Protein AF-A0A814SNF8-F1 (afdb_monomer_lite)

Sequence (843 aa):
MQRVLHFKSITEIIDMFICIRTRSYDDVIIILDNHQFPCNTLKKDWCIKMMKNRLTNKDVDENYLNRLSAGMDYFQVIYVYIWQRLLTIKERFIMFNNRMYMINGKVEFENEKIVLEYLDENNNLIKILDLESYILENNDISNIGEVISGDLDNYLKKCLDEYLTSLINQKKLKIPNNYKEFYKTQKFKWIHNAIEALNYQANIHYVVQENQIKPVDYYSTGIVQSSTNWSDGLHQFLQIKHNLKMTSETFTTNFLSNIGFINNYKNIYGLTGTLGSDKAKKVLKEVYNVDLVNVPSLRQKQYLDLETIVVQDETKWLEKICSTVLIETKKDRGILIISENIAHANRLGDLLKIRHRSTAIKLYTMNNMNQERHVEKILPGEIIIATNLAGRGTDIRTDDIEEFGGLHVILTFMPNNQRVEDQAFGRTARQGKRGTGLMILNSMNLIDYNQVNTKEVKLQRDIIESKILDEFQNNELKLIQIKDKLFKEFCRFLNDEIRCDIRSKQGYVQKTIELFKNVMPTVYETNILAAIEEQWAIFLRKLDDNIIKLDYAEEECRKLIVTLRKDYNEGNIIKNAYYHTVIANDIIVNEWSTHSSSKAKRALSHFEKAVQLDEASSGLIYSVYVNKVGPYSNPQETYHYYSLPVCRPQKIVSKELTLGEVLSGDRMAQSLYEITFNENIPNKLLCELLLETKDVQSLEKSIEEFYYFEFVVDDIPCRGFVGQVEETSIIPHTHNIYIIYVNISTKERTPTLLKDDGTSVSKLEYSYSAKWHETDTPYKLRAKYLSTTGFFPETLESRILKHDFNHVNDDDNPEGDNGWKIIHTDVFRFPNQRALFCSVLGE

Foldseek 3Di:
DDLDPPQDAPVNVVVVVVVVPPDDDDDDDDDDDDDDDDDDPVVPVVVVVVVCVVVPPPDPPLVNCCVPDADLSLCLVVLVLLLVVLVVQSVQWHQAPNFIWRFAADWDQDPNAIWGWHQFPVRDTDIDRHPPVVSVVDPDDVRGTDTDDDDPLVVQLVVSVVSVVVCVVVVSRDQFQVCVVVCVVLVSLSSNLLVVLSSDDDQQQFHQDPLATWGADLQPARAGRRPDADASCNRQSNSVVVVGDGDGGDFDLDDDDPLNVQLVDPDDDDDDPFQFDPLSVVLVCVSNVDDDDDDDAPADFQEDEDDAAEDADPVVLLVVVLVVLVVLLVLQAEEEEEDSTRVSLVVSLVVNVVVDPNVLEQGFHHPDPVSLVVQQEHGGSHYYRYYLHGNVVHQYDQPRRQVSFTYEFEYAEDRLTVRSVCVRSVNTRPPNTGYYYYYRYHCVNVVVQVDDDPVSSNVVSHVVVSVVSVCCVPPVSLLSVLVSVLSVVVVCLLLVPVVVVVVVVVVQDPVCSVVCVPPDDDLLSVLLVVLLSVLSSVLNVCVVVCVDPSVCSVVVSVVSSVVCVVCVVVVNSPLALVSLQSVLVCLVPPDPDDDVVVSNVSSVVSNVVSVVSSVVRDQDFWFKWWKWKDQLVDVVDTDGPVVAQDDDDPDWAWDDDDPVCVVVVTTITTDQDGDTPPDWFPWAWSDKDWDDPVNLVRLVVQQVSFMKTWMATPNDIDIDTSDHDDDPDDDDDDDDFDDPDPPPDPVVDDDDDDDPPVDDGDIDTDIDIDDDDDDPDDPVCRVVRVVVGDPHDPVVVVVPPPPPPPPDDDDDDDDDDDDDDDDPDPPPDDDPDPPPDDDDDDD

pLDDT: mean 71.03, std 21.06, range [20.12, 96.75]

InterPro domains:
  IPR000185 Protein translocase subunit SecA [PTHR30612] (75-573)
  IPR001650 Helicase, C-terminal domain-like [PF00271] (321-432)
  IPR001650 Helicase, C-terminal domain-like [PS51194] (313-480)
  IPR004240 Nonaspanin (TM9SF) [PF02990] (638-786)
  IPR004240 Nonaspanin (TM9SF) [PF02990] (799-842)
  IPR011130 SecA, preprotein cross-linking domain [PF01043] (180-238)
  IPR014018 SecA motor DEAD [PS51196] (1-470)
  IPR027417 P-loop containing nucleoside triphosphate hydrolase [G3DSA:3.40.50.300] (252-297)
  IPR027417 P-loop containing nucleoside triphosphate hydrolase [G3DSA:3.40.50.300] (301-486)
  IPR027417 P-loop containing nucleoside triphosphate hydrolase [SSF52540] (305-445)
  IPR036670 SecA, preprotein cross-linking domain superfamily [SSF81767] (178-249)

Secondary structure (DSSP, 8-state):
------PPPHHHHHHHHHTTSSS-S---------------TTHHHHHHHHHHHHHTTTT--HHHHHHH--GGGGGHHHHHHHHHHHHHHHTTEEEETTEEEEE-SEEEEETTEEEEEEE-TTS-EEEES-HHHHHHH-S--TTTEEE--S-HHHHHHHHHHHHHHHHHHTTSS---GGGHHHHHHHHHHHHHHHHHHHH--BTTTEEEETTEEEEEETTTT-EE-TT---TTTHHHHHHHHTTPPP-----------HHHHHTTSSS-----S---SHHHHHHHHHHHT----PPPPSS--EEEEPPPEEESSHHHHHHHHHHHHHHHHTTT--EEEEESSHHHHHHHHHHHHHHS-GGGEEEE-S--HHHHTT-SB--TT-EEEEETTTTTT---B-GGGTTTTSEEEEE-S--SSHHHHHHHHTTSSGGG-EEEEEEEEEGGGGTTSS-S-HHHHHHHHHHHHHHHHHHIIIIIHHHHHHHHHHHHHHHHIIIIIIHHHHHHHTT--HHHHHHHTTSPPPHHHHHHHHHHHHHHHHHHHHHHTTSS-GGGHHHHHHHHHHHHHHHHHTT----SHHHHHHHHHHHHHH---S-HHHHHHHHHHHHHHHHHHHHTT---EEEEEEEEEEETT-TT--EEGGGSSS---SS--BPP--HHHHHTT---EEEEEEEETT--EEEEEEEEEEE-HHHHHHHHHHHHTTEEEEEEETTEEEEEESS----SS---------SS------TTS--------SS-PEEEEEEEEE-----SS-GGGHHHHHTTS-SS-HHHHTTTTTTGGGS-----------------S---PPPSS----------

Structure (mmCIF, N/CA/C/O backbone):
data_AF-A0A814SNF8-F1
#
_entry.id   AF-A0A814SNF8-F1
#
loop_
_atom_site.group_PDB
_atom_site.id
_atom_site.type_symbol
_atom_site.label_atom_id
_atom_site.label_alt_id
_atom_site.label_comp_id
_atom_site.label_asym_id
_atom_site.label_entity_id
_atom_site.label_seq_id
_atom_site.pdbx_PDB_ins_code
_atom_site.Cartn_x
_atom_site.Cartn_y
_atom_site.Cartn_z
_atom_site.occupancy
_atom_site.B_iso_or_equiv
_atom_site.auth_seq_id
_atom_site.auth_comp_id
_atom_site.auth_asym_id
_atom_site.auth_atom_id
_atom_site.pdbx_PDB_model_num
ATOM 1 N N . MET A 1 1 ? 21.165 -7.667 -2.975 1.00 24.06 1 MET A N 1
ATOM 2 C CA . MET A 1 1 ? 21.063 -7.769 -1.498 1.00 24.06 1 MET A CA 1
ATOM 3 C C . MET A 1 1 ? 22.015 -6.769 -0.820 1.00 24.06 1 MET A C 1
ATOM 5 O O . MET A 1 1 ? 22.942 -7.157 -0.123 1.00 24.06 1 MET A O 1
ATOM 9 N N . GLN A 1 2 ? 21.785 -5.464 -0.995 1.00 22.17 2 GLN A N 1
ATOM 10 C CA . GLN A 1 2 ? 22.427 -4.395 -0.214 1.00 22.17 2 GLN A CA 1
ATOM 11 C C . GLN A 1 2 ? 21.361 -3.332 0.075 1.00 22.17 2 GLN A C 1
ATOM 13 O O . GLN A 1 2 ? 21.027 -2.522 -0.786 1.00 22.17 2 GLN A O 1
ATOM 18 N N . ARG A 1 3 ? 20.773 -3.372 1.277 1.00 26.62 3 ARG A N 1
ATOM 19 C CA . ARG A 1 3 ? 19.820 -2.355 1.745 1.00 26.62 3 ARG A CA 1
ATOM 20 C C . ARG A 1 3 ? 20.606 -1.105 2.136 1.00 26.62 3 ARG A C 1
ATOM 22 O O . ARG A 1 3 ? 21.034 -0.970 3.278 1.00 26.62 3 ARG A O 1
ATOM 29 N N . VAL A 1 4 ? 20.838 -0.212 1.175 1.00 27.61 4 VAL A N 1
ATOM 30 C CA . VAL A 1 4 ? 21.553 1.046 1.424 1.00 27.61 4 VAL A CA 1
ATOM 31 C C . VAL A 1 4 ? 20.629 2.034 2.137 1.00 27.61 4 VAL A C 1
ATOM 33 O O . VAL A 1 4 ? 20.057 2.948 1.543 1.00 27.61 4 VAL A O 1
ATOM 36 N N . LEU A 1 5 ? 20.547 1.895 3.459 1.00 29.80 5 LEU A N 1
ATOM 37 C CA . LEU A 1 5 ? 20.408 3.071 4.304 1.00 29.80 5 LEU A CA 1
ATOM 38 C C . LEU A 1 5 ? 21.635 3.946 4.015 1.00 29.80 5 LEU A C 1
ATOM 40 O O . LEU A 1 5 ? 22.751 3.574 4.369 1.00 29.80 5 LEU A O 1
ATOM 44 N N . HIS A 1 6 ? 21.446 5.090 3.346 1.00 31.22 6 HIS A N 1
ATOM 45 C CA . HIS A 1 6 ? 22.472 6.136 3.302 1.00 31.22 6 HIS A CA 1
ATOM 46 C C . HIS A 1 6 ? 22.703 6.615 4.741 1.00 31.22 6 HIS A C 1
ATOM 48 O O . HIS A 1 6 ? 21.955 7.442 5.285 1.00 31.22 6 HIS A O 1
ATOM 54 N N . PHE A 1 7 ? 23.702 6.002 5.368 1.00 37.03 7 PHE A N 1
ATOM 55 C CA . PHE A 1 7 ? 24.367 6.480 6.560 1.00 37.03 7 PHE A CA 1
ATOM 56 C C . PHE A 1 7 ? 25.444 7.436 6.113 1.00 37.03 7 PHE A C 1
ATOM 58 O O . PHE A 1 7 ? 26.320 7.062 5.336 1.00 37.03 7 PHE A O 1
ATOM 65 N N . LYS A 1 8 ? 25.350 8.666 6.608 1.00 34.16 8 LYS A N 1
ATOM 66 C CA . LYS A 1 8 ? 26.343 9.679 6.309 1.00 34.16 8 LYS A CA 1
ATOM 67 C C . LYS A 1 8 ? 27.687 9.207 6.837 1.00 34.16 8 LYS A C 1
ATOM 69 O O . LYS A 1 8 ? 27.794 8.865 8.016 1.00 34.16 8 LYS A O 1
ATOM 74 N N . SER A 1 9 ? 28.709 9.232 5.993 1.00 33.56 9 SER A N 1
ATOM 75 C CA . SER A 1 9 ? 30.071 9.292 6.507 1.00 33.56 9 SER A CA 1
ATOM 76 C C . SER A 1 9 ? 30.242 10.580 7.321 1.00 33.56 9 SER A C 1
ATOM 78 O O . SER A 1 9 ? 29.501 11.551 7.143 1.00 33.56 9 SER A O 1
ATOM 80 N N . ILE A 1 10 ? 31.256 10.624 8.187 1.00 38.56 10 ILE A N 1
ATOM 81 C CA . ILE A 1 10 ? 31.640 11.862 8.884 1.00 38.56 10 ILE A CA 1
ATOM 82 C C . ILE A 1 10 ? 31.888 12.987 7.852 1.00 38.56 10 ILE A C 1
ATOM 84 O O . ILE A 1 10 ? 31.406 14.104 8.026 1.00 38.56 10 ILE A O 1
ATOM 88 N N . THR A 1 11 ? 32.475 12.656 6.695 1.00 34.78 11 THR A N 1
ATOM 89 C CA . THR A 1 11 ? 32.638 13.573 5.553 1.00 34.78 11 THR A CA 1
ATOM 90 C C . THR A 1 11 ? 31.323 14.082 4.938 1.00 34.78 11 THR A C 1
ATOM 92 O O . THR A 1 11 ? 31.232 15.268 4.644 1.00 34.78 11 THR A O 1
ATOM 95 N N . GLU A 1 12 ? 30.265 13.271 4.812 1.00 34.28 12 GLU A N 1
ATOM 96 C CA . GLU A 1 12 ? 28.951 13.744 4.326 1.00 34.28 12 GLU A CA 1
ATOM 97 C C . GLU A 1 12 ? 28.203 14.620 5.349 1.00 34.28 12 GLU A C 1
ATOM 99 O O . GLU A 1 12 ? 27.351 15.436 4.983 1.00 34.28 12 GLU A O 1
ATOM 104 N N . ILE A 1 13 ? 28.496 14.469 6.647 1.00 39.19 13 ILE A N 1
ATOM 105 C CA . ILE A 1 13 ? 28.026 15.411 7.675 1.00 39.19 13 ILE A CA 1
ATOM 106 C C . ILE A 1 13 ? 28.740 16.756 7.484 1.00 39.19 13 ILE A C 1
ATOM 108 O O . ILE A 1 13 ? 28.073 17.792 7.451 1.00 39.19 13 ILE A O 1
ATOM 112 N N . ILE A 1 14 ? 30.060 16.728 7.287 1.00 37.34 14 ILE A N 1
ATOM 113 C CA . ILE A 1 14 ? 30.905 17.906 7.061 1.00 37.34 14 ILE A CA 1
ATOM 114 C C . ILE A 1 14 ? 30.483 18.671 5.794 1.00 37.34 14 ILE A C 1
ATOM 116 O O . ILE A 1 14 ? 30.199 19.865 5.888 1.00 37.34 14 ILE A O 1
ATOM 120 N N . ASP A 1 15 ? 30.326 18.010 4.642 1.00 31.50 15 ASP A N 1
ATOM 121 C CA . ASP A 1 15 ? 29.917 18.665 3.385 1.00 31.50 15 ASP A CA 1
ATOM 122 C C . ASP A 1 15 ? 28.548 19.359 3.498 1.00 31.50 15 ASP A C 1
ATOM 124 O O . ASP A 1 15 ? 28.349 20.467 2.986 1.00 31.50 15 ASP A O 1
ATOM 128 N N . MET A 1 16 ? 27.602 18.758 4.231 1.00 32.25 16 MET A N 1
ATOM 129 C CA . MET A 1 16 ? 26.287 19.361 4.465 1.00 32.25 16 MET A CA 1
ATOM 130 C C . MET A 1 16 ? 26.374 20.647 5.309 1.00 32.25 16 MET A C 1
ATOM 132 O O . MET A 1 16 ? 25.586 21.567 5.086 1.00 32.25 16 MET A O 1
ATOM 136 N N . PHE A 1 17 ? 27.320 20.734 6.251 1.00 34.25 17 PHE A N 1
ATOM 137 C CA . PHE A 1 17 ? 27.559 21.940 7.052 1.00 34.25 17 PHE A CA 1
ATOM 138 C C . PHE A 1 17 ? 28.418 22.983 6.318 1.00 34.25 17 PHE A C 1
ATOM 140 O O . PHE A 1 17 ? 28.133 24.177 6.417 1.00 34.25 17 PHE A O 1
ATOM 147 N N . ILE A 1 18 ? 29.397 22.571 5.504 1.00 31.86 18 ILE A N 1
ATOM 148 C CA . ILE A 1 18 ? 30.170 23.479 4.638 1.00 31.86 18 ILE A CA 1
ATOM 149 C C . ILE A 1 18 ? 29.247 24.180 3.629 1.00 31.86 18 ILE A C 1
ATOM 151 O O . ILE A 1 18 ? 29.367 25.388 3.412 1.00 31.86 18 ILE A O 1
ATOM 155 N N . CYS A 1 19 ? 28.260 23.470 3.073 1.00 26.77 19 CYS A N 1
ATOM 156 C CA . CYS A 1 19 ? 27.304 24.036 2.119 1.00 26.77 19 CYS A CA 1
ATOM 157 C C . CYS A 1 19 ? 26.369 25.115 2.719 1.00 26.77 19 CYS A C 1
ATOM 159 O O . CYS A 1 19 ? 25.748 25.870 1.970 1.00 26.77 19 CYS A O 1
ATOM 161 N N . ILE A 1 20 ? 26.275 25.228 4.051 1.00 30.48 20 ILE A N 1
ATOM 162 C CA . ILE A 1 20 ? 25.533 26.304 4.739 1.00 30.48 20 ILE A CA 1
ATOM 163 C C . ILE A 1 20 ? 26.338 27.621 4.747 1.00 30.48 20 ILE A C 1
ATOM 165 O O . ILE A 1 20 ? 25.766 28.696 4.908 1.00 30.48 20 ILE A O 1
ATOM 169 N N . ARG A 1 21 ? 27.660 27.563 4.540 1.00 30.08 21 ARG A N 1
ATOM 170 C CA . ARG A 1 21 ? 28.589 28.660 4.853 1.00 30.08 21 ARG A CA 1
ATOM 171 C C . ARG A 1 21 ? 28.924 29.602 3.688 1.00 30.08 21 ARG A C 1
ATOM 173 O O . ARG A 1 21 ? 29.586 30.612 3.900 1.00 30.08 21 ARG A O 1
ATOM 180 N N . THR A 1 22 ? 28.499 29.295 2.460 1.00 25.33 22 THR A N 1
ATOM 181 C CA . THR A 1 22 ? 28.989 29.956 1.228 1.00 25.33 22 THR A CA 1
ATOM 182 C C . THR A 1 22 ? 28.033 30.971 0.590 1.00 25.33 22 THR A C 1
ATOM 184 O O . THR A 1 22 ? 28.246 31.372 -0.554 1.00 25.33 22 THR A O 1
ATOM 187 N N . ARG A 1 23 ? 27.003 31.444 1.307 1.00 24.72 23 ARG A N 1
ATOM 188 C CA . ARG A 1 23 ? 26.222 32.629 0.901 1.00 24.72 23 ARG A CA 1
ATOM 189 C C . ARG A 1 23 ? 26.065 33.599 2.067 1.00 24.72 23 ARG A C 1
ATOM 191 O O . ARG A 1 23 ? 25.419 33.285 3.061 1.00 24.72 23 ARG A O 1
ATOM 198 N N . SER A 1 24 ? 26.694 34.761 1.924 1.00 26.81 24 SER A N 1
ATOM 199 C CA . SER A 1 24 ? 26.671 35.859 2.886 1.00 26.81 24 SER A CA 1
ATOM 200 C C . SER A 1 24 ? 25.276 36.464 3.028 1.00 26.81 24 SER A C 1
ATOM 202 O O . SER A 1 24 ? 24.577 36.679 2.038 1.00 26.81 24 SER A O 1
ATOM 204 N N . TYR A 1 25 ? 24.913 36.791 4.266 1.00 26.09 25 TYR A N 1
ATOM 205 C CA . TYR A 1 25 ? 23.922 37.826 4.538 1.00 26.09 25 TYR A CA 1
ATOM 206 C C . TYR A 1 25 ? 24.488 39.164 4.064 1.00 26.09 25 TYR A C 1
ATOM 208 O O . TYR A 1 25 ? 25.541 39.555 4.554 1.00 26.09 25 TYR A O 1
ATOM 216 N N . ASP A 1 26 ? 23.821 39.774 3.083 1.00 26.39 26 ASP A N 1
ATOM 217 C CA . ASP A 1 26 ? 23.622 41.220 2.883 1.00 26.39 26 ASP A CA 1
ATOM 218 C C . ASP A 1 26 ? 23.239 41.452 1.413 1.00 26.39 26 ASP A C 1
ATOM 220 O O . ASP A 1 26 ? 24.120 41.605 0.573 1.00 26.39 26 ASP A O 1
ATOM 224 N N . ASP A 1 27 ? 21.934 41.396 1.093 1.00 22.14 27 ASP A N 1
ATOM 225 C CA . ASP A 1 27 ? 21.275 42.383 0.212 1.00 22.14 27 ASP A CA 1
ATOM 226 C C . ASP A 1 27 ? 19.772 42.120 -0.061 1.00 22.14 27 ASP A C 1
ATOM 228 O O . ASP A 1 27 ? 19.324 40.990 -0.248 1.00 22.14 27 ASP A O 1
ATOM 232 N N . VAL A 1 28 ? 19.040 43.236 -0.181 1.00 22.59 28 VAL A N 1
ATOM 233 C CA . VAL A 1 28 ? 17.737 43.459 -0.855 1.00 22.59 28 VAL A CA 1
ATOM 234 C C . VAL A 1 28 ? 16.422 42.922 -0.243 1.00 22.59 28 VAL A C 1
ATOM 236 O O . VAL A 1 28 ? 16.086 41.740 -0.211 1.00 22.59 28 VAL A O 1
ATOM 239 N N . ILE A 1 29 ? 15.586 43.910 0.092 1.00 22.75 29 ILE A N 1
ATOM 240 C CA . ILE A 1 29 ? 14.134 43.874 0.303 1.00 22.75 29 ILE A CA 1
ATOM 241 C C . ILE A 1 29 ? 13.418 44.192 -1.039 1.00 22.75 29 ILE A C 1
ATOM 243 O O . ILE A 1 29 ? 13.840 45.115 -1.728 1.00 22.75 29 ILE A O 1
ATOM 247 N N . ILE A 1 30 ? 12.291 43.514 -1.336 1.00 22.92 30 ILE A N 1
ATOM 248 C CA . ILE A 1 30 ? 11.324 43.742 -2.455 1.00 22.92 30 ILE A CA 1
ATOM 249 C C . ILE A 1 30 ? 11.767 43.312 -3.881 1.00 22.92 30 ILE A C 1
ATOM 251 O O . ILE A 1 30 ? 12.614 43.948 -4.494 1.00 22.92 30 ILE A O 1
ATOM 255 N N . ILE A 1 31 ? 11.096 42.286 -4.443 1.00 20.12 31 ILE A N 1
ATOM 256 C CA . ILE A 1 31 ? 10.296 42.269 -5.706 1.00 20.12 31 ILE A CA 1
ATOM 257 C C . ILE A 1 31 ? 9.736 40.837 -5.939 1.00 20.12 31 ILE A C 1
ATOM 259 O O . ILE A 1 31 ? 10.337 39.851 -5.519 1.00 20.12 31 ILE A O 1
ATOM 263 N N . LEU A 1 32 ? 8.549 40.734 -6.553 1.00 26.44 32 LEU A N 1
ATOM 264 C CA . LEU A 1 32 ? 7.858 39.482 -6.922 1.00 26.44 32 LEU A CA 1
ATOM 265 C C . LEU A 1 32 ? 8.395 38.855 -8.230 1.00 26.44 32 LEU A C 1
ATOM 267 O O . LEU A 1 32 ? 9.045 39.525 -9.022 1.00 26.44 32 LEU A O 1
ATOM 271 N N . ASP A 1 33 ? 8.026 37.591 -8.465 1.00 25.61 33 ASP A N 1
ATOM 272 C CA . ASP A 1 33 ? 8.150 36.830 -9.722 1.00 25.61 33 ASP A CA 1
ATOM 273 C C . ASP A 1 33 ? 9.557 36.610 -10.317 1.00 25.61 33 ASP A C 1
ATOM 275 O O . ASP A 1 33 ? 10.065 37.420 -11.091 1.00 25.61 33 ASP A O 1
ATOM 279 N N . ASN A 1 34 ? 10.114 35.403 -10.114 1.00 20.91 34 ASN A N 1
ATOM 280 C CA . ASN A 1 34 ? 10.294 34.428 -11.210 1.00 20.91 34 ASN A CA 1
ATOM 281 C C . ASN A 1 34 ? 10.828 33.052 -10.750 1.00 20.91 34 ASN A C 1
ATOM 283 O O . ASN A 1 34 ? 11.330 32.876 -9.643 1.00 20.91 34 ASN A O 1
ATOM 287 N N . HIS A 1 35 ? 10.695 32.055 -11.632 1.00 30.58 35 HIS A N 1
ATOM 288 C CA . HIS A 1 35 ? 11.090 30.656 -11.427 1.00 30.58 35 HIS A CA 1
ATOM 289 C C . HIS A 1 35 ? 12.570 30.439 -11.042 1.00 30.58 35 HIS A C 1
ATOM 291 O O . HIS A 1 35 ? 13.445 30.749 -11.846 1.00 30.58 35 HIS A O 1
ATOM 297 N N . GLN A 1 36 ? 12.829 29.727 -9.931 1.00 21.56 36 GLN A N 1
ATOM 298 C CA . GLN A 1 36 ? 13.829 28.638 -9.822 1.00 21.56 36 GLN A CA 1
ATOM 299 C C . GLN A 1 36 ? 13.764 27.924 -8.449 1.00 21.56 36 GLN A C 1
ATOM 301 O O . GLN A 1 36 ? 13.610 28.550 -7.406 1.00 21.56 36 GLN A O 1
ATOM 306 N N . PHE A 1 37 ? 13.914 26.596 -8.450 1.00 22.38 37 PHE A N 1
ATOM 307 C CA . PHE A 1 37 ? 14.065 25.713 -7.276 1.00 22.38 37 PHE A CA 1
ATOM 308 C C . PHE A 1 37 ? 15.409 24.955 -7.403 1.00 22.38 37 PHE A C 1
ATOM 310 O O . PHE A 1 37 ? 15.890 24.841 -8.532 1.00 22.38 37 PHE A O 1
ATOM 317 N N . PRO A 1 38 ? 15.955 24.296 -6.352 1.00 33.22 38 PRO A N 1
ATOM 318 C CA . PRO A 1 38 ? 15.672 24.407 -4.912 1.00 33.22 38 PRO A CA 1
ATOM 319 C C . PRO A 1 38 ? 16.943 24.563 -4.031 1.00 33.22 38 PRO A C 1
ATOM 321 O O . PRO A 1 38 ? 18.037 24.160 -4.412 1.00 33.22 38 PRO A O 1
ATOM 324 N N . CYS A 1 39 ? 16.790 24.989 -2.771 1.00 21.81 39 CYS A N 1
ATOM 325 C CA . CYS A 1 39 ? 17.706 24.580 -1.693 1.00 21.81 39 CYS A CA 1
ATOM 326 C C . CYS A 1 39 ? 16.924 24.378 -0.381 1.00 21.81 39 CYS A C 1
ATOM 328 O O . CYS A 1 39 ? 15.948 25.078 -0.120 1.00 21.81 39 CYS A O 1
ATOM 330 N N . ASN A 1 40 ? 17.271 23.349 0.396 1.00 32.88 40 ASN A N 1
ATOM 331 C CA . ASN A 1 40 ? 16.303 22.623 1.239 1.00 32.88 40 ASN A CA 1
ATOM 332 C C . ASN A 1 40 ? 16.471 22.853 2.760 1.00 32.88 40 ASN A C 1
ATOM 334 O O . ASN A 1 40 ? 15.899 22.112 3.559 1.00 32.88 40 ASN A O 1
ATOM 338 N N . THR A 1 41 ? 17.245 23.861 3.176 1.00 28.16 41 THR A N 1
ATOM 339 C CA . THR A 1 41 ? 17.733 24.004 4.566 1.00 28.16 41 THR A CA 1
ATOM 340 C C . THR A 1 41 ? 16.861 24.871 5.486 1.00 28.16 41 THR A C 1
ATOM 342 O O . THR A 1 41 ? 17.015 24.811 6.700 1.00 28.16 41 THR A O 1
ATOM 345 N N . LEU A 1 42 ? 15.872 25.600 4.954 1.00 25.64 42 LEU A N 1
ATOM 346 C CA . LEU A 1 42 ? 14.908 26.389 5.749 1.00 25.64 42 LEU A CA 1
ATOM 347 C C . LEU A 1 42 ? 13.765 25.556 6.370 1.00 25.64 42 LEU A C 1
ATOM 349 O O . LEU A 1 42 ? 12.928 26.078 7.104 1.00 25.64 42 LEU A O 1
ATOM 353 N N . LYS A 1 43 ? 13.716 24.243 6.106 1.00 31.27 43 LYS A N 1
ATOM 354 C CA . LYS A 1 43 ? 12.644 23.367 6.606 1.00 31.27 43 LYS A CA 1
ATOM 355 C C . LYS A 1 43 ? 12.784 22.967 8.076 1.00 31.27 43 LYS A C 1
ATOM 357 O O . LYS A 1 43 ? 11.762 22.626 8.663 1.00 31.27 43 LYS A O 1
ATOM 362 N N . LYS A 1 44 ? 13.977 23.003 8.687 1.00 30.56 44 LYS A N 1
ATOM 363 C CA . LYS A 1 44 ? 14.172 22.496 10.063 1.00 30.56 44 LYS A CA 1
ATOM 364 C C . LYS A 1 44 ? 13.379 23.328 11.082 1.00 30.56 44 LYS A C 1
ATOM 366 O O . LYS A 1 44 ? 12.538 22.779 11.794 1.00 30.56 44 LYS A O 1
ATOM 371 N N . ASP A 1 45 ? 13.529 24.651 11.037 1.00 28.14 45 ASP A N 1
ATOM 372 C CA . ASP A 1 45 ? 12.758 25.556 11.895 1.00 28.14 45 ASP A CA 1
ATOM 373 C C . ASP A 1 45 ? 11.289 25.649 11.498 1.00 28.14 45 ASP A C 1
ATOM 375 O O . ASP A 1 45 ? 10.444 25.725 12.382 1.00 28.14 45 ASP A O 1
ATOM 379 N N . TRP A 1 46 ? 10.931 25.592 10.210 1.00 28.06 46 TRP A N 1
ATOM 380 C CA . TRP A 1 46 ? 9.514 25.660 9.828 1.00 28.06 46 TRP A CA 1
ATOM 381 C C . TRP A 1 46 ? 8.741 24.386 10.200 1.00 28.06 46 TRP A C 1
ATOM 383 O O . TRP A 1 46 ? 7.594 24.483 10.622 1.00 28.06 46 TRP A O 1
ATOM 393 N N . CYS A 1 47 ? 9.366 23.202 10.161 1.00 28.36 47 CYS A N 1
ATOM 394 C CA . CYS A 1 47 ? 8.749 21.972 10.670 1.00 28.36 47 CYS A CA 1
ATOM 395 C C . CYS A 1 47 ? 8.560 22.037 12.188 1.00 28.36 47 CYS A C 1
ATOM 397 O O . CYS A 1 47 ? 7.459 21.786 12.670 1.00 28.36 47 CYS A O 1
ATOM 399 N N . ILE A 1 48 ? 9.586 22.454 12.942 1.00 30.80 48 ILE A N 1
ATOM 400 C CA . ILE A 1 48 ? 9.476 22.615 14.400 1.00 30.80 48 ILE A CA 1
ATOM 401 C C . ILE A 1 48 ? 8.451 23.701 14.751 1.00 30.80 48 ILE A C 1
ATOM 403 O O . ILE A 1 48 ? 7.654 23.502 15.659 1.00 30.80 48 ILE A O 1
ATOM 407 N N . LYS A 1 49 ? 8.416 24.825 14.029 1.00 28.47 49 LYS A N 1
ATOM 408 C CA . LYS A 1 49 ? 7.524 25.964 14.292 1.00 28.47 49 LYS A CA 1
ATOM 409 C C . LYS A 1 49 ? 6.091 25.730 13.809 1.00 28.47 49 LYS A C 1
ATOM 411 O O . LYS A 1 49 ? 5.181 26.274 14.415 1.00 28.47 49 LYS A O 1
ATOM 416 N N . MET A 1 50 ? 5.855 24.893 12.794 1.00 27.75 50 MET A N 1
ATOM 417 C CA . MET A 1 50 ? 4.502 24.527 12.350 1.00 27.75 50 MET A CA 1
ATOM 418 C C . MET A 1 50 ? 3.936 23.313 13.105 1.00 27.75 50 MET A C 1
ATOM 420 O O . MET A 1 50 ? 2.741 23.300 13.398 1.00 27.75 50 MET A O 1
ATOM 424 N N . MET A 1 51 ? 4.772 22.340 13.501 1.00 30.77 51 MET A N 1
ATOM 425 C CA . MET A 1 51 ? 4.371 21.318 14.480 1.00 30.77 51 MET A CA 1
ATOM 426 C C . MET A 1 51 ? 4.109 21.960 15.844 1.00 30.77 51 MET A C 1
ATOM 428 O O . MET A 1 51 ? 3.059 21.697 16.420 1.00 30.77 51 MET A O 1
ATOM 432 N N . LYS A 1 52 ? 4.971 22.884 16.309 1.00 28.94 52 LYS A N 1
ATOM 433 C CA . LYS A 1 52 ? 4.665 23.724 17.477 1.00 28.94 52 LYS A CA 1
ATOM 434 C C . LYS A 1 52 ? 3.381 24.511 17.249 1.00 28.94 52 LYS A C 1
ATOM 436 O O . LYS A 1 52 ? 2.451 24.269 17.984 1.00 28.94 52 LYS A O 1
ATOM 441 N N . ASN A 1 53 ? 3.208 25.310 16.196 1.00 29.06 53 ASN A N 1
ATOM 442 C CA . ASN A 1 53 ? 1.966 26.085 16.024 1.00 29.06 53 ASN A CA 1
ATOM 443 C C . ASN A 1 53 ? 0.666 25.248 15.914 1.00 29.06 53 ASN A C 1
ATOM 445 O O . ASN A 1 53 ? -0.408 25.807 16.116 1.00 29.06 53 ASN A O 1
ATOM 449 N N . ARG A 1 54 ? 0.720 23.933 15.634 1.00 32.09 54 ARG A N 1
ATOM 450 C CA . ARG A 1 54 ? -0.435 23.017 15.783 1.00 32.09 54 ARG A CA 1
ATOM 451 C C . ARG A 1 54 ? -0.577 22.377 17.176 1.00 32.09 54 ARG A C 1
ATOM 453 O O . ARG A 1 54 ? -1.652 21.879 17.481 1.00 32.09 54 ARG A O 1
ATOM 460 N N . LEU A 1 55 ? 0.472 22.399 17.997 1.00 31.73 55 LEU A N 1
ATOM 461 C CA . LEU A 1 55 ? 0.546 21.872 19.370 1.00 31.73 55 LEU A CA 1
ATOM 462 C C . LEU A 1 55 ? 0.656 22.972 20.455 1.00 31.73 55 LEU A C 1
ATOM 464 O O . LEU A 1 55 ? 0.620 22.665 21.639 1.00 31.73 55 LEU A O 1
ATOM 468 N N . THR A 1 56 ? 0.817 24.248 20.084 1.00 27.41 56 THR A N 1
ATOM 469 C CA . THR A 1 56 ? 1.154 25.368 20.987 1.00 27.41 56 THR A CA 1
ATOM 470 C C . THR A 1 56 ? 0.201 26.556 20.862 1.00 27.41 56 THR A C 1
ATOM 472 O O . THR A 1 56 ? 0.609 27.701 21.056 1.00 27.41 56 THR A O 1
ATOM 475 N N . ASN A 1 57 ? -1.081 26.302 20.602 1.00 25.30 57 ASN A N 1
ATOM 476 C CA . ASN A 1 57 ? -2.128 27.195 21.098 1.00 25.30 57 ASN A CA 1
ATOM 477 C C . ASN A 1 57 ? -2.529 26.716 22.500 1.00 25.30 57 ASN A C 1
ATOM 479 O O . ASN A 1 57 ? -3.510 25.998 22.632 1.00 25.30 57 ASN A O 1
ATOM 483 N N . LYS A 1 58 ? -1.738 27.144 23.501 1.00 29.36 58 LYS A N 1
ATOM 484 C CA . LYS A 1 58 ? -1.883 26.916 24.959 1.00 29.36 58 LYS A CA 1
ATOM 485 C C . LYS A 1 58 ? -1.967 25.450 25.408 1.00 29.36 58 LYS A C 1
ATOM 487 O O . LYS A 1 58 ? -2.986 24.825 25.180 1.00 29.36 58 LYS A O 1
ATOM 492 N N . ASP A 1 59 ? -0.930 24.973 26.109 1.00 29.59 59 ASP A N 1
ATOM 493 C CA . ASP A 1 59 ? -0.918 23.797 27.009 1.00 29.59 59 ASP A CA 1
ATOM 494 C C . ASP A 1 59 ? -2.014 22.740 26.764 1.00 29.59 59 ASP A C 1
ATOM 496 O O . ASP A 1 59 ? -2.786 22.399 27.660 1.00 29.59 59 ASP A O 1
ATOM 500 N N . VAL A 1 60 ? -2.077 22.205 25.539 1.00 32.31 60 VAL A N 1
ATOM 501 C CA . VAL A 1 60 ? -2.998 21.117 25.212 1.00 32.31 60 VAL A CA 1
ATOM 502 C C . VAL A 1 60 ? -2.447 19.872 25.891 1.00 32.31 60 VAL A C 1
ATOM 504 O O . VAL A 1 60 ? -1.476 19.285 25.414 1.00 32.3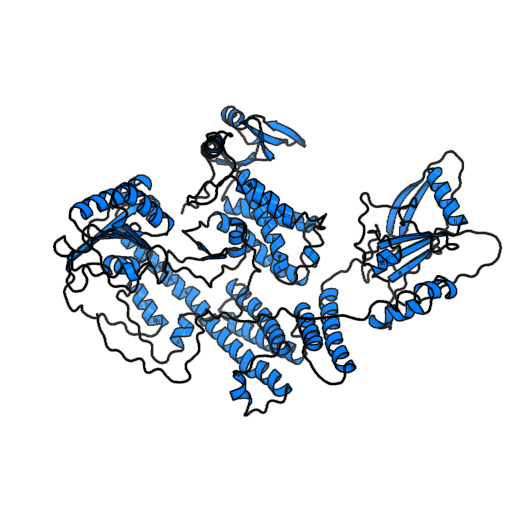1 60 VAL A O 1
ATOM 507 N N . ASP A 1 61 ? -3.045 19.516 27.029 1.00 36.00 61 ASP A N 1
ATOM 508 C CA . ASP A 1 61 ? -2.726 18.318 27.805 1.00 36.00 61 ASP A CA 1
ATOM 509 C C . ASP A 1 61 ? -2.559 17.119 26.853 1.00 36.00 61 ASP A C 1
ATOM 511 O O . ASP A 1 61 ? -3.442 16.823 26.045 1.00 36.00 61 ASP A O 1
ATOM 515 N N . GLU A 1 62 ? -1.422 16.419 26.918 1.00 36.06 62 GLU A N 1
ATOM 516 C CA . GLU A 1 62 ? -1.144 15.268 26.045 1.00 36.06 62 GLU A CA 1
ATOM 517 C C . GLU A 1 62 ? -2.189 14.144 26.252 1.00 36.06 62 GLU A C 1
ATOM 519 O O . GLU A 1 62 ? -2.436 13.323 25.364 1.00 36.06 62 GLU A O 1
ATOM 524 N N . ASN A 1 63 ? -2.901 14.148 27.388 1.00 33.91 63 ASN A N 1
ATOM 525 C CA . ASN A 1 63 ? -4.055 13.280 27.632 1.00 33.91 63 ASN A CA 1
ATOM 526 C C . ASN A 1 63 ? -5.341 13.714 26.902 1.00 33.91 63 ASN A C 1
ATOM 528 O O . ASN A 1 63 ? -6.270 12.914 26.820 1.00 33.91 63 ASN A O 1
ATOM 532 N N . TYR A 1 64 ? -5.433 14.939 26.382 1.00 31.78 64 TYR A N 1
ATOM 533 C CA . TYR A 1 64 ? -6.625 15.487 25.723 1.00 31.78 64 TYR A CA 1
ATOM 534 C C . TYR A 1 64 ? -6.759 15.001 24.271 1.00 31.78 64 TYR A C 1
ATOM 536 O O . TYR A 1 64 ? -7.831 14.561 23.854 1.00 31.78 64 TYR A O 1
ATOM 544 N N . LEU A 1 65 ? -5.647 14.934 23.526 1.00 32.34 65 LEU A N 1
ATOM 545 C CA . LEU A 1 65 ? -5.602 14.308 22.191 1.00 32.34 65 LEU A CA 1
ATOM 546 C C . LEU A 1 65 ? -5.985 12.814 22.232 1.00 32.34 65 LEU A C 1
ATOM 548 O O . LEU A 1 65 ? -6.612 12.300 21.303 1.00 32.34 65 LEU A O 1
ATOM 552 N N . ASN A 1 66 ? -5.683 12.139 23.347 1.00 35.50 66 ASN A N 1
ATOM 553 C CA . ASN A 1 66 ? -6.101 10.762 23.623 1.00 35.50 66 ASN A CA 1
ATOM 554 C C . ASN A 1 66 ? -7.617 10.610 23.906 1.00 35.50 66 ASN A C 1
ATOM 556 O O . ASN A 1 66 ? -8.098 9.481 23.923 1.00 35.50 66 ASN A O 1
ATOM 560 N N . ARG A 1 67 ? -8.368 11.700 24.150 1.00 34.09 67 ARG A N 1
ATOM 561 C CA . ARG A 1 67 ? -9.825 11.675 24.425 1.00 34.09 67 ARG A CA 1
ATOM 562 C C . ARG A 1 67 ? -10.691 12.050 23.220 1.00 34.09 67 ARG A C 1
ATOM 564 O O . ARG A 1 67 ? -11.841 11.635 23.165 1.00 34.09 67 ARG A O 1
ATOM 571 N N . LEU A 1 68 ? -10.164 12.826 22.268 1.00 31.41 68 LEU A N 1
ATOM 572 C CA . LEU A 1 68 ? -10.928 13.336 21.114 1.00 31.41 68 LEU A CA 1
ATOM 573 C C . LEU A 1 68 ? -10.801 12.492 19.833 1.00 31.41 68 LEU A C 1
ATOM 575 O O . LEU A 1 68 ? -11.498 12.754 18.854 1.00 31.41 68 LEU A O 1
ATOM 579 N N . SER A 1 69 ? -9.915 11.495 19.806 1.00 37.59 69 SER A N 1
ATOM 580 C CA . SER A 1 69 ? -9.659 10.663 18.625 1.00 37.59 69 SER A CA 1
ATOM 581 C C . SER A 1 69 ? -10.578 9.433 18.581 1.00 37.59 69 SER A C 1
ATOM 583 O O . SER A 1 69 ? -10.308 8.402 19.194 1.00 37.59 69 SER A O 1
ATOM 585 N N . ALA A 1 70 ? -11.674 9.530 17.823 1.00 42.88 70 ALA A N 1
ATOM 586 C CA . ALA A 1 70 ? -12.577 8.406 17.584 1.00 42.88 70 ALA A CA 1
ATOM 587 C C . ALA A 1 70 ? -12.002 7.418 16.547 1.00 42.88 70 ALA A C 1
ATOM 589 O O . ALA A 1 70 ? -11.562 7.807 15.466 1.00 42.88 70 ALA A O 1
ATOM 590 N N . GLY A 1 71 ? -12.062 6.117 16.842 1.00 60.06 71 GLY A N 1
ATOM 591 C CA . GLY A 1 71 ? -11.686 5.062 15.893 1.00 60.06 71 GLY A CA 1
ATOM 592 C C . GLY A 1 71 ? -10.178 4.945 15.627 1.00 60.06 71 GLY A C 1
ATOM 593 O O . GLY A 1 71 ? -9.351 5.154 16.514 1.00 60.06 71 GLY A O 1
ATOM 594 N N . MET A 1 72 ? -9.817 4.598 14.386 1.00 65.50 72 MET A N 1
ATOM 595 C CA . MET A 1 72 ? -8.427 4.350 13.961 1.00 65.50 72 MET A CA 1
ATOM 596 C C . MET A 1 72 ? -7.512 5.583 14.056 1.00 65.50 72 MET A C 1
ATOM 598 O O . MET A 1 72 ? -6.289 5.435 14.035 1.00 65.50 72 MET A O 1
ATOM 602 N N . ASP A 1 73 ? -8.072 6.790 14.189 1.00 67.31 73 ASP A N 1
ATOM 603 C CA . ASP A 1 73 ? -7.295 8.022 14.356 1.00 67.31 73 ASP A CA 1
ATOM 604 C C . ASP A 1 73 ? -6.500 8.057 15.665 1.00 67.31 73 ASP A C 1
ATOM 606 O O . ASP A 1 73 ? -5.458 8.711 15.726 1.00 67.31 73 ASP A O 1
ATOM 610 N N . TYR A 1 74 ? -6.909 7.273 16.669 1.00 69.88 74 TYR A N 1
ATOM 611 C CA . TYR A 1 74 ? -6.145 7.078 17.902 1.00 69.88 74 TYR A CA 1
ATOM 612 C C . TYR A 1 74 ? -4.690 6.636 17.629 1.00 69.88 74 TYR A C 1
ATOM 614 O O . TYR A 1 74 ? -3.749 7.061 18.302 1.00 69.88 74 TYR A O 1
ATOM 622 N N . PHE A 1 75 ? -4.468 5.824 16.588 1.00 78.06 75 PHE A N 1
ATOM 623 C CA . PHE A 1 75 ? -3.142 5.293 16.262 1.00 78.06 75 PHE A CA 1
ATOM 624 C C . PHE A 1 75 ? -2.206 6.298 15.578 1.00 78.06 75 PHE A C 1
ATOM 626 O O . PHE A 1 75 ? -0.999 6.056 15.542 1.00 78.06 75 PHE A O 1
ATOM 633 N N . GLN A 1 76 ? -2.705 7.454 15.115 1.00 82.06 76 GLN A N 1
ATOM 634 C CA . GLN A 1 76 ? -1.856 8.501 14.528 1.00 82.06 76 GLN A CA 1
ATOM 635 C C . GLN A 1 76 ? -0.762 8.961 15.505 1.00 82.06 76 GLN A C 1
ATOM 637 O O . GLN A 1 76 ? 0.390 9.151 15.113 1.00 82.06 76 GLN A O 1
ATOM 642 N N . VAL A 1 77 ? -1.098 9.053 16.797 1.00 80.44 77 VAL A N 1
ATOM 643 C CA . VAL A 1 77 ? -0.161 9.383 17.883 1.00 80.44 77 VAL A CA 1
ATOM 644 C C . VAL A 1 77 ? 0.972 8.350 17.975 1.00 80.44 77 VAL A C 1
ATOM 646 O O . VAL A 1 77 ? 2.138 8.710 18.140 1.00 80.44 77 VAL A O 1
ATOM 649 N N . ILE A 1 78 ? 0.657 7.063 17.795 1.00 85.38 78 ILE A N 1
ATOM 650 C CA . ILE A 1 78 ? 1.644 5.975 17.828 1.00 85.38 78 ILE A CA 1
ATOM 651 C C . ILE A 1 78 ? 2.601 6.078 16.634 1.00 85.38 78 ILE A C 1
ATOM 653 O O . ILE A 1 78 ? 3.811 5.942 16.819 1.00 85.38 78 ILE A O 1
ATOM 657 N N . TYR A 1 79 ? 2.102 6.390 15.431 1.00 87.12 79 TYR A N 1
ATOM 658 C CA . TYR A 1 79 ? 2.960 6.613 14.259 1.00 87.12 79 TYR A CA 1
ATOM 659 C C . TYR A 1 79 ? 3.935 7.775 14.473 1.00 87.12 79 TYR A C 1
ATOM 661 O O . TYR A 1 79 ? 5.114 7.653 14.140 1.00 87.12 79 TYR A O 1
ATOM 669 N N . VAL A 1 80 ? 3.480 8.876 15.083 1.00 85.50 80 VAL A N 1
ATOM 670 C CA . VAL A 1 80 ? 4.350 10.014 15.420 1.00 85.50 80 VAL A CA 1
ATOM 671 C C . VAL A 1 80 ? 5.449 9.598 16.401 1.00 85.50 80 VAL A C 1
ATOM 673 O O . VAL A 1 80 ? 6.618 9.870 16.127 1.00 85.50 80 VAL A O 1
ATOM 676 N N . TYR A 1 81 ? 5.121 8.888 17.488 1.00 85.50 81 TYR A N 1
ATOM 677 C CA . TYR A 1 81 ? 6.124 8.419 18.455 1.00 85.50 81 TYR A CA 1
ATOM 678 C C . TYR A 1 81 ? 7.142 7.448 17.840 1.00 85.50 81 TYR A C 1
ATOM 680 O O . TYR A 1 81 ? 8.343 7.605 18.070 1.00 85.50 81 TYR A O 1
ATOM 688 N N . ILE A 1 82 ? 6.694 6.477 17.030 1.00 88.00 82 ILE A N 1
ATOM 689 C CA . ILE A 1 82 ? 7.591 5.551 16.317 1.00 88.00 82 ILE A CA 1
ATOM 690 C C . ILE A 1 82 ? 8.533 6.337 15.400 1.00 88.00 82 ILE A C 1
ATOM 692 O O . ILE A 1 82 ? 9.746 6.139 15.449 1.00 88.00 82 ILE A O 1
ATOM 696 N N . TRP A 1 83 ? 7.994 7.251 14.587 1.00 89.69 83 TRP A N 1
ATOM 697 C CA . TRP A 1 83 ? 8.776 7.997 13.603 1.00 89.69 83 TRP A CA 1
ATOM 698 C C . TRP A 1 83 ? 9.789 8.950 14.246 1.00 89.69 83 TRP A C 1
ATOM 700 O O . TRP A 1 83 ? 10.952 8.975 13.843 1.00 89.69 83 TRP A O 1
ATOM 710 N N . GLN A 1 84 ? 9.385 9.692 15.283 1.00 84.19 84 GLN A N 1
ATOM 711 C CA . GLN A 1 84 ? 10.290 10.560 16.039 1.00 84.19 84 GLN A CA 1
ATOM 712 C C . GLN A 1 84 ? 11.430 9.755 16.667 1.00 84.19 84 GLN A C 1
ATOM 714 O O . GLN A 1 84 ? 12.597 10.090 16.467 1.00 84.19 84 GLN A O 1
ATOM 719 N N . ARG A 1 85 ? 11.113 8.654 17.365 1.00 86.25 85 ARG A N 1
ATOM 720 C CA . ARG A 1 85 ? 12.126 7.802 18.000 1.00 86.25 85 ARG A CA 1
ATOM 721 C C . ARG A 1 85 ? 13.080 7.191 16.976 1.00 86.25 85 ARG A C 1
ATOM 723 O O . ARG A 1 85 ? 14.283 7.170 17.223 1.00 86.25 85 ARG A O 1
ATOM 730 N N . LEU A 1 86 ? 12.566 6.740 15.833 1.00 84.81 86 LEU A N 1
ATOM 731 C CA . LEU A 1 86 ? 13.359 6.181 14.739 1.00 84.81 86 LEU A CA 1
ATOM 732 C C . LEU A 1 86 ? 14.343 7.210 14.156 1.00 84.81 86 LEU A C 1
ATOM 734 O O . LEU A 1 86 ? 15.508 6.878 13.946 1.00 84.81 86 LEU A O 1
ATOM 738 N N . LEU A 1 87 ? 13.919 8.464 13.956 1.00 81.00 87 LEU A N 1
ATOM 739 C CA . LEU A 1 87 ? 14.821 9.540 13.528 1.00 81.00 87 LEU A CA 1
ATOM 740 C C . LEU A 1 87 ? 15.892 9.844 14.589 1.00 81.00 87 LEU A C 1
ATOM 742 O O . LEU A 1 87 ? 17.069 9.910 14.245 1.00 81.00 87 LEU A O 1
ATOM 746 N N . THR A 1 88 ? 15.519 9.938 15.873 1.00 79.75 88 THR A N 1
ATOM 747 C CA . THR A 1 88 ? 16.480 10.158 16.972 1.00 79.75 88 THR A CA 1
ATOM 748 C C . THR A 1 88 ? 17.506 9.030 17.096 1.00 79.75 88 THR A C 1
ATOM 750 O O . THR A 1 88 ? 18.660 9.296 17.419 1.00 79.75 88 THR A O 1
ATOM 753 N N . ILE A 1 89 ? 17.112 7.774 16.859 1.00 78.25 89 ILE A N 1
ATOM 754 C CA . ILE A 1 89 ? 18.049 6.643 16.837 1.00 78.25 89 ILE A CA 1
ATOM 755 C C . ILE A 1 89 ? 18.956 6.734 15.600 1.00 78.25 89 ILE A C 1
ATOM 757 O O . ILE A 1 89 ? 20.166 6.568 15.725 1.00 78.25 89 ILE A O 1
ATOM 761 N N . LYS A 1 90 ? 18.407 7.069 14.421 1.00 74.62 90 LYS A N 1
ATOM 762 C CA . LYS A 1 90 ? 19.191 7.191 13.181 1.00 74.62 90 LYS A CA 1
ATOM 763 C C . LYS A 1 90 ? 20.309 8.237 13.284 1.00 74.62 90 LYS A C 1
ATOM 765 O O . LYS A 1 90 ? 21.388 8.011 12.746 1.00 74.62 90 LYS A O 1
ATOM 770 N N . GLU A 1 91 ? 20.068 9.354 13.969 1.00 69.19 91 GLU A N 1
ATOM 771 C CA . GLU A 1 91 ? 21.068 10.414 14.188 1.00 69.19 91 GLU A CA 1
ATOM 772 C C . GLU A 1 91 ? 22.217 10.006 15.137 1.00 69.19 91 GLU A C 1
ATOM 774 O O . GLU A 1 91 ? 23.203 10.732 15.229 1.00 69.19 91 GLU A O 1
ATOM 779 N N . ARG A 1 92 ? 22.127 8.850 15.814 1.00 73.81 92 ARG A N 1
ATOM 780 C CA . ARG A 1 92 ? 23.139 8.342 16.763 1.00 73.81 92 ARG A CA 1
ATOM 781 C C . ARG A 1 92 ? 24.023 7.225 16.209 1.00 73.81 92 ARG A C 1
ATOM 783 O O . ARG A 1 92 ? 24.839 6.694 16.956 1.00 73.81 92 ARG A O 1
ATOM 790 N N . PHE A 1 93 ? 23.862 6.828 14.948 1.00 74.06 93 PHE A N 1
ATOM 791 C CA . PHE A 1 93 ? 24.716 5.797 14.358 1.00 74.06 93 PHE A CA 1
ATOM 792 C C . PHE A 1 93 ? 25.995 6.393 13.769 1.00 74.06 93 PHE A C 1
ATOM 794 O O . PHE A 1 93 ? 25.933 7.271 12.910 1.00 74.06 93 PHE A O 1
ATOM 801 N N . ILE A 1 94 ? 27.145 5.856 14.181 1.00 70.50 94 ILE A N 1
ATOM 802 C CA . ILE A 1 94 ? 28.454 6.122 13.570 1.00 70.50 94 ILE A CA 1
ATOM 803 C C . ILE A 1 94 ? 29.052 4.817 13.046 1.00 70.50 94 ILE A C 1
ATOM 805 O O . ILE A 1 94 ? 28.902 3.751 13.644 1.00 70.50 94 ILE A O 1
ATOM 809 N N . MET A 1 95 ? 29.750 4.916 11.916 1.00 63.94 95 MET A N 1
ATOM 810 C CA . MET A 1 95 ? 30.559 3.841 11.353 1.00 63.94 95 MET A CA 1
ATOM 811 C C . MET A 1 95 ? 32.035 4.097 11.680 1.00 63.94 95 MET A C 1
ATOM 813 O O . MET A 1 95 ? 32.573 5.138 11.312 1.00 63.94 95 MET A O 1
ATOM 817 N N . PHE A 1 96 ? 32.685 3.153 12.358 1.00 65.38 96 PHE A N 1
ATOM 818 C CA . PHE A 1 96 ? 34.086 3.244 12.778 1.00 65.38 96 PHE A CA 1
ATOM 819 C C . PHE A 1 96 ? 34.748 1.866 12.694 1.00 65.38 96 PHE A C 1
ATOM 821 O O . PHE A 1 96 ? 34.146 0.867 13.086 1.00 65.38 96 PHE A O 1
ATOM 828 N N . ASN A 1 97 ? 35.968 1.786 12.150 1.00 63.66 97 ASN A N 1
ATOM 829 C CA . ASN A 1 97 ? 36.714 0.530 11.966 1.00 63.66 97 ASN A CA 1
ATOM 830 C C . ASN A 1 97 ? 35.875 -0.622 11.364 1.00 63.66 97 ASN A C 1
ATOM 832 O O . ASN A 1 97 ? 35.923 -1.766 11.817 1.00 63.66 97 ASN A O 1
ATOM 836 N N . ASN A 1 98 ? 35.084 -0.306 10.329 1.00 66.44 98 ASN A N 1
ATOM 837 C CA . ASN A 1 98 ? 34.172 -1.232 9.640 1.00 66.44 98 ASN A CA 1
ATOM 838 C C . ASN A 1 98 ? 33.080 -1.872 10.531 1.00 66.44 98 ASN A C 1
ATOM 840 O O . ASN A 1 98 ? 32.477 -2.878 10.155 1.00 66.44 98 ASN A O 1
ATOM 844 N N . ARG A 1 99 ? 32.805 -1.285 11.701 1.00 67.19 99 ARG A N 1
ATOM 845 C CA . ARG A 1 99 ? 31.715 -1.641 12.620 1.00 67.19 99 ARG A CA 1
ATOM 846 C C . ARG A 1 99 ? 30.787 -0.443 12.810 1.00 67.19 99 ARG A C 1
ATOM 848 O O . ARG A 1 99 ? 31.182 0.702 12.601 1.00 67.19 99 ARG A O 1
ATOM 855 N N . MET A 1 100 ? 29.544 -0.711 13.196 1.00 70.06 100 MET A N 1
ATOM 856 C CA . MET A 1 100 ? 28.544 0.323 13.450 1.00 70.06 100 MET A CA 1
ATOM 857 C C . MET A 1 100 ? 28.251 0.404 14.946 1.00 70.06 100 MET A C 1
ATOM 859 O O . MET A 1 100 ? 28.016 -0.618 15.595 1.00 70.06 100 MET A O 1
ATOM 863 N N . TYR A 1 101 ? 28.277 1.624 15.468 1.00 70.19 101 TYR A N 1
ATOM 864 C CA . TYR A 1 101 ? 28.104 1.940 16.879 1.00 70.19 101 TYR A CA 1
ATOM 865 C C . TYR A 1 101 ? 26.859 2.807 17.067 1.00 70.19 101 TYR A C 1
ATOM 867 O O . TYR A 1 101 ? 26.598 3.705 16.262 1.00 70.19 101 TYR A O 1
ATOM 875 N N . MET A 1 102 ? 26.101 2.547 18.132 1.00 75.62 102 MET A N 1
ATOM 876 C CA . MET A 1 102 ? 25.009 3.403 18.598 1.00 75.62 102 MET A CA 1
ATOM 877 C C . MET A 1 102 ? 25.542 4.274 19.735 1.00 75.62 102 MET A C 1
ATOM 879 O O . MET A 1 102 ? 25.884 3.755 20.795 1.00 75.62 102 MET A O 1
ATOM 883 N N . ILE A 1 103 ? 25.658 5.583 19.506 1.00 74.88 103 ILE A N 1
ATOM 884 C CA . ILE A 1 103 ? 26.207 6.510 20.500 1.00 74.88 103 ILE A CA 1
ATOM 885 C C . ILE A 1 103 ? 25.242 6.661 21.681 1.00 74.88 103 ILE A C 1
ATOM 887 O O . ILE A 1 103 ? 24.086 7.082 21.528 1.00 74.88 103 ILE A O 1
ATOM 891 N N . ASN A 1 104 ? 25.767 6.425 22.878 1.00 68.19 104 ASN A N 1
ATOM 892 C CA . ASN A 1 104 ? 25.106 6.775 24.122 1.00 68.19 104 ASN A CA 1
ATOM 893 C C . ASN A 1 104 ? 25.238 8.287 24.328 1.00 68.19 104 ASN A C 1
ATOM 895 O O . ASN A 1 104 ? 26.342 8.811 24.325 1.00 68.19 104 ASN A O 1
ATOM 899 N N . GLY A 1 105 ? 24.119 9.001 24.496 1.00 67.94 105 GLY A N 1
ATOM 900 C CA . GLY A 1 105 ? 24.120 10.447 24.755 1.00 67.94 105 GLY A CA 1
ATOM 901 C C . GLY A 1 105 ? 23.342 11.301 23.751 1.00 67.94 105 GLY A C 1
ATOM 902 O O . GLY A 1 105 ? 22.457 10.822 23.036 1.00 67.94 105 GLY A O 1
ATOM 903 N N . LYS A 1 106 ? 23.631 12.601 23.756 1.00 66.31 106 LYS A N 1
ATOM 904 C CA . LYS A 1 106 ? 23.041 13.647 22.917 1.00 66.31 106 LYS A CA 1
ATOM 905 C C . LYS A 1 106 ? 24.153 14.280 22.082 1.00 66.31 106 LYS A C 1
ATOM 907 O O . LYS A 1 106 ? 25.137 14.763 22.634 1.00 66.31 106 LYS A O 1
ATOM 912 N N . VAL A 1 107 ? 23.982 14.264 20.762 1.00 66.44 107 VAL A N 1
ATOM 913 C CA . VAL A 1 107 ? 24.906 14.895 19.814 1.00 66.44 107 VAL A CA 1
ATOM 914 C C . VAL A 1 107 ? 24.385 16.292 19.484 1.00 66.44 107 VAL A C 1
ATOM 916 O O . VAL A 1 107 ? 23.244 16.435 19.043 1.00 66.44 107 VAL A O 1
ATOM 919 N N . GLU A 1 108 ? 25.214 17.310 19.685 1.00 64.81 108 GLU A N 1
ATOM 920 C CA . GLU A 1 108 ? 24.942 18.701 19.314 1.00 64.81 108 GLU A CA 1
ATOM 921 C C . GLU A 1 108 ? 26.069 19.263 18.441 1.00 64.81 108 GLU A C 1
ATOM 923 O O . GLU A 1 108 ? 27.125 18.654 18.281 1.00 64.81 108 GLU A O 1
ATOM 928 N N . PHE A 1 109 ? 25.823 20.417 17.824 1.00 60.09 109 PHE A N 1
ATOM 929 C CA . PHE A 1 109 ? 26.803 21.109 16.992 1.00 60.09 109 PHE A CA 1
ATOM 930 C C . PHE A 1 109 ? 27.025 22.506 17.570 1.00 60.09 109 PHE A C 1
ATOM 932 O O . PHE A 1 109 ? 26.191 23.394 17.390 1.00 60.09 109 PHE A O 1
ATOM 939 N N . GLU A 1 110 ? 28.129 22.680 18.293 1.00 68.56 110 GLU A N 1
ATOM 940 C CA . GLU A 1 110 ? 28.512 23.937 18.941 1.00 68.56 110 GLU A CA 1
ATOM 941 C C . GLU A 1 110 ? 29.878 24.371 18.396 1.00 68.56 110 GLU A C 1
ATOM 943 O O . GLU A 1 110 ? 30.792 23.558 18.285 1.00 68.56 110 GLU A O 1
ATOM 948 N N . ASN A 1 111 ? 30.039 25.656 18.059 1.00 63.53 111 ASN A N 1
ATOM 949 C CA . ASN A 1 111 ? 31.325 26.242 17.647 1.00 63.53 111 ASN A CA 1
ATOM 950 C C . ASN A 1 111 ? 32.074 25.448 16.553 1.00 63.53 111 ASN A C 1
ATOM 952 O O . ASN A 1 111 ? 33.277 25.221 16.657 1.00 63.53 111 ASN A O 1
ATOM 956 N N . GLU A 1 112 ? 31.349 25.033 15.508 1.00 57.56 112 GLU A N 1
ATOM 957 C CA . GLU A 1 112 ? 31.865 24.271 14.353 1.00 57.56 112 GLU A CA 1
ATOM 958 C C . GLU A 1 112 ? 32.334 22.840 14.661 1.00 57.56 112 GLU A C 1
ATOM 960 O O . GLU A 1 112 ? 32.861 22.169 13.775 1.00 57.56 112 GLU A O 1
ATOM 965 N N . LYS A 1 113 ? 32.104 22.347 15.883 1.00 62.97 113 LYS A N 1
ATOM 966 C CA . LYS A 1 113 ? 32.497 21.009 16.325 1.00 62.97 113 LYS A CA 1
ATOM 967 C C . LYS A 1 113 ? 31.286 20.169 16.711 1.00 62.97 113 LYS A C 1
ATOM 969 O O . LYS A 1 113 ? 30.263 20.674 17.178 1.00 62.97 113 LYS A O 1
ATOM 974 N N . ILE A 1 114 ? 31.412 18.860 16.504 1.00 69.62 114 ILE A N 1
ATOM 975 C CA . ILE A 1 114 ? 30.418 17.887 16.953 1.00 69.62 114 ILE A CA 1
ATOM 976 C C . ILE A 1 114 ? 30.678 17.615 18.433 1.00 69.62 114 ILE A C 1
ATOM 978 O O . ILE A 1 114 ? 31.730 17.096 18.802 1.00 69.62 114 ILE A O 1
ATOM 982 N N . VAL A 1 115 ? 29.709 17.970 19.267 1.00 73.25 115 VAL A N 1
ATOM 983 C CA . VAL A 1 115 ? 29.750 17.818 20.718 1.00 73.25 115 VAL A CA 1
ATOM 984 C C . VAL A 1 115 ? 28.907 16.611 21.113 1.00 73.25 115 VAL A C 1
ATOM 986 O O . VAL A 1 115 ? 27.775 16.472 20.651 1.00 73.25 115 VAL A O 1
ATOM 989 N N . LEU A 1 116 ? 29.434 15.751 21.983 1.00 74.19 116 LEU A N 1
ATOM 990 C CA . LEU A 1 116 ? 28.700 14.622 22.556 1.00 74.19 116 LEU A CA 1
ATOM 991 C C . LEU A 1 116 ? 28.596 14.771 24.075 1.00 74.19 116 LEU A C 1
ATOM 993 O O . LEU A 1 116 ? 29.606 14.759 24.774 1.00 74.19 116 LEU A O 1
ATOM 997 N N . GLU A 1 117 ? 27.369 14.848 24.583 1.00 75.06 117 GLU A N 1
ATOM 998 C CA . GLU A 1 117 ? 27.061 14.775 26.013 1.00 75.06 117 GLU A CA 1
ATOM 999 C C . GLU A 1 117 ? 26.485 13.397 26.347 1.00 75.06 117 GLU A C 1
ATOM 1001 O O . GLU A 1 117 ? 25.411 13.039 25.856 1.00 75.06 117 GLU A O 1
ATOM 1006 N N . TYR A 1 118 ? 27.175 12.618 27.180 1.00 74.50 118 TYR A N 1
ATOM 1007 C CA . TYR A 1 118 ? 26.749 11.274 27.574 1.00 74.50 118 TYR A CA 1
ATOM 1008 C C . TYR A 1 118 ? 26.866 11.040 29.079 1.00 74.50 118 TYR A C 1
ATOM 1010 O O . TYR A 1 118 ? 27.517 11.800 29.793 1.00 74.50 118 TYR A O 1
ATOM 1018 N N . LEU A 1 119 ? 26.180 10.005 29.563 1.00 71.69 119 LEU A N 1
ATOM 1019 C CA . LEU A 1 119 ? 26.302 9.528 30.937 1.00 71.69 119 LEU A CA 1
ATOM 1020 C C . LEU A 1 119 ? 27.212 8.300 30.937 1.00 71.69 119 LEU A C 1
ATOM 1022 O O . LEU A 1 119 ? 26.953 7.351 30.199 1.00 71.69 119 LEU A O 1
ATOM 1026 N N . ASP A 1 120 ? 28.261 8.352 31.749 1.00 67.00 120 ASP A N 1
ATOM 1027 C CA . ASP A 1 120 ? 29.159 7.228 32.028 1.00 67.00 120 ASP A CA 1
ATOM 1028 C C . ASP A 1 120 ? 28.450 6.123 32.841 1.00 67.00 120 ASP A C 1
ATOM 1030 O O . ASP A 1 120 ? 27.387 6.362 33.422 1.00 67.00 120 ASP A O 1
ATOM 1034 N N . GLU A 1 121 ? 29.061 4.939 32.968 1.00 66.44 121 GLU A N 1
ATOM 1035 C CA . GLU A 1 121 ? 28.553 3.819 33.787 1.00 66.44 121 GLU A CA 1
ATOM 1036 C C . GLU A 1 121 ? 28.254 4.231 35.245 1.00 66.44 121 GLU A C 1
ATOM 1038 O O . GLU A 1 121 ? 27.381 3.666 35.903 1.00 66.44 121 GLU A O 1
ATOM 1043 N N . ASN A 1 122 ? 28.936 5.272 35.732 1.00 71.06 122 ASN A N 1
ATOM 1044 C CA . ASN A 1 122 ? 28.768 5.860 37.062 1.00 71.06 122 ASN A CA 1
ATOM 1045 C C . ASN A 1 122 ? 27.714 6.993 37.131 1.00 71.06 122 ASN A C 1
ATOM 1047 O O . ASN A 1 122 ? 27.680 7.728 38.117 1.00 71.06 122 ASN A O 1
ATOM 1051 N N . ASN A 1 123 ? 26.876 7.179 36.100 1.00 67.94 123 ASN A N 1
ATOM 1052 C CA . ASN A 1 123 ? 25.916 8.290 35.945 1.00 67.94 123 ASN A CA 1
ATOM 1053 C C . ASN A 1 123 ? 26.539 9.707 35.926 1.00 67.94 123 ASN A C 1
ATOM 1055 O O . ASN A 1 123 ? 25.837 10.705 36.108 1.00 67.94 123 ASN A O 1
ATOM 1059 N N . ASN A 1 124 ? 27.843 9.826 35.665 1.00 72.00 124 ASN A N 1
ATOM 1060 C CA . ASN A 1 124 ? 28.509 11.121 35.514 1.00 72.00 124 ASN A CA 1
ATOM 1061 C C . ASN A 1 124 ? 28.287 11.686 34.105 1.00 72.00 124 ASN A C 1
ATOM 1063 O O . ASN A 1 124 ? 28.483 10.976 33.120 1.00 72.00 124 ASN A O 1
ATOM 1067 N N . LEU A 1 125 ? 27.922 12.968 34.002 1.00 73.00 125 LEU A N 1
ATOM 1068 C CA . LEU A 1 125 ? 27.779 13.658 32.718 1.00 73.00 125 LEU A CA 1
ATOM 1069 C C . LEU A 1 125 ? 29.162 13.995 32.138 1.00 73.00 125 LEU A C 1
ATOM 1071 O O . LEU A 1 125 ? 29.869 14.853 32.668 1.00 73.00 125 LEU A O 1
ATOM 1075 N N . ILE A 1 126 ? 29.527 13.352 31.032 1.00 73.88 126 ILE A N 1
ATOM 1076 C CA . ILE A 1 126 ? 30.757 13.607 30.279 1.00 73.88 126 ILE A CA 1
ATOM 1077 C C . ILE A 1 126 ? 30.405 14.363 28.994 1.00 73.88 126 ILE A C 1
ATOM 1079 O O . ILE A 1 126 ? 29.559 13.924 28.214 1.00 73.88 126 ILE A O 1
ATOM 1083 N N . LYS A 1 127 ? 31.073 15.501 28.761 1.00 77.00 127 LYS A N 1
ATOM 1084 C CA . LYS A 1 127 ? 30.929 16.329 27.553 1.00 77.00 127 LYS A CA 1
ATOM 1085 C C . LYS A 1 127 ? 32.212 16.280 26.722 1.00 77.00 127 LYS A C 1
ATOM 1087 O O . LYS A 1 127 ? 33.220 16.877 27.092 1.00 77.00 127 LYS A O 1
ATOM 1092 N N . ILE A 1 128 ? 32.166 15.583 25.590 1.00 75.38 128 ILE A N 1
ATOM 1093 C CA . ILE A 1 128 ? 33.222 15.582 24.573 1.00 75.38 128 ILE A CA 1
ATOM 1094 C C . ILE A 1 128 ? 32.978 16.782 23.656 1.00 75.38 128 ILE A C 1
ATOM 1096 O O . ILE A 1 128 ? 31.956 16.851 22.980 1.00 75.38 128 ILE A O 1
ATOM 1100 N N . LEU A 1 129 ? 33.913 17.736 23.651 1.00 72.19 129 LEU A N 1
ATOM 1101 C CA . LEU A 1 129 ? 33.813 18.994 22.893 1.00 72.19 129 LEU A CA 1
ATOM 1102 C C . LEU A 1 129 ? 34.160 18.853 21.401 1.00 72.19 129 LEU A C 1
ATOM 1104 O O . LEU A 1 129 ? 33.884 19.758 20.618 1.00 72.19 129 LEU A O 1
ATOM 1108 N N . ASP A 1 130 ? 34.805 17.751 21.023 1.00 72.06 130 ASP A N 1
ATOM 1109 C CA . ASP A 1 130 ? 35.200 17.446 19.651 1.00 72.06 130 ASP A CA 1
ATOM 1110 C C . ASP A 1 130 ? 35.175 15.929 19.432 1.00 72.06 130 ASP A C 1
ATOM 1112 O O . ASP A 1 130 ? 36.136 15.216 19.727 1.00 72.06 130 ASP A O 1
ATOM 1116 N N . LEU A 1 131 ? 34.033 15.427 18.965 1.00 70.19 131 LEU A N 1
ATOM 1117 C CA . LEU A 1 131 ? 33.821 14.004 18.726 1.00 70.19 131 LEU A CA 1
ATOM 1118 C C . LEU A 1 131 ? 34.701 13.467 17.585 1.00 70.19 131 LEU A C 1
ATOM 1120 O O . LEU A 1 131 ? 35.084 12.303 17.620 1.00 70.19 131 LEU A O 1
ATOM 1124 N N . GLU A 1 132 ? 35.043 14.293 16.593 1.00 65.00 132 GLU A N 1
ATOM 1125 C CA . GLU A 1 132 ? 35.856 13.871 15.447 1.00 65.00 132 GLU A CA 1
ATOM 1126 C C . GLU A 1 132 ? 37.311 13.653 15.874 1.00 65.00 132 GLU A C 1
ATOM 1128 O O . GLU A 1 132 ? 37.865 12.576 15.653 1.00 65.00 132 GLU A O 1
ATOM 1133 N N . SER A 1 133 ? 37.889 14.625 16.588 1.00 65.56 133 SER A N 1
ATOM 1134 C CA . SER A 1 133 ? 39.234 14.496 17.163 1.00 65.56 133 SER A CA 1
ATOM 1135 C C . SER A 1 133 ? 39.302 13.342 18.174 1.00 65.56 133 SER A C 1
ATOM 1137 O O . SER A 1 133 ? 40.237 12.547 18.134 1.00 65.56 133 SER A O 1
ATOM 1139 N N . TYR A 1 134 ? 38.276 13.170 19.018 1.00 71.31 134 TYR A N 1
ATOM 1140 C CA . TYR A 1 134 ? 38.209 12.063 19.982 1.00 71.31 134 TYR A CA 1
ATOM 1141 C C . TYR A 1 134 ? 38.180 10.676 19.314 1.00 71.31 134 TYR A C 1
ATOM 1143 O O . TYR A 1 134 ? 38.828 9.751 19.804 1.00 71.31 134 TYR A O 1
ATOM 1151 N N . ILE A 1 135 ? 37.461 10.523 18.196 1.00 69.25 135 ILE A N 1
ATOM 1152 C CA . ILE A 1 135 ? 37.402 9.274 17.413 1.00 69.25 135 ILE A CA 1
ATOM 1153 C C . ILE A 1 135 ? 38.725 9.007 16.669 1.00 69.25 135 ILE A C 1
ATOM 1155 O O . ILE A 1 135 ? 39.097 7.852 16.480 1.00 69.25 135 ILE A O 1
ATOM 1159 N N . LEU A 1 136 ? 39.450 10.052 16.259 1.00 66.62 136 LEU A N 1
ATOM 1160 C CA . LEU A 1 136 ? 40.767 9.926 15.621 1.00 66.62 136 LEU A CA 1
ATOM 1161 C C . LEU A 1 136 ? 41.887 9.581 16.618 1.00 66.62 136 LEU A C 1
ATOM 1163 O O . LEU A 1 136 ? 42.829 8.878 16.255 1.00 66.62 136 LEU A O 1
ATOM 1167 N N . GLU A 1 137 ? 41.794 10.059 17.861 1.00 68.62 137 GLU A N 1
ATOM 1168 C CA . GLU A 1 137 ? 42.786 9.805 18.916 1.00 68.62 137 GLU A CA 1
ATOM 1169 C C . GLU A 1 137 ? 42.588 8.453 19.631 1.00 68.62 137 GLU A C 1
ATOM 1171 O O . GLU A 1 137 ? 43.563 7.858 20.095 1.00 68.62 137 GLU A O 1
ATOM 1176 N N . ASN A 1 138 ? 41.354 7.936 19.707 1.00 66.81 138 ASN A N 1
ATOM 1177 C CA . ASN A 1 138 ? 41.033 6.703 20.434 1.00 66.81 138 ASN A CA 1
ATOM 1178 C C . ASN A 1 138 ? 40.724 5.528 19.492 1.00 66.81 138 ASN A C 1
ATOM 1180 O O . ASN A 1 138 ? 39.720 5.511 18.787 1.00 66.81 138 ASN A O 1
ATOM 1184 N N . ASN A 1 139 ? 41.548 4.476 19.555 1.00 61.03 139 ASN A N 1
ATOM 1185 C CA . ASN A 1 139 ? 41.347 3.244 18.774 1.00 61.03 139 ASN A CA 1
ATOM 1186 C C . ASN A 1 139 ? 40.134 2.400 19.220 1.00 61.03 139 ASN A C 1
ATOM 1188 O O . ASN A 1 139 ? 39.712 1.510 18.479 1.00 61.03 139 ASN A O 1
ATOM 1192 N N . ASP A 1 140 ? 39.592 2.652 20.414 1.00 62.97 140 ASP A N 1
ATOM 1193 C CA . ASP A 1 140 ? 38.393 2.002 20.943 1.00 62.97 140 ASP A CA 1
ATOM 1194 C C . ASP A 1 140 ? 37.386 3.065 21.400 1.00 62.97 140 ASP A C 1
ATOM 1196 O O . ASP A 1 140 ? 37.715 3.958 22.179 1.00 62.97 140 ASP A O 1
ATOM 1200 N N . ILE A 1 141 ? 36.157 2.958 20.894 1.00 68.00 141 ILE A N 1
ATOM 1201 C CA . ILE A 1 141 ? 35.044 3.877 21.166 1.00 68.00 141 ILE A CA 1
ATOM 1202 C C . ILE A 1 141 ? 33.900 3.195 21.933 1.00 68.00 141 ILE A C 1
ATOM 1204 O O . ILE A 1 141 ? 32.810 3.752 22.048 1.00 68.00 141 ILE A O 1
ATOM 1208 N N . SER A 1 142 ? 34.139 2.005 22.495 1.00 65.06 142 SER A N 1
ATOM 1209 C CA . SER A 1 142 ? 33.148 1.261 23.291 1.00 65.06 142 SER A CA 1
ATOM 1210 C C . SER A 1 142 ? 32.651 2.044 24.520 1.00 65.06 142 SER A C 1
ATOM 1212 O O . SER A 1 142 ? 31.525 1.843 24.960 1.00 65.06 142 SER A O 1
ATOM 1214 N N . ASN A 1 143 ? 33.445 3.000 25.019 1.00 69.12 143 ASN A N 1
ATOM 1215 C CA . ASN A 1 143 ? 33.087 3.877 26.142 1.00 69.12 143 ASN A CA 1
ATOM 1216 C C . ASN A 1 143 ? 31.982 4.898 25.801 1.00 69.12 143 ASN A C 1
ATOM 1218 O O . ASN A 1 143 ? 31.330 5.414 26.702 1.00 69.12 143 ASN A O 1
ATOM 1222 N N . ILE A 1 144 ? 31.784 5.220 24.515 1.00 67.31 144 ILE A N 1
ATOM 1223 C CA . ILE A 1 144 ? 30.819 6.240 24.059 1.00 67.31 144 ILE A CA 1
ATOM 1224 C C . ILE A 1 144 ? 29.614 5.649 23.315 1.00 67.31 144 ILE A C 1
ATOM 1226 O O . ILE A 1 144 ? 28.681 6.377 22.973 1.00 67.31 144 ILE A O 1
ATOM 1230 N N . GLY A 1 145 ? 29.593 4.340 23.049 1.00 66.19 145 GLY A N 1
ATOM 1231 C CA . GLY A 1 145 ? 28.491 3.717 22.325 1.00 66.19 145 GLY A CA 1
ATOM 1232 C C . GLY A 1 145 ? 28.563 2.199 22.219 1.00 66.19 145 GLY A C 1
ATOM 1233 O O . GLY A 1 145 ? 29.632 1.593 22.218 1.00 66.19 145 GLY A O 1
ATOM 1234 N N . GLU A 1 146 ? 27.392 1.584 22.080 1.00 73.69 146 GLU A N 1
ATOM 1235 C CA . GLU A 1 146 ? 27.242 0.135 21.963 1.00 73.69 146 GLU A CA 1
ATOM 1236 C C . GLU A 1 146 ? 27.586 -0.354 20.547 1.00 73.69 146 GLU A C 1
ATOM 1238 O O . GLU A 1 146 ? 27.115 0.203 19.550 1.00 73.69 146 GLU A O 1
ATOM 1243 N N . VAL A 1 147 ? 28.352 -1.447 20.445 1.00 69.88 147 VAL A N 1
ATOM 1244 C CA . VAL A 1 147 ? 28.585 -2.148 19.171 1.00 69.88 147 VAL A CA 1
ATOM 1245 C C . VAL A 1 147 ? 27.307 -2.870 18.743 1.00 69.88 147 VAL A C 1
ATOM 1247 O O . VAL A 1 147 ? 26.830 -3.773 19.434 1.00 69.88 147 VAL A O 1
ATOM 1250 N N . ILE A 1 148 ? 26.796 -2.555 17.553 1.00 70.75 148 ILE A N 1
ATOM 1251 C CA . ILE A 1 148 ? 25.625 -3.237 16.994 1.00 70.75 148 ILE A CA 1
ATOM 1252 C C . ILE A 1 148 ? 26.064 -4.601 16.455 1.00 70.75 148 ILE A C 1
ATOM 1254 O O . ILE A 1 148 ? 26.626 -4.719 15.365 1.00 70.75 148 ILE A O 1
ATOM 1258 N N . SER A 1 149 ? 25.820 -5.649 17.240 1.00 56.25 149 SER A N 1
ATOM 1259 C CA . SER A 1 149 ? 26.121 -7.034 16.875 1.00 56.25 149 SER A CA 1
ATOM 1260 C C . SER A 1 149 ? 24.919 -7.700 16.192 1.00 56.25 149 SER A C 1
ATOM 1262 O O . SER A 1 149 ? 24.019 -8.229 16.839 1.00 56.25 149 SER A O 1
ATOM 1264 N N . GLY A 1 150 ? 24.912 -7.688 14.856 1.00 64.50 150 GLY A N 1
ATOM 1265 C CA . GLY A 1 150 ? 23.924 -8.390 14.029 1.00 64.50 150 GLY A CA 1
ATOM 1266 C C . GLY A 1 150 ? 23.259 -7.504 12.975 1.00 64.50 150 GLY A C 1
ATOM 1267 O O . GLY A 1 150 ? 23.806 -6.485 12.562 1.00 64.50 150 GLY A O 1
ATOM 1268 N N . ASP A 1 151 ? 22.076 -7.921 12.523 1.00 75.38 151 ASP A N 1
ATOM 1269 C CA . ASP A 1 151 ? 21.261 -7.171 11.564 1.00 75.38 151 ASP A CA 1
ATOM 1270 C C . ASP A 1 151 ? 20.658 -5.913 12.213 1.00 75.38 151 ASP A C 1
ATOM 1272 O O . ASP A 1 151 ? 19.892 -5.993 13.182 1.00 75.38 151 ASP A O 1
ATOM 1276 N N . LEU A 1 152 ? 20.988 -4.753 11.642 1.00 75.75 152 LEU A N 1
ATOM 1277 C CA . LEU A 1 152 ? 20.512 -3.444 12.077 1.00 75.75 152 LEU A CA 1
ATOM 1278 C C . LEU A 1 152 ? 18.983 -3.358 12.110 1.00 75.75 152 LEU A C 1
ATOM 1280 O O . LEU A 1 152 ? 18.436 -2.765 13.042 1.00 75.75 152 LEU A O 1
ATOM 1284 N N . ASP A 1 153 ? 18.288 -3.946 11.131 1.00 78.25 153 ASP A N 1
ATOM 1285 C CA . ASP A 1 153 ? 16.827 -3.866 11.067 1.00 78.25 153 ASP A CA 1
ATOM 1286 C C . ASP A 1 153 ? 16.202 -4.529 12.307 1.00 78.25 153 ASP A C 1
ATOM 1288 O O . ASP A 1 153 ? 15.163 -4.085 12.796 1.00 78.25 153 ASP A O 1
ATOM 1292 N N . ASN A 1 154 ? 16.848 -5.552 12.876 1.00 83.62 154 ASN A N 1
ATOM 1293 C CA . ASN A 1 154 ? 16.386 -6.218 14.095 1.00 83.62 154 ASN A CA 1
ATOM 1294 C C . ASN A 1 154 ? 16.764 -5.454 15.373 1.00 83.62 154 ASN A C 1
ATOM 1296 O O . ASN A 1 154 ? 15.955 -5.413 16.302 1.00 83.62 154 ASN A O 1
ATOM 1300 N N . TYR A 1 155 ? 17.921 -4.782 15.402 1.00 83.06 155 TYR A N 1
ATOM 1301 C CA . TYR A 1 155 ? 18.268 -3.847 16.481 1.00 83.06 155 TYR A CA 1
ATOM 1302 C C . TYR A 1 155 ? 17.251 -2.694 16.559 1.00 83.06 155 TYR A C 1
ATOM 1304 O O . TYR A 1 155 ? 16.660 -2.451 17.611 1.00 83.06 155 TYR A O 1
ATOM 1312 N N . LEU A 1 156 ? 16.949 -2.056 15.420 1.00 84.19 156 LEU A N 1
ATOM 1313 C CA . LEU A 1 156 ? 15.946 -0.991 15.321 1.00 84.19 156 LEU A CA 1
ATOM 1314 C C . LEU A 1 156 ? 14.553 -1.450 15.770 1.00 84.19 156 LEU A C 1
ATOM 1316 O O . LEU A 1 156 ? 13.901 -0.740 16.539 1.00 84.19 156 LEU A O 1
ATOM 1320 N N . LYS A 1 157 ? 14.111 -2.643 15.341 1.00 88.31 157 LYS A N 1
ATOM 1321 C CA . LYS A 1 157 ? 12.829 -3.221 15.780 1.00 88.31 157 LYS A CA 1
ATOM 1322 C C . LYS A 1 157 ? 12.768 -3.352 17.302 1.00 88.31 157 LYS A C 1
ATOM 1324 O O . LYS A 1 157 ? 11.794 -2.902 17.900 1.00 88.31 157 LYS A O 1
ATOM 1329 N N . LYS A 1 158 ? 13.813 -3.909 17.929 1.00 87.75 158 LYS A N 1
ATOM 1330 C CA . LYS A 1 158 ? 13.890 -4.092 19.387 1.00 87.75 158 LYS A CA 1
ATOM 1331 C C . LYS A 1 158 ? 13.828 -2.754 20.136 1.00 87.75 158 LYS A C 1
ATOM 1333 O O . LYS A 1 158 ? 12.981 -2.588 21.009 1.00 87.75 158 LYS A O 1
ATOM 1338 N N . CYS A 1 159 ? 14.651 -1.777 19.750 1.00 85.38 159 CYS A N 1
ATOM 1339 C CA . CYS A 1 159 ? 14.698 -0.469 20.414 1.00 85.38 159 CYS A CA 1
ATOM 1340 C C . CYS A 1 159 ? 13.383 0.324 20.304 1.00 85.38 159 CYS A C 1
ATOM 1342 O O . CYS A 1 159 ? 13.035 1.077 21.218 1.00 85.38 159 CYS A O 1
ATOM 1344 N N . LEU A 1 160 ? 12.648 0.183 19.195 1.00 88.81 160 LEU A N 1
ATOM 1345 C CA . LEU A 1 160 ? 11.320 0.783 19.037 1.00 88.81 160 LEU A CA 1
ATOM 1346 C C . LEU A 1 160 ? 10.255 0.055 19.872 1.00 88.81 160 LEU A C 1
ATOM 1348 O O . LEU A 1 160 ? 9.380 0.709 20.442 1.00 88.81 160 LEU A O 1
ATOM 1352 N N . ASP A 1 161 ? 10.349 -1.270 19.995 1.00 91.12 161 ASP A N 1
ATOM 1353 C CA . ASP A 1 161 ? 9.415 -2.080 20.782 1.00 91.12 161 ASP A CA 1
ATOM 1354 C C . ASP A 1 161 ? 9.509 -1.793 22.288 1.00 91.12 161 ASP A C 1
ATOM 1356 O O . ASP A 1 161 ? 8.498 -1.569 22.963 1.00 91.12 161 ASP A O 1
ATOM 1360 N N . GLU A 1 162 ? 10.739 -1.721 22.799 1.00 88.94 162 GLU A N 1
ATOM 1361 C CA . GLU A 1 162 ? 11.044 -1.351 24.184 1.00 88.94 162 GLU A CA 1
ATOM 1362 C C . GLU A 1 162 ? 10.593 0.084 24.487 1.00 88.94 162 GLU A C 1
ATOM 1364 O O . GLU A 1 162 ? 9.977 0.337 25.526 1.00 88.94 162 GLU A O 1
ATOM 1369 N N . TYR A 1 163 ? 10.808 1.019 23.553 1.00 88.31 163 TYR A N 1
ATOM 1370 C CA . TYR A 1 163 ? 10.359 2.404 23.695 1.00 88.31 163 TYR A CA 1
ATOM 1371 C C . TYR A 1 163 ? 8.833 2.509 23.823 1.00 88.31 163 TYR A C 1
ATOM 1373 O O . TYR A 1 163 ? 8.344 3.113 24.781 1.00 88.31 163 TYR A O 1
ATOM 1381 N N . LEU A 1 164 ? 8.069 1.878 22.925 1.00 87.19 164 LEU A N 1
ATOM 1382 C CA . LEU A 1 164 ? 6.603 1.876 23.009 1.00 87.19 164 LEU A CA 1
ATOM 1383 C C . LEU A 1 164 ? 6.099 1.221 24.301 1.00 87.19 164 LEU A C 1
ATOM 1385 O O . LEU A 1 164 ? 5.195 1.745 24.952 1.00 87.19 164 LEU A O 1
ATOM 1389 N N . THR A 1 165 ? 6.721 0.114 24.708 1.00 88.25 165 THR A N 1
ATOM 1390 C CA . THR A 1 165 ? 6.396 -0.575 25.965 1.00 88.25 165 THR A CA 1
ATOM 1391 C C . THR A 1 165 ? 6.659 0.329 27.178 1.00 88.25 165 THR A C 1
ATOM 1393 O O . THR A 1 165 ? 5.842 0.384 28.098 1.00 88.25 165 THR A O 1
ATOM 1396 N N . SER A 1 166 ? 7.735 1.126 27.155 1.00 86.44 166 SER A N 1
ATOM 1397 C CA . SER A 1 166 ? 8.033 2.105 28.208 1.00 86.44 166 SER A CA 1
ATOM 1398 C C . SER A 1 166 ? 6.988 3.229 28.296 1.00 86.44 166 SER A C 1
ATOM 1400 O O . SER A 1 166 ? 6.589 3.593 29.402 1.00 86.44 166 SER A O 1
ATOM 1402 N N . LEU A 1 167 ? 6.477 3.733 27.162 1.00 81.94 167 LEU A N 1
ATOM 1403 C CA . LEU A 1 167 ? 5.437 4.774 27.127 1.00 81.94 167 LEU A CA 1
ATOM 1404 C C . LEU A 1 167 ? 4.105 4.289 27.713 1.00 81.94 167 LEU A C 1
ATOM 1406 O O . LEU A 1 167 ? 3.437 5.039 28.430 1.00 81.94 167 LEU A O 1
ATOM 1410 N N . ILE A 1 168 ? 3.735 3.034 27.439 1.00 82.06 168 ILE A N 1
ATOM 1411 C CA . ILE A 1 168 ? 2.526 2.401 27.985 1.00 82.06 168 ILE A CA 1
ATOM 1412 C C . ILE A 1 168 ? 2.677 2.195 29.498 1.00 82.06 168 ILE A C 1
ATOM 1414 O O . ILE A 1 168 ? 1.793 2.580 30.262 1.00 82.06 168 ILE A O 1
ATOM 1418 N N . ASN A 1 169 ? 3.818 1.662 29.948 1.00 80.50 169 ASN A N 1
ATOM 1419 C CA . ASN A 1 169 ? 4.088 1.433 31.372 1.00 80.50 169 ASN A CA 1
ATOM 1420 C C . ASN A 1 169 ? 4.140 2.745 32.178 1.00 80.50 169 ASN A C 1
ATOM 1422 O O . ASN A 1 169 ? 3.647 2.797 33.301 1.00 80.50 169 ASN A O 1
ATOM 1426 N N . GLN A 1 170 ? 4.663 3.826 31.589 1.00 77.12 170 GLN A N 1
ATOM 1427 C CA . GLN A 1 170 ? 4.656 5.176 32.175 1.00 77.12 170 GLN A CA 1
ATOM 1428 C C . GLN A 1 170 ? 3.283 5.878 32.102 1.00 77.12 170 GLN A C 1
ATOM 1430 O O . GLN A 1 170 ? 3.189 7.047 32.468 1.00 77.12 170 GLN A O 1
ATOM 1435 N N . LYS A 1 171 ? 2.226 5.208 31.611 1.00 71.50 171 LYS A N 1
ATOM 1436 C CA . LYS A 1 171 ? 0.875 5.759 31.375 1.00 71.50 171 LYS A CA 1
ATOM 1437 C C . LYS A 1 171 ? 0.822 6.991 30.447 1.00 71.50 171 LYS A C 1
ATOM 1439 O O . LYS A 1 171 ? -0.210 7.651 30.389 1.00 71.50 171 LYS A O 1
ATOM 1444 N N . LYS A 1 172 ? 1.881 7.271 29.675 1.00 70.50 172 LYS A N 1
ATOM 1445 C CA . LYS A 1 172 ? 1.920 8.361 28.675 1.00 70.50 172 LYS A CA 1
ATOM 1446 C C . LYS A 1 172 ? 1.104 8.036 27.421 1.00 70.50 172 LYS A C 1
ATOM 1448 O O . LYS A 1 172 ? 0.629 8.936 26.740 1.00 70.50 172 LYS A O 1
ATOM 1453 N N . LEU A 1 173 ? 0.928 6.747 27.124 1.00 73.81 173 LEU A N 1
ATOM 1454 C CA . LEU A 1 173 ? 0.114 6.253 26.015 1.00 73.81 173 LEU A CA 1
ATOM 1455 C C . LEU A 1 173 ? -0.979 5.310 26.547 1.00 73.81 173 LEU A C 1
ATOM 1457 O O . LEU A 1 173 ? -0.682 4.196 26.985 1.00 73.81 173 LEU A O 1
ATOM 1461 N N . LYS A 1 174 ? -2.248 5.743 26.516 1.00 69.56 174 LYS A N 1
ATOM 1462 C CA . LYS A 1 174 ? -3.398 4.991 27.057 1.00 69.56 174 LYS A CA 1
ATOM 1463 C C . LYS A 1 174 ? -4.214 4.316 25.949 1.00 69.56 174 LYS A C 1
ATOM 1465 O O . LYS A 1 174 ? -5.271 4.804 25.562 1.00 69.56 174 LYS A O 1
ATOM 1470 N N . ILE A 1 175 ? -3.760 3.149 25.498 1.00 71.56 175 ILE A N 1
ATOM 1471 C CA . ILE A 1 175 ? -4.467 2.362 24.473 1.00 71.56 175 ILE A CA 1
ATOM 1472 C C . ILE A 1 175 ? -5.836 1.883 25.013 1.00 71.56 175 ILE A C 1
ATOM 1474 O O . ILE A 1 175 ? -5.859 1.182 26.036 1.00 71.56 175 ILE A O 1
ATOM 1478 N N . PRO A 1 176 ? -6.963 2.208 24.343 1.00 65.25 176 PRO A N 1
ATOM 1479 C CA . PRO A 1 176 ? -8.299 1.755 24.738 1.00 65.25 176 PRO A CA 1
ATOM 1480 C C . PRO A 1 176 ? -8.427 0.224 24.760 1.00 65.25 176 PRO A C 1
ATOM 1482 O O . PRO A 1 176 ? -7.798 -0.474 23.964 1.00 65.25 176 PRO A O 1
ATOM 1485 N N . ASN A 1 177 ? -9.243 -0.321 25.670 1.00 63.09 177 ASN A N 1
ATOM 1486 C CA . ASN A 1 177 ? -9.301 -1.769 25.917 1.00 63.09 177 ASN A CA 1
ATOM 1487 C C . ASN A 1 177 ? -9.732 -2.586 24.687 1.00 63.09 177 ASN A C 1
ATOM 1489 O O . ASN A 1 177 ? -9.112 -3.610 24.402 1.00 63.09 177 ASN A O 1
ATOM 1493 N N . ASN A 1 178 ? -10.722 -2.108 23.931 1.00 60.25 178 ASN A N 1
ATOM 1494 C CA . ASN A 1 178 ? -11.170 -2.695 22.662 1.00 60.25 178 ASN A CA 1
ATOM 1495 C C . ASN A 1 178 ? -10.055 -2.768 21.599 1.00 60.25 178 ASN A C 1
ATOM 1497 O O . ASN A 1 178 ? -10.029 -3.694 20.793 1.00 60.25 178 ASN A O 1
ATOM 1501 N N . TYR A 1 179 ? -9.097 -1.838 21.632 1.00 71.19 179 TYR A N 1
ATOM 1502 C CA . TYR A 1 179 ? -7.980 -1.762 20.689 1.00 71.19 179 TYR A CA 1
ATOM 1503 C C . TYR A 1 179 ? -6.689 -2.444 21.166 1.00 71.19 179 TYR A C 1
ATOM 1505 O O . TYR A 1 179 ? -5.745 -2.559 20.384 1.00 71.19 179 TYR A O 1
ATOM 1513 N N . LYS A 1 180 ? -6.618 -2.942 22.411 1.00 74.62 180 LYS A N 1
ATOM 1514 C CA . LYS A 1 180 ? -5.395 -3.564 22.958 1.00 74.62 180 LYS A CA 1
ATOM 1515 C C . LYS A 1 180 ? -4.922 -4.779 22.167 1.00 74.62 180 LYS A C 1
ATOM 1517 O O . LYS A 1 180 ? -3.722 -4.919 21.947 1.00 74.62 180 LYS A O 1
ATOM 1522 N N . GLU A 1 181 ? -5.833 -5.656 21.755 1.00 74.19 181 GLU A N 1
ATOM 1523 C CA . GLU A 1 181 ? -5.452 -6.874 21.031 1.00 74.19 181 GLU A CA 1
ATOM 1524 C C . GLU A 1 181 ? -5.001 -6.554 19.602 1.00 74.19 181 GLU A C 1
ATOM 1526 O O . GLU A 1 181 ? -3.944 -7.011 19.175 1.00 74.19 181 GLU A O 1
ATOM 1531 N N . PHE A 1 182 ? -5.723 -5.659 18.919 1.00 76.81 182 PHE A N 1
ATOM 1532 C CA . PHE A 1 182 ? -5.311 -5.131 17.620 1.00 76.81 182 PHE A CA 1
ATOM 1533 C C . PHE A 1 182 ? -3.921 -4.478 17.686 1.00 76.81 182 PHE A C 1
ATOM 1535 O O . PHE A 1 182 ? -3.050 -4.802 16.881 1.00 76.81 182 PHE A O 1
ATOM 1542 N N . TYR A 1 183 ? -3.679 -3.628 18.691 1.00 83.94 183 TYR A N 1
ATOM 1543 C CA . TYR A 1 183 ? -2.376 -3.006 18.917 1.00 83.94 183 TYR A CA 1
ATOM 1544 C C . TYR A 1 183 ? -1.252 -4.041 19.057 1.00 83.94 183 TYR A C 1
ATOM 1546 O O . TYR A 1 183 ? -0.223 -3.898 18.401 1.00 83.94 183 TYR A O 1
ATOM 1554 N N . LYS A 1 184 ? -1.426 -5.093 19.872 1.00 84.56 184 LYS A N 1
ATOM 1555 C CA . LYS A 1 184 ? -0.390 -6.130 20.053 1.00 84.56 184 LYS A CA 1
ATOM 1556 C C . LYS A 1 184 ? -0.005 -6.793 18.731 1.00 84.56 184 LYS A C 1
ATOM 1558 O O . LYS A 1 184 ? 1.183 -6.985 18.485 1.00 84.56 184 LYS A O 1
ATOM 1563 N N . THR A 1 185 ? -0.990 -7.133 17.897 1.00 82.81 185 THR A N 1
ATOM 1564 C CA . THR A 1 185 ? -0.763 -7.761 16.587 1.00 82.81 185 THR A CA 1
ATOM 1565 C C . THR A 1 185 ? -0.105 -6.790 15.606 1.00 82.81 185 THR A C 1
ATOM 1567 O O . THR A 1 185 ? 0.840 -7.150 14.907 1.00 82.81 185 THR A O 1
ATOM 1570 N N . GLN A 1 186 ? -0.579 -5.544 15.566 1.00 85.81 186 GLN A N 1
ATOM 1571 C CA . GLN A 1 186 ? -0.203 -4.571 14.545 1.00 85.81 186 GLN A CA 1
ATOM 1572 C C . GLN A 1 186 ? 1.102 -3.812 14.863 1.00 85.81 186 GLN A C 1
ATOM 1574 O O . GLN A 1 186 ? 1.818 -3.421 13.940 1.00 85.81 186 GLN A O 1
ATOM 1579 N N . LYS A 1 187 ? 1.475 -3.666 16.146 1.00 90.19 187 LYS A N 1
ATOM 1580 C CA . LYS A 1 187 ? 2.692 -2.973 16.621 1.00 90.19 187 LYS A CA 1
ATOM 1581 C C . LYS A 1 187 ? 3.941 -3.347 15.818 1.00 90.19 187 LYS A C 1
ATOM 1583 O O . LYS A 1 187 ? 4.637 -2.468 15.314 1.00 90.19 187 LYS A O 1
ATOM 1588 N N . PHE A 1 188 ? 4.207 -4.643 15.665 1.00 90.44 188 PHE A N 1
ATOM 1589 C CA . PHE A 1 188 ? 5.407 -5.139 14.983 1.00 90.44 188 PHE A CA 1
ATOM 1590 C C . PHE A 1 188 ? 5.441 -4.766 13.493 1.00 90.44 188 PHE A C 1
ATOM 1592 O O . PHE A 1 188 ? 6.508 -4.467 12.957 1.00 90.44 188 PHE A O 1
ATOM 1599 N N . LYS A 1 189 ? 4.273 -4.719 12.842 1.00 91.00 189 LYS A N 1
ATOM 1600 C CA . LYS A 1 189 ? 4.116 -4.328 11.434 1.00 91.00 189 LYS A CA 1
ATOM 1601 C C . LYS A 1 189 ? 4.340 -2.832 11.242 1.00 91.00 189 LYS A C 1
ATOM 1603 O O . LYS A 1 189 ? 5.072 -2.440 10.340 1.00 91.00 189 LYS A O 1
ATOM 1608 N N . TRP A 1 190 ? 3.801 -2.001 12.135 1.00 93.25 190 TRP A N 1
ATOM 1609 C CA . TRP A 1 190 ? 4.073 -0.562 12.130 1.00 93.25 190 TRP A CA 1
ATOM 1610 C C . TRP A 1 190 ? 5.557 -0.255 12.370 1.00 93.25 190 TRP A C 1
ATOM 1612 O O . TRP A 1 190 ? 6.127 0.566 11.659 1.00 93.25 190 TRP A O 1
ATOM 1622 N N . ILE A 1 191 ? 6.209 -0.939 13.317 1.00 92.69 191 ILE A N 1
ATOM 1623 C CA . ILE A 1 191 ? 7.656 -0.803 13.558 1.00 92.69 191 ILE A CA 1
ATOM 1624 C C . ILE A 1 191 ? 8.456 -1.188 12.302 1.00 92.69 191 ILE A C 1
ATOM 1626 O O . ILE A 1 191 ? 9.322 -0.428 11.870 1.00 92.69 191 ILE A O 1
ATOM 1630 N N . HIS A 1 192 ? 8.144 -2.334 11.687 1.00 92.81 192 HIS A N 1
ATOM 1631 C CA . HIS A 1 192 ? 8.763 -2.776 10.434 1.00 92.81 192 HIS A CA 1
ATOM 1632 C C . HIS A 1 192 ? 8.605 -1.729 9.320 1.00 92.81 192 HIS A C 1
ATOM 1634 O O . HIS A 1 192 ? 9.579 -1.319 8.691 1.00 92.81 192 HIS A O 1
ATOM 1640 N N . ASN A 1 193 ? 7.383 -1.241 9.114 1.00 93.94 193 ASN A N 1
ATOM 1641 C CA . ASN A 1 193 ? 7.070 -0.334 8.017 1.00 93.94 193 ASN A CA 1
ATOM 1642 C C . ASN A 1 193 ? 7.540 1.105 8.248 1.00 93.94 193 ASN A C 1
ATOM 1644 O O . ASN A 1 193 ? 7.760 1.819 7.274 1.00 93.94 193 ASN A O 1
ATOM 1648 N N . ALA A 1 194 ? 7.773 1.525 9.493 1.00 92.56 194 ALA A N 1
ATOM 1649 C CA . ALA A 1 194 ? 8.492 2.763 9.782 1.00 92.56 194 ALA A CA 1
ATOM 1650 C C . ALA A 1 194 ? 9.949 2.691 9.294 1.00 92.56 194 ALA A C 1
ATOM 1652 O O . ALA A 1 194 ? 10.452 3.646 8.702 1.00 92.56 194 ALA A O 1
ATOM 1653 N N . ILE A 1 195 ? 10.613 1.546 9.491 1.00 89.69 195 ILE A N 1
ATOM 1654 C CA . ILE A 1 195 ? 11.982 1.313 9.008 1.00 89.69 195 ILE A CA 1
ATOM 1655 C C . ILE A 1 195 ? 11.992 1.254 7.472 1.00 89.69 195 ILE A C 1
ATOM 1657 O O . ILE A 1 195 ? 12.757 1.983 6.842 1.00 89.69 195 ILE A O 1
ATOM 1661 N N . GLU A 1 196 ? 11.084 0.497 6.846 1.00 90.31 196 GLU A N 1
ATOM 1662 C CA . GLU A 1 196 ? 10.965 0.469 5.376 1.00 90.31 196 GLU A CA 1
ATOM 1663 C C . GLU A 1 196 ? 10.639 1.852 4.784 1.00 90.31 196 GLU A C 1
ATOM 1665 O O . GLU A 1 196 ? 11.216 2.253 3.771 1.00 90.31 196 GLU A O 1
ATOM 1670 N N . ALA A 1 197 ? 9.799 2.654 5.446 1.00 91.75 197 ALA A N 1
ATOM 1671 C CA . ALA A 1 197 ? 9.504 4.019 5.021 1.00 91.75 197 ALA A CA 1
ATOM 1672 C C . ALA A 1 197 ? 10.745 4.932 4.992 1.00 91.75 197 ALA A C 1
ATOM 1674 O O . ALA A 1 197 ? 10.755 5.895 4.220 1.00 91.75 197 ALA A O 1
ATOM 1675 N N . LEU A 1 198 ? 11.818 4.654 5.749 1.00 86.12 198 LEU A N 1
ATOM 1676 C CA . LEU A 1 198 ? 13.104 5.351 5.579 1.00 86.12 198 LEU A CA 1
ATOM 1677 C C . LEU A 1 198 ? 13.762 5.006 4.238 1.00 86.12 198 LEU A C 1
ATOM 1679 O O . LEU A 1 198 ? 14.228 5.922 3.553 1.00 86.12 198 LEU A O 1
ATOM 1683 N N . ASN A 1 199 ? 13.746 3.727 3.857 1.00 85.88 199 ASN A N 1
ATOM 1684 C CA . ASN A 1 199 ? 14.361 3.193 2.638 1.00 85.88 199 ASN A CA 1
ATOM 1685 C C . ASN A 1 199 ? 13.610 3.622 1.368 1.00 85.88 199 ASN A C 1
ATOM 1687 O O . ASN A 1 199 ? 14.226 3.878 0.338 1.00 85.88 199 ASN A O 1
ATOM 1691 N N . TYR A 1 200 ? 12.287 3.770 1.447 1.00 88.88 200 TYR A N 1
ATOM 1692 C CA . TYR A 1 200 ? 11.433 4.164 0.324 1.00 88.88 200 TYR A CA 1
ATOM 1693 C C . TYR A 1 200 ? 11.746 5.581 -0.195 1.00 88.88 200 TYR A C 1
ATOM 1695 O O . TYR A 1 200 ? 11.582 6.587 0.510 1.00 88.88 200 TYR A O 1
ATOM 1703 N N . GLN A 1 201 ? 12.131 5.681 -1.469 1.00 88.06 201 GLN A N 1
ATOM 1704 C CA . GLN A 1 201 ? 12.529 6.937 -2.122 1.00 88.06 201 GLN A CA 1
ATOM 1705 C C . GLN A 1 201 ? 11.453 7.480 -3.077 1.00 88.06 201 GLN A C 1
ATOM 1707 O O . GLN A 1 201 ? 10.858 6.735 -3.861 1.00 88.06 201 GLN A O 1
ATOM 1712 N N . ALA A 1 202 ? 11.231 8.798 -3.037 1.00 88.12 202 ALA A N 1
ATOM 1713 C CA . ALA A 1 202 ? 10.364 9.492 -3.988 1.00 88.12 202 ALA A CA 1
ATOM 1714 C C . ALA A 1 202 ? 10.957 9.436 -5.410 1.00 88.12 202 ALA A C 1
ATOM 1716 O O . ALA A 1 202 ? 12.172 9.419 -5.579 1.00 88.12 202 ALA A O 1
ATOM 1717 N N . ASN A 1 203 ? 10.095 9.406 -6.428 1.00 84.06 203 ASN A N 1
ATOM 1718 C CA . ASN A 1 203 ? 10.419 9.188 -7.847 1.00 84.06 203 ASN A CA 1
ATOM 1719 C C . ASN A 1 203 ? 11.032 7.805 -8.180 1.00 84.06 203 ASN A C 1
ATOM 1721 O O . ASN A 1 203 ? 11.437 7.585 -9.323 1.00 84.06 203 ASN A O 1
ATOM 1725 N N . ILE A 1 204 ? 11.052 6.875 -7.210 1.00 83.38 204 ILE A N 1
ATOM 1726 C CA . ILE A 1 204 ? 11.502 5.474 -7.363 1.00 83.38 204 ILE A CA 1
ATOM 1727 C C . ILE A 1 204 ? 10.497 4.468 -6.772 1.00 83.38 204 ILE A C 1
ATOM 1729 O O . ILE A 1 204 ? 10.349 3.385 -7.314 1.00 83.38 204 ILE A O 1
ATOM 1733 N N . HIS A 1 205 ? 9.777 4.810 -5.698 1.00 86.25 205 HIS A N 1
ATOM 1734 C CA . HIS A 1 205 ? 8.751 3.937 -5.089 1.00 86.25 205 HIS A CA 1
ATOM 1735 C C . HIS A 1 205 ? 7.353 4.587 -5.090 1.00 86.25 205 HIS A C 1
ATOM 1737 O O . HIS A 1 205 ? 6.327 3.915 -5.155 1.00 86.25 205 HIS A O 1
ATOM 1743 N N . TYR A 1 206 ? 7.307 5.918 -5.026 1.00 89.50 206 TYR A N 1
ATOM 1744 C CA . TYR A 1 206 ? 6.098 6.744 -5.077 1.00 89.50 206 TYR A CA 1
ATOM 1745 C C . TYR A 1 206 ? 6.414 8.093 -5.716 1.00 89.50 206 TYR A C 1
ATOM 1747 O O . TYR A 1 206 ? 7.574 8.507 -5.772 1.00 89.50 206 TYR A O 1
ATOM 1755 N N . VAL A 1 207 ? 5.380 8.815 -6.128 1.00 88.06 207 VAL A N 1
ATOM 1756 C CA . VAL A 1 207 ? 5.446 10.251 -6.427 1.00 88.06 207 VAL A CA 1
ATOM 1757 C C . VAL A 1 207 ? 4.664 11.033 -5.374 1.00 88.06 207 VAL A C 1
ATOM 1759 O O . VAL A 1 207 ? 3.732 10.510 -4.763 1.00 88.06 207 VAL A O 1
ATOM 1762 N N . VAL A 1 208 ? 5.052 12.289 -5.153 1.00 89.44 208 VAL A N 1
ATOM 1763 C CA . VAL A 1 208 ? 4.296 13.229 -4.316 1.00 89.44 208 VAL A CA 1
ATOM 1764 C C . VAL A 1 208 ? 3.590 14.206 -5.248 1.00 89.44 208 VAL A C 1
ATOM 1766 O O . VAL A 1 208 ? 4.244 14.942 -5.984 1.00 89.44 208 VAL A O 1
ATOM 1769 N N . GLN A 1 209 ? 2.260 14.186 -5.254 1.00 83.56 209 GLN A N 1
ATOM 1770 C CA . GLN A 1 209 ? 1.419 15.027 -6.110 1.00 83.56 209 GLN A CA 1
ATOM 1771 C C . GLN A 1 209 ? 0.215 15.512 -5.313 1.00 83.56 209 GLN A C 1
ATOM 1773 O O . GLN A 1 209 ? -0.342 14.736 -4.547 1.00 83.56 209 GLN A O 1
ATOM 1778 N N . GLU A 1 210 ? -0.205 16.766 -5.504 1.00 84.00 210 GLU A N 1
ATOM 1779 C CA . GLU A 1 210 ? -1.424 17.315 -4.873 1.00 84.00 210 GLU A CA 1
ATOM 1780 C C . GLU A 1 210 ? -1.421 17.172 -3.331 1.00 84.00 210 GLU A C 1
ATOM 1782 O O . GLU A 1 210 ? -2.456 16.987 -2.698 1.00 84.00 210 GLU A O 1
ATOM 1787 N N . ASN A 1 211 ? -0.230 17.242 -2.718 1.00 84.06 211 ASN A N 1
ATOM 1788 C CA . ASN A 1 211 ? 0.022 16.965 -1.295 1.00 84.06 211 ASN A CA 1
ATOM 1789 C C . ASN A 1 211 ? -0.395 15.552 -0.825 1.00 84.06 211 ASN A C 1
ATOM 1791 O O . ASN A 1 211 ? -0.686 15.350 0.354 1.00 84.06 211 ASN A O 1
ATOM 1795 N N . GLN A 1 212 ? -0.378 14.568 -1.727 1.00 86.50 212 GLN A N 1
ATOM 1796 C CA . GLN A 1 212 ? -0.626 13.150 -1.459 1.00 86.50 212 GLN A CA 1
ATOM 1797 C C . GLN A 1 212 ? 0.545 12.274 -1.933 1.00 86.50 212 GLN A C 1
ATOM 1799 O O . GLN A 1 212 ? 1.252 12.604 -2.891 1.00 86.50 212 GLN A O 1
ATOM 1804 N N . ILE A 1 213 ? 0.739 11.137 -1.259 1.00 90.31 213 ILE A N 1
ATOM 1805 C CA . ILE A 1 213 ? 1.652 10.068 -1.683 1.00 90.31 213 ILE A CA 1
ATOM 1806 C C . ILE A 1 213 ? 0.902 9.171 -2.670 1.00 90.31 213 ILE A C 1
ATOM 1808 O O . ILE A 1 213 ? -0.150 8.646 -2.321 1.00 90.31 213 ILE A O 1
ATOM 1812 N N . LYS A 1 214 ? 1.440 8.952 -3.872 1.00 88.88 214 LYS A N 1
ATOM 1813 C CA . LYS A 1 214 ? 0.866 8.022 -4.859 1.00 88.88 214 LYS A CA 1
ATOM 1814 C C . LYS A 1 214 ? 1.889 6.921 -5.183 1.00 88.88 214 LYS A C 1
ATOM 1816 O O . LYS A 1 214 ? 2.956 7.258 -5.709 1.00 88.88 214 LYS A O 1
ATOM 1821 N N . PRO A 1 215 ? 1.623 5.639 -4.856 1.00 87.50 215 PRO A N 1
ATOM 1822 C CA . PRO A 1 215 ? 2.500 4.516 -5.194 1.00 87.50 215 PRO A CA 1
ATOM 1823 C C . PRO A 1 215 ? 2.787 4.423 -6.693 1.00 87.50 215 PRO A C 1
ATOM 1825 O O . PRO A 1 215 ? 1.955 4.819 -7.512 1.00 87.50 215 PRO A O 1
ATOM 1828 N N . VAL A 1 216 ? 3.945 3.870 -7.062 1.00 79.81 216 VAL A N 1
ATOM 1829 C CA . VAL A 1 216 ? 4.278 3.592 -8.466 1.00 79.81 216 VAL A CA 1
ATOM 1830 C C . VAL A 1 216 ? 4.933 2.220 -8.604 1.00 79.81 216 VAL A C 1
ATOM 1832 O O . VAL A 1 216 ? 5.969 1.949 -8.002 1.00 79.81 216 VAL A O 1
ATOM 1835 N N . ASP A 1 217 ? 4.356 1.370 -9.448 1.00 71.94 217 ASP A N 1
ATOM 1836 C CA . ASP A 1 217 ? 4.869 0.030 -9.760 1.00 71.94 217 ASP A CA 1
ATOM 1837 C C . ASP A 1 217 ? 5.910 0.090 -10.896 1.00 71.94 217 ASP A C 1
ATOM 1839 O O . ASP A 1 217 ? 5.653 -0.330 -12.021 1.00 71.94 217 ASP A O 1
ATOM 1843 N N . TYR A 1 218 ? 7.097 0.653 -10.647 1.00 66.44 218 TYR A N 1
ATOM 1844 C CA . TYR A 1 218 ? 8.147 0.746 -11.682 1.00 66.44 218 TYR A CA 1
ATOM 1845 C C . TYR A 1 218 ? 8.618 -0.619 -12.198 1.00 66.44 218 TYR A C 1
ATOM 1847 O O . TYR A 1 218 ? 8.882 -0.769 -13.392 1.00 66.44 218 TYR A O 1
ATOM 1855 N N . TYR A 1 219 ? 8.667 -1.616 -11.312 1.00 59.50 219 TYR A N 1
ATOM 1856 C CA . TYR A 1 219 ? 9.174 -2.956 -11.601 1.00 59.50 219 TYR A CA 1
ATOM 1857 C C . TYR A 1 219 ? 8.335 -3.735 -12.623 1.00 59.50 219 TYR A C 1
ATOM 1859 O O . TYR A 1 219 ? 8.896 -4.564 -13.344 1.00 59.50 219 TYR A O 1
ATOM 1867 N N . SER A 1 220 ? 7.023 -3.475 -12.715 1.00 56.34 220 SER A N 1
ATOM 1868 C CA . SER A 1 220 ? 6.122 -4.250 -13.586 1.00 56.34 220 SER A CA 1
ATOM 1869 C C . SER A 1 220 ? 5.421 -3.417 -14.660 1.00 56.34 220 SER A C 1
ATOM 1871 O O . SER A 1 220 ? 5.256 -3.903 -15.785 1.00 56.34 220 SER A O 1
ATOM 1873 N N . THR A 1 221 ? 4.991 -2.187 -14.352 1.00 61.56 221 THR A N 1
ATOM 1874 C CA . THR A 1 221 ? 4.152 -1.390 -15.269 1.00 61.56 221 THR A CA 1
ATOM 1875 C C . THR A 1 221 ? 4.556 0.071 -15.452 1.00 61.56 221 THR A C 1
ATOM 1877 O O . THR A 1 221 ? 4.204 0.642 -16.478 1.00 61.56 221 THR A O 1
ATOM 1880 N N . GLY A 1 222 ? 5.255 0.678 -14.494 1.00 61.50 222 GLY A N 1
ATOM 1881 C CA . GLY A 1 222 ? 5.506 2.118 -14.374 1.00 61.50 222 GLY A CA 1
ATOM 1882 C C . GLY A 1 222 ? 4.286 2.963 -13.979 1.00 61.50 222 GLY A C 1
ATOM 1883 O O . GLY A 1 222 ? 4.376 4.189 -14.021 1.00 61.50 222 GLY A O 1
ATOM 1884 N N . ILE A 1 223 ? 3.140 2.353 -13.642 1.00 70.44 223 ILE A N 1
ATOM 1885 C CA . ILE A 1 223 ? 1.868 3.071 -13.433 1.00 70.44 223 ILE A CA 1
ATOM 1886 C C . ILE A 1 223 ? 1.818 3.719 -12.051 1.00 70.44 223 ILE A C 1
ATOM 1888 O O . ILE A 1 223 ? 2.038 3.061 -11.033 1.00 70.44 223 ILE A O 1
ATOM 1892 N N . VAL A 1 224 ? 1.467 5.009 -12.029 1.00 76.12 224 VAL A N 1
ATOM 1893 C CA . VAL A 1 224 ? 1.116 5.747 -10.811 1.00 76.12 224 VAL A CA 1
ATOM 1894 C C . VAL A 1 224 ? -0.266 5.300 -10.345 1.00 76.12 224 VAL A C 1
ATOM 1896 O O . VAL A 1 224 ? -1.273 5.554 -11.005 1.00 76.12 224 VAL A O 1
ATOM 1899 N N . GLN A 1 225 ? -0.319 4.635 -9.198 1.00 79.38 225 GLN A N 1
ATOM 1900 C CA . GLN A 1 225 ? -1.540 4.078 -8.630 1.00 79.38 225 GLN A CA 1
ATOM 1901 C C . GLN A 1 225 ? -2.247 5.133 -7.766 1.00 79.38 225 GLN A C 1
ATOM 1903 O O . GLN A 1 225 ? -2.263 5.059 -6.541 1.00 79.38 225 GLN A O 1
ATOM 1908 N N . SER A 1 226 ? -2.825 6.149 -8.415 1.00 78.69 226 SER A N 1
ATOM 1909 C CA . SER A 1 226 ? -3.412 7.333 -7.757 1.00 78.69 226 SER A CA 1
ATOM 1910 C C . SER A 1 226 ? -4.519 7.046 -6.733 1.00 78.69 226 SER A C 1
ATOM 1912 O O . SER A 1 226 ? -4.819 7.917 -5.923 1.00 78.69 226 SER A O 1
ATOM 1914 N N . SER A 1 227 ? -5.136 5.863 -6.770 1.00 78.25 227 SER A N 1
ATOM 1915 C CA . SER A 1 227 ? -6.210 5.443 -5.854 1.00 78.25 227 SER A CA 1
ATOM 1916 C C . SER A 1 227 ? -5.782 4.324 -4.894 1.00 78.25 227 SER A C 1
ATOM 1918 O O . SER A 1 227 ? -6.637 3.681 -4.287 1.00 78.25 227 SER A O 1
ATOM 1920 N N . THR A 1 228 ? -4.479 4.062 -4.768 1.00 81.62 228 THR A N 1
ATOM 1921 C CA . THR A 1 228 ? -3.935 2.987 -3.931 1.00 81.62 228 THR A CA 1
ATOM 1922 C C . THR A 1 228 ? -3.147 3.566 -2.764 1.00 81.62 228 THR A C 1
ATOM 1924 O O . THR A 1 228 ? -2.234 4.364 -2.951 1.00 81.62 228 THR A O 1
ATOM 1927 N N . ASN A 1 229 ? -3.460 3.098 -1.556 1.00 85.44 229 ASN A N 1
ATOM 1928 C CA . ASN A 1 229 ? -2.691 3.376 -0.348 1.00 85.44 229 ASN A CA 1
ATOM 1929 C C . ASN A 1 229 ? -2.035 2.080 0.138 1.00 85.44 229 ASN A C 1
ATOM 1931 O O . ASN A 1 229 ? -2.627 1.008 0.027 1.00 85.44 229 ASN A O 1
ATOM 1935 N N . TRP A 1 230 ? -0.833 2.175 0.708 1.00 87.81 230 TRP A N 1
ATOM 1936 C CA . TRP A 1 230 ? -0.239 1.054 1.434 1.00 87.81 230 TRP A CA 1
ATOM 1937 C C . TRP A 1 230 ? -0.908 0.900 2.803 1.00 87.81 230 TRP A C 1
ATOM 1939 O O . TRP A 1 230 ? -1.198 1.897 3.465 1.00 87.81 230 TRP A O 1
ATOM 1949 N N . SER A 1 231 ? -1.130 -0.338 3.235 1.00 86.19 231 SER A N 1
ATOM 1950 C CA . SER A 1 231 ? -1.629 -0.646 4.574 1.00 86.19 231 SER A CA 1
ATOM 1951 C C . SER A 1 231 ? -0.498 -0.626 5.615 1.00 86.19 231 SER A C 1
ATOM 1953 O O . SER A 1 231 ? 0.650 -0.278 5.317 1.00 86.19 231 SER A O 1
ATOM 1955 N N . ASP A 1 232 ? -0.807 -1.042 6.844 1.00 87.75 232 ASP A N 1
ATOM 1956 C CA . ASP A 1 232 ? 0.171 -1.394 7.874 1.00 87.75 232 ASP A CA 1
ATOM 1957 C C . ASP A 1 232 ? 1.049 -0.201 8.286 1.00 87.75 232 ASP A C 1
ATOM 1959 O O . ASP A 1 232 ? 2.241 -0.339 8.564 1.00 87.75 232 ASP A O 1
ATOM 1963 N N . GLY A 1 233 ? 0.461 0.998 8.296 1.00 89.00 233 GLY A N 1
ATOM 1964 C CA . GLY A 1 233 ? 1.117 2.263 8.637 1.00 89.00 233 GLY A CA 1
ATOM 1965 C C . GLY A 1 233 ? 2.119 2.792 7.600 1.00 89.00 233 GLY A C 1
ATOM 1966 O O . GLY A 1 233 ? 2.537 3.942 7.712 1.00 89.00 233 GLY A O 1
ATOM 1967 N N . LEU A 1 234 ? 2.507 2.016 6.575 1.00 92.81 234 LEU A N 1
ATOM 1968 C CA . LEU A 1 234 ? 3.552 2.408 5.615 1.00 92.81 234 LEU A CA 1
ATOM 1969 C C . LEU A 1 234 ? 3.210 3.728 4.908 1.00 92.81 234 LEU A C 1
ATOM 1971 O O . LEU A 1 234 ? 4.052 4.621 4.802 1.00 92.81 234 LEU A O 1
ATOM 1975 N N . HIS A 1 235 ? 1.959 3.885 4.470 1.00 92.50 235 HIS A N 1
ATOM 1976 C CA . HIS A 1 235 ? 1.513 5.115 3.820 1.00 92.50 235 HIS A CA 1
ATOM 1977 C C . HIS A 1 235 ? 1.517 6.311 4.793 1.00 92.50 235 HIS A C 1
ATOM 1979 O O . HIS A 1 235 ? 1.938 7.402 4.414 1.00 92.50 235 HIS A O 1
ATOM 1985 N N . GLN A 1 236 ? 1.142 6.107 6.060 1.00 90.00 236 GLN A N 1
ATOM 1986 C CA . GLN A 1 236 ? 1.187 7.127 7.114 1.00 90.00 236 GLN A CA 1
ATOM 1987 C C . GLN A 1 236 ? 2.626 7.565 7.415 1.00 90.00 236 GLN A C 1
ATOM 1989 O O . GLN A 1 236 ? 2.896 8.763 7.472 1.00 90.00 236 GLN A O 1
ATOM 1994 N N . PHE A 1 237 ? 3.581 6.637 7.521 1.00 94.06 237 PHE A N 1
ATOM 1995 C CA . PHE A 1 237 ? 4.994 6.990 7.698 1.00 94.06 237 PHE A CA 1
ATOM 1996 C C . PHE A 1 237 ? 5.555 7.769 6.500 1.00 94.06 237 PHE A C 1
ATOM 1998 O O . PHE A 1 237 ? 6.308 8.723 6.692 1.00 94.06 237 PHE A O 1
ATOM 2005 N N . LEU A 1 238 ? 5.141 7.449 5.268 1.00 92.75 238 LEU A N 1
ATOM 2006 C CA . LEU A 1 238 ? 5.507 8.231 4.080 1.00 92.75 238 LEU A CA 1
ATOM 2007 C C . LEU A 1 238 ? 4.850 9.622 4.050 1.00 92.75 238 LEU A C 1
ATOM 2009 O O . LEU A 1 238 ? 5.496 10.582 3.626 1.00 92.75 238 LEU A O 1
ATOM 2013 N N . GLN A 1 239 ? 3.617 9.767 4.548 1.00 89.69 239 GLN A N 1
ATOM 2014 C CA . GLN A 1 239 ? 2.989 11.076 4.762 1.00 89.69 239 GLN A CA 1
ATOM 2015 C C . GLN A 1 239 ? 3.775 11.902 5.794 1.00 89.69 239 GLN A C 1
ATOM 2017 O O . GLN A 1 239 ? 4.096 13.057 5.513 1.00 89.69 239 GLN A O 1
ATOM 2022 N N . ILE A 1 240 ? 4.167 11.315 6.935 1.00 88.69 240 ILE A N 1
ATOM 2023 C CA . ILE A 1 240 ? 5.001 11.987 7.951 1.00 88.69 240 ILE A CA 1
ATOM 2024 C C . ILE A 1 240 ? 6.364 12.381 7.356 1.00 88.69 240 ILE A C 1
ATOM 2026 O O . ILE A 1 240 ? 6.792 13.522 7.518 1.00 88.69 240 ILE A O 1
ATOM 2030 N N . LYS A 1 241 ? 7.019 11.487 6.600 1.00 90.62 241 LYS A N 1
ATOM 2031 C CA . LYS A 1 241 ? 8.307 11.735 5.919 1.00 90.62 241 LYS A CA 1
ATOM 2032 C C . LYS A 1 241 ? 8.287 12.968 5.005 1.00 90.62 241 LYS A C 1
ATOM 2034 O O . LYS A 1 241 ? 9.317 13.621 4.852 1.00 90.62 241 LYS A O 1
ATOM 2039 N N . HIS A 1 242 ? 7.133 13.290 4.416 1.00 86.75 242 HIS A N 1
ATOM 2040 C CA . HIS A 1 242 ? 6.930 14.458 3.544 1.00 86.75 242 HIS A CA 1
ATOM 2041 C C . HIS A 1 242 ? 6.155 15.611 4.199 1.00 86.75 242 HIS A C 1
ATOM 2043 O O . HIS A 1 242 ? 5.829 16.581 3.518 1.00 86.75 242 HIS A O 1
ATOM 2049 N N . ASN A 1 243 ? 5.894 15.547 5.510 1.00 83.56 243 ASN A N 1
ATOM 2050 C CA . ASN A 1 243 ? 5.092 16.519 6.268 1.00 83.56 243 ASN A CA 1
ATOM 2051 C C . ASN A 1 243 ? 3.679 16.757 5.690 1.00 83.56 243 ASN A C 1
ATOM 2053 O O . ASN A 1 243 ? 3.152 17.871 5.735 1.00 83.56 243 ASN A O 1
ATOM 2057 N N . LEU A 1 244 ? 3.063 15.715 5.132 1.00 84.75 244 LEU A N 1
ATOM 2058 C CA . LEU A 1 244 ? 1.706 15.759 4.589 1.00 84.75 244 LEU A CA 1
ATOM 2059 C C . LEU A 1 244 ? 0.662 15.558 5.698 1.00 84.75 244 LEU A C 1
ATOM 2061 O O . LEU A 1 244 ? 0.973 15.107 6.803 1.00 84.75 244 LEU A O 1
ATOM 2065 N N . LYS A 1 245 ? -0.607 15.881 5.411 1.00 79.94 245 LYS A N 1
ATOM 2066 C CA . LYS A 1 245 ? -1.711 15.562 6.328 1.00 79.94 245 LYS A CA 1
ATOM 2067 C C . LYS A 1 245 ? -1.818 14.040 6.451 1.00 79.94 245 LYS A C 1
ATOM 2069 O O . LYS A 1 245 ? -1.993 13.362 5.443 1.00 79.94 245 LYS A O 1
ATOM 2074 N N . MET A 1 246 ? -1.753 13.533 7.679 1.00 80.56 246 MET A N 1
ATOM 2075 C CA . MET A 1 246 ? -1.915 12.108 7.940 1.00 80.56 246 MET A CA 1
ATOM 2076 C C . MET A 1 246 ? -3.366 11.668 7.708 1.00 80.56 246 MET A C 1
ATOM 2078 O O . MET A 1 246 ? -4.302 12.384 8.073 1.00 80.56 246 MET A O 1
ATOM 2082 N N . THR A 1 247 ? -3.547 10.496 7.107 1.00 83.19 247 THR A N 1
ATOM 2083 C CA . THR A 1 247 ? -4.847 9.827 6.955 1.00 83.19 247 THR A CA 1
ATOM 2084 C C . THR A 1 247 ? -4.925 8.600 7.857 1.00 83.19 247 THR A C 1
ATOM 2086 O O . THR A 1 247 ? -3.927 7.900 8.031 1.00 83.19 247 THR A O 1
ATOM 2089 N N . SER A 1 248 ? -6.111 8.291 8.377 1.00 78.25 248 SER A N 1
ATOM 2090 C CA . SER A 1 248 ? -6.397 7.069 9.143 1.00 78.25 248 SER A CA 1
ATOM 2091 C C . SER A 1 248 ? -5.956 5.805 8.384 1.00 78.25 248 SER A C 1
ATOM 2093 O O . SER A 1 248 ? -5.979 5.780 7.151 1.00 78.25 248 SER A O 1
ATOM 2095 N N . GLU A 1 249 ? -5.554 4.746 9.093 1.00 80.25 249 GLU A N 1
ATOM 2096 C CA . GLU A 1 249 ? -5.319 3.440 8.456 1.00 80.25 249 GLU A CA 1
ATOM 2097 C C . GLU A 1 249 ? -6.667 2.805 8.062 1.00 80.25 249 GLU A C 1
ATOM 2099 O O . GLU A 1 249 ? -7.600 2.768 8.864 1.00 80.25 249 GLU A O 1
ATOM 2104 N N . THR A 1 250 ? -6.778 2.327 6.819 1.00 76.56 250 THR A N 1
ATOM 2105 C CA . THR A 1 250 ? -8.008 1.758 6.242 1.00 76.56 250 THR A CA 1
ATOM 2106 C C . THR A 1 250 ? -7.875 0.255 6.020 1.00 76.56 250 THR A C 1
ATOM 2108 O O . THR A 1 250 ? -6.891 -0.187 5.425 1.00 76.56 250 THR A O 1
ATOM 2111 N N . PHE A 1 251 ? -8.888 -0.526 6.400 1.00 74.69 251 PHE A N 1
ATOM 2112 C CA . PHE A 1 251 ? -8.928 -1.962 6.110 1.00 74.69 251 PHE A CA 1
ATOM 2113 C C . PHE A 1 251 ? -9.607 -2.283 4.775 1.00 74.69 251 PHE A C 1
ATOM 2115 O O . PHE A 1 251 ? -10.433 -1.526 4.268 1.00 74.69 251 PHE A O 1
ATOM 2122 N N . THR A 1 252 ? -9.287 -3.455 4.224 1.00 78.75 252 THR A N 1
ATOM 2123 C CA . THR A 1 252 ? -9.952 -3.986 3.028 1.00 78.75 252 THR A CA 1
ATOM 2124 C C . THR A 1 252 ? -11.274 -4.646 3.422 1.00 78.75 252 THR A C 1
ATOM 2126 O O . THR A 1 252 ? -11.276 -5.756 3.947 1.00 78.75 252 THR A O 1
ATOM 2129 N N . THR A 1 253 ? -12.399 -3.977 3.158 1.00 78.62 253 THR A N 1
ATOM 2130 C CA . THR A 1 253 ? -13.749 -4.569 3.260 1.00 78.62 253 THR A CA 1
ATOM 2131 C C . THR A 1 253 ? -14.139 -5.285 1.964 1.00 78.62 253 THR A C 1
ATOM 2133 O O . THR A 1 253 ? -14.665 -6.397 1.985 1.00 78.62 253 THR A O 1
ATOM 2136 N N . ASN A 1 254 ? -13.830 -4.670 0.821 1.00 82.38 254 ASN A N 1
ATOM 2137 C CA . ASN A 1 254 ? -14.181 -5.157 -0.509 1.00 82.38 254 ASN A CA 1
ATOM 2138 C C . ASN A 1 254 ? -12.958 -5.737 -1.224 1.00 82.38 254 ASN A C 1
ATOM 2140 O O . ASN A 1 254 ? -11.935 -5.064 -1.333 1.00 82.38 254 ASN A O 1
ATOM 2144 N N . PHE A 1 255 ? -13.071 -6.961 -1.746 1.00 81.38 255 PHE A N 1
ATOM 2145 C CA . PHE A 1 255 ? -11.992 -7.632 -2.473 1.00 81.38 255 PHE A CA 1
ATOM 2146 C C . PHE A 1 255 ? -12.492 -8.182 -3.808 1.00 81.38 255 PHE A C 1
ATOM 2148 O O . PHE A 1 255 ? -13.424 -8.977 -3.850 1.00 81.38 255 PHE A O 1
ATOM 2155 N N . LEU A 1 256 ? -11.846 -7.787 -4.901 1.00 81.69 256 LEU A N 1
ATOM 2156 C CA . LEU A 1 256 ? -12.070 -8.373 -6.216 1.00 81.69 256 LEU A CA 1
ATOM 2157 C C . LEU A 1 256 ? -10.743 -8.392 -6.963 1.00 81.69 256 LEU A C 1
ATOM 2159 O O . LEU A 1 256 ? -10.204 -7.336 -7.293 1.00 81.69 256 LEU A O 1
ATOM 2163 N N . SER A 1 257 ? -10.203 -9.580 -7.216 1.00 84.00 257 SER A N 1
ATOM 2164 C CA . SER A 1 257 ? -8.961 -9.695 -7.979 1.00 84.00 257 SER A CA 1
ATOM 2165 C C . SER A 1 257 ? -9.203 -9.525 -9.482 1.00 84.00 257 SER A C 1
ATOM 2167 O O . SER A 1 257 ? -10.298 -9.784 -9.984 1.00 84.00 257 SER A O 1
ATOM 2169 N N . ASN A 1 258 ? -8.162 -9.162 -10.239 1.00 83.44 258 ASN A N 1
ATOM 2170 C CA . ASN A 1 258 ? -8.231 -9.140 -11.708 1.00 83.44 258 ASN A CA 1
ATOM 2171 C C . ASN A 1 258 ? -8.607 -10.518 -12.285 1.00 83.44 258 ASN A C 1
ATOM 2173 O O . ASN A 1 258 ? -9.339 -10.596 -13.270 1.00 83.44 258 ASN A O 1
ATOM 2177 N N . ILE A 1 259 ? -8.157 -11.600 -11.640 1.00 85.50 259 ILE A N 1
ATOM 2178 C CA . ILE A 1 259 ? -8.473 -12.982 -12.017 1.00 85.50 259 ILE A CA 1
ATOM 2179 C C . ILE A 1 259 ? -9.964 -13.245 -11.796 1.00 85.50 259 ILE A C 1
ATOM 2181 O O . ILE A 1 259 ? -10.668 -13.650 -12.718 1.00 85.50 259 ILE A O 1
ATOM 2185 N N . GLY A 1 260 ? -10.465 -12.948 -10.596 1.00 84.25 260 GLY A N 1
ATOM 2186 C CA . GLY A 1 260 ? -11.869 -13.091 -10.229 1.00 84.25 260 GLY A CA 1
ATOM 2187 C C . GLY A 1 260 ? -12.802 -12.212 -11.058 1.00 84.25 260 GLY A C 1
ATOM 2188 O O . GLY A 1 260 ? -13.909 -12.646 -11.364 1.00 84.25 260 GLY A O 1
ATOM 2189 N N . PHE A 1 261 ? -12.365 -11.012 -11.452 1.00 85.44 261 PHE A N 1
ATOM 2190 C CA . PHE A 1 261 ? -13.095 -10.100 -12.333 1.00 85.44 261 PHE A CA 1
ATOM 2191 C C . PHE A 1 261 ? -13.201 -10.647 -13.761 1.00 85.44 261 PHE A C 1
ATOM 2193 O O . PHE A 1 261 ? -14.313 -10.808 -14.265 1.00 85.44 261 PHE A O 1
ATOM 2200 N N . ILE A 1 262 ? -12.071 -10.986 -14.392 1.00 85.94 262 ILE A N 1
ATOM 2201 C CA . ILE A 1 262 ? -12.029 -11.483 -15.776 1.00 85.94 262 ILE A CA 1
ATOM 2202 C C . ILE A 1 262 ? -12.730 -12.846 -15.889 1.00 85.94 262 ILE A C 1
ATOM 2204 O O . ILE A 1 262 ? -13.521 -13.046 -16.807 1.00 85.94 262 ILE A O 1
ATOM 2208 N N . ASN A 1 263 ? -12.555 -13.747 -14.918 1.00 85.25 263 ASN A N 1
ATOM 2209 C CA . ASN A 1 263 ? -13.203 -15.065 -14.921 1.00 85.25 263 ASN A CA 1
ATOM 2210 C C . ASN A 1 263 ? -14.727 -15.019 -14.665 1.00 85.25 263 ASN A C 1
ATOM 2212 O O . ASN A 1 263 ? -15.388 -16.054 -14.737 1.00 85.25 263 ASN A O 1
ATOM 2216 N N . ASN A 1 264 ? -15.320 -13.844 -14.403 1.00 84.00 264 ASN A N 1
ATOM 2217 C CA . ASN A 1 264 ? -16.780 -13.675 -14.430 1.00 84.00 264 ASN A CA 1
ATOM 2218 C C . ASN A 1 264 ? -17.332 -13.479 -15.860 1.00 84.00 264 ASN A C 1
ATOM 2220 O O . ASN A 1 264 ? -18.548 -13.558 -16.058 1.00 84.00 264 ASN A O 1
ATOM 2224 N N . TYR A 1 265 ? -16.484 -13.207 -16.859 1.00 86.00 265 TYR A N 1
ATOM 2225 C CA . TYR A 1 265 ? -16.905 -13.067 -18.254 1.00 86.00 265 TYR A CA 1
ATOM 2226 C C . TYR A 1 265 ? -17.033 -14.442 -18.918 1.00 86.00 265 TYR A C 1
ATOM 2228 O O . TYR A 1 265 ? -16.146 -15.282 -18.822 1.00 86.00 265 TYR A O 1
ATOM 2236 N N . LYS A 1 266 ? -18.140 -14.669 -19.641 1.00 85.94 266 LYS A N 1
ATOM 2237 C CA . LYS A 1 266 ? -18.393 -15.951 -20.328 1.00 85.94 266 LYS A CA 1
ATOM 2238 C C . LYS A 1 266 ? -17.357 -16.251 -21.422 1.00 85.94 266 LYS A C 1
ATOM 2240 O O . LYS A 1 266 ? -16.999 -17.406 -21.624 1.00 85.94 266 LYS A O 1
ATOM 2245 N N . ASN A 1 267 ? -16.926 -15.213 -22.136 1.00 87.88 267 ASN A N 1
ATOM 2246 C CA . ASN A 1 267 ? -15.936 -15.295 -23.201 1.00 87.88 267 ASN A CA 1
ATOM 2247 C C . ASN A 1 267 ? -14.815 -14.309 -22.858 1.00 87.88 267 ASN A C 1
ATOM 2249 O O . ASN A 1 267 ? -15.105 -13.144 -22.579 1.00 87.88 267 ASN A O 1
ATOM 2253 N N . ILE A 1 268 ? -13.565 -14.764 -22.901 1.00 86.69 268 ILE A N 1
ATOM 2254 C CA . ILE A 1 268 ? -12.375 -13.955 -22.622 1.00 86.69 268 ILE A CA 1
ATOM 2255 C C . ILE A 1 268 ? -11.548 -13.895 -23.907 1.00 86.69 268 ILE A C 1
ATOM 2257 O O . ILE A 1 268 ? -11.223 -14.928 -24.487 1.00 86.69 268 ILE A O 1
ATOM 2261 N N . TYR A 1 269 ? -11.208 -12.683 -24.342 1.00 86.25 269 TYR A N 1
ATOM 2262 C CA . TYR A 1 269 ? -10.320 -12.423 -25.474 1.00 86.25 269 TYR A CA 1
ATOM 2263 C C . TYR A 1 269 ? -9.300 -11.365 -25.053 1.00 86.25 269 TYR A C 1
ATOM 2265 O O . TYR A 1 269 ? -9.637 -10.444 -24.309 1.00 86.25 269 TYR A O 1
ATOM 2273 N N . GLY A 1 270 ? -8.062 -11.482 -25.528 1.00 84.19 270 GLY A N 1
ATOM 2274 C CA . GLY A 1 270 ? -6.993 -10.542 -25.209 1.00 84.19 270 GLY A CA 1
ATOM 2275 C C . GLY A 1 270 ? -5.992 -10.432 -26.351 1.00 84.19 270 GLY A C 1
ATOM 2276 O O . GLY A 1 270 ? -5.747 -11.403 -27.061 1.00 84.19 270 GLY A O 1
ATOM 2277 N N . LEU A 1 271 ? -5.419 -9.241 -26.514 1.00 85.19 271 LEU A N 1
ATOM 2278 C CA . LEU A 1 271 ? -4.383 -8.944 -27.499 1.00 85.19 271 LEU A CA 1
ATOM 2279 C C . LEU A 1 271 ? -3.140 -8.425 -26.773 1.00 85.19 271 LEU A C 1
ATOM 2281 O O . LEU A 1 271 ? -3.236 -7.606 -25.859 1.00 85.19 271 LEU A O 1
ATOM 2285 N N . THR A 1 272 ? -1.967 -8.902 -27.177 1.00 84.56 272 THR A N 1
ATOM 2286 C CA . THR A 1 272 ? -0.674 -8.429 -26.677 1.00 84.56 272 THR A CA 1
ATOM 2287 C C . THR A 1 272 ? 0.402 -8.715 -27.715 1.00 84.56 272 THR A C 1
ATOM 2289 O O . THR A 1 272 ? 0.423 -9.799 -28.286 1.00 84.56 272 THR A O 1
ATOM 2292 N N . GLY A 1 273 ? 1.327 -7.775 -27.923 1.00 82.62 273 GLY A N 1
ATOM 2293 C CA . GLY A 1 273 ? 2.508 -8.013 -28.764 1.00 82.62 273 GLY A CA 1
ATOM 2294 C C . GLY A 1 273 ? 3.546 -8.939 -28.115 1.00 82.62 273 GLY A C 1
ATOM 2295 O O . GLY A 1 273 ? 4.514 -9.322 -28.758 1.00 82.62 273 GLY A O 1
ATOM 2296 N N . THR A 1 274 ? 3.378 -9.284 -26.833 1.00 84.38 274 THR A N 1
ATOM 2297 C CA . THR A 1 274 ? 4.322 -10.124 -26.078 1.00 84.38 274 THR A CA 1
ATOM 2298 C C . THR A 1 274 ? 3.588 -10.998 -25.062 1.00 84.38 274 THR A C 1
ATOM 2300 O O . THR A 1 274 ? 2.869 -10.475 -24.201 1.00 84.38 274 THR A O 1
ATOM 2303 N N . LEU A 1 275 ? 3.819 -12.310 -25.104 1.00 81.31 275 LEU A N 1
ATOM 2304 C CA . LEU A 1 275 ? 3.290 -13.268 -24.123 1.00 81.31 275 LEU A CA 1
ATOM 2305 C C . LEU A 1 275 ? 4.286 -13.606 -22.993 1.00 81.31 275 LEU A C 1
ATOM 2307 O O . LEU A 1 275 ? 3.877 -14.172 -21.984 1.00 81.31 275 LEU A O 1
ATOM 2311 N N . GLY A 1 276 ? 5.561 -13.221 -23.128 1.00 85.00 276 GLY A N 1
ATOM 2312 C CA . GLY A 1 276 ? 6.621 -13.521 -22.158 1.00 85.00 276 GLY A CA 1
ATOM 2313 C C . GLY A 1 276 ? 7.169 -14.947 -22.275 1.00 85.00 276 GLY A C 1
ATOM 2314 O O . GLY A 1 276 ? 7.074 -15.571 -23.337 1.00 85.00 276 GLY A O 1
ATOM 2315 N N . SER A 1 277 ? 7.743 -15.442 -21.177 1.00 87.44 277 SER A N 1
ATOM 2316 C CA . SER A 1 277 ? 8.330 -16.781 -21.070 1.00 87.44 277 SER A CA 1
ATOM 2317 C C . SER A 1 277 ? 7.302 -17.902 -21.300 1.00 87.44 277 SER A C 1
ATOM 2319 O O . SER A 1 277 ? 6.091 -17.717 -21.147 1.00 87.44 277 SER A O 1
ATOM 2321 N N . ASP A 1 278 ? 7.765 -19.110 -21.634 1.00 88.44 278 ASP A N 1
ATOM 2322 C CA . ASP A 1 278 ? 6.869 -20.269 -21.789 1.00 88.44 278 ASP A CA 1
ATOM 2323 C C . ASP A 1 278 ? 6.185 -20.667 -20.472 1.00 88.44 278 ASP A C 1
ATOM 2325 O O . ASP A 1 278 ? 5.048 -21.148 -20.478 1.00 88.44 278 ASP A O 1
ATOM 2329 N N . LYS A 1 279 ? 6.824 -20.371 -19.331 1.00 88.75 279 LYS A N 1
ATOM 2330 C CA . LYS A 1 279 ? 6.194 -20.473 -18.013 1.00 88.75 279 LYS A CA 1
ATOM 2331 C C . LYS A 1 279 ? 5.039 -19.478 -17.889 1.00 88.75 279 LYS A C 1
ATOM 2333 O O . LYS A 1 279 ? 3.928 -19.901 -17.580 1.00 88.75 279 LYS A O 1
ATOM 2338 N N . ALA A 1 280 ? 5.256 -18.196 -18.198 1.00 87.50 280 ALA A N 1
ATOM 2339 C CA . ALA A 1 280 ? 4.210 -17.171 -18.149 1.00 87.50 280 ALA A CA 1
ATOM 2340 C C . ALA A 1 280 ? 3.021 -17.499 -19.074 1.00 87.50 280 ALA A C 1
ATOM 2342 O O . ALA A 1 280 ? 1.870 -17.370 -18.656 1.00 87.50 280 ALA A O 1
ATOM 2343 N N . LYS A 1 281 ? 3.279 -18.012 -20.288 1.00 89.62 281 LYS A N 1
ATOM 2344 C CA . LYS A 1 281 ? 2.242 -18.531 -21.205 1.00 89.62 281 LYS A CA 1
ATOM 2345 C C . LYS A 1 281 ? 1.411 -19.641 -20.562 1.00 89.62 281 LYS A C 1
ATOM 2347 O O . LYS A 1 281 ? 0.183 -19.608 -20.642 1.00 89.62 281 LYS A O 1
ATOM 2352 N N . LYS A 1 282 ? 2.067 -20.609 -19.912 1.00 90.12 282 LYS A N 1
ATOM 2353 C CA . LYS A 1 282 ? 1.393 -21.705 -19.208 1.00 90.12 282 LYS A CA 1
ATOM 2354 C C . LYS A 1 282 ? 0.518 -21.181 -18.064 1.00 90.12 282 LYS A C 1
ATOM 2356 O O . LYS A 1 282 ? -0.660 -21.525 -18.025 1.00 90.12 282 LYS A O 1
ATOM 2361 N N . VAL A 1 283 ? 1.046 -20.296 -17.210 1.00 88.31 283 VAL A N 1
ATOM 2362 C CA . VAL A 1 283 ? 0.270 -19.671 -16.120 1.00 88.31 283 VAL A CA 1
ATOM 2363 C C . VAL A 1 283 ? -0.945 -18.922 -16.674 1.00 88.31 283 VAL A C 1
ATOM 2365 O O . VAL A 1 283 ? -2.050 -19.095 -16.170 1.00 88.31 283 VAL A O 1
ATOM 2368 N N . LEU A 1 284 ? -0.778 -18.135 -17.742 1.00 88.38 284 LEU A N 1
ATOM 2369 C CA . LEU A 1 284 ? -1.867 -17.381 -18.370 1.00 88.38 284 LEU A CA 1
ATOM 2370 C C . LEU A 1 284 ? -2.982 -18.305 -18.893 1.00 88.38 284 LEU A C 1
ATOM 2372 O O . LEU A 1 284 ? -4.161 -18.046 -18.646 1.00 88.38 284 LEU A O 1
ATOM 2376 N N . LYS A 1 285 ? -2.608 -19.399 -19.571 1.00 90.00 285 LYS A N 1
ATOM 2377 C CA . LYS A 1 285 ? -3.549 -20.417 -20.056 1.00 90.00 285 LYS A CA 1
ATOM 2378 C C . LYS A 1 285 ? -4.286 -21.111 -18.908 1.00 90.00 285 LYS A C 1
ATOM 2380 O O . LYS A 1 285 ? -5.497 -21.284 -18.998 1.00 90.00 285 LYS A O 1
ATOM 2385 N N . GLU A 1 286 ? -3.594 -21.471 -17.829 1.00 88.56 286 GLU A N 1
ATOM 2386 C CA . GLU A 1 286 ? -4.187 -22.153 -16.668 1.00 88.56 286 GLU A CA 1
ATOM 2387 C C . GLU A 1 286 ? -5.112 -21.239 -15.842 1.00 88.56 286 GLU A C 1
ATOM 2389 O O . GLU A 1 286 ? -6.179 -21.673 -15.417 1.00 88.56 286 GLU A O 1
ATOM 2394 N N . VAL A 1 287 ? -4.745 -19.967 -15.641 1.00 88.44 287 VAL A N 1
ATOM 2395 C CA . VAL A 1 287 ? -5.488 -19.020 -14.783 1.00 88.44 287 VAL A CA 1
ATOM 2396 C C . VAL A 1 287 ? -6.787 -18.514 -15.423 1.00 88.44 287 VAL A C 1
ATOM 2398 O O . VAL A 1 287 ? -7.777 -18.319 -14.712 1.00 88.44 287 VAL A O 1
ATOM 2401 N N . TYR A 1 288 ? -6.794 -18.303 -16.743 1.00 88.00 288 TYR A N 1
ATOM 2402 C CA . TYR A 1 288 ? -7.948 -17.757 -17.478 1.00 88.00 288 TYR A CA 1
ATOM 2403 C C . TYR A 1 288 ? -8.646 -18.777 -18.393 1.00 88.00 288 TYR A C 1
ATOM 2405 O O . TYR A 1 288 ? -9.657 -18.446 -19.007 1.00 88.00 288 TYR A O 1
ATOM 2413 N N . ASN A 1 289 ? -8.127 -20.009 -18.493 1.00 89.12 289 ASN A N 1
ATOM 2414 C CA . ASN A 1 289 ? -8.621 -21.059 -19.393 1.00 89.12 289 ASN A CA 1
ATOM 2415 C C . ASN A 1 289 ? -8.739 -20.590 -20.862 1.00 89.12 289 ASN A C 1
ATOM 2417 O O . ASN A 1 289 ? -9.776 -20.755 -21.507 1.00 89.12 289 ASN A O 1
ATOM 2421 N N . VAL A 1 290 ? -7.668 -19.973 -21.375 1.00 89.69 290 VAL A N 1
ATOM 2422 C CA . VAL A 1 290 ? -7.590 -19.414 -22.737 1.00 89.69 290 VAL A CA 1
ATOM 2423 C C . VAL A 1 290 ? -6.544 -20.124 -23.594 1.00 89.69 290 VAL A C 1
ATOM 2425 O O . VAL A 1 290 ? -5.484 -20.523 -23.110 1.00 89.69 290 VAL A O 1
ATOM 2428 N N . ASP A 1 291 ? -6.817 -20.237 -24.892 1.00 90.88 291 ASP A N 1
ATOM 2429 C CA . ASP A 1 291 ? -5.818 -20.639 -25.881 1.00 90.88 291 ASP A CA 1
ATOM 2430 C C . ASP A 1 291 ? -4.963 -19.454 -26.337 1.00 90.88 291 ASP A C 1
ATOM 2432 O O . ASP A 1 291 ? -5.403 -18.304 -26.348 1.00 90.88 291 ASP A O 1
ATOM 2436 N N . LEU A 1 292 ? -3.721 -19.752 -26.723 1.00 90.94 292 LEU A N 1
ATOM 2437 C CA . LEU A 1 292 ? -2.733 -18.773 -27.168 1.00 90.94 292 LEU A CA 1
ATOM 2438 C C . LEU A 1 292 ? -2.344 -19.084 -28.613 1.00 90.94 292 LEU A C 1
ATOM 2440 O O . LEU A 1 292 ? -1.972 -20.214 -28.929 1.00 90.94 292 LEU A O 1
ATOM 2444 N N . VAL A 1 293 ? -2.419 -18.077 -29.481 1.00 88.75 293 VAL A N 1
ATOM 2445 C CA . VAL A 1 293 ? -2.088 -18.180 -30.907 1.00 88.75 293 VAL A CA 1
ATOM 2446 C C . VAL A 1 293 ? -1.131 -17.048 -31.259 1.00 88.75 293 VAL A C 1
ATOM 2448 O O . VAL A 1 293 ? -1.437 -15.884 -31.012 1.00 88.75 293 VAL A O 1
ATOM 2451 N N . ASN A 1 294 ? 0.016 -17.388 -31.848 1.00 85.38 294 ASN A N 1
ATOM 2452 C CA . ASN A 1 294 ? 0.929 -16.398 -32.411 1.00 85.38 294 ASN A CA 1
ATOM 2453 C C . ASN A 1 294 ? 0.467 -16.039 -33.826 1.00 85.38 294 ASN A C 1
ATOM 2455 O O . ASN A 1 294 ? 0.267 -16.923 -34.661 1.00 85.38 294 ASN A O 1
ATOM 2459 N N . VAL A 1 295 ? 0.324 -14.746 -34.090 1.00 87.50 295 VAL A N 1
ATOM 2460 C CA . VAL A 1 295 ? -0.047 -14.205 -35.400 1.00 87.50 295 VAL A CA 1
ATOM 2461 C C . VAL A 1 295 ? 1.244 -13.849 -36.148 1.00 87.50 295 VAL A C 1
ATOM 2463 O O . VAL A 1 295 ? 2.165 -13.320 -35.529 1.00 87.50 295 VAL A O 1
ATOM 2466 N N . PRO A 1 296 ? 1.386 -14.188 -37.442 1.00 85.88 296 PRO A N 1
ATOM 2467 C CA . PRO A 1 296 ? 2.558 -13.795 -38.216 1.00 85.88 296 PRO A CA 1
ATOM 2468 C C . PRO A 1 296 ? 2.463 -12.324 -38.638 1.00 85.88 296 PRO A C 1
ATOM 2470 O O . PRO A 1 296 ? 1.421 -11.882 -39.124 1.00 85.88 296 PRO A O 1
ATOM 2473 N N . SER A 1 297 ? 3.574 -11.592 -38.532 1.00 83.75 297 SER A N 1
ATOM 2474 C CA . SER A 1 297 ? 3.616 -10.179 -38.904 1.00 83.75 297 SER A CA 1
ATOM 2475 C C . SER A 1 297 ? 3.481 -9.966 -40.415 1.00 83.75 297 SER A C 1
ATOM 2477 O O . SER A 1 297 ? 4.026 -10.718 -41.226 1.00 83.75 297 SER A O 1
ATOM 2479 N N . LEU A 1 298 ? 2.814 -8.875 -40.809 1.00 87.88 298 LEU A N 1
ATOM 2480 C CA . LEU A 1 298 ? 2.593 -8.510 -42.219 1.00 87.88 298 LEU A CA 1
ATOM 2481 C C . LEU A 1 298 ? 3.902 -8.317 -43.012 1.00 87.88 298 LEU A C 1
ATOM 2483 O O . LEU A 1 298 ? 3.932 -8.467 -44.234 1.00 87.88 298 LEU A O 1
ATOM 2487 N N . ARG A 1 299 ? 4.988 -7.945 -42.324 1.00 88.69 299 ARG A N 1
ATOM 2488 C CA . ARG A 1 299 ? 6.318 -7.690 -42.893 1.00 88.69 299 ARG A CA 1
ATOM 2489 C C . ARG A 1 299 ? 7.410 -8.204 -41.958 1.00 88.69 299 ARG A C 1
ATOM 2491 O O . ARG A 1 299 ? 7.277 -8.138 -40.734 1.00 88.69 299 ARG A O 1
ATOM 2498 N N . GLN A 1 300 ? 8.518 -8.662 -42.538 1.00 88.19 300 GLN A N 1
ATOM 2499 C CA . GLN A 1 300 ? 9.695 -9.117 -41.794 1.00 88.19 300 GLN A CA 1
ATOM 2500 C C . GLN A 1 300 ? 10.382 -7.945 -41.071 1.00 88.19 300 GLN A C 1
ATOM 2502 O O . GLN A 1 300 ? 10.724 -6.942 -41.696 1.00 88.19 300 GLN A O 1
ATOM 2507 N N . LYS A 1 301 ? 10.601 -8.076 -39.755 1.00 87.25 301 LYS A N 1
ATOM 2508 C CA . LYS A 1 301 ? 11.237 -7.056 -38.899 1.00 87.25 301 LYS A CA 1
ATOM 2509 C C . LYS A 1 301 ? 12.708 -6.844 -39.304 1.00 87.25 301 LYS A C 1
ATOM 2511 O O . LYS A 1 301 ? 13.488 -7.790 -39.231 1.00 87.25 301 LYS A O 1
ATOM 2516 N N . GLN A 1 302 ? 13.118 -5.620 -39.661 1.00 91.69 302 GLN A N 1
ATOM 2517 C CA . GLN A 1 302 ? 14.533 -5.280 -39.917 1.00 91.69 302 GLN A CA 1
ATOM 2518 C C . GLN A 1 302 ? 15.211 -4.769 -38.634 1.00 91.69 302 GLN A C 1
ATOM 2520 O O . GLN A 1 302 ? 15.653 -3.623 -38.545 1.00 91.69 302 GLN A O 1
ATOM 2525 N N . TYR A 1 303 ? 15.239 -5.627 -37.611 1.00 94.69 303 TYR A N 1
ATOM 2526 C CA . TYR A 1 303 ? 15.809 -5.329 -36.297 1.00 94.69 303 TYR A CA 1
ATOM 2527 C C . TYR A 1 303 ? 17.222 -5.895 -36.154 1.00 94.69 303 TYR A C 1
ATOM 2529 O O . TYR A 1 303 ? 17.443 -7.074 -36.425 1.00 94.69 303 TYR A O 1
ATOM 2537 N N . LEU A 1 304 ? 18.150 -5.069 -35.672 1.00 95.06 304 LEU A N 1
ATOM 2538 C CA . LEU A 1 304 ? 19.499 -5.480 -35.291 1.00 95.06 304 LEU A CA 1
ATOM 2539 C C . LEU A 1 304 ? 19.696 -5.303 -33.778 1.00 95.06 304 LEU A C 1
ATOM 2541 O O . LEU A 1 304 ? 19.667 -4.184 -33.263 1.00 95.06 304 LEU A O 1
ATOM 2545 N N . ASP A 1 305 ? 19.909 -6.416 -33.080 1.00 93.50 305 ASP A N 1
ATOM 2546 C CA . ASP A 1 305 ? 20.248 -6.435 -31.656 1.00 93.50 305 ASP A CA 1
ATOM 2547 C C . ASP A 1 305 ? 21.741 -6.125 -31.482 1.00 93.50 305 ASP A C 1
ATOM 2549 O O . ASP A 1 305 ? 22.585 -6.795 -32.083 1.00 93.50 305 ASP A O 1
ATOM 2553 N N . LEU A 1 306 ? 22.079 -5.087 -30.714 1.00 94.69 306 LEU A N 1
ATOM 2554 C CA . LEU A 1 306 ? 23.467 -4.694 -30.460 1.00 94.69 306 LEU A CA 1
ATOM 2555 C C . LEU A 1 306 ? 23.974 -5.296 -29.147 1.00 94.69 306 LEU A C 1
ATOM 2557 O O . LEU A 1 306 ? 23.232 -5.443 -28.175 1.00 94.69 306 LEU A O 1
ATOM 2561 N N . GLU A 1 307 ? 25.269 -5.612 -29.107 1.00 91.44 307 GLU A N 1
ATOM 2562 C CA . GLU A 1 307 ? 25.895 -6.206 -27.927 1.00 91.44 307 GLU A CA 1
ATOM 2563 C C . GLU A 1 307 ? 25.757 -5.299 -26.694 1.00 91.44 307 GLU A C 1
ATOM 2565 O O . GLU A 1 307 ? 26.007 -4.094 -26.737 1.00 91.44 307 GLU A O 1
ATOM 2570 N N . THR A 1 308 ? 25.325 -5.897 -25.583 1.00 91.75 308 THR A N 1
ATOM 2571 C CA . THR A 1 308 ? 25.046 -5.186 -24.332 1.00 91.75 308 THR A CA 1
ATOM 2572 C C . THR A 1 308 ? 26.320 -4.661 -23.686 1.00 91.75 308 THR A C 1
ATOM 2574 O O . THR A 1 308 ? 27.299 -5.387 -23.532 1.00 91.75 308 THR A O 1
ATOM 2577 N N . ILE A 1 309 ? 26.274 -3.412 -23.230 1.00 91.69 309 ILE A N 1
ATOM 2578 C CA . ILE A 1 309 ? 27.397 -2.732 -22.588 1.00 91.69 309 ILE A CA 1
ATOM 2579 C C . ILE A 1 309 ? 27.172 -2.733 -21.075 1.00 91.69 309 ILE A C 1
ATOM 2581 O O . ILE A 1 309 ? 26.171 -2.198 -20.605 1.00 91.69 309 ILE A O 1
ATOM 2585 N N . VAL A 1 310 ? 28.110 -3.287 -20.307 1.00 89.75 310 VAL A N 1
ATOM 2586 C CA . VAL A 1 310 ? 28.083 -3.273 -18.833 1.00 89.75 310 VAL A CA 1
ATOM 2587 C C . VAL A 1 310 ? 29.139 -2.295 -18.313 1.00 89.75 310 VAL A C 1
ATOM 2589 O O . VAL A 1 310 ? 30.283 -2.313 -18.766 1.00 89.75 310 VAL A O 1
ATOM 2592 N N . VAL A 1 311 ? 28.763 -1.425 -17.374 1.00 89.88 311 VAL A N 1
ATOM 2593 C CA . VAL A 1 311 ? 29.615 -0.361 -16.815 1.00 89.88 311 VAL A CA 1
ATOM 2594 C C . VAL A 1 311 ? 29.611 -0.440 -15.288 1.00 89.88 311 VAL A C 1
ATOM 2596 O O . VAL A 1 311 ? 28.561 -0.644 -14.695 1.00 89.88 311 VAL A O 1
ATOM 2599 N N . GLN A 1 312 ? 30.771 -0.289 -14.643 1.00 80.88 312 GLN A N 1
ATOM 2600 C CA . GLN A 1 312 ? 30.939 -0.585 -13.207 1.00 80.88 312 GLN A CA 1
ATOM 2601 C C . GLN A 1 312 ? 30.574 0.544 -12.225 1.00 80.88 312 GLN A C 1
ATOM 2603 O O . GLN A 1 312 ? 30.685 0.353 -11.020 1.00 80.88 312 GLN A O 1
ATOM 2608 N N . ASP A 1 313 ? 30.183 1.718 -12.715 1.00 86.50 313 ASP A N 1
ATOM 2609 C CA . ASP A 1 313 ? 29.907 2.908 -11.903 1.00 86.50 313 ASP A CA 1
ATOM 2610 C C . ASP A 1 313 ? 28.729 3.689 -12.502 1.00 86.50 313 ASP A C 1
ATOM 2612 O O . ASP A 1 313 ? 28.594 3.753 -13.727 1.00 86.50 313 ASP A O 1
ATOM 2616 N N . GLU A 1 314 ? 27.901 4.300 -11.650 1.00 87.00 314 GLU A N 1
ATOM 2617 C CA . GLU A 1 314 ? 26.715 5.056 -12.063 1.00 87.00 314 GLU A CA 1
ATOM 2618 C C . GLU A 1 314 ? 27.093 6.289 -12.900 1.00 87.00 314 GLU A C 1
ATOM 2620 O O . GLU A 1 314 ? 26.460 6.564 -13.921 1.00 87.00 314 GLU A O 1
ATOM 2625 N N . THR A 1 315 ? 28.161 7.005 -12.528 1.00 89.50 315 THR A N 1
ATOM 2626 C CA . THR A 1 315 ? 28.590 8.206 -13.264 1.00 89.50 315 THR A CA 1
ATOM 2627 C C . THR A 1 315 ? 29.065 7.824 -14.664 1.00 89.50 315 THR A C 1
ATOM 2629 O O . THR A 1 315 ? 28.556 8.347 -15.658 1.00 89.50 315 THR A O 1
ATOM 2632 N N . LYS A 1 316 ? 29.954 6.828 -14.766 1.00 91.00 316 LYS A N 1
ATOM 2633 C CA . LYS A 1 316 ? 30.402 6.272 -16.054 1.00 91.00 316 LYS A CA 1
ATOM 2634 C C . LYS A 1 316 ? 29.258 5.671 -16.874 1.00 91.00 316 LYS A C 1
ATOM 2636 O O . LYS A 1 316 ? 29.294 5.748 -18.099 1.00 91.00 316 LYS A O 1
ATOM 2641 N N . TRP A 1 317 ? 28.249 5.072 -16.241 1.00 93.12 317 TRP A N 1
ATOM 2642 C CA . TRP A 1 317 ? 27.067 4.519 -16.915 1.00 93.12 317 TRP A CA 1
ATOM 2643 C C . TRP A 1 317 ? 26.225 5.631 -17.561 1.00 93.12 317 TRP A C 1
ATOM 2645 O O . TRP A 1 317 ? 25.941 5.554 -18.759 1.00 93.12 317 TRP A O 1
ATOM 2655 N N . LEU A 1 318 ? 25.940 6.719 -16.836 1.00 92.19 318 LEU A N 1
ATOM 2656 C CA . LEU A 1 318 ? 25.272 7.909 -17.382 1.00 92.19 318 LEU A CA 1
ATOM 2657 C C . LEU A 1 318 ? 26.085 8.556 -18.515 1.00 92.19 318 LEU A C 1
ATOM 2659 O O . LEU A 1 318 ? 25.531 8.918 -19.554 1.00 92.19 318 LEU A O 1
ATOM 2663 N N . GLU A 1 319 ? 27.407 8.669 -18.364 1.00 91.88 319 GLU A N 1
ATOM 2664 C CA . GLU A 1 319 ? 28.288 9.174 -19.423 1.00 91.88 319 GLU A CA 1
ATOM 2665 C C . GLU A 1 319 ? 28.326 8.260 -20.652 1.00 91.88 319 GLU A C 1
ATOM 2667 O O . GLU A 1 319 ? 28.367 8.748 -21.789 1.00 91.88 319 GLU A O 1
ATOM 2672 N N . LYS A 1 320 ? 28.270 6.939 -20.457 1.00 95.31 320 LYS A N 1
ATOM 2673 C CA . LYS A 1 320 ? 28.233 5.965 -21.549 1.00 95.31 320 LYS A CA 1
ATOM 2674 C C . LYS A 1 320 ? 26.919 6.037 -22.323 1.00 95.31 320 LYS A C 1
ATOM 2676 O O . LYS A 1 320 ? 26.958 6.029 -23.551 1.00 95.31 320 LYS A O 1
ATOM 2681 N N . ILE A 1 321 ? 25.784 6.193 -21.636 1.00 95.31 321 ILE A N 1
ATOM 2682 C CA . ILE A 1 321 ? 24.488 6.460 -22.277 1.00 95.31 321 ILE A CA 1
ATOM 2683 C C . ILE A 1 321 ? 24.572 7.765 -23.076 1.00 95.31 321 ILE A C 1
ATOM 2685 O O . ILE A 1 321 ? 24.366 7.751 -24.289 1.00 95.31 321 ILE A O 1
ATOM 2689 N N . CYS A 1 322 ? 24.960 8.876 -22.439 1.00 94.56 322 CYS A N 1
ATOM 2690 C CA . CYS A 1 322 ? 25.053 10.182 -23.096 1.00 94.56 322 CYS A CA 1
ATOM 2691 C C . CYS A 1 322 ? 25.986 10.175 -24.320 1.00 94.56 322 CYS A C 1
ATOM 2693 O O . CYS A 1 322 ? 25.647 10.748 -25.352 1.00 94.56 322 CYS A O 1
ATOM 2695 N N . SER A 1 323 ? 27.154 9.533 -24.238 1.00 94.31 323 SER A N 1
ATOM 2696 C CA . SER A 1 323 ? 28.101 9.467 -25.361 1.00 94.31 323 SER A CA 1
ATOM 2697 C C . SER A 1 323 ? 27.578 8.627 -26.529 1.00 94.31 323 SER A C 1
ATOM 2699 O O . SER A 1 323 ? 27.693 9.072 -27.668 1.00 94.31 323 SER A O 1
ATOM 2701 N N . THR A 1 324 ? 26.946 7.475 -26.276 1.00 95.12 324 THR A N 1
ATOM 2702 C CA . THR A 1 324 ? 26.298 6.672 -27.328 1.00 95.12 324 THR A CA 1
ATOM 2703 C C . THR A 1 324 ? 25.167 7.451 -28.007 1.00 95.12 324 THR A C 1
ATOM 2705 O O . THR A 1 324 ? 25.104 7.508 -29.234 1.00 95.12 324 THR A O 1
ATOM 2708 N N . VAL A 1 325 ? 24.327 8.127 -27.220 1.00 95.00 325 VAL A N 1
ATOM 2709 C CA . VAL A 1 325 ? 23.231 8.977 -27.710 1.00 95.00 325 VAL A CA 1
ATOM 2710 C C . VAL A 1 325 ? 23.756 10.093 -28.621 1.00 95.00 325 VAL A C 1
ATOM 2712 O O . VAL A 1 325 ? 23.249 10.271 -29.724 1.00 95.00 325 VAL A O 1
ATOM 2715 N N . LEU A 1 326 ? 24.825 10.787 -28.217 1.00 93.38 326 LEU A N 1
ATOM 2716 C CA . LEU A 1 326 ? 25.459 11.851 -29.008 1.00 93.38 326 LEU A CA 1
ATOM 2717 C C . LEU A 1 326 ? 26.199 11.350 -30.264 1.00 93.38 326 LEU A C 1
ATOM 2719 O O . LEU A 1 326 ? 26.507 12.152 -31.144 1.00 93.38 326 LEU A O 1
ATOM 2723 N N . ILE A 1 327 ? 26.531 10.059 -30.355 1.00 93.88 327 ILE A N 1
ATOM 2724 C CA . ILE A 1 327 ? 27.108 9.451 -31.566 1.00 93.88 327 ILE A CA 1
ATOM 2725 C C . ILE A 1 327 ? 26.008 9.136 -32.584 1.00 93.88 327 ILE A C 1
ATOM 2727 O O . ILE A 1 327 ? 26.200 9.376 -33.774 1.00 93.88 327 ILE A O 1
ATOM 2731 N N . GLU A 1 328 ? 24.859 8.632 -32.133 1.00 93.69 328 GLU A N 1
ATOM 2732 C CA . GLU A 1 328 ? 23.741 8.294 -33.020 1.00 93.69 328 GLU A CA 1
ATOM 2733 C C . GLU A 1 328 ? 22.967 9.542 -33.482 1.00 93.69 328 GLU A C 1
ATOM 2735 O O . GLU A 1 328 ? 22.629 9.624 -34.661 1.00 93.69 328 GLU A O 1
ATOM 2740 N N . THR A 1 329 ? 22.783 10.572 -32.639 1.00 92.88 329 THR A N 1
ATOM 2741 C CA . THR A 1 329 ? 22.165 11.840 -33.089 1.00 92.88 329 THR A CA 1
ATOM 2742 C C . THR A 1 329 ? 23.011 12.587 -34.119 1.00 92.88 329 THR A C 1
ATOM 2744 O O . THR A 1 329 ? 22.453 13.271 -34.968 1.00 92.88 329 THR A O 1
ATOM 2747 N N . LYS A 1 330 ? 24.344 12.428 -34.116 1.00 91.75 330 LYS A N 1
ATOM 2748 C CA . LYS A 1 330 ? 25.234 12.963 -35.172 1.00 91.75 330 LYS A CA 1
ATOM 2749 C C . LYS A 1 330 ? 25.045 12.302 -36.541 1.00 91.75 330 LYS A C 1
ATOM 2751 O O . LYS A 1 330 ? 25.587 12.803 -37.520 1.00 91.75 330 LYS A O 1
ATOM 2756 N N . LYS A 1 331 ? 24.325 11.180 -36.602 1.00 92.75 331 LYS A N 1
ATOM 2757 C CA . LYS A 1 331 ? 23.906 10.511 -37.842 1.00 92.75 331 LYS A CA 1
ATOM 2758 C C . LYS A 1 331 ? 22.470 10.890 -38.227 1.00 92.75 331 LYS A C 1
ATOM 2760 O O . LYS A 1 331 ? 21.868 10.177 -39.017 1.00 92.75 331 LYS A O 1
ATOM 2765 N N . ASP A 1 332 ? 21.908 11.922 -37.592 1.00 92.56 332 ASP A N 1
ATOM 2766 C CA . ASP A 1 332 ? 20.511 12.359 -37.711 1.00 92.56 332 ASP A CA 1
ATOM 2767 C C . ASP A 1 332 ? 19.474 11.269 -37.364 1.00 92.56 332 ASP A C 1
ATOM 2769 O O . ASP A 1 332 ? 18.283 11.364 -37.658 1.00 92.56 332 ASP A O 1
ATOM 2773 N N . ARG A 1 333 ? 19.897 10.246 -36.617 1.00 93.44 333 ARG A N 1
ATOM 2774 C CA . ARG A 1 333 ? 19.042 9.145 -36.181 1.00 93.44 333 ARG A CA 1
ATOM 2775 C C . ARG A 1 333 ? 18.186 9.541 -34.977 1.00 93.44 333 ARG A C 1
ATOM 2777 O O . ARG A 1 333 ? 18.686 10.152 -34.033 1.00 93.44 333 ARG A O 1
ATOM 2784 N N . GLY A 1 334 ? 16.908 9.161 -34.987 1.00 93.69 334 GLY A N 1
ATOM 2785 C CA . GLY A 1 334 ? 16.022 9.331 -33.831 1.00 93.69 334 GLY A CA 1
ATOM 2786 C C . GLY A 1 334 ? 16.255 8.258 -32.762 1.00 93.69 334 GLY A C 1
ATOM 2787 O O . GLY A 1 334 ? 16.506 7.090 -33.081 1.00 93.69 334 GLY A O 1
ATOM 2788 N N . ILE A 1 335 ? 16.173 8.652 -31.489 1.00 95.19 335 ILE A N 1
ATOM 2789 C CA . ILE A 1 335 ? 16.551 7.814 -30.341 1.00 95.19 335 ILE A CA 1
ATOM 2790 C C . ILE A 1 335 ? 15.420 7.741 -29.310 1.00 95.19 335 ILE A C 1
ATOM 2792 O O . ILE A 1 335 ? 14.822 8.755 -28.963 1.00 95.19 335 ILE A O 1
ATOM 2796 N N . LEU A 1 336 ? 15.179 6.546 -28.769 1.00 93.81 336 LEU A N 1
ATOM 2797 C CA . LEU A 1 336 ? 14.321 6.292 -27.614 1.00 93.81 336 LEU A CA 1
ATOM 2798 C C . LEU A 1 336 ? 15.150 5.686 -26.474 1.00 93.81 336 LEU A C 1
ATOM 2800 O O . LEU A 1 336 ? 15.657 4.575 -26.594 1.00 93.81 336 LEU A O 1
ATOM 2804 N N . ILE A 1 337 ? 15.257 6.397 -25.356 1.00 94.25 337 ILE A N 1
ATOM 2805 C CA . ILE A 1 337 ? 15.906 5.943 -24.123 1.00 94.25 337 ILE A CA 1
ATOM 2806 C C . ILE A 1 337 ? 14.815 5.498 -23.148 1.00 94.25 337 ILE A C 1
ATOM 2808 O O . ILE A 1 337 ? 13.956 6.300 -22.785 1.00 94.25 337 ILE A O 1
ATOM 2812 N N . ILE A 1 338 ? 14.852 4.240 -22.712 1.00 92.00 338 ILE A N 1
ATOM 2813 C CA . ILE A 1 338 ? 13.911 3.668 -21.744 1.00 92.00 338 ILE A CA 1
ATOM 2814 C C . ILE A 1 338 ? 14.633 3.499 -20.405 1.00 92.00 338 ILE A C 1
ATOM 2816 O O . ILE A 1 338 ? 15.515 2.651 -20.251 1.00 92.00 338 ILE A O 1
ATOM 2820 N N . SER A 1 339 ? 14.240 4.343 -19.455 1.00 90.19 339 SER A N 1
ATOM 2821 C CA . SER A 1 339 ? 14.735 4.415 -18.083 1.00 90.19 339 SER A CA 1
ATOM 2822 C C . SER A 1 339 ? 13.870 3.588 -17.130 1.00 90.19 339 SER A C 1
ATOM 2824 O O . SER A 1 339 ? 12.655 3.472 -17.302 1.00 90.19 339 SER A O 1
ATOM 2826 N N . GLU A 1 340 ? 14.500 3.055 -16.087 1.00 84.69 340 GLU A N 1
ATOM 2827 C CA . GLU A 1 340 ? 13.857 2.264 -15.031 1.00 84.69 340 GLU A CA 1
ATOM 2828 C C . GLU A 1 340 ? 12.869 3.101 -14.205 1.00 84.69 340 GLU A C 1
ATOM 2830 O O . GLU A 1 340 ? 11.709 2.734 -14.028 1.00 84.69 340 GLU A O 1
ATOM 2835 N N . ASN A 1 341 ? 13.325 4.265 -13.736 1.00 84.50 341 ASN A N 1
ATOM 2836 C CA . ASN A 1 341 ? 12.591 5.144 -12.829 1.00 84.50 341 ASN A CA 1
ATOM 2837 C C . ASN A 1 341 ? 12.647 6.616 -13.292 1.00 84.50 341 ASN A C 1
ATOM 2839 O O . ASN A 1 341 ? 13.397 6.975 -14.212 1.00 84.50 341 ASN A O 1
ATOM 2843 N N . ILE A 1 342 ? 11.833 7.474 -12.661 1.00 83.69 342 ILE A N 1
ATOM 2844 C CA . ILE A 1 342 ? 11.738 8.908 -12.995 1.00 83.69 342 ILE A CA 1
ATOM 2845 C C . ILE A 1 342 ? 13.024 9.658 -12.623 1.00 83.69 342 ILE A C 1
ATOM 2847 O O . ILE A 1 342 ? 13.426 10.567 -13.348 1.00 83.69 342 ILE A O 1
ATOM 2851 N N . ALA A 1 343 ? 13.694 9.283 -11.528 1.00 85.75 343 ALA A N 1
ATOM 2852 C CA . ALA A 1 343 ? 14.920 9.947 -11.084 1.00 85.75 343 ALA A CA 1
ATOM 2853 C C . ALA A 1 343 ? 16.050 9.835 -12.128 1.00 85.75 343 ALA A C 1
ATOM 2855 O O . ALA A 1 343 ? 16.623 10.852 -12.527 1.00 85.75 343 ALA A O 1
ATOM 2856 N N . HIS A 1 344 ? 16.307 8.628 -12.642 1.00 87.94 344 HIS A N 1
ATOM 2857 C CA . HIS A 1 344 ? 17.276 8.379 -13.714 1.00 87.94 344 HIS A CA 1
ATOM 2858 C C . HIS A 1 344 ? 16.870 9.074 -15.026 1.00 87.94 344 HIS A C 1
ATOM 2860 O O . HIS A 1 344 ? 17.718 9.677 -15.684 1.00 87.94 344 HIS A O 1
ATOM 2866 N N . ALA A 1 345 ? 15.577 9.067 -15.381 1.00 88.88 345 ALA A N 1
ATOM 2867 C CA . ALA A 1 345 ? 15.074 9.725 -16.590 1.00 88.88 345 ALA A CA 1
ATOM 2868 C C . ALA A 1 345 ? 15.298 11.249 -16.556 1.00 88.88 345 ALA A C 1
ATOM 2870 O O . ALA A 1 345 ? 15.778 11.827 -17.533 1.00 88.88 345 ALA A O 1
ATOM 2871 N N . ASN A 1 346 ? 15.014 11.890 -15.417 1.00 88.88 346 ASN A N 1
ATOM 2872 C CA . ASN A 1 346 ? 15.268 13.316 -15.207 1.00 88.88 346 ASN A CA 1
ATOM 2873 C C . ASN A 1 346 ? 16.776 13.624 -15.268 1.00 88.88 346 ASN A C 1
ATOM 2875 O O . ASN A 1 346 ? 17.185 14.504 -16.024 1.00 88.88 346 ASN A O 1
ATOM 2879 N N . ARG A 1 347 ? 17.611 12.850 -14.552 1.00 90.44 347 ARG A N 1
ATOM 2880 C CA . ARG A 1 347 ? 19.078 13.019 -14.518 1.00 90.44 347 ARG A CA 1
ATOM 2881 C C . ARG A 1 347 ? 19.705 12.899 -15.914 1.00 90.44 347 ARG A C 1
ATOM 2883 O O . ARG A 1 347 ? 20.548 13.716 -16.276 1.00 90.44 347 ARG A O 1
ATOM 2890 N N . LEU A 1 348 ? 19.258 11.933 -16.722 1.00 91.81 348 LEU A N 1
ATOM 2891 C CA . LEU A 1 348 ? 19.652 11.802 -18.132 1.00 91.81 348 LEU A CA 1
ATOM 2892 C C . LEU A 1 348 ? 19.169 12.986 -18.979 1.00 91.81 348 LEU A C 1
ATOM 2894 O O . LEU A 1 348 ? 19.938 13.514 -19.780 1.00 91.81 348 LEU A O 1
ATOM 2898 N N . GLY A 1 349 ? 17.924 13.429 -18.786 1.00 90.31 349 GLY A N 1
ATOM 2899 C CA . GLY A 1 349 ? 17.366 14.587 -19.482 1.00 90.31 349 GLY A CA 1
ATOM 2900 C C . GLY A 1 349 ? 18.169 15.864 -19.246 1.00 90.31 349 GLY A C 1
ATOM 2901 O O . GLY A 1 349 ? 18.465 16.580 -20.200 1.00 90.31 349 GLY A O 1
ATOM 2902 N N . ASP A 1 350 ? 18.573 16.132 -18.009 1.00 90.56 350 ASP A N 1
ATOM 2903 C CA . ASP A 1 350 ? 19.332 17.338 -17.671 1.00 90.56 350 ASP A CA 1
ATOM 2904 C C . ASP A 1 350 ? 20.781 17.276 -18.183 1.00 90.56 350 ASP A C 1
ATOM 2906 O O . ASP A 1 350 ? 21.267 18.250 -18.761 1.00 90.56 350 ASP A O 1
ATOM 2910 N N . LEU A 1 351 ? 21.441 16.111 -18.108 1.00 91.38 351 LEU A N 1
ATOM 2911 C CA . LEU A 1 351 ? 22.763 15.900 -18.718 1.00 91.38 351 LEU A CA 1
ATOM 2912 C C . LEU A 1 351 ? 22.744 16.057 -20.248 1.00 91.38 351 LEU A C 1
ATOM 2914 O O . LEU A 1 351 ? 23.684 16.610 -20.825 1.00 91.38 351 LEU A O 1
ATOM 2918 N N . LEU A 1 352 ? 21.684 15.592 -20.916 1.00 91.62 352 LEU A N 1
ATOM 2919 C CA . LEU A 1 352 ? 21.544 15.700 -22.369 1.00 91.62 352 LEU A CA 1
ATOM 2920 C C . LEU A 1 352 ? 21.195 17.126 -22.820 1.00 91.62 352 LEU A C 1
ATOM 2922 O O . LEU A 1 352 ? 21.750 17.569 -23.823 1.00 91.62 352 LEU A O 1
ATOM 2926 N N . LYS A 1 353 ? 20.376 17.884 -22.073 1.00 89.44 353 LYS A N 1
ATOM 2927 C CA . LYS A 1 353 ? 20.076 19.308 -22.365 1.00 89.44 353 LYS A CA 1
ATOM 2928 C C . LYS A 1 353 ? 21.314 20.210 -22.340 1.00 89.44 353 LYS A C 1
ATOM 2930 O O . LYS A 1 353 ? 21.320 21.244 -22.995 1.00 89.44 353 LYS A O 1
ATOM 2935 N N . ILE A 1 354 ? 22.353 19.835 -21.592 1.00 88.81 354 ILE A N 1
ATOM 2936 C CA . ILE A 1 354 ? 23.638 20.554 -21.567 1.00 88.81 354 ILE A CA 1
ATOM 2937 C C . ILE A 1 354 ? 24.479 20.240 -22.820 1.00 88.81 354 ILE A C 1
ATOM 2939 O O . ILE A 1 354 ? 25.270 21.072 -23.259 1.00 88.81 354 ILE A O 1
ATOM 2943 N N . ARG A 1 355 ? 24.337 19.035 -23.394 1.00 86.38 355 ARG A N 1
ATOM 2944 C CA . ARG A 1 355 ? 25.225 18.501 -24.447 1.00 86.38 355 ARG A CA 1
ATOM 2945 C C . ARG A 1 355 ? 24.598 18.450 -25.852 1.00 86.38 355 ARG A C 1
ATOM 2947 O O . ARG A 1 355 ? 25.327 18.238 -26.817 1.00 86.38 355 ARG A O 1
ATOM 2954 N N . HIS A 1 356 ? 23.283 18.635 -25.982 1.00 85.69 356 HIS A N 1
ATOM 2955 C CA . HIS A 1 356 ? 22.526 18.654 -27.246 1.00 85.69 356 HIS A CA 1
ATOM 2956 C C . HIS A 1 356 ? 21.439 19.740 -27.220 1.00 85.69 356 HIS A C 1
ATOM 2958 O O . HIS A 1 356 ? 21.169 20.339 -26.182 1.00 85.69 356 HIS A O 1
ATOM 2964 N N . ARG A 1 357 ? 20.794 20.003 -28.363 1.00 82.50 357 ARG A N 1
ATOM 2965 C CA . ARG A 1 357 ? 19.699 20.980 -28.480 1.00 82.50 357 ARG A CA 1
ATOM 2966 C C . ARG A 1 357 ? 18.536 20.604 -27.556 1.00 82.50 357 ARG A C 1
ATOM 2968 O O . ARG A 1 357 ? 17.835 19.631 -27.817 1.00 82.50 357 ARG A O 1
ATOM 2975 N N . SER A 1 358 ? 18.271 21.418 -26.536 1.00 73.38 358 SER A N 1
ATOM 2976 C CA . SER A 1 358 ? 17.218 21.168 -25.537 1.00 73.38 358 SER A CA 1
ATOM 2977 C C . SER A 1 358 ? 15.815 21.002 -26.132 1.00 73.38 358 SER A C 1
ATOM 2979 O O . SER A 1 358 ? 15.004 20.274 -25.573 1.00 73.38 358 SER A O 1
ATOM 2981 N N . THR A 1 359 ? 15.529 21.635 -27.275 1.00 74.56 359 THR A N 1
ATOM 2982 C CA . THR A 1 359 ? 14.256 21.505 -28.007 1.00 74.56 359 THR A CA 1
ATOM 2983 C C . THR A 1 359 ? 14.077 20.160 -28.714 1.00 74.56 359 THR A C 1
ATOM 2985 O O . THR A 1 359 ? 12.948 19.785 -29.005 1.00 74.56 359 THR A O 1
ATOM 2988 N N . ALA A 1 360 ? 15.164 19.427 -28.972 1.00 81.38 360 ALA A N 1
ATOM 2989 C CA . ALA A 1 360 ? 15.139 18.094 -29.576 1.00 81.38 360 ALA A CA 1
ATOM 2990 C C . ALA A 1 360 ? 15.024 16.967 -28.529 1.00 81.38 360 ALA A C 1
ATOM 2992 O O . ALA A 1 360 ? 15.001 15.793 -28.896 1.00 81.38 360 ALA A O 1
ATOM 2993 N N . ILE A 1 361 ? 14.981 17.305 -27.233 1.00 86.38 361 ILE A N 1
ATOM 2994 C CA . ILE A 1 361 ? 14.897 16.349 -26.123 1.00 86.38 361 ILE A CA 1
ATOM 2995 C C . ILE A 1 361 ? 13.487 16.383 -25.540 1.00 86.38 361 ILE A C 1
ATOM 2997 O O . ILE A 1 361 ? 13.066 17.370 -24.937 1.00 86.38 361 ILE A O 1
ATOM 3001 N N . LYS A 1 362 ? 12.774 15.270 -25.680 1.00 87.06 362 LYS A N 1
ATOM 3002 C CA . LYS A 1 362 ? 11.412 15.080 -25.186 1.00 87.06 362 LYS A CA 1
ATOM 3003 C C . LYS A 1 362 ? 11.443 14.113 -23.999 1.00 87.06 362 LYS A C 1
ATOM 3005 O O . LYS A 1 362 ? 11.897 12.981 -24.140 1.00 87.06 362 LYS A O 1
ATOM 3010 N N . LEU A 1 363 ? 10.995 14.561 -22.826 1.00 85.19 363 LEU A N 1
ATOM 3011 C CA . LEU A 1 363 ? 11.033 13.793 -21.575 1.00 85.19 363 LEU A CA 1
ATOM 3012 C C . LEU A 1 363 ? 9.618 13.383 -21.151 1.00 85.19 363 LEU A C 1
ATOM 3014 O O . LEU A 1 363 ? 8.761 14.239 -20.938 1.00 85.19 363 LEU A O 1
ATOM 3018 N N . TYR A 1 364 ? 9.403 12.079 -20.991 1.00 79.31 364 TYR A N 1
ATOM 3019 C CA . TYR A 1 364 ? 8.117 11.461 -20.688 1.00 79.31 364 TYR A CA 1
ATOM 3020 C C . TYR A 1 364 ? 8.239 10.560 -19.462 1.00 79.31 364 TYR A C 1
ATOM 3022 O O . TYR A 1 364 ? 8.643 9.400 -19.533 1.00 79.31 364 TYR A O 1
ATOM 3030 N N . THR A 1 365 ? 7.903 11.119 -18.307 1.00 71.44 365 THR A N 1
ATOM 3031 C CA . THR A 1 365 ? 8.031 10.440 -17.013 1.00 71.44 365 THR A CA 1
ATOM 3032 C C . THR A 1 365 ? 6.691 10.087 -16.380 1.00 71.44 365 THR A C 1
ATOM 3034 O O . THR A 1 365 ? 6.673 9.296 -15.440 1.00 71.44 365 THR A O 1
ATOM 3037 N N . MET A 1 366 ? 5.573 10.628 -16.883 1.00 64.50 366 MET A N 1
ATOM 3038 C CA . MET A 1 366 ? 4.243 10.479 -16.284 1.00 64.50 366 MET A CA 1
ATOM 3039 C C . MET A 1 366 ? 3.141 10.282 -17.333 1.00 64.50 366 MET A C 1
ATOM 3041 O O . MET A 1 366 ? 3.176 10.891 -18.400 1.00 64.50 366 MET A O 1
ATOM 3045 N N . ASN A 1 367 ? 2.106 9.511 -16.984 1.00 56.31 367 ASN A N 1
ATOM 3046 C CA . ASN A 1 367 ? 0.905 9.326 -17.808 1.00 56.31 367 ASN A CA 1
ATOM 3047 C C . ASN A 1 367 ? -0.074 10.499 -17.672 1.00 56.31 367 ASN A C 1
ATOM 3049 O O . ASN A 1 367 ? -1.184 10.354 -17.167 1.00 56.31 367 ASN A O 1
ATOM 3053 N N . ASN A 1 368 ? 0.342 11.670 -18.149 1.00 54.81 368 ASN A N 1
ATOM 3054 C CA . ASN A 1 368 ? -0.565 12.785 -18.383 1.00 54.81 368 ASN A CA 1
ATOM 3055 C C . ASN A 1 368 ? -0.889 12.846 -19.881 1.00 54.81 368 ASN A C 1
ATOM 3057 O O . ASN A 1 368 ? 0.001 13.115 -20.686 1.00 54.81 368 ASN A O 1
ATOM 3061 N N . MET A 1 369 ? -2.168 12.680 -20.240 1.00 46.88 369 MET A N 1
ATOM 3062 C CA . MET A 1 369 ? -2.693 12.664 -21.625 1.00 46.88 369 MET A CA 1
ATOM 3063 C C . MET A 1 369 ? -2.202 13.829 -22.511 1.00 46.88 369 MET A C 1
ATOM 3065 O O . MET A 1 369 ? -2.143 13.718 -23.734 1.00 46.88 369 MET A O 1
ATOM 3069 N N . ASN A 1 370 ? -1.844 14.963 -21.901 1.00 48.94 370 ASN A N 1
ATOM 3070 C CA . ASN A 1 370 ? -1.323 16.141 -22.598 1.00 48.94 370 ASN A CA 1
ATOM 3071 C C . ASN A 1 370 ? 0.126 15.973 -23.094 1.00 48.94 370 ASN A C 1
ATOM 3073 O O . ASN A 1 370 ? 0.508 16.636 -24.052 1.00 48.94 370 ASN A O 1
ATOM 3077 N N . GLN A 1 371 ? 0.934 15.109 -22.471 1.00 51.59 371 GLN A N 1
ATOM 3078 C CA . GLN A 1 371 ? 2.319 14.860 -22.886 1.00 51.59 371 GLN A CA 1
ATOM 3079 C C . GLN A 1 371 ? 2.384 13.884 -24.075 1.00 51.59 371 GLN A C 1
ATOM 3081 O O . GLN A 1 371 ? 3.170 14.089 -24.999 1.00 51.59 371 GLN A O 1
ATOM 3086 N N . GLU A 1 372 ? 1.517 12.867 -24.108 1.00 51.31 372 GLU A N 1
ATOM 3087 C CA . GLU A 1 372 ? 1.548 11.793 -25.117 1.00 51.31 372 GLU A CA 1
ATOM 3088 C C . GLU A 1 372 ? 1.296 12.278 -26.557 1.00 51.31 372 GLU A C 1
ATOM 3090 O O . GLU A 1 372 ? 1.866 11.725 -27.497 1.00 51.31 372 GLU A O 1
ATOM 3095 N N . ARG A 1 373 ? 0.542 13.374 -26.741 1.00 50.78 373 ARG A N 1
ATOM 3096 C CA . ARG A 1 373 ? 0.267 13.990 -28.059 1.00 50.78 373 ARG A CA 1
ATOM 3097 C C . ARG A 1 373 ? 1.518 14.420 -28.839 1.00 50.78 373 ARG A C 1
ATOM 3099 O O . ARG A 1 373 ? 1.434 14.670 -30.035 1.00 50.78 373 ARG A O 1
ATOM 3106 N N . HIS A 1 374 ? 2.674 14.520 -28.183 1.00 54.69 374 HIS A N 1
ATOM 3107 C CA . HIS A 1 374 ? 3.942 14.903 -28.813 1.00 54.69 374 HIS A CA 1
ATOM 3108 C C . HIS A 1 374 ? 4.845 13.706 -29.189 1.00 54.69 374 HIS A C 1
ATOM 3110 O O . HIS A 1 374 ? 5.962 13.921 -29.664 1.00 54.69 374 HIS A O 1
ATOM 3116 N N . VAL A 1 375 ? 4.377 12.464 -28.983 1.00 63.47 375 VAL A N 1
ATOM 3117 C CA . VAL A 1 375 ? 5.138 11.208 -29.184 1.00 63.47 375 VAL A CA 1
ATOM 3118 C C . VAL A 1 375 ? 4.859 10.539 -30.543 1.00 63.47 375 VAL A C 1
ATOM 3120 O O . VAL A 1 375 ? 5.633 9.691 -30.980 1.00 63.47 375 VAL A O 1
ATOM 3123 N N . GLU A 1 376 ? 3.789 10.928 -31.246 1.00 74.75 376 GLU A N 1
ATOM 3124 C CA . GLU A 1 376 ? 3.313 10.263 -32.478 1.00 74.75 376 GLU A CA 1
ATOM 3125 C C . GLU A 1 376 ? 4.333 10.225 -33.629 1.00 74.75 376 GLU A C 1
ATOM 3127 O O . GLU A 1 376 ? 4.221 9.391 -34.528 1.00 74.75 376 GLU A O 1
ATOM 3132 N N . LYS A 1 377 ? 5.323 11.124 -33.627 1.00 84.88 377 LYS A N 1
ATOM 3133 C CA . LYS A 1 377 ? 6.387 11.193 -34.632 1.00 84.88 377 LYS A CA 1
ATOM 3134 C C . LYS A 1 377 ? 7.709 11.610 -33.993 1.00 84.88 377 LYS A C 1
ATOM 3136 O O . LYS A 1 377 ? 7.737 12.508 -33.147 1.00 84.88 377 LYS A O 1
ATOM 3141 N N . ILE A 1 378 ? 8.794 10.984 -34.444 1.00 89.19 378 ILE A N 1
ATOM 3142 C CA . ILE A 1 378 ? 10.168 11.367 -34.112 1.00 89.19 378 ILE A CA 1
ATOM 3143 C C . ILE A 1 378 ? 10.852 11.957 -35.351 1.00 89.19 378 ILE A C 1
ATOM 3145 O O . ILE A 1 378 ? 10.727 11.417 -36.451 1.00 89.19 378 ILE A O 1
ATOM 3149 N N . LEU A 1 379 ? 11.532 13.089 -35.178 1.00 91.19 379 LEU A N 1
ATOM 3150 C CA . LEU A 1 379 ? 12.271 13.780 -36.237 1.00 91.19 379 LEU A CA 1
ATOM 3151 C C . LEU A 1 379 ? 13.770 13.417 -36.204 1.00 91.19 379 LEU A C 1
ATOM 3153 O O . LEU A 1 379 ? 14.259 12.899 -35.192 1.00 91.19 379 LEU A O 1
ATOM 3157 N N . PRO A 1 380 ? 14.523 13.695 -37.284 1.00 91.81 380 PRO A N 1
ATOM 3158 C CA . PRO A 1 380 ? 15.958 13.443 -37.322 1.00 91.81 380 PRO A CA 1
ATOM 3159 C C . PRO A 1 380 ? 16.717 14.130 -36.174 1.00 91.81 380 PRO A C 1
ATOM 3161 O O . PRO A 1 380 ? 16.503 15.306 -35.873 1.00 91.81 380 PRO A O 1
ATOM 3164 N N . GLY A 1 381 ? 17.574 13.367 -35.491 1.00 89.81 381 GLY A N 1
ATOM 3165 C CA . GLY A 1 381 ? 18.364 13.824 -34.340 1.00 89.81 381 GLY A CA 1
ATOM 3166 C C . GLY A 1 381 ? 17.585 14.123 -33.043 1.00 89.81 381 GLY A C 1
ATOM 3167 O O . GLY A 1 381 ? 18.189 14.638 -32.093 1.00 89.81 381 GLY A O 1
ATOM 3168 N N . GLU A 1 382 ? 16.281 13.822 -32.968 1.00 92.50 382 GLU A N 1
ATOM 3169 C CA . GLU A 1 382 ? 15.500 13.913 -31.724 1.00 92.50 382 GLU A CA 1
ATOM 3170 C C . GLU A 1 382 ? 15.789 12.760 -30.750 1.00 92.50 382 GLU A C 1
ATOM 3172 O O . GLU A 1 382 ? 16.063 11.620 -31.136 1.00 92.50 382 GLU A O 1
ATOM 3177 N N . ILE A 1 383 ? 15.661 13.064 -29.456 1.00 93.38 383 ILE A N 1
ATOM 3178 C CA . ILE A 1 383 ? 15.797 12.116 -28.351 1.00 93.38 383 ILE A CA 1
ATOM 3179 C C . ILE A 1 383 ? 14.495 12.099 -27.552 1.00 93.38 383 ILE A C 1
ATOM 3181 O O . ILE A 1 383 ? 14.078 13.112 -26.991 1.00 93.38 383 ILE A O 1
ATOM 3185 N N . ILE A 1 384 ? 13.894 10.923 -27.438 1.00 91.44 384 ILE A N 1
ATOM 3186 C CA . ILE A 1 384 ? 12.779 10.627 -26.542 1.00 91.44 384 ILE A CA 1
ATOM 3187 C C . ILE A 1 384 ? 13.347 9.909 -25.315 1.00 91.44 384 ILE A C 1
ATOM 3189 O O . ILE A 1 384 ? 14.001 8.879 -25.449 1.00 91.44 384 ILE A O 1
ATOM 3193 N N . ILE A 1 385 ? 13.096 10.430 -24.116 1.00 90.81 385 ILE A N 1
ATOM 3194 C CA . ILE A 1 385 ? 13.449 9.797 -22.840 1.00 90.81 385 ILE A CA 1
ATOM 3195 C C . ILE A 1 385 ? 12.148 9.400 -22.153 1.00 90.81 385 ILE A C 1
ATOM 3197 O O . ILE A 1 385 ? 11.327 10.262 -21.854 1.00 90.81 385 ILE A O 1
ATOM 3201 N N . ALA A 1 386 ? 11.958 8.110 -21.910 1.00 87.62 386 ALA A N 1
ATOM 3202 C CA . ALA A 1 386 ? 10.737 7.535 -21.364 1.00 87.62 386 ALA A CA 1
ATOM 3203 C C . ALA A 1 386 ? 11.035 6.671 -20.131 1.00 87.62 386 ALA A C 1
ATOM 3205 O O . ALA A 1 386 ? 12.103 6.068 -20.034 1.00 87.62 386 ALA A O 1
ATOM 3206 N N . THR A 1 387 ? 10.083 6.552 -19.207 1.00 84.75 387 THR A N 1
ATOM 3207 C CA . THR A 1 387 ? 10.027 5.388 -18.301 1.00 84.75 387 THR A CA 1
ATOM 3208 C C . THR A 1 387 ? 9.362 4.201 -19.011 1.00 84.75 387 THR A C 1
ATOM 3210 O O . THR A 1 387 ? 8.762 4.373 -20.072 1.00 84.75 387 THR A O 1
ATOM 3213 N N . ASN A 1 388 ? 9.426 2.996 -18.432 1.00 71.94 388 ASN A N 1
ATOM 3214 C CA . ASN A 1 388 ? 8.810 1.769 -18.979 1.00 71.94 388 ASN A CA 1
ATOM 3215 C C . ASN A 1 388 ? 7.348 1.960 -19.470 1.00 71.94 388 ASN A C 1
ATOM 3217 O O . ASN A 1 388 ? 6.933 1.398 -20.487 1.00 71.94 388 ASN A O 1
ATOM 3221 N N . LEU A 1 389 ? 6.573 2.810 -18.786 1.00 63.31 389 LEU A N 1
ATOM 3222 C CA . LEU A 1 389 ? 5.182 3.095 -19.134 1.00 63.31 389 LEU A CA 1
ATOM 3223 C C . LEU A 1 389 ? 4.996 4.108 -20.270 1.00 63.31 389 LEU A C 1
ATOM 3225 O O . LEU A 1 389 ? 4.030 4.001 -21.026 1.00 63.31 389 LEU A O 1
ATOM 3229 N N . ALA A 1 390 ? 5.845 5.128 -20.359 1.00 59.56 390 ALA A N 1
ATOM 3230 C CA . ALA A 1 390 ? 5.462 6.356 -21.043 1.00 59.56 390 ALA A CA 1
ATOM 3231 C C . ALA A 1 390 ? 5.306 6.156 -22.565 1.00 59.56 390 ALA A C 1
ATOM 3233 O O . ALA A 1 390 ? 6.098 5.466 -23.216 1.00 59.56 390 ALA A O 1
ATOM 3234 N N . GLY A 1 391 ? 4.227 6.705 -23.137 1.00 55.16 391 GLY A N 1
ATOM 3235 C CA . GLY A 1 391 ? 3.858 6.487 -24.540 1.00 55.16 391 GLY A CA 1
ATOM 3236 C C . GLY A 1 391 ? 3.479 5.036 -24.870 1.00 55.16 391 GLY A C 1
ATOM 3237 O O . GLY A 1 391 ? 3.652 4.590 -26.005 1.00 55.16 391 GLY A O 1
ATOM 3238 N N . ARG A 1 392 ? 3.052 4.224 -23.893 1.00 68.56 392 ARG A N 1
ATOM 3239 C CA . ARG A 1 392 ? 2.512 2.876 -24.141 1.00 68.56 392 ARG A CA 1
ATOM 3240 C C . ARG A 1 392 ? 1.115 2.988 -24.757 1.00 68.56 392 ARG A C 1
ATOM 3242 O O . ARG A 1 392 ? 0.205 3.509 -24.132 1.00 68.56 392 ARG A O 1
ATOM 3249 N N . GLY A 1 393 ? 0.952 2.445 -25.962 1.00 67.38 393 GLY A N 1
ATOM 3250 C CA . GLY A 1 393 ? -0.271 2.576 -26.767 1.00 67.38 393 GLY A CA 1
ATOM 3251 C C . GLY A 1 393 ? -0.124 3.558 -27.934 1.00 67.38 393 GLY A C 1
ATOM 3252 O O . GLY A 1 393 ? -0.844 3.431 -28.916 1.00 67.38 393 GLY A O 1
ATOM 3253 N N . THR A 1 394 ? 0.864 4.456 -27.888 1.00 73.19 394 THR A N 1
ATOM 3254 C CA . THR A 1 394 ? 1.238 5.318 -29.017 1.00 73.19 394 THR A CA 1
ATOM 3255 C C . THR A 1 394 ? 2.212 4.584 -29.944 1.00 73.19 394 THR A C 1
ATOM 3257 O O . THR A 1 394 ? 3.190 3.984 -29.485 1.00 73.19 394 THR A O 1
ATOM 3260 N N . ASP A 1 395 ? 1.965 4.627 -31.254 1.00 80.81 395 ASP A N 1
ATOM 3261 C CA . ASP A 1 395 ? 2.955 4.230 -32.258 1.00 80.81 395 ASP A CA 1
ATOM 3262 C C . ASP A 1 395 ? 3.866 5.418 -32.589 1.00 80.81 395 ASP A C 1
ATOM 3264 O O . ASP A 1 395 ? 3.384 6.527 -32.814 1.00 80.81 395 ASP A O 1
ATOM 3268 N N . ILE A 1 396 ? 5.182 5.195 -32.592 1.00 86.31 396 ILE A N 1
ATOM 3269 C CA . ILE A 1 396 ? 6.164 6.240 -32.901 1.00 86.31 396 ILE A CA 1
ATOM 3270 C C . ILE A 1 396 ? 6.434 6.170 -34.401 1.00 86.31 396 ILE A C 1
ATOM 3272 O O . ILE A 1 396 ? 7.094 5.243 -34.873 1.00 86.31 396 ILE A O 1
ATOM 3276 N N . ARG A 1 397 ? 5.951 7.150 -35.168 1.00 88.12 397 ARG A N 1
ATOM 3277 C CA . ARG A 1 397 ? 6.236 7.226 -36.604 1.00 88.12 397 ARG A CA 1
ATOM 3278 C C . ARG A 1 397 ? 7.687 7.618 -36.845 1.00 88.12 397 ARG A C 1
ATOM 3280 O O . ARG A 1 397 ? 8.121 8.703 -36.466 1.00 88.12 397 ARG A O 1
ATOM 3287 N N . THR A 1 398 ? 8.406 6.725 -37.514 1.00 90.31 398 THR A N 1
ATOM 3288 C CA . THR A 1 398 ? 9.837 6.835 -37.830 1.00 90.31 398 THR A CA 1
ATOM 3289 C C . THR A 1 398 ? 10.126 7.176 -39.296 1.00 90.31 398 THR A C 1
ATOM 3291 O O . THR A 1 398 ? 11.272 7.080 -39.714 1.00 90.31 398 THR A O 1
ATOM 3294 N N . ASP A 1 399 ? 9.117 7.532 -40.101 1.00 90.00 399 ASP A N 1
ATOM 3295 C CA . ASP A 1 399 ? 9.251 7.654 -41.567 1.00 90.00 399 ASP A CA 1
ATOM 3296 C C . ASP A 1 399 ? 10.395 8.590 -42.005 1.00 90.00 399 ASP A C 1
ATOM 3298 O O . ASP A 1 399 ? 11.130 8.260 -42.931 1.00 90.00 399 ASP A O 1
ATOM 3302 N N . ASP A 1 400 ? 10.604 9.693 -41.279 1.00 90.38 400 ASP A N 1
ATOM 3303 C CA . ASP A 1 400 ? 11.657 10.686 -41.547 1.00 90.38 400 ASP A CA 1
ATOM 3304 C C . ASP A 1 400 ? 13.070 10.220 -41.136 1.00 90.38 400 ASP A C 1
ATOM 3306 O O . ASP A 1 400 ? 14.044 10.895 -41.452 1.00 90.38 400 ASP A O 1
ATOM 3310 N N . ILE A 1 401 ? 13.203 9.106 -40.401 1.00 93.56 401 ILE A N 1
ATOM 3311 C CA . ILE A 1 401 ? 14.488 8.615 -39.867 1.00 93.56 401 ILE A CA 1
ATOM 3312 C C . ILE A 1 401 ? 14.920 7.249 -40.422 1.00 93.56 401 ILE A C 1
ATOM 3314 O O . ILE A 1 401 ? 15.965 6.727 -40.031 1.00 93.56 401 ILE A O 1
ATOM 3318 N N . GLU A 1 402 ? 14.149 6.650 -41.333 1.00 92.88 402 GLU A N 1
ATOM 3319 C CA . GLU A 1 402 ? 14.452 5.326 -41.898 1.00 92.88 402 GLU A CA 1
ATOM 3320 C C . GLU A 1 402 ? 15.754 5.294 -42.712 1.00 92.88 402 GLU A C 1
ATOM 3322 O O . GLU A 1 402 ? 16.506 4.314 -42.641 1.00 92.88 402 GLU A O 1
ATOM 3327 N N . GLU A 1 403 ? 16.068 6.372 -43.439 1.00 92.19 403 GLU A N 1
ATOM 3328 C CA . GLU A 1 403 ? 17.327 6.485 -44.189 1.00 92.19 403 GLU A CA 1
ATOM 3329 C C . GLU A 1 403 ? 18.556 6.521 -43.265 1.00 92.19 403 GLU A C 1
ATOM 3331 O O . GLU A 1 403 ? 19.578 5.908 -43.577 1.00 92.19 403 GLU A O 1
ATOM 3336 N N . PHE A 1 404 ? 18.407 7.092 -42.065 1.00 93.12 404 PHE A N 1
ATOM 3337 C CA . PHE A 1 404 ? 19.419 7.134 -41.001 1.00 93.12 404 PHE A CA 1
ATOM 3338 C C . PHE A 1 404 ? 19.476 5.850 -40.142 1.00 93.12 404 PHE A C 1
ATOM 3340 O O . PHE A 1 404 ? 20.164 5.803 -39.122 1.00 93.12 404 PHE A O 1
ATOM 3347 N N . GLY A 1 405 ? 18.773 4.783 -40.546 1.00 90.62 405 GLY A N 1
ATOM 3348 C CA . GLY A 1 405 ? 18.759 3.486 -39.856 1.00 90.62 405 GLY A CA 1
ATOM 3349 C C . GLY A 1 405 ? 17.587 3.276 -38.890 1.00 90.62 405 GLY A C 1
ATOM 3350 O O . GLY A 1 405 ? 17.638 2.357 -38.064 1.00 90.62 405 GLY A O 1
ATOM 3351 N N . GLY A 1 406 ? 16.545 4.104 -38.976 1.00 93.94 406 GLY A N 1
ATOM 3352 C CA . GLY A 1 406 ? 15.330 3.994 -38.168 1.00 93.94 406 GLY A CA 1
ATOM 3353 C C . GLY A 1 406 ? 15.568 4.249 -36.678 1.00 93.94 406 GLY A C 1
ATOM 3354 O O . GLY A 1 406 ? 16.633 4.718 -36.269 1.00 93.94 406 GLY A O 1
ATOM 3355 N N . LEU A 1 407 ? 14.581 3.934 -35.838 1.00 95.00 407 LEU A N 1
ATOM 3356 C CA . LEU A 1 407 ? 14.630 4.249 -34.405 1.00 95.00 407 LEU A CA 1
ATOM 3357 C C . LEU A 1 407 ? 15.695 3.425 -33.662 1.00 95.00 407 LEU A C 1
ATOM 3359 O O . LEU A 1 407 ? 15.667 2.188 -33.677 1.00 95.00 407 LEU A O 1
ATOM 3363 N N . HIS A 1 408 ? 16.590 4.104 -32.946 1.00 96.31 408 HIS A N 1
ATOM 3364 C CA . HIS A 1 408 ? 17.500 3.461 -32.002 1.00 96.31 408 HIS A CA 1
ATOM 3365 C C . HIS A 1 408 ? 16.878 3.400 -30.602 1.00 96.31 408 HIS A C 1
ATOM 3367 O O . HIS A 1 408 ? 16.562 4.437 -30.025 1.00 96.31 408 HIS A O 1
ATOM 3373 N N . VAL A 1 409 ? 16.718 2.201 -30.039 1.00 95.44 409 VAL A N 1
ATOM 3374 C CA . VAL A 1 409 ? 16.211 2.001 -28.672 1.00 95.44 409 VAL A CA 1
ATOM 3375 C C . VAL A 1 409 ? 17.364 1.664 -27.733 1.00 95.44 409 VAL A C 1
ATOM 3377 O O . VAL A 1 409 ? 18.070 0.681 -27.948 1.00 95.44 409 VAL A O 1
ATOM 3380 N N . ILE A 1 410 ? 17.523 2.454 -26.673 1.00 96.06 410 ILE A N 1
ATOM 3381 C CA . ILE A 1 410 ? 18.485 2.225 -25.593 1.00 96.06 410 ILE A CA 1
ATOM 3382 C C . ILE A 1 410 ? 17.709 1.891 -24.322 1.00 96.06 410 ILE A C 1
ATOM 3384 O O . ILE A 1 410 ? 16.932 2.706 -23.830 1.00 96.06 410 ILE A O 1
ATOM 3388 N N . LEU A 1 411 ? 17.943 0.706 -23.771 1.00 94.19 411 LEU A N 1
ATOM 3389 C CA . LEU A 1 411 ? 17.380 0.256 -22.504 1.00 94.19 411 LEU A CA 1
ATOM 3390 C C . LEU A 1 411 ? 18.460 0.356 -21.419 1.00 94.19 411 LEU A C 1
ATOM 3392 O O . LEU A 1 411 ? 19.540 -0.220 -21.560 1.00 94.19 411 LEU A O 1
ATOM 3396 N N . THR A 1 412 ? 18.207 1.125 -20.357 1.00 93.19 412 THR A N 1
ATOM 3397 C CA . THR A 1 412 ? 19.262 1.486 -19.389 1.00 93.19 412 THR A CA 1
ATOM 3398 C C . THR A 1 412 ? 19.371 0.526 -18.196 1.00 93.19 412 THR A C 1
ATOM 3400 O O . THR A 1 412 ? 20.250 0.679 -17.354 1.00 93.19 412 THR A O 1
ATOM 3403 N N . PHE A 1 413 ? 18.471 -0.449 -18.084 1.00 90.19 413 PHE A N 1
ATOM 3404 C CA . PHE A 1 413 ? 18.371 -1.373 -16.952 1.00 90.19 413 PHE A CA 1
ATOM 3405 C C . PHE A 1 413 ? 18.082 -2.797 -17.435 1.00 90.19 413 PHE A C 1
ATOM 3407 O O . PHE A 1 413 ? 17.710 -3.006 -18.589 1.00 90.19 413 PHE A O 1
ATOM 3414 N N . MET A 1 414 ? 18.267 -3.780 -16.554 1.00 88.56 414 MET A N 1
ATOM 3415 C CA . MET A 1 414 ? 17.916 -5.173 -16.822 1.00 88.56 414 MET A CA 1
ATOM 3416 C C . MET A 1 414 ? 16.454 -5.396 -16.409 1.00 88.56 414 MET A C 1
ATOM 3418 O O . MET A 1 414 ? 16.159 -5.265 -15.223 1.00 88.56 414 MET A O 1
ATOM 3422 N N . PRO A 1 415 ? 15.522 -5.709 -17.327 1.00 87.06 415 PRO A N 1
ATOM 3423 C CA . PRO A 1 415 ? 14.133 -5.945 -16.946 1.00 87.06 415 PRO A CA 1
ATOM 3424 C C . PRO A 1 415 ? 13.974 -7.217 -16.116 1.00 87.06 415 PRO A C 1
ATOM 3426 O O . PRO A 1 415 ? 14.637 -8.213 -16.388 1.00 87.06 415 PRO A O 1
ATOM 3429 N N . ASN A 1 416 ? 13.022 -7.214 -15.180 1.00 84.12 416 ASN A N 1
ATOM 3430 C CA . ASN A 1 416 ? 12.739 -8.349 -14.290 1.00 84.12 416 ASN A CA 1
ATOM 3431 C C . ASN A 1 416 ? 12.169 -9.591 -14.999 1.00 84.12 416 ASN A C 1
ATOM 3433 O O . ASN A 1 416 ? 12.167 -10.675 -14.427 1.00 84.12 416 ASN A O 1
ATOM 3437 N N . ASN A 1 417 ? 11.650 -9.441 -16.219 1.00 85.38 417 ASN A N 1
ATOM 3438 C CA . ASN A 1 417 ? 11.098 -10.526 -17.028 1.00 85.38 417 ASN A CA 1
ATOM 3439 C C . ASN A 1 417 ? 11.376 -10.284 -18.515 1.00 85.38 417 ASN A C 1
ATOM 3441 O O . ASN A 1 417 ? 11.539 -9.137 -18.946 1.00 85.38 417 ASN A O 1
ATOM 3445 N N . GLN A 1 418 ? 11.373 -11.356 -19.309 1.00 87.06 418 GLN A N 1
ATOM 3446 C CA . GLN A 1 418 ? 11.589 -11.269 -20.760 1.00 87.06 418 GLN A CA 1
ATOM 3447 C C . GLN A 1 418 ? 10.550 -10.358 -21.444 1.00 87.06 418 GLN A C 1
ATOM 3449 O O . GLN A 1 418 ? 10.870 -9.603 -22.360 1.00 87.06 418 GLN A O 1
ATOM 3454 N N . ARG A 1 419 ? 9.300 -10.368 -20.959 1.00 86.50 419 ARG A N 1
ATOM 3455 C CA . ARG A 1 419 ? 8.179 -9.638 -21.573 1.00 86.50 419 ARG A CA 1
ATOM 3456 C C . ARG A 1 419 ? 8.428 -8.126 -21.667 1.00 86.50 419 ARG A C 1
ATOM 3458 O O . ARG A 1 419 ? 8.039 -7.516 -22.657 1.00 86.50 419 ARG A O 1
ATOM 3465 N N . VAL A 1 420 ? 9.037 -7.512 -20.651 1.00 85.31 420 VAL A N 1
ATOM 3466 C CA . VAL A 1 420 ? 9.346 -6.068 -20.656 1.00 85.31 420 VAL A CA 1
ATOM 3467 C C . VAL A 1 420 ? 10.490 -5.741 -21.625 1.00 85.31 420 VAL A C 1
ATOM 3469 O O . VAL A 1 420 ? 10.431 -4.717 -22.303 1.00 85.31 420 VAL A O 1
ATOM 3472 N N . GLU A 1 421 ? 11.483 -6.624 -21.761 1.00 89.06 421 GLU A N 1
ATOM 3473 C CA . GLU A 1 421 ? 12.550 -6.489 -22.765 1.00 89.06 421 GLU A CA 1
ATOM 3474 C C . GLU A 1 421 ? 11.980 -6.533 -24.194 1.00 89.06 421 GLU A C 1
ATOM 3476 O O . GLU A 1 421 ? 12.215 -5.625 -24.997 1.00 89.06 421 GLU A O 1
ATOM 3481 N N . ASP A 1 422 ? 11.137 -7.531 -24.478 1.00 88.50 422 ASP A N 1
ATOM 3482 C CA . ASP A 1 422 ? 10.462 -7.685 -25.769 1.00 88.50 422 ASP A CA 1
ATOM 3483 C C . ASP A 1 422 ? 9.549 -6.481 -26.084 1.00 88.50 422 ASP A C 1
ATOM 3485 O O . ASP A 1 422 ? 9.466 -6.040 -27.233 1.00 88.50 422 ASP A O 1
ATOM 3489 N N . GLN A 1 423 ? 8.891 -5.893 -25.075 1.00 87.25 423 GLN A N 1
ATOM 3490 C CA . GLN A 1 423 ? 8.082 -4.675 -25.238 1.00 87.25 423 GLN A CA 1
ATOM 3491 C C . GLN A 1 423 ? 8.937 -3.439 -25.534 1.00 87.25 423 GLN A C 1
ATOM 3493 O O . GLN A 1 423 ? 8.552 -2.631 -26.382 1.00 87.25 423 GLN A O 1
ATOM 3498 N N . ALA A 1 424 ? 10.095 -3.296 -24.883 1.00 88.88 424 ALA A N 1
ATOM 3499 C CA . ALA A 1 424 ? 11.034 -2.205 -25.123 1.00 88.88 424 ALA A CA 1
ATOM 3500 C C . ALA A 1 424 ? 11.562 -2.233 -26.570 1.00 88.88 424 ALA A C 1
ATOM 3502 O O . ALA A 1 424 ? 11.383 -1.270 -27.320 1.00 88.88 424 ALA A O 1
ATOM 3503 N N . PHE A 1 425 ? 12.125 -3.362 -27.011 1.00 91.31 425 PHE A N 1
ATOM 3504 C CA . PHE A 1 425 ? 12.647 -3.520 -28.377 1.00 91.31 425 PHE A CA 1
ATOM 3505 C C . PHE A 1 425 ? 11.556 -3.763 -29.439 1.00 91.31 425 PHE A C 1
ATOM 3507 O O . PHE A 1 425 ? 11.804 -3.658 -30.646 1.00 91.31 425 PHE A O 1
ATOM 3514 N N . GLY A 1 426 ? 10.316 -4.013 -29.015 1.00 88.94 426 GLY A N 1
ATOM 3515 C CA . GLY A 1 426 ? 9.105 -3.981 -29.840 1.00 88.94 426 GLY A CA 1
ATOM 3516 C C . GLY A 1 426 ? 8.628 -2.569 -30.215 1.00 88.94 426 GLY A C 1
ATOM 3517 O O . GLY A 1 426 ? 7.692 -2.424 -31.006 1.00 88.94 426 GLY A O 1
ATOM 3518 N N . ARG A 1 427 ? 9.254 -1.505 -29.687 1.00 88.25 427 ARG A N 1
ATOM 3519 C CA . ARG A 1 427 ? 8.990 -0.114 -30.107 1.00 88.25 427 ARG A CA 1
ATOM 3520 C C . ARG A 1 427 ? 9.727 0.302 -31.386 1.00 88.25 427 ARG A C 1
ATOM 3522 O O . ARG A 1 427 ? 9.377 1.328 -31.952 1.00 88.25 427 ARG A O 1
ATOM 3529 N N . THR A 1 428 ? 10.695 -0.484 -31.867 1.00 91.88 428 THR A N 1
ATOM 3530 C CA . THR A 1 428 ? 11.460 -0.199 -33.097 1.00 91.88 428 THR A CA 1
ATOM 3531 C C . THR A 1 428 ? 11.306 -1.289 -34.168 1.00 91.88 428 THR A C 1
ATOM 3533 O O . THR A 1 428 ? 10.836 -2.394 -33.886 1.00 91.88 428 THR A O 1
ATOM 3536 N N . ALA A 1 429 ? 11.691 -0.965 -35.409 1.00 91.44 429 ALA A N 1
ATOM 3537 C CA . ALA A 1 429 ? 11.610 -1.811 -36.603 1.00 91.44 429 ALA A CA 1
ATOM 3538 C C . ALA A 1 429 ? 10.192 -2.343 -36.936 1.00 91.44 429 ALA A C 1
ATOM 3540 O O . ALA A 1 429 ? 10.021 -3.440 -37.473 1.00 91.44 429 ALA A O 1
ATOM 3541 N N . ARG A 1 430 ? 9.150 -1.566 -36.605 1.00 88.62 430 ARG A N 1
ATOM 3542 C CA . ARG A 1 430 ? 7.736 -1.901 -36.866 1.00 88.62 430 ARG A CA 1
ATOM 3543 C C . ARG A 1 430 ? 7.417 -1.887 -38.364 1.00 88.62 430 ARG A C 1
ATOM 3545 O O . ARG A 1 430 ? 8.004 -1.118 -39.114 1.00 88.62 430 ARG A O 1
ATOM 3552 N N . GLN A 1 431 ? 6.474 -2.719 -38.815 1.00 87.94 431 GLN A N 1
ATOM 3553 C CA . GLN A 1 431 ? 5.979 -2.725 -40.207 1.00 87.94 431 GLN A CA 1
ATOM 3554 C C . GLN A 1 431 ? 7.091 -2.819 -41.288 1.00 87.94 431 GLN A C 1
ATOM 3556 O O . GLN A 1 431 ? 6.999 -2.230 -42.371 1.00 87.94 431 GLN A O 1
ATOM 3561 N N . GLY A 1 432 ? 8.147 -3.590 -40.997 1.00 88.69 432 GLY A N 1
ATOM 3562 C CA . GLY A 1 432 ? 9.284 -3.843 -41.896 1.00 88.69 432 GLY A CA 1
ATOM 3563 C C . GLY A 1 432 ? 10.355 -2.747 -41.938 1.00 88.69 432 GLY A C 1
ATOM 3564 O O . GLY A 1 432 ? 11.284 -2.841 -42.738 1.00 88.69 432 GLY A O 1
ATOM 3565 N N . LYS A 1 433 ? 10.224 -1.723 -41.092 1.00 92.19 433 LYS A N 1
ATOM 3566 C CA . LYS A 1 433 ? 11.174 -0.618 -40.942 1.00 92.19 433 LYS A CA 1
ATOM 3567 C C . LYS A 1 433 ? 12.473 -1.047 -40.261 1.00 92.19 433 LYS A C 1
ATOM 3569 O O . LYS A 1 433 ? 12.525 -2.108 -39.636 1.00 92.19 433 LYS A O 1
ATOM 3574 N N . ARG A 1 434 ? 13.508 -0.215 -40.367 1.00 93.69 434 ARG A N 1
ATOM 3575 C CA . ARG A 1 434 ? 14.821 -0.428 -39.745 1.00 93.69 434 ARG A CA 1
ATOM 3576 C C . ARG A 1 434 ? 14.802 -0.048 -38.267 1.00 93.69 434 ARG A C 1
ATOM 3578 O O . ARG A 1 434 ? 13.989 0.754 -37.811 1.00 93.69 434 ARG A O 1
ATOM 3585 N N . GLY A 1 435 ? 15.713 -0.632 -37.498 1.00 95.25 435 GLY A N 1
ATOM 3586 C CA . GLY A 1 435 ? 15.865 -0.296 -36.089 1.00 95.25 435 GLY A CA 1
ATOM 3587 C C . GLY A 1 435 ? 16.960 -1.092 -35.400 1.00 95.25 435 GLY A C 1
ATOM 3588 O O . GLY A 1 435 ? 17.274 -2.210 -35.808 1.00 95.25 435 GLY A O 1
ATOM 3589 N N . THR A 1 436 ? 17.526 -0.532 -34.332 1.00 96.75 436 THR A N 1
ATOM 3590 C CA . THR A 1 436 ? 18.462 -1.260 -33.460 1.00 96.75 436 THR A CA 1
ATOM 3591 C C . THR A 1 436 ? 18.087 -1.102 -31.997 1.00 96.75 436 THR A C 1
ATOM 3593 O O . THR A 1 436 ? 17.711 -0.008 -31.570 1.00 96.75 436 THR A O 1
ATOM 3596 N N . GLY A 1 437 ? 18.244 -2.172 -31.224 1.00 95.94 437 GLY A N 1
ATOM 3597 C CA . GLY A 1 437 ? 18.184 -2.135 -29.765 1.00 95.94 437 GLY A CA 1
ATOM 3598 C C . GLY A 1 437 ? 19.575 -2.252 -29.154 1.00 95.94 437 GLY A C 1
ATOM 3599 O O . GLY A 1 437 ? 20.469 -2.850 -29.748 1.00 95.94 437 GLY A O 1
ATOM 3600 N N . LEU A 1 438 ? 19.769 -1.643 -27.990 1.00 95.88 438 LEU A N 1
ATOM 3601 C CA . LEU A 1 438 ? 20.987 -1.722 -27.191 1.00 95.88 438 LEU A CA 1
ATOM 3602 C C . LEU A 1 438 ? 20.622 -1.690 -25.706 1.00 95.88 438 LEU A C 1
ATOM 3604 O O . LEU A 1 438 ? 19.809 -0.868 -25.285 1.00 95.88 438 LEU A O 1
ATOM 3608 N N . MET A 1 439 ? 21.269 -2.530 -24.902 1.00 94.12 439 MET A N 1
ATOM 3609 C CA . MET A 1 439 ? 21.228 -2.429 -23.441 1.00 94.12 439 MET A CA 1
ATOM 3610 C C . MET A 1 439 ? 22.523 -1.782 -22.933 1.00 94.12 439 MET A C 1
ATOM 3612 O O . MET A 1 439 ? 23.616 -2.173 -23.349 1.00 94.12 439 MET A O 1
ATOM 3616 N N . ILE A 1 440 ? 22.408 -0.805 -22.030 1.00 93.81 440 ILE A N 1
ATOM 3617 C CA . ILE A 1 440 ? 23.547 -0.204 -21.317 1.00 93.81 440 ILE A CA 1
ATOM 3618 C C . ILE A 1 440 ? 23.266 -0.320 -19.820 1.00 93.81 440 ILE A C 1
ATOM 3620 O O . ILE A 1 440 ? 22.409 0.384 -19.296 1.00 93.81 440 ILE A O 1
ATOM 3624 N N . LEU A 1 441 ? 23.971 -1.221 -19.140 1.00 91.00 441 LEU A N 1
ATOM 3625 C CA . LEU A 1 441 ? 23.676 -1.662 -17.776 1.00 91.00 441 LEU A CA 1
ATOM 3626 C C . LEU A 1 441 ? 24.730 -1.172 -16.779 1.00 91.00 441 LEU A C 1
ATOM 3628 O O . LEU A 1 441 ? 25.926 -1.183 -17.077 1.00 91.00 441 LEU A O 1
ATOM 3632 N N . ASN A 1 442 ? 24.294 -0.800 -15.576 1.00 88.62 442 ASN A N 1
ATOM 3633 C CA . ASN A 1 442 ? 25.178 -0.594 -14.431 1.00 88.62 442 ASN A CA 1
ATOM 3634 C C . ASN A 1 442 ? 25.414 -1.944 -13.730 1.00 88.62 442 ASN A C 1
ATOM 3636 O O . ASN A 1 442 ? 24.452 -2.607 -13.344 1.00 88.62 442 ASN A O 1
ATOM 3640 N N . SER A 1 443 ? 26.671 -2.357 -13.541 1.00 83.44 443 SER A N 1
ATOM 3641 C CA . SER A 1 443 ? 27.000 -3.635 -12.898 1.00 83.44 443 SER A CA 1
ATOM 3642 C C . SER A 1 443 ? 26.616 -3.679 -11.421 1.00 83.44 443 SER A C 1
ATOM 3644 O O . SER A 1 443 ? 26.407 -4.768 -10.898 1.00 83.44 443 SER A O 1
ATOM 3646 N N . MET A 1 444 ? 26.491 -2.529 -10.745 1.00 79.94 444 MET A N 1
ATOM 3647 C CA . MET A 1 444 ? 25.990 -2.475 -9.365 1.00 79.94 444 MET A CA 1
ATOM 3648 C C . MET A 1 444 ? 24.547 -2.992 -9.275 1.00 79.94 444 MET A C 1
ATOM 3650 O O . MET A 1 444 ? 24.204 -3.720 -8.348 1.00 79.94 444 MET A O 1
ATOM 3654 N N . ASN A 1 445 ? 23.729 -2.723 -10.296 1.00 77.06 445 ASN A N 1
ATOM 3655 C CA . ASN A 1 445 ? 22.352 -3.219 -10.393 1.00 77.06 445 ASN A CA 1
ATOM 3656 C C . ASN A 1 445 ? 22.295 -4.693 -10.844 1.00 77.06 445 ASN A C 1
ATOM 3658 O O . ASN A 1 445 ? 21.214 -5.268 -10.929 1.00 77.06 445 ASN A O 1
ATOM 3662 N N . LEU A 1 446 ? 23.448 -5.308 -11.144 1.00 76.50 446 LEU A N 1
ATOM 3663 C CA . LEU A 1 446 ? 23.568 -6.713 -11.532 1.00 76.50 446 LEU A CA 1
ATOM 3664 C C . LEU A 1 446 ? 24.164 -7.601 -10.428 1.00 76.50 446 LEU A C 1
ATOM 3666 O O . LEU A 1 446 ? 24.330 -8.789 -10.663 1.00 76.50 446 LEU A O 1
ATOM 3670 N N . ILE A 1 447 ? 24.458 -7.072 -9.231 1.00 65.94 447 ILE A N 1
ATOM 3671 C CA . ILE A 1 447 ? 25.093 -7.832 -8.130 1.00 65.94 447 ILE A CA 1
ATOM 3672 C C . ILE A 1 447 ? 24.264 -9.057 -7.699 1.00 65.94 447 ILE A C 1
ATOM 3674 O O . ILE A 1 447 ? 24.832 -10.066 -7.293 1.00 65.94 447 ILE A O 1
ATOM 3678 N N . ASP A 1 448 ? 22.934 -8.998 -7.820 1.00 62.91 448 ASP A N 1
ATOM 3679 C CA . ASP A 1 448 ? 22.041 -10.132 -7.525 1.00 62.91 448 ASP A CA 1
ATOM 3680 C C . ASP A 1 448 ? 22.134 -11.276 -8.562 1.00 62.91 448 ASP A C 1
ATOM 3682 O O . ASP A 1 448 ? 21.611 -12.369 -8.338 1.00 62.91 448 ASP A O 1
ATOM 3686 N N . TYR A 1 449 ? 22.850 -11.061 -9.670 1.00 63.56 449 TYR A N 1
ATOM 3687 C CA . TYR A 1 449 ? 23.203 -12.073 -10.660 1.00 63.56 449 TYR A CA 1
ATOM 3688 C C . TYR A 1 449 ? 24.695 -12.402 -10.512 1.00 63.56 449 TYR A C 1
ATOM 3690 O O . TYR A 1 449 ? 25.561 -11.565 -10.750 1.00 63.56 449 TYR A O 1
ATOM 3698 N N . ASN A 1 450 ? 25.014 -13.647 -10.150 1.00 60.47 450 ASN A N 1
ATOM 3699 C CA . ASN A 1 450 ? 26.355 -14.070 -9.706 1.00 60.47 450 ASN A CA 1
ATOM 3700 C C . ASN A 1 450 ? 27.513 -13.915 -10.732 1.00 60.47 450 ASN A C 1
ATOM 3702 O O . ASN A 1 450 ? 28.627 -14.353 -10.443 1.00 60.47 450 ASN A O 1
ATOM 3706 N N . GLN A 1 451 ? 27.283 -13.386 -11.942 1.00 62.34 451 GLN A N 1
ATOM 3707 C CA . GLN A 1 451 ? 28.264 -13.317 -13.036 1.00 62.34 451 GLN A CA 1
ATOM 3708 C C . GLN A 1 451 ? 28.058 -12.097 -13.954 1.00 62.34 451 GLN A C 1
ATOM 3710 O O . GLN A 1 451 ? 26.945 -11.624 -14.149 1.00 62.34 451 GLN A O 1
ATOM 3715 N N . VAL A 1 452 ? 29.143 -11.635 -14.591 1.00 63.34 452 VAL A N 1
ATOM 3716 C CA . VAL A 1 452 ? 29.172 -10.424 -15.447 1.00 63.34 452 VAL A CA 1
ATOM 3717 C C . VAL A 1 452 ? 28.719 -10.683 -16.901 1.00 63.34 452 VAL A C 1
ATOM 3719 O O . VAL A 1 452 ? 28.468 -9.744 -17.652 1.00 63.34 452 VAL A O 1
ATOM 3722 N N . ASN A 1 453 ? 28.606 -11.943 -17.337 1.00 77.75 453 ASN A N 1
ATOM 3723 C CA . ASN A 1 453 ? 28.237 -12.281 -18.718 1.00 77.75 453 ASN A CA 1
ATOM 3724 C C . ASN A 1 453 ? 26.735 -12.066 -18.973 1.00 77.75 453 ASN A C 1
ATOM 3726 O O . ASN A 1 453 ? 25.905 -12.803 -18.445 1.00 77.75 453 ASN A O 1
ATOM 3730 N N . THR A 1 454 ? 26.380 -11.128 -19.855 1.00 77.81 454 THR A N 1
ATOM 3731 C CA . THR A 1 454 ? 24.986 -10.761 -20.161 1.00 77.81 454 THR A CA 1
ATOM 3732 C C . THR A 1 454 ? 24.097 -11.942 -20.569 1.00 77.81 454 THR A C 1
ATOM 3734 O O . THR A 1 454 ? 22.917 -11.963 -20.222 1.00 77.81 454 THR A O 1
ATOM 3737 N N . LYS A 1 455 ? 24.630 -12.941 -21.290 1.00 81.88 455 LYS A N 1
ATOM 3738 C CA . LYS A 1 455 ? 23.837 -14.123 -21.684 1.00 81.88 455 LYS A CA 1
ATOM 3739 C C . LYS A 1 455 ? 23.440 -14.965 -20.471 1.00 81.88 455 LYS A C 1
ATOM 3741 O O . LYS A 1 455 ? 22.305 -15.424 -20.401 1.00 81.88 455 LYS A O 1
ATOM 3746 N N . GLU A 1 456 ? 24.348 -15.101 -19.508 1.00 81.75 456 GLU A N 1
ATOM 3747 C CA . GLU A 1 456 ? 24.076 -15.787 -18.246 1.00 81.75 456 GLU A CA 1
ATOM 3748 C C . GLU A 1 456 ? 23.119 -14.967 -17.374 1.00 81.75 456 GLU A C 1
ATOM 3750 O O . GLU A 1 456 ? 22.178 -15.519 -16.822 1.00 81.75 456 GLU A O 1
ATOM 3755 N N . VAL A 1 457 ? 23.270 -13.637 -17.320 1.00 83.00 457 VAL A N 1
ATOM 3756 C CA . VAL A 1 457 ? 22.339 -12.747 -16.597 1.00 83.00 457 VAL A CA 1
ATOM 3757 C C . VAL A 1 457 ? 20.899 -12.891 -17.114 1.00 83.00 457 VAL A C 1
ATOM 3759 O O . VAL A 1 457 ? 19.975 -12.988 -16.307 1.00 83.00 457 VAL A O 1
ATOM 3762 N N . LYS A 1 458 ? 20.687 -12.976 -18.439 1.00 86.69 458 LYS A N 1
ATOM 3763 C CA . LYS A 1 458 ? 19.356 -13.252 -19.021 1.00 86.69 458 LYS A CA 1
ATOM 3764 C C . LYS A 1 458 ? 18.825 -14.634 -18.615 1.00 86.69 458 LYS A C 1
ATOM 3766 O O . LYS A 1 458 ? 17.683 -14.726 -18.180 1.00 86.69 458 LYS A O 1
ATOM 3771 N N . LEU A 1 459 ? 19.658 -15.678 -18.655 1.00 86.06 459 LEU A N 1
ATOM 3772 C CA . LEU A 1 459 ? 19.263 -17.024 -18.221 1.00 86.06 459 LEU A CA 1
ATOM 3773 C C . LEU A 1 459 ? 18.896 -17.074 -16.725 1.00 86.06 459 LEU A C 1
ATOM 3775 O O . LEU A 1 459 ? 17.878 -17.654 -16.352 1.00 86.06 459 LEU A O 1
ATOM 3779 N N . GLN A 1 460 ? 19.690 -16.431 -15.865 1.00 85.44 460 GLN A N 1
ATOM 3780 C CA . GLN A 1 460 ? 19.430 -16.347 -14.427 1.00 85.44 460 GLN A CA 1
ATOM 3781 C C . GLN A 1 460 ? 18.146 -15.559 -14.127 1.00 85.44 460 GLN A C 1
ATOM 3783 O O . GLN A 1 460 ? 17.359 -16.002 -13.291 1.00 85.44 460 GLN A O 1
ATOM 3788 N N . ARG A 1 461 ? 17.874 -14.457 -14.845 1.00 87.56 461 ARG A N 1
ATOM 3789 C CA . ARG A 1 461 ? 16.578 -13.756 -14.785 1.00 87.56 461 ARG A CA 1
ATOM 3790 C C . ARG A 1 461 ? 15.426 -14.704 -15.103 1.00 87.56 461 ARG A C 1
ATOM 3792 O O . ARG A 1 461 ? 14.486 -14.769 -14.322 1.00 87.56 461 ARG A O 1
ATOM 3799 N N . ASP A 1 462 ? 15.493 -15.445 -16.204 1.00 87.69 462 ASP A N 1
ATOM 3800 C CA . ASP A 1 462 ? 14.386 -16.310 -16.637 1.00 87.69 462 ASP A CA 1
ATOM 3801 C C . ASP A 1 462 ? 14.144 -17.468 -15.638 1.00 87.69 462 ASP A C 1
ATOM 3803 O O . ASP A 1 462 ? 13.002 -17.864 -15.386 1.00 87.69 462 ASP A O 1
ATOM 3807 N N . ILE A 1 463 ? 15.204 -17.956 -14.979 1.00 88.25 463 ILE A N 1
ATOM 3808 C CA . ILE A 1 463 ? 15.118 -18.908 -13.856 1.00 88.25 463 ILE A CA 1
ATOM 3809 C C . ILE A 1 463 ? 14.451 -18.270 -12.624 1.00 88.25 463 ILE A C 1
ATOM 3811 O O . ILE A 1 463 ? 13.634 -18.921 -11.967 1.00 88.25 463 ILE A O 1
ATOM 3815 N N . ILE A 1 464 ? 14.783 -17.019 -12.290 1.00 87.38 464 ILE A N 1
ATOM 3816 C CA . ILE A 1 464 ? 14.164 -16.271 -11.182 1.00 87.38 464 ILE A CA 1
ATOM 3817 C C . ILE A 1 464 ? 12.681 -15.998 -11.482 1.00 87.38 464 ILE A C 1
ATOM 3819 O O . ILE A 1 464 ? 11.837 -16.292 -10.637 1.00 87.38 464 ILE A O 1
ATOM 3823 N N . GLU A 1 465 ? 12.346 -15.544 -12.696 1.00 88.06 465 GLU A N 1
ATOM 3824 C CA . GLU A 1 465 ? 10.967 -15.356 -13.174 1.00 88.06 465 GLU A CA 1
ATOM 3825 C C . GLU A 1 465 ? 10.160 -16.654 -13.022 1.00 88.06 465 GLU A C 1
ATOM 3827 O O . GLU A 1 465 ? 9.073 -16.642 -12.446 1.00 88.06 465 GLU A O 1
ATOM 3832 N N . SER A 1 466 ? 10.708 -17.798 -13.458 1.00 89.25 466 SER A N 1
ATOM 3833 C CA . SER A 1 466 ? 10.020 -19.086 -13.318 1.00 89.25 466 SER A CA 1
ATOM 3834 C C . SER A 1 466 ? 9.767 -19.465 -11.857 1.00 89.25 466 SER A C 1
ATOM 3836 O O . SER A 1 466 ? 8.693 -19.986 -11.566 1.00 89.25 466 SER A O 1
ATOM 3838 N N . LYS A 1 467 ? 10.712 -19.210 -10.939 1.00 90.31 467 LYS A N 1
ATOM 3839 C CA . LYS A 1 467 ? 10.532 -19.493 -9.501 1.00 90.31 467 LYS A CA 1
ATOM 3840 C C . LYS A 1 467 ? 9.440 -18.622 -8.881 1.00 90.31 467 LYS A C 1
ATOM 3842 O O . LYS A 1 467 ? 8.604 -19.148 -8.156 1.00 90.31 467 LYS A O 1
ATOM 3847 N N . ILE A 1 468 ? 9.415 -17.329 -9.211 1.00 88.12 468 ILE A N 1
ATOM 3848 C CA . ILE A 1 468 ? 8.377 -16.392 -8.753 1.00 88.12 468 ILE A CA 1
ATOM 3849 C C . ILE A 1 468 ? 6.999 -16.829 -9.273 1.00 88.12 468 ILE A C 1
ATOM 3851 O O . ILE A 1 468 ? 6.028 -16.847 -8.521 1.00 88.12 468 ILE A O 1
ATOM 3855 N N . LEU A 1 469 ? 6.907 -17.247 -10.540 1.00 88.81 469 LEU A N 1
ATOM 3856 C CA . LEU A 1 469 ? 5.666 -17.777 -11.114 1.00 88.81 469 LEU A CA 1
ATOM 3857 C C . LEU A 1 469 ? 5.227 -19.094 -10.452 1.00 88.81 469 LEU A C 1
ATOM 3859 O O . LEU A 1 469 ? 4.033 -19.285 -10.229 1.00 88.81 469 LEU A O 1
ATOM 3863 N N . ASP A 1 470 ? 6.160 -19.988 -10.112 1.00 88.94 470 ASP A N 1
ATOM 3864 C CA . ASP A 1 470 ? 5.864 -21.212 -9.357 1.00 88.94 470 ASP A CA 1
ATOM 3865 C C . ASP A 1 470 ? 5.354 -20.914 -7.938 1.00 88.94 470 ASP A C 1
ATOM 3867 O O . ASP A 1 470 ? 4.388 -21.534 -7.489 1.00 88.94 470 ASP A O 1
ATOM 3871 N N . GLU A 1 471 ? 5.947 -19.951 -7.233 1.00 88.62 471 GLU A N 1
ATOM 3872 C CA . GLU A 1 471 ? 5.483 -19.520 -5.910 1.00 88.62 471 GLU A CA 1
ATOM 3873 C C . GLU A 1 471 ? 4.086 -18.881 -5.980 1.00 88.62 471 GLU A C 1
ATOM 3875 O O . GLU A 1 471 ? 3.185 -19.273 -5.231 1.00 88.62 471 GLU A O 1
ATOM 3880 N N . PHE A 1 472 ? 3.863 -17.998 -6.958 1.00 87.88 472 PHE A N 1
ATOM 3881 C CA . PHE A 1 472 ? 2.558 -17.406 -7.249 1.00 87.88 472 PHE A CA 1
ATOM 3882 C C . PHE A 1 472 ? 1.480 -18.474 -7.499 1.00 87.88 472 PHE A C 1
ATOM 3884 O O . PHE A 1 472 ? 0.412 -18.426 -6.888 1.00 87.88 472 PHE A O 1
ATOM 3891 N N . GLN A 1 473 ? 1.744 -19.468 -8.358 1.00 85.81 473 GLN A N 1
ATOM 3892 C CA . GLN A 1 473 ? 0.776 -20.533 -8.656 1.00 85.81 473 GLN A CA 1
ATOM 3893 C C . GLN A 1 473 ? 0.469 -21.417 -7.438 1.00 85.81 473 GLN A C 1
ATOM 3895 O O . GLN A 1 473 ? -0.674 -21.847 -7.259 1.00 85.81 473 GLN A O 1
ATOM 3900 N N . ASN A 1 474 ? 1.471 -21.710 -6.605 1.00 83.25 474 ASN A N 1
ATOM 3901 C CA . ASN A 1 474 ? 1.314 -22.636 -5.485 1.00 83.25 474 ASN A CA 1
ATOM 3902 C C . ASN A 1 474 ? 0.688 -21.996 -4.240 1.00 83.25 474 ASN A C 1
ATOM 3904 O O . ASN A 1 474 ? -0.071 -22.685 -3.549 1.00 83.25 474 ASN A O 1
ATOM 3908 N N . ASN A 1 475 ? 0.977 -20.718 -3.980 1.00 82.19 475 ASN A N 1
ATOM 3909 C CA . ASN A 1 475 ? 0.613 -20.021 -2.747 1.00 82.19 475 ASN A CA 1
ATOM 3910 C C . ASN A 1 475 ? -0.422 -18.913 -3.007 1.00 82.19 475 ASN A C 1
ATOM 3912 O O . ASN A 1 475 ? -1.582 -19.035 -2.603 1.00 82.19 475 ASN A O 1
ATOM 3916 N N . GLU A 1 476 ? -0.028 -17.849 -3.712 1.00 85.12 476 GLU A N 1
ATOM 3917 C CA . GLU A 1 476 ? -0.835 -16.627 -3.849 1.00 85.12 476 GLU A CA 1
ATOM 3918 C C . GLU A 1 476 ? -2.129 -16.846 -4.638 1.00 85.12 476 GLU A C 1
ATOM 3920 O O . GLU A 1 476 ? -3.193 -16.383 -4.228 1.00 85.12 476 GLU A O 1
ATOM 3925 N N . LEU A 1 477 ? -2.074 -17.602 -5.738 1.00 87.50 477 LEU A N 1
ATOM 3926 C CA . LEU A 1 477 ? -3.229 -17.870 -6.595 1.00 87.50 477 LEU A CA 1
ATOM 3927 C C . LEU A 1 477 ? -4.378 -18.536 -5.821 1.00 87.50 477 LEU A C 1
ATOM 3929 O O . LEU A 1 477 ? -5.540 -18.179 -6.021 1.00 87.50 477 LEU A O 1
ATOM 3933 N N . LYS A 1 478 ? -4.063 -19.459 -4.902 1.00 87.25 478 LYS A N 1
ATOM 3934 C CA . LYS A 1 478 ? -5.060 -20.131 -4.053 1.00 87.25 478 LYS A CA 1
ATOM 3935 C C . LYS A 1 478 ? -5.681 -19.163 -3.049 1.00 87.25 478 LYS A C 1
ATOM 3937 O O . LYS A 1 478 ? -6.902 -19.146 -2.912 1.00 87.25 478 LYS A O 1
ATOM 3942 N N . LEU A 1 479 ? -4.865 -18.331 -2.393 1.00 87.50 479 LEU A N 1
ATOM 3943 C CA . LEU A 1 479 ? -5.342 -17.277 -1.490 1.00 87.50 479 LEU A CA 1
ATOM 3944 C C . LEU A 1 479 ? -6.275 -16.306 -2.227 1.00 87.50 479 LEU A C 1
ATOM 3946 O O . LEU A 1 479 ? -7.368 -16.027 -1.742 1.00 87.50 479 LEU A O 1
ATOM 3950 N N . ILE A 1 480 ? -5.891 -15.850 -3.422 1.00 88.38 480 ILE A N 1
ATOM 3951 C CA . ILE A 1 480 ? -6.698 -14.955 -4.263 1.00 88.38 480 ILE A CA 1
ATOM 3952 C C . ILE A 1 480 ? -8.045 -15.600 -4.626 1.00 88.38 480 ILE A C 1
ATOM 3954 O O . ILE A 1 480 ? -9.094 -14.991 -4.415 1.00 88.38 480 ILE A O 1
ATOM 3958 N N . GLN A 1 481 ? -8.034 -16.844 -5.119 1.00 88.00 481 GLN A N 1
ATOM 3959 C CA . GLN A 1 481 ? -9.249 -17.578 -5.489 1.00 88.00 481 GLN A CA 1
ATOM 3960 C C . GLN A 1 481 ? -10.181 -17.816 -4.293 1.00 88.00 481 GLN A C 1
ATOM 3962 O O . GLN A 1 481 ? -11.400 -17.668 -4.423 1.00 88.00 481 GLN A O 1
ATOM 3967 N N . ILE A 1 482 ? -9.624 -18.148 -3.123 1.00 90.38 482 ILE A N 1
ATOM 3968 C CA . ILE A 1 482 ? -10.389 -18.297 -1.882 1.00 90.38 482 ILE A CA 1
ATOM 3969 C C . ILE A 1 482 ? -10.973 -16.942 -1.465 1.00 90.38 482 ILE A C 1
ATOM 3971 O O . ILE A 1 482 ? -12.180 -16.866 -1.260 1.00 90.38 482 ILE A O 1
ATOM 3975 N N . LYS A 1 483 ? -10.193 -15.853 -1.429 1.00 89.94 483 LYS A N 1
ATOM 3976 C CA . LYS A 1 483 ? -10.703 -14.510 -1.089 1.00 89.94 483 LYS A CA 1
ATOM 3977 C C . LYS A 1 483 ? -11.828 -14.056 -2.025 1.00 89.94 483 LYS A C 1
ATOM 3979 O O . LYS A 1 483 ? -12.858 -13.602 -1.532 1.00 89.94 483 LYS A O 1
ATOM 3984 N N . ASP A 1 484 ? -11.699 -14.253 -3.340 1.00 89.12 484 ASP A N 1
ATOM 3985 C CA . ASP A 1 484 ? -12.772 -13.963 -4.306 1.00 89.12 484 ASP A CA 1
ATOM 3986 C C . ASP A 1 484 ? -14.032 -14.821 -4.050 1.00 89.12 484 ASP A C 1
ATOM 3988 O O . ASP A 1 484 ? -15.157 -14.329 -4.177 1.00 89.12 484 ASP A O 1
ATOM 3992 N N . LYS A 1 485 ? -13.879 -16.102 -3.679 1.00 90.31 485 LYS A N 1
ATOM 3993 C CA . LYS A 1 485 ? -15.003 -16.996 -3.339 1.00 90.31 485 LYS A CA 1
ATOM 3994 C C . LYS A 1 485 ? -15.700 -16.567 -2.044 1.00 90.31 485 LYS A C 1
ATOM 3996 O O . LYS A 1 485 ? -16.925 -16.446 -2.038 1.00 90.31 485 LYS A O 1
ATOM 4001 N N . LEU A 1 486 ? -14.940 -16.314 -0.978 1.00 92.88 486 LEU A N 1
ATOM 4002 C CA . LEU A 1 486 ? -15.469 -15.894 0.322 1.00 92.88 486 LEU A CA 1
ATOM 4003 C C . LEU A 1 486 ? -16.149 -14.523 0.223 1.00 92.88 486 LEU A C 1
ATOM 4005 O O . LEU A 1 486 ? -17.243 -14.347 0.751 1.00 92.88 486 LEU A O 1
ATOM 4009 N N . PHE A 1 487 ? -15.568 -13.574 -0.519 1.00 91.00 487 PHE A N 1
ATOM 4010 C CA . PHE A 1 487 ? -16.198 -12.274 -0.750 1.00 91.00 487 PHE A CA 1
ATOM 4011 C C . PHE A 1 487 ? -17.507 -12.400 -1.543 1.00 91.00 487 PHE A C 1
ATOM 4013 O O . PHE A 1 487 ? -18.494 -11.758 -1.194 1.00 91.00 487 PHE A O 1
ATOM 4020 N N . LYS A 1 488 ? -17.585 -13.293 -2.542 1.00 89.31 488 LYS A N 1
ATOM 4021 C CA . LYS A 1 488 ? -18.852 -13.610 -3.233 1.00 89.31 488 LYS A CA 1
ATOM 4022 C C . LYS A 1 488 ? -19.909 -14.210 -2.290 1.00 89.31 488 LYS A C 1
ATOM 4024 O O . LYS A 1 488 ? -21.090 -13.910 -2.457 1.00 89.31 488 LYS A O 1
ATOM 4029 N N . GLU A 1 489 ? -19.518 -15.038 -1.319 1.00 91.44 489 GLU A N 1
ATOM 4030 C CA . GLU A 1 489 ? -20.421 -15.590 -0.292 1.00 91.44 489 GLU A CA 1
ATOM 4031 C C . GLU A 1 489 ? -20.915 -14.487 0.665 1.00 91.44 489 GLU A C 1
ATOM 4033 O O . GLU A 1 489 ? -22.123 -14.326 0.851 1.00 91.44 489 GLU A O 1
ATOM 4038 N N . PHE A 1 490 ? -20.007 -13.639 1.154 1.00 92.00 490 PHE A N 1
ATOM 4039 C CA . PHE A 1 490 ? -20.319 -12.467 1.976 1.00 92.00 490 PHE A CA 1
ATOM 4040 C C . PHE A 1 490 ? -21.227 -11.450 1.259 1.00 92.00 490 PHE A C 1
ATOM 4042 O O . PHE A 1 490 ? -22.192 -10.957 1.843 1.00 92.00 490 PHE A O 1
ATOM 4049 N N . CYS A 1 491 ? -21.000 -11.186 -0.033 1.00 89.25 491 CYS A N 1
ATOM 4050 C CA . CYS A 1 491 ? -21.869 -10.323 -0.835 1.00 89.25 491 CYS A CA 1
ATOM 4051 C C . CYS A 1 491 ? -23.302 -10.857 -0.957 1.00 89.25 491 CYS A C 1
ATOM 4053 O O . CYS A 1 491 ? -24.228 -10.046 -0.995 1.00 89.25 491 CYS A O 1
ATOM 4055 N N . ARG A 1 492 ? -23.511 -12.180 -1.021 1.00 90.12 492 ARG A N 1
ATOM 4056 C CA . ARG A 1 492 ? -24.865 -12.767 -1.011 1.00 90.12 492 ARG A CA 1
ATOM 4057 C C . ARG A 1 492 ? -25.530 -12.554 0.342 1.00 90.12 492 ARG A C 1
ATOM 4059 O O . ARG A 1 492 ? -26.626 -12.014 0.386 1.00 90.12 492 ARG A O 1
ATOM 4066 N N . PHE A 1 493 ? -24.833 -12.866 1.435 1.00 91.50 493 PHE A N 1
ATOM 4067 C CA . PHE A 1 493 ? -25.321 -1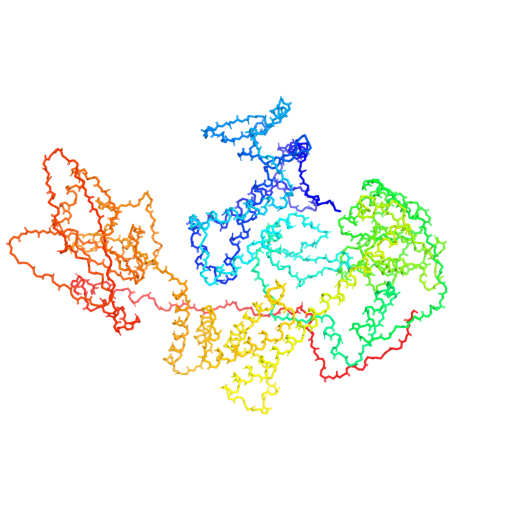2.612 2.795 1.00 91.50 493 PHE A CA 1
ATOM 4068 C C . PHE A 1 493 ? -25.733 -11.139 3.001 1.00 91.50 493 PHE A C 1
ATOM 4070 O O . PHE A 1 493 ? -26.857 -10.856 3.417 1.00 91.50 493 PHE A O 1
ATOM 4077 N N . LEU A 1 494 ? -24.875 -10.180 2.633 1.00 89.25 494 LEU A N 1
ATOM 4078 C CA . LEU A 1 494 ? -25.190 -8.754 2.762 1.00 89.25 494 LEU A CA 1
ATOM 4079 C C . LEU A 1 494 ? -26.389 -8.311 1.909 1.00 89.25 494 LEU A C 1
ATOM 4081 O O . LEU A 1 494 ? -27.232 -7.554 2.389 1.00 89.25 494 LEU A O 1
ATOM 4085 N N . ASN A 1 495 ? -26.450 -8.716 0.637 1.00 84.88 495 ASN A N 1
ATOM 4086 C CA . ASN A 1 495 ? -27.452 -8.191 -0.295 1.00 84.88 495 ASN A CA 1
ATOM 4087 C C . ASN A 1 495 ? -28.789 -8.931 -0.234 1.00 84.88 495 ASN A C 1
ATOM 4089 O O . ASN A 1 495 ? -29.826 -8.275 -0.288 1.00 84.88 495 ASN A O 1
ATOM 4093 N N . ASP A 1 496 ? -28.759 -10.259 -0.150 1.00 84.44 496 ASP A N 1
ATOM 4094 C CA . ASP A 1 496 ? -29.943 -11.107 -0.285 1.00 84.44 496 ASP A CA 1
ATOM 4095 C C . ASP A 1 496 ? -30.591 -11.422 1.080 1.00 84.44 496 ASP A C 1
ATOM 4097 O O . ASP A 1 496 ? -31.787 -11.704 1.127 1.00 84.44 496 ASP A O 1
ATOM 4101 N N . GLU A 1 497 ? -29.849 -11.308 2.194 1.00 87.56 497 GLU A N 1
ATOM 4102 C CA . GLU A 1 497 ? -30.402 -11.404 3.556 1.00 87.56 497 GLU A CA 1
ATOM 4103 C C . GLU A 1 497 ? -30.523 -10.019 4.214 1.00 87.56 497 GLU A C 1
ATOM 4105 O O . GLU A 1 497 ? -31.630 -9.502 4.361 1.00 87.56 497 GLU A O 1
ATOM 4110 N N . ILE A 1 498 ? -29.401 -9.381 4.578 1.00 88.94 498 ILE A N 1
ATOM 4111 C CA . ILE A 1 498 ? -29.403 -8.198 5.462 1.00 88.94 498 ILE A CA 1
ATOM 4112 C C . ILE A 1 498 ? -30.097 -6.986 4.825 1.00 88.94 498 ILE A C 1
ATOM 4114 O O . ILE A 1 498 ? -31.020 -6.420 5.412 1.00 88.94 498 ILE A O 1
ATOM 4118 N N . ARG A 1 499 ? -29.696 -6.577 3.613 1.00 85.06 499 ARG A N 1
ATOM 4119 C CA . ARG A 1 499 ? -30.332 -5.440 2.918 1.00 85.06 499 ARG A CA 1
ATOM 4120 C C . ARG A 1 499 ? -31.802 -5.712 2.604 1.00 85.06 499 ARG A C 1
ATOM 4122 O O . ARG A 1 499 ? -32.622 -4.803 2.720 1.00 85.06 499 ARG A O 1
ATOM 4129 N N . CYS A 1 500 ? -32.146 -6.943 2.227 1.00 82.12 500 CYS A N 1
ATOM 4130 C CA . CYS A 1 500 ? -33.531 -7.332 1.975 1.00 82.12 500 CYS A CA 1
ATOM 4131 C C . CYS A 1 500 ? -34.398 -7.245 3.239 1.00 82.12 500 CYS A C 1
ATOM 4133 O O . CYS A 1 500 ? -35.508 -6.723 3.154 1.00 82.12 500 CYS A O 1
ATOM 4135 N N . ASP A 1 501 ? -33.900 -7.672 4.401 1.00 85.44 501 ASP A N 1
ATOM 4136 C CA . ASP A 1 501 ? -34.636 -7.593 5.668 1.00 85.44 501 ASP A CA 1
ATOM 4137 C C . ASP A 1 501 ? -34.789 -6.150 6.188 1.00 85.44 501 ASP A C 1
ATOM 4139 O O . ASP A 1 501 ? -35.896 -5.731 6.530 1.00 85.44 501 ASP A O 1
ATOM 4143 N N . ILE A 1 502 ? -33.728 -5.329 6.151 1.00 82.75 502 ILE A N 1
ATOM 4144 C CA . ILE A 1 502 ? -33.812 -3.899 6.522 1.00 82.75 502 ILE A CA 1
ATOM 4145 C C . ILE A 1 502 ? -34.887 -3.184 5.687 1.00 82.75 502 ILE A C 1
ATOM 4147 O O . ILE A 1 502 ? -35.685 -2.409 6.217 1.00 82.75 502 ILE A O 1
ATOM 4151 N N . ARG A 1 503 ? -34.926 -3.457 4.378 1.00 79.00 503 ARG A N 1
ATOM 4152 C CA . ARG A 1 503 ? -35.856 -2.811 3.442 1.00 79.00 503 ARG A CA 1
ATOM 4153 C C . ARG A 1 503 ? -37.270 -3.393 3.534 1.00 79.00 503 ARG A C 1
ATOM 4155 O O . ARG A 1 503 ? -38.233 -2.640 3.411 1.00 79.00 503 ARG A O 1
ATOM 4162 N N . SER A 1 504 ? -37.436 -4.686 3.820 1.00 77.00 504 SER A N 1
ATOM 4163 C CA . SER A 1 504 ? -38.768 -5.270 4.049 1.00 77.00 504 SER A CA 1
ATOM 4164 C C . SER A 1 504 ? -39.432 -4.670 5.298 1.00 77.00 504 SER A C 1
ATOM 4166 O O . SER A 1 504 ? -40.599 -4.279 5.244 1.00 77.00 504 SER A O 1
ATOM 4168 N N . LYS A 1 505 ? -38.665 -4.469 6.382 1.00 74.75 505 LYS A N 1
ATOM 4169 C CA . LYS A 1 505 ? -39.110 -3.810 7.626 1.00 74.75 505 LYS A CA 1
ATOM 4170 C C . LYS A 1 505 ? -39.522 -2.344 7.438 1.00 74.75 505 LYS A C 1
ATOM 4172 O O . LYS A 1 505 ? -40.310 -1.835 8.228 1.00 74.75 505 LYS A O 1
ATOM 4177 N N . GLN A 1 506 ? -39.042 -1.680 6.385 1.00 67.81 506 GLN A N 1
ATOM 4178 C CA . GLN A 1 506 ? -39.459 -0.325 5.991 1.00 67.81 506 GLN A CA 1
ATOM 4179 C C . GLN A 1 506 ? -40.722 -0.299 5.100 1.00 67.81 506 GLN A C 1
ATOM 4181 O O . GLN A 1 506 ? -41.140 0.772 4.666 1.00 67.81 506 GLN A O 1
ATOM 4186 N N . GLY A 1 507 ? -41.354 -1.449 4.832 1.00 59.84 507 GLY A N 1
ATOM 4187 C CA . GLY A 1 507 ? -42.629 -1.539 4.108 1.00 59.84 507 GLY A CA 1
ATOM 4188 C C . GLY A 1 507 ? -42.518 -1.676 2.584 1.00 59.84 507 GLY A C 1
ATOM 4189 O O . GLY A 1 507 ? -43.532 -1.591 1.888 1.00 59.84 507 GLY A O 1
ATOM 4190 N N . TYR A 1 508 ? -41.322 -1.912 2.036 1.00 57.88 508 TYR A N 1
ATOM 4191 C CA . TYR A 1 508 ? -41.145 -2.102 0.594 1.00 57.88 508 TYR A CA 1
ATOM 4192 C C . TYR A 1 508 ? -41.605 -3.502 0.144 1.00 57.88 508 TYR A C 1
ATOM 4194 O O . TYR A 1 508 ? -41.028 -4.521 0.520 1.00 57.88 508 TYR A O 1
ATOM 4202 N N . VAL A 1 509 ? -42.645 -3.553 -0.696 1.00 50.81 509 VAL A N 1
ATOM 4203 C CA . VAL A 1 509 ? -43.234 -4.803 -1.217 1.00 50.81 509 VAL A CA 1
ATOM 4204 C C . VAL A 1 509 ? -42.237 -5.568 -2.098 1.00 50.81 509 VAL A C 1
ATOM 4206 O O . VAL A 1 509 ? -41.485 -4.984 -2.873 1.00 50.81 509 VAL A O 1
ATOM 4209 N N . GLN A 1 510 ? -42.269 -6.900 -2.030 1.00 51.94 510 GLN A N 1
ATOM 4210 C CA . GLN A 1 510 ? -41.252 -7.796 -2.598 1.00 51.94 510 GLN A CA 1
ATOM 4211 C C . GLN A 1 510 ? -41.006 -7.638 -4.113 1.00 51.94 510 GLN A C 1
ATOM 4213 O O . GLN A 1 510 ? -39.874 -7.779 -4.565 1.00 51.94 510 GLN A O 1
ATOM 4218 N N . LYS A 1 511 ? -42.030 -7.259 -4.893 1.00 47.56 511 LYS A N 1
ATOM 4219 C CA . LYS A 1 511 ? -41.905 -6.955 -6.335 1.00 47.56 511 LYS A CA 1
ATOM 4220 C C . LYS A 1 511 ? -41.205 -5.617 -6.617 1.00 47.56 511 LYS A C 1
ATOM 4222 O O . LYS A 1 511 ? -40.673 -5.408 -7.701 1.00 47.56 511 LYS A O 1
ATOM 4227 N N . THR A 1 512 ? -41.210 -4.711 -5.644 1.00 49.16 512 THR A N 1
ATOM 4228 C CA . THR A 1 512 ? -40.531 -3.414 -5.690 1.00 49.16 512 THR A CA 1
ATOM 4229 C C . THR A 1 512 ? -39.081 -3.522 -5.204 1.00 49.16 512 THR A C 1
ATOM 4231 O O . THR A 1 512 ? -38.239 -2.756 -5.661 1.00 49.16 512 THR A O 1
ATOM 4234 N N . ILE A 1 513 ? -38.748 -4.499 -4.347 1.00 52.03 513 ILE A N 1
ATOM 4235 C CA . ILE A 1 513 ? -37.383 -4.702 -3.814 1.00 52.03 513 ILE A CA 1
ATOM 4236 C C . ILE A 1 513 ? -36.335 -4.877 -4.933 1.00 52.03 513 ILE A C 1
ATOM 4238 O O . ILE A 1 513 ? -35.238 -4.329 -4.818 1.00 52.03 513 ILE A O 1
ATOM 4242 N N . GLU A 1 514 ? -36.660 -5.557 -6.041 1.00 51.25 514 GLU A N 1
ATOM 4243 C CA . GLU A 1 514 ? -35.739 -5.703 -7.187 1.00 51.25 514 GLU A CA 1
ATOM 4244 C C . GLU A 1 514 ? -35.389 -4.361 -7.850 1.00 51.25 514 GLU A C 1
ATOM 4246 O O . GLU A 1 514 ? -34.217 -4.093 -8.120 1.00 51.25 514 GLU A O 1
ATOM 4251 N N . LEU A 1 515 ? -36.379 -3.483 -8.049 1.00 45.94 515 LEU A N 1
ATOM 4252 C CA . LEU A 1 515 ? -36.177 -2.116 -8.552 1.00 45.94 515 LEU A CA 1
ATOM 4253 C C . LEU A 1 515 ? -35.380 -1.258 -7.558 1.00 45.94 515 LEU A C 1
ATOM 4255 O O . LEU A 1 515 ? -34.559 -0.428 -7.954 1.00 45.94 515 LEU A O 1
ATOM 4259 N N . PHE A 1 516 ? -35.596 -1.481 -6.261 1.00 48.19 516 PHE A N 1
ATOM 4260 C CA . PHE A 1 516 ? -35.010 -0.683 -5.189 1.00 48.19 516 PHE A CA 1
ATOM 4261 C C . PHE A 1 516 ? -33.561 -1.060 -4.848 1.00 48.19 516 PHE A C 1
ATOM 4263 O O . PHE A 1 516 ? -32.931 -0.318 -4.095 1.00 48.19 516 PHE A O 1
ATOM 4270 N N . LYS A 1 517 ? -32.958 -2.100 -5.456 1.00 51.25 517 LYS A N 1
ATOM 4271 C CA . LYS A 1 517 ? -31.499 -2.358 -5.352 1.00 51.25 517 LYS A CA 1
ATOM 4272 C C . LYS A 1 517 ? -30.636 -1.130 -5.720 1.00 51.25 517 LYS A C 1
ATOM 4274 O O . LYS A 1 517 ? -29.503 -1.039 -5.264 1.00 51.25 517 LYS A O 1
ATOM 4279 N N . ASN A 1 518 ? -31.191 -0.167 -6.467 1.00 50.50 518 ASN A N 1
ATOM 4280 C CA . ASN A 1 518 ? -30.540 1.087 -6.869 1.00 50.50 518 ASN A CA 1
ATOM 4281 C C . ASN A 1 518 ? -30.885 2.325 -6.005 1.00 50.50 518 ASN A C 1
ATOM 4283 O O . ASN A 1 518 ? -30.414 3.419 -6.314 1.00 50.50 518 ASN A O 1
ATOM 4287 N N . VAL A 1 519 ? -31.712 2.197 -4.961 1.00 58.06 519 VAL A N 1
ATOM 4288 C CA . VAL A 1 519 ? -32.054 3.317 -4.061 1.00 58.06 519 VAL A CA 1
ATOM 4289 C C . VAL A 1 519 ? -30.960 3.517 -3.011 1.00 58.06 519 VAL A C 1
ATOM 4291 O O . VAL A 1 519 ? -30.408 2.544 -2.485 1.00 58.06 519 VAL A O 1
ATOM 4294 N N . MET A 1 520 ? -30.649 4.789 -2.732 1.00 61.25 520 MET A N 1
ATOM 4295 C CA . MET A 1 520 ? -29.641 5.193 -1.748 1.00 61.25 520 MET A CA 1
ATOM 4296 C C . MET A 1 520 ? -29.971 4.608 -0.366 1.00 61.25 520 MET A C 1
ATOM 4298 O O . MET A 1 520 ? -31.121 4.721 0.063 1.00 61.25 520 MET A O 1
ATOM 4302 N N . PRO A 1 521 ? -28.999 3.988 0.325 1.00 70.31 521 PRO A N 1
ATOM 4303 C CA . PRO A 1 521 ? -29.229 3.424 1.648 1.00 70.31 521 PRO A CA 1
ATOM 4304 C C . PRO A 1 521 ? -29.507 4.532 2.667 1.00 70.31 521 PRO A C 1
ATOM 4306 O O . PRO A 1 521 ? -28.962 5.634 2.568 1.00 70.31 521 PRO A O 1
ATOM 4309 N N . THR A 1 522 ? -30.326 4.239 3.678 1.00 76.88 522 THR A N 1
ATOM 4310 C CA . THR A 1 522 ? -30.521 5.172 4.801 1.00 76.88 522 THR A CA 1
ATOM 4311 C C . THR A 1 522 ? -29.258 5.249 5.664 1.00 76.88 522 THR A C 1
ATOM 4313 O O . THR A 1 522 ? -28.398 4.365 5.605 1.00 76.88 522 THR A O 1
ATOM 4316 N N . VAL A 1 523 ? -29.124 6.274 6.512 1.00 77.12 523 VAL A N 1
ATOM 4317 C CA . VAL A 1 523 ? -27.990 6.355 7.453 1.00 77.12 523 VAL A CA 1
ATOM 4318 C C . VAL A 1 523 ? -28.009 5.167 8.423 1.00 77.12 523 VAL A C 1
ATOM 4320 O O . VAL A 1 523 ? -26.961 4.584 8.694 1.00 77.12 523 VAL A O 1
ATOM 4323 N N . TYR A 1 524 ? -29.191 4.722 8.860 1.00 81.38 524 TYR A N 1
ATOM 4324 C CA . TYR A 1 524 ? -29.360 3.489 9.640 1.00 81.38 524 TYR A CA 1
ATOM 4325 C C . TYR A 1 524 ? -28.872 2.232 8.892 1.00 81.38 524 TYR A C 1
ATOM 4327 O O . TYR A 1 524 ? -28.084 1.465 9.444 1.00 81.38 524 TYR A O 1
ATOM 4335 N N . GLU A 1 525 ? -29.279 2.042 7.629 1.00 82.50 525 GLU A N 1
ATOM 4336 C CA . GLU A 1 525 ? -28.803 0.931 6.785 1.00 82.50 525 GLU A CA 1
ATOM 4337 C C . GLU A 1 525 ? -27.276 0.988 6.624 1.00 82.50 525 GLU A C 1
ATOM 4339 O O . GLU A 1 525 ? -26.590 -0.009 6.831 1.00 82.50 525 GLU A O 1
ATOM 4344 N N . THR A 1 526 ? -26.732 2.172 6.337 1.00 83.25 526 THR A N 1
ATOM 4345 C CA . THR A 1 526 ? -25.298 2.395 6.107 1.00 83.25 526 THR A CA 1
ATOM 4346 C C . THR A 1 526 ? -24.455 2.073 7.344 1.00 83.25 526 THR A C 1
ATOM 4348 O O . THR A 1 526 ? -23.441 1.394 7.220 1.00 83.25 526 THR A O 1
ATOM 4351 N N . ASN A 1 527 ? -24.876 2.496 8.541 1.00 82.06 527 ASN A N 1
ATOM 4352 C CA . ASN A 1 527 ? -24.136 2.228 9.780 1.00 82.06 527 ASN A CA 1
ATOM 4353 C C . ASN A 1 527 ? -24.202 0.749 10.207 1.00 82.06 527 ASN A C 1
ATOM 4355 O O . ASN A 1 527 ? -23.218 0.222 10.723 1.00 82.06 527 ASN A O 1
ATOM 4359 N N . ILE A 1 528 ? -25.316 0.047 9.957 1.00 86.31 528 ILE A N 1
ATOM 4360 C CA . ILE A 1 528 ? -25.388 -1.407 10.190 1.00 86.31 528 ILE A CA 1
ATOM 4361 C C . ILE A 1 528 ? -24.484 -2.162 9.217 1.00 86.31 528 ILE A C 1
ATOM 4363 O O . ILE A 1 528 ? -23.757 -3.063 9.634 1.00 86.31 528 ILE A O 1
ATOM 4367 N N . LEU A 1 529 ? -24.504 -1.794 7.933 1.00 86.31 529 LEU A N 1
ATOM 4368 C CA . LEU A 1 529 ? -23.620 -2.397 6.937 1.00 86.31 529 LEU A CA 1
ATOM 4369 C C . LEU A 1 529 ? -22.150 -2.148 7.293 1.00 86.31 529 LEU A C 1
ATOM 4371 O O . LEU A 1 529 ? -21.381 -3.101 7.290 1.00 86.31 529 LEU A O 1
ATOM 4375 N N . ALA A 1 530 ? -21.786 -0.932 7.714 1.00 82.69 530 ALA A N 1
ATOM 4376 C CA . ALA A 1 530 ? -20.440 -0.614 8.192 1.00 82.69 530 ALA A CA 1
ATOM 4377 C C . ALA A 1 530 ? -20.012 -1.488 9.389 1.00 82.69 530 ALA A C 1
ATOM 4379 O O . ALA A 1 530 ? -18.913 -2.032 9.375 1.00 82.69 530 ALA A O 1
ATOM 4380 N N . ALA A 1 531 ? -20.887 -1.708 10.378 1.00 83.06 531 ALA A N 1
ATOM 4381 C CA . ALA A 1 531 ? -20.590 -2.574 11.526 1.00 83.06 531 ALA A CA 1
ATOM 4382 C C . ALA A 1 531 ? -20.400 -4.062 11.145 1.00 83.06 531 ALA A C 1
ATOM 4384 O O . ALA A 1 531 ? -19.623 -4.778 11.781 1.00 83.06 531 ALA A O 1
ATOM 4385 N N . ILE A 1 532 ? -21.087 -4.540 10.099 1.00 88.12 532 ILE A N 1
ATOM 4386 C CA . ILE A 1 532 ? -20.885 -5.888 9.539 1.00 88.12 532 ILE A CA 1
ATOM 4387 C C . ILE A 1 532 ? -19.580 -5.943 8.728 1.00 88.12 532 ILE A C 1
ATOM 4389 O O . ILE A 1 532 ? -18.795 -6.881 8.878 1.00 88.12 532 ILE A O 1
ATOM 4393 N N . GLU A 1 533 ? -19.332 -4.932 7.893 1.00 86.56 533 GLU A N 1
ATOM 4394 C CA . GLU A 1 533 ? -18.116 -4.782 7.089 1.00 86.56 533 GLU A CA 1
ATOM 4395 C C . GLU A 1 533 ? -16.854 -4.661 7.961 1.00 86.56 533 GLU A C 1
ATOM 4397 O O . GLU A 1 533 ? -15.817 -5.199 7.583 1.00 86.56 533 GLU A O 1
ATOM 4402 N N . GLU A 1 534 ? -16.935 -4.051 9.148 1.00 80.50 534 GLU A N 1
ATOM 4403 C CA . GLU A 1 534 ? -15.845 -3.977 10.132 1.00 80.50 534 GLU A CA 1
ATOM 4404 C C . GLU A 1 534 ? -15.443 -5.378 10.636 1.00 80.50 534 GLU A C 1
ATOM 4406 O O . GLU A 1 534 ? -14.271 -5.758 10.575 1.00 80.50 534 GLU A O 1
ATOM 4411 N N . GLN A 1 535 ? -16.414 -6.199 11.058 1.00 85.31 535 GLN A N 1
ATOM 4412 C CA . GLN A 1 535 ? -16.151 -7.580 11.497 1.00 85.31 535 GLN A CA 1
ATOM 4413 C C . GLN A 1 535 ? -15.634 -8.464 10.348 1.00 85.31 535 GLN A C 1
ATOM 4415 O O . GLN A 1 535 ? -14.755 -9.306 10.550 1.00 85.31 535 GLN A O 1
ATOM 4420 N N . TRP A 1 536 ? -16.138 -8.248 9.132 1.00 89.06 536 TRP A N 1
ATOM 4421 C CA . TRP A 1 536 ? -15.656 -8.908 7.918 1.00 89.06 536 TRP A CA 1
ATOM 4422 C C . TRP A 1 536 ? -14.220 -8.506 7.549 1.00 89.06 536 TRP A C 1
ATOM 4424 O O . TRP A 1 536 ? -13.400 -9.373 7.244 1.00 89.06 536 TRP A O 1
ATOM 4434 N N . ALA A 1 537 ? -13.872 -7.223 7.649 1.00 85.19 537 ALA A N 1
ATOM 4435 C CA . ALA A 1 537 ? -12.513 -6.739 7.423 1.00 85.19 537 ALA A CA 1
ATOM 4436 C C . ALA A 1 537 ? -11.521 -7.332 8.436 1.00 85.19 537 ALA A C 1
ATOM 4438 O O . ALA A 1 537 ? -10.422 -7.733 8.056 1.00 85.19 537 ALA A O 1
ATOM 4439 N N . ILE A 1 538 ? -11.920 -7.474 9.706 1.00 82.69 538 ILE A N 1
ATOM 4440 C CA . ILE A 1 538 ? -11.123 -8.163 10.737 1.00 82.69 538 ILE A CA 1
ATOM 4441 C C . ILE A 1 538 ? -10.921 -9.649 10.387 1.00 82.69 538 ILE A C 1
ATOM 4443 O O . ILE A 1 538 ? -9.840 -10.194 10.613 1.00 82.69 538 ILE A O 1
ATOM 4447 N N . PHE A 1 539 ? -11.925 -10.320 9.814 1.00 88.81 539 PHE A N 1
ATOM 4448 C CA . PHE A 1 539 ? -11.785 -11.698 9.332 1.00 88.81 539 PHE A CA 1
ATOM 4449 C C . PHE A 1 539 ? -10.825 -11.806 8.140 1.00 88.81 539 PHE A C 1
ATOM 4451 O O . PHE A 1 539 ? -9.895 -12.613 8.191 1.00 88.81 539 PHE A O 1
ATOM 4458 N N . LEU A 1 540 ? -10.984 -10.964 7.111 1.00 87.38 540 LEU A N 1
ATOM 4459 C CA . LEU A 1 540 ? -10.054 -10.915 5.976 1.00 87.38 540 LEU A CA 1
ATOM 4460 C C . LEU A 1 540 ? -8.624 -10.618 6.437 1.00 87.38 540 LEU A C 1
ATOM 4462 O O . LEU A 1 540 ? -7.683 -11.245 5.960 1.00 87.38 540 LEU A O 1
ATOM 4466 N N . ARG A 1 541 ? -8.462 -9.736 7.428 1.00 84.19 541 ARG A N 1
ATOM 4467 C CA . ARG A 1 541 ? -7.164 -9.428 8.029 1.00 84.19 541 ARG A CA 1
ATOM 4468 C C . ARG A 1 541 ? -6.521 -10.641 8.704 1.00 84.19 541 ARG A C 1
ATOM 4470 O O . ARG A 1 541 ? -5.334 -10.869 8.520 1.00 84.19 541 ARG A O 1
ATOM 4477 N N . LYS A 1 542 ? -7.288 -11.453 9.441 1.00 85.69 542 LYS A N 1
ATOM 4478 C CA . LYS A 1 542 ? -6.790 -12.708 10.042 1.00 85.69 542 LYS A CA 1
ATOM 4479 C C . LYS A 1 542 ? -6.399 -13.761 8.999 1.00 85.69 542 LYS A C 1
ATOM 4481 O O . LYS A 1 542 ? -5.535 -14.588 9.282 1.00 85.69 542 LYS A O 1
ATOM 4486 N N . LEU A 1 543 ? -7.036 -13.748 7.828 1.00 86.94 543 LEU A N 1
ATOM 4487 C CA . LEU A 1 543 ? -6.670 -14.605 6.700 1.00 86.94 543 LEU A CA 1
ATOM 4488 C C . LEU A 1 543 ? -5.362 -14.130 6.046 1.00 86.94 543 LEU A C 1
ATOM 4490 O O . LEU A 1 543 ? -4.455 -14.935 5.861 1.00 86.94 543 LEU A O 1
ATOM 4494 N N . ASP A 1 544 ? -5.236 -12.828 5.775 1.00 84.19 544 ASP A N 1
ATOM 4495 C CA . ASP A 1 544 ? -4.019 -12.222 5.208 1.00 84.19 544 ASP A CA 1
ATOM 4496 C C . ASP A 1 544 ? -2.806 -12.358 6.147 1.00 84.19 544 ASP A C 1
ATOM 4498 O O . ASP A 1 544 ? -1.681 -12.567 5.696 1.00 84.19 544 ASP A O 1
ATOM 4502 N N . ASP A 1 545 ? -3.042 -12.336 7.460 1.00 83.12 545 ASP A N 1
ATOM 4503 C CA . ASP A 1 545 ? -2.015 -12.509 8.493 1.00 83.12 545 ASP A CA 1
ATOM 4504 C C . ASP A 1 545 ? -1.675 -13.993 8.768 1.00 83.12 545 ASP A C 1
ATOM 4506 O O . ASP A 1 545 ? -0.938 -14.293 9.707 1.00 83.12 545 ASP A O 1
ATOM 4510 N N . ASN A 1 546 ? -2.209 -14.934 7.972 1.00 83.88 546 ASN A N 1
ATOM 4511 C CA . ASN A 1 546 ? -2.065 -16.393 8.120 1.00 83.88 546 ASN A CA 1
ATOM 4512 C C . ASN A 1 546 ? -2.469 -16.956 9.504 1.00 83.88 546 ASN A C 1
ATOM 4514 O O . ASN A 1 546 ? -2.124 -18.089 9.849 1.00 83.88 546 ASN A O 1
ATOM 4518 N N . ILE A 1 547 ? -3.242 -16.198 10.292 1.00 85.81 547 ILE A N 1
ATOM 4519 C CA . ILE A 1 547 ? -3.818 -16.647 11.571 1.00 85.81 547 ILE A CA 1
ATOM 4520 C C . ILE A 1 547 ? -4.885 -17.715 11.295 1.00 85.81 547 ILE A C 1
ATOM 4522 O O . ILE A 1 547 ? -4.965 -18.725 11.995 1.00 85.81 547 ILE A O 1
ATOM 4526 N N . ILE A 1 548 ? -5.682 -17.512 10.242 1.00 85.81 548 ILE A N 1
ATOM 4527 C CA . ILE A 1 548 ? -6.593 -18.518 9.691 1.00 85.81 548 ILE A CA 1
ATOM 4528 C C . ILE A 1 548 ? -5.870 -19.220 8.541 1.00 85.81 548 ILE A C 1
ATOM 4530 O O . ILE A 1 548 ? -5.546 -18.598 7.532 1.00 85.81 548 ILE A O 1
ATOM 4534 N N . LYS A 1 549 ? -5.634 -20.529 8.672 1.00 88.00 549 LYS A N 1
ATOM 4535 C CA . LYS A 1 549 ? -5.070 -21.339 7.582 1.00 88.00 549 LYS A CA 1
ATOM 4536 C C . LYS A 1 549 ? -6.079 -21.478 6.441 1.00 88.00 549 LYS A C 1
ATOM 4538 O O . LYS A 1 549 ? -7.259 -21.724 6.691 1.00 88.00 549 LYS A O 1
ATOM 4543 N N . LEU A 1 550 ? -5.586 -21.407 5.203 1.00 86.12 550 LEU A N 1
ATOM 4544 C CA . LEU A 1 550 ? -6.379 -21.464 3.966 1.00 86.12 550 LEU A CA 1
ATOM 4545 C C . LEU A 1 550 ? -7.390 -22.622 3.929 1.00 86.12 550 LEU A C 1
ATOM 4547 O O . LEU A 1 550 ? -8.544 -22.397 3.573 1.00 86.12 550 LEU A O 1
ATOM 4551 N N . ASP A 1 551 ? -6.993 -23.821 4.366 1.00 87.94 551 ASP A N 1
ATOM 4552 C CA . ASP A 1 551 ? -7.843 -25.023 4.346 1.00 87.94 551 ASP A CA 1
ATOM 4553 C C . ASP A 1 551 ? -9.124 -24.887 5.194 1.00 87.94 551 ASP A C 1
ATOM 4555 O O . ASP A 1 551 ? -10.144 -25.499 4.884 1.00 87.94 551 ASP A O 1
ATOM 4559 N N . TYR A 1 552 ? -9.094 -24.056 6.244 1.00 91.00 552 TYR A N 1
ATOM 4560 C CA . TYR A 1 552 ? -10.220 -23.820 7.157 1.00 91.00 552 TYR A CA 1
ATOM 4561 C C . TYR A 1 552 ? -10.960 -22.503 6.871 1.00 91.00 552 TYR A C 1
ATOM 4563 O O . TYR A 1 552 ? -11.972 -22.212 7.512 1.00 91.00 552 TYR A O 1
ATOM 4571 N N . ALA A 1 553 ? -10.498 -21.700 5.905 1.00 91.75 553 ALA A N 1
ATOM 4572 C CA . ALA A 1 553 ? -11.018 -20.353 5.662 1.00 91.75 553 ALA A CA 1
ATOM 4573 C C . ALA A 1 553 ? -12.516 -20.337 5.294 1.00 91.75 553 ALA A C 1
ATOM 4575 O O . ALA A 1 553 ? -13.243 -19.435 5.709 1.00 91.75 553 ALA A O 1
ATOM 4576 N N . GLU A 1 554 ? -13.006 -21.353 4.575 1.00 93.25 554 GLU A N 1
ATOM 4577 C CA . GLU A 1 554 ? -14.439 -21.511 4.278 1.00 93.25 554 GLU A CA 1
ATOM 4578 C C . GLU A 1 554 ? -15.280 -21.869 5.508 1.00 93.25 554 GLU A C 1
ATOM 4580 O O . GLU A 1 554 ? -16.418 -21.418 5.631 1.00 93.25 554 GLU A O 1
ATOM 4585 N N . GLU A 1 555 ? -14.746 -22.679 6.422 1.00 93.56 555 GLU A N 1
ATOM 4586 C CA . GLU A 1 555 ? -15.459 -23.077 7.636 1.00 93.56 555 GLU A CA 1
ATOM 4587 C C . GLU A 1 555 ? -15.563 -21.898 8.612 1.00 93.56 555 GLU A C 1
ATOM 4589 O O . GLU A 1 555 ? -16.650 -21.588 9.105 1.00 93.56 555 GLU A O 1
ATOM 4594 N N . GLU A 1 556 ? -14.457 -21.179 8.816 1.00 92.88 556 GLU A N 1
ATOM 4595 C CA . GLU A 1 556 ? -14.413 -19.969 9.641 1.00 92.88 556 GLU A CA 1
ATOM 4596 C C . GLU A 1 556 ? -15.281 -18.841 9.061 1.00 92.88 556 GLU A C 1
ATOM 4598 O O . GLU A 1 556 ? -15.977 -18.155 9.810 1.00 92.88 556 GLU A O 1
ATOM 4603 N N . CYS A 1 557 ? -15.338 -18.692 7.731 1.00 94.19 557 CYS A N 1
ATOM 4604 C CA . CYS A 1 557 ? -16.252 -17.747 7.085 1.00 94.19 557 CYS A CA 1
ATOM 4605 C C . CYS A 1 557 ? -17.727 -18.082 7.372 1.00 94.19 557 CYS A C 1
ATOM 4607 O O . CYS A 1 557 ? -18.509 -17.194 7.716 1.00 94.19 557 CYS A O 1
ATOM 4609 N N . ARG A 1 558 ? -18.117 -19.365 7.322 1.00 94.12 558 ARG A N 1
ATOM 4610 C CA . ARG A 1 558 ? -19.487 -19.788 7.665 1.00 94.12 558 ARG A CA 1
ATOM 4611 C C . ARG A 1 558 ? -19.809 -19.546 9.140 1.00 94.12 558 ARG A C 1
ATOM 4613 O O . ARG A 1 558 ? -20.897 -19.053 9.437 1.00 94.12 558 ARG A O 1
ATOM 4620 N N . LYS A 1 559 ? -18.872 -19.821 10.057 1.00 93.88 559 LYS A N 1
ATOM 4621 C CA . LYS A 1 559 ? -19.015 -19.503 11.494 1.00 93.88 559 LYS A CA 1
ATOM 4622 C C . LYS A 1 559 ? -19.195 -18.001 11.725 1.00 93.88 559 LYS A C 1
ATOM 4624 O O . LYS A 1 559 ? -20.078 -17.605 12.488 1.00 93.88 559 LYS A O 1
ATOM 4629 N N . LEU A 1 560 ? -18.423 -17.166 11.027 1.00 92.94 560 LEU A N 1
ATOM 4630 C CA . LEU A 1 560 ? -18.586 -15.714 11.052 1.00 92.94 560 LEU A CA 1
ATOM 4631 C C . LEU A 1 560 ? -19.977 -15.299 10.556 1.00 92.94 560 LEU A C 1
ATOM 4633 O O . LEU A 1 560 ? -20.667 -14.583 11.270 1.00 92.94 560 LEU A O 1
ATOM 4637 N N . ILE A 1 561 ? -20.429 -15.773 9.390 1.00 93.81 561 ILE A N 1
ATOM 4638 C CA . ILE A 1 561 ? -21.749 -15.421 8.831 1.00 93.81 561 ILE A CA 1
ATOM 4639 C C . ILE A 1 561 ? -22.890 -15.845 9.772 1.00 93.81 561 ILE A C 1
ATOM 4641 O O . ILE A 1 561 ? -23.822 -15.074 9.993 1.00 93.81 561 ILE A O 1
ATOM 4645 N N . VAL A 1 562 ? -22.809 -17.031 10.387 1.00 93.94 562 VAL A N 1
ATOM 4646 C CA . VAL A 1 562 ? -23.780 -17.475 11.406 1.00 93.94 562 VAL A CA 1
ATOM 4647 C C . VAL A 1 562 ? -23.777 -16.549 12.629 1.00 93.94 562 VAL A C 1
ATOM 4649 O O . VAL A 1 562 ? -24.847 -16.206 13.132 1.00 93.94 562 VAL A O 1
ATOM 4652 N N . THR A 1 563 ? -22.600 -16.100 13.069 1.00 92.75 563 THR A N 1
ATOM 4653 C CA . THR A 1 563 ? -22.450 -15.164 14.196 1.00 92.75 563 THR A CA 1
ATOM 4654 C C . THR A 1 563 ? -23.020 -13.785 13.854 1.00 92.75 563 THR A C 1
ATOM 4656 O O . THR A 1 563 ? -23.837 -13.263 14.602 1.00 92.75 563 THR A O 1
ATOM 4659 N N . LEU A 1 564 ? -22.691 -13.235 12.681 1.00 92.44 564 LEU A N 1
ATOM 4660 C CA . LEU A 1 564 ? -23.226 -11.964 12.179 1.00 92.44 564 LEU A CA 1
ATOM 4661 C C . LEU A 1 564 ? -24.753 -11.997 12.034 1.00 92.44 564 LEU A C 1
ATOM 4663 O O . LEU A 1 564 ? -25.423 -11.036 12.404 1.00 92.44 564 LEU A O 1
ATOM 4667 N N . ARG A 1 565 ? -25.319 -13.106 11.538 1.00 92.44 565 ARG A N 1
ATOM 4668 C CA . ARG A 1 565 ? -26.774 -13.299 11.441 1.00 92.44 565 ARG A CA 1
ATOM 4669 C C . ARG A 1 565 ? -27.436 -13.312 12.822 1.00 92.44 565 ARG A C 1
ATOM 4671 O O . ARG A 1 565 ? -28.503 -12.724 12.986 1.00 92.44 565 ARG A O 1
ATOM 4678 N N . LYS A 1 566 ? -26.808 -13.951 13.816 1.00 91.88 566 LYS A N 1
ATOM 4679 C CA . LYS A 1 566 ? -27.278 -13.946 15.208 1.00 91.88 566 LYS A CA 1
ATOM 4680 C C . LYS A 1 566 ? -27.223 -12.534 15.804 1.00 91.88 566 LYS A C 1
ATOM 4682 O O . LYS A 1 566 ? -28.255 -12.025 16.228 1.00 91.88 566 LYS A O 1
ATOM 4687 N N . ASP A 1 567 ? -26.059 -11.888 15.758 1.00 89.38 567 ASP A N 1
ATOM 4688 C CA . ASP A 1 567 ? -25.836 -10.537 16.287 1.00 89.38 567 ASP A CA 1
ATOM 4689 C C . ASP A 1 567 ? -26.784 -9.504 15.649 1.00 89.38 567 ASP A C 1
ATOM 4691 O O . ASP A 1 567 ? -27.274 -8.600 16.328 1.00 89.38 567 ASP A O 1
ATOM 4695 N N . TYR A 1 568 ? -27.077 -9.643 14.351 1.00 90.31 568 TYR A N 1
ATOM 4696 C CA . TYR A 1 568 ? -28.052 -8.814 13.641 1.00 90.31 568 TYR A CA 1
ATOM 4697 C C . TYR A 1 568 ? -29.484 -9.029 14.154 1.00 90.31 568 TYR A C 1
ATOM 4699 O O . TYR A 1 568 ? -30.159 -8.059 14.501 1.00 90.31 568 TYR A O 1
ATOM 4707 N N . ASN A 1 569 ? -29.931 -10.285 14.263 1.00 88.00 569 ASN A N 1
ATOM 4708 C CA . ASN A 1 569 ? -31.277 -10.621 14.738 1.00 88.00 569 ASN A CA 1
ATOM 4709 C C . ASN A 1 569 ? -31.515 -10.213 16.202 1.00 88.00 569 ASN A C 1
ATOM 4711 O O . ASN A 1 569 ? -32.627 -9.829 16.556 1.00 88.00 569 ASN A O 1
ATOM 4715 N N . GLU A 1 570 ? -30.479 -10.269 17.043 1.00 87.62 570 GLU A N 1
ATOM 4716 C CA . GLU A 1 570 ? -30.529 -9.845 18.450 1.00 87.62 570 GLU A CA 1
ATOM 4717 C C . GLU A 1 570 ? -30.359 -8.322 18.635 1.00 87.62 570 GLU A C 1
ATOM 4719 O O . GLU A 1 570 ? -30.547 -7.809 19.736 1.00 87.62 570 GLU A O 1
ATOM 4724 N N . GLY A 1 571 ? -30.024 -7.574 17.575 1.00 83.06 571 GLY A N 1
ATOM 4725 C CA . GLY A 1 571 ? -29.791 -6.125 17.642 1.00 83.06 571 GLY A CA 1
ATOM 4726 C C . GLY A 1 571 ? -28.467 -5.722 18.312 1.00 83.06 571 GLY A C 1
ATOM 4727 O O . GLY A 1 571 ? -28.324 -4.569 18.727 1.00 83.06 571 GLY A O 1
ATOM 4728 N N . ASN A 1 572 ? -27.514 -6.658 18.388 1.00 84.25 572 ASN A N 1
ATOM 4729 C CA . ASN A 1 572 ? -26.192 -6.545 19.021 1.00 84.25 572 ASN A CA 1
ATOM 4730 C C . ASN A 1 572 ? -25.043 -6.371 18.002 1.00 84.25 572 ASN A C 1
ATOM 4732 O O . ASN A 1 572 ? -23.867 -6.417 18.360 1.00 84.25 572 ASN A O 1
ATOM 4736 N N . ILE A 1 573 ? -25.368 -6.190 16.716 1.00 85.38 573 ILE A N 1
ATOM 4737 C CA . ILE A 1 573 ? -24.379 -6.099 15.629 1.00 85.38 573 ILE A CA 1
ATOM 4738 C C . ILE A 1 573 ? -23.475 -4.862 15.721 1.00 85.38 573 ILE A C 1
ATOM 4740 O O . ILE A 1 573 ? -22.299 -4.927 15.362 1.00 85.38 573 ILE A O 1
ATOM 4744 N N . ILE A 1 574 ? -24.007 -3.745 16.228 1.00 80.00 574 ILE A N 1
ATOM 4745 C CA . ILE A 1 574 ? -23.248 -2.515 16.447 1.00 80.00 574 ILE A CA 1
ATOM 4746 C C . ILE A 1 574 ? -22.495 -2.641 17.775 1.00 80.00 574 ILE A C 1
ATOM 4748 O O . ILE A 1 574 ? -23.082 -2.530 18.846 1.00 80.00 574 ILE A O 1
ATOM 4752 N N . LYS A 1 575 ? -21.181 -2.865 17.684 1.00 75.56 575 LYS A N 1
ATOM 4753 C CA . LYS A 1 575 ? -20.269 -2.987 18.839 1.00 75.56 575 LYS A CA 1
ATOM 4754 C C . LYS A 1 575 ? -19.450 -1.715 19.092 1.00 75.56 575 LYS A C 1
ATOM 4756 O O . LYS A 1 575 ? -18.833 -1.578 20.140 1.00 75.56 575 LYS A O 1
ATOM 4761 N N . ASN A 1 576 ? -19.454 -0.785 18.139 1.00 71.38 576 ASN A N 1
ATOM 4762 C CA . ASN A 1 576 ? -18.753 0.492 18.212 1.00 71.38 576 ASN A CA 1
ATOM 4763 C C . ASN A 1 576 ? -19.744 1.613 18.570 1.00 71.38 576 ASN A C 1
ATOM 4765 O O . ASN A 1 576 ? -20.705 1.857 17.835 1.00 71.38 576 ASN A O 1
ATOM 4769 N N . ALA A 1 577 ? -19.494 2.302 19.688 1.00 69.81 577 ALA A N 1
ATOM 4770 C CA . ALA A 1 577 ? -20.326 3.393 20.197 1.00 69.81 577 ALA A CA 1
ATOM 4771 C C . ALA A 1 577 ? -20.563 4.509 19.159 1.00 69.81 577 ALA A C 1
ATOM 4773 O O . ALA A 1 577 ? -21.658 5.067 19.089 1.00 69.81 577 ALA A O 1
ATOM 4774 N N . TYR A 1 578 ? -19.578 4.781 18.293 1.00 73.94 578 TYR A N 1
ATOM 4775 C CA . TYR A 1 578 ? -19.656 5.824 17.267 1.00 73.94 578 TYR A CA 1
ATOM 4776 C C . TYR A 1 578 ? -20.872 5.672 16.339 1.00 73.94 578 TYR A C 1
ATOM 4778 O O . TYR A 1 578 ? -21.588 6.643 16.094 1.00 73.94 578 TYR A O 1
ATOM 4786 N N . TYR A 1 579 ? -21.161 4.458 15.860 1.00 76.62 579 TYR A N 1
ATOM 4787 C CA . TYR A 1 579 ? -22.296 4.221 14.961 1.00 76.62 579 TYR A CA 1
ATOM 4788 C C . TYR A 1 579 ? -23.642 4.471 15.652 1.00 76.62 579 TYR A C 1
ATOM 4790 O O . TYR A 1 579 ? -24.579 4.962 15.022 1.00 76.62 579 TYR A O 1
ATOM 4798 N N . HIS A 1 580 ? -23.746 4.194 16.957 1.00 78.38 580 HIS A N 1
ATOM 4799 C CA . HIS A 1 580 ? -24.928 4.560 17.735 1.00 78.38 580 HIS A CA 1
ATOM 4800 C C . HIS A 1 580 ? -25.101 6.084 17.809 1.00 78.38 580 HIS A C 1
ATOM 4802 O O . HIS A 1 580 ? -26.207 6.564 17.561 1.00 78.38 580 HIS A O 1
ATOM 4808 N N . THR A 1 581 ? -24.025 6.838 18.051 1.00 75.12 581 THR A N 1
ATOM 4809 C CA . THR A 1 581 ? -24.022 8.313 18.048 1.00 75.12 581 THR A CA 1
ATOM 4810 C C . THR A 1 581 ? -24.431 8.890 16.688 1.00 75.12 581 THR A C 1
ATOM 4812 O O . THR A 1 581 ? -25.269 9.788 16.629 1.00 75.12 581 THR A O 1
ATOM 4815 N N . VAL A 1 582 ? -23.906 8.351 15.580 1.00 73.75 582 VAL A N 1
ATOM 4816 C CA . VAL A 1 582 ? -24.267 8.790 14.217 1.00 73.75 582 VAL A CA 1
ATOM 4817 C C . VAL A 1 582 ? -25.746 8.533 13.921 1.00 73.75 582 VAL A C 1
ATOM 4819 O O . VAL A 1 582 ? -26.428 9.429 13.427 1.00 73.75 582 VAL A O 1
ATOM 4822 N N . ILE A 1 583 ? -26.269 7.351 14.268 1.00 79.38 583 ILE A N 1
ATOM 4823 C CA . ILE A 1 583 ? -27.695 7.033 14.096 1.00 79.38 583 ILE A CA 1
ATOM 4824 C C . ILE A 1 583 ? -28.574 7.941 14.970 1.00 79.38 583 ILE A C 1
ATOM 4826 O O . ILE A 1 583 ? -29.611 8.409 14.507 1.00 79.38 583 ILE A O 1
ATOM 4830 N N . ALA A 1 584 ? -28.179 8.220 16.216 1.00 78.00 584 ALA A N 1
ATOM 4831 C CA . ALA A 1 584 ? -28.930 9.110 17.101 1.00 78.00 584 ALA A CA 1
ATOM 4832 C C . ALA A 1 584 ? -29.008 10.544 16.546 1.00 78.00 584 ALA A C 1
ATOM 4834 O O . ALA A 1 584 ? -30.087 11.140 16.534 1.00 78.00 584 ALA A O 1
ATOM 4835 N N . ASN A 1 585 ? -27.891 11.063 16.026 1.00 77.31 585 ASN A N 1
ATOM 4836 C CA . ASN A 1 585 ? -27.828 12.371 15.375 1.00 77.31 585 ASN A CA 1
ATOM 4837 C C . ASN A 1 585 ? -28.685 12.423 14.100 1.00 77.31 585 ASN A C 1
ATOM 4839 O O . ASN A 1 585 ? -29.450 13.368 13.927 1.00 77.31 585 ASN A O 1
ATOM 4843 N N . ASP A 1 586 ? -28.619 11.403 13.239 1.00 79.50 586 ASP A N 1
ATOM 4844 C CA . ASP A 1 586 ? -29.458 11.318 12.034 1.00 79.50 586 ASP A CA 1
ATOM 4845 C C . ASP A 1 586 ? -30.954 11.292 12.371 1.00 79.50 586 ASP A C 1
ATOM 4847 O O . ASP A 1 586 ? -31.725 12.059 11.793 1.00 79.50 586 ASP A O 1
ATOM 4851 N N . ILE A 1 587 ? -31.355 10.496 13.371 1.00 77.81 587 ILE A N 1
ATOM 4852 C CA . ILE A 1 587 ? -32.731 10.496 13.879 1.00 77.81 587 ILE A CA 1
ATOM 4853 C C . ILE A 1 587 ? -33.120 11.913 14.304 1.00 77.81 587 ILE A C 1
ATOM 4855 O O . ILE A 1 587 ? -34.180 12.377 13.897 1.00 77.81 587 ILE A O 1
ATOM 4859 N N . ILE A 1 588 ? -32.288 12.623 15.077 1.00 74.44 588 ILE A N 1
ATOM 4860 C CA . ILE A 1 588 ? -32.575 13.993 15.542 1.00 74.44 588 ILE A CA 1
ATOM 4861 C C . ILE A 1 588 ? -32.738 14.976 14.375 1.00 74.44 588 ILE A C 1
ATOM 4863 O O . ILE A 1 588 ? -33.713 15.732 14.367 1.00 74.44 588 ILE A O 1
ATOM 4867 N N . VAL A 1 589 ? -31.844 14.954 13.388 1.00 72.94 589 VAL A N 1
ATOM 4868 C CA . VAL A 1 589 ? -31.835 15.934 12.291 1.00 72.94 589 VAL A CA 1
ATOM 4869 C C . VAL A 1 589 ? -32.906 15.618 11.238 1.00 72.94 589 VAL A C 1
ATOM 4871 O O . VAL A 1 589 ? -33.738 16.474 10.940 1.00 72.94 589 VAL A O 1
ATOM 4874 N N . ASN A 1 590 ? -32.949 14.387 10.719 1.00 66.56 590 ASN A N 1
ATOM 4875 C CA . ASN A 1 590 ? -33.598 14.085 9.436 1.00 66.56 590 ASN A CA 1
ATOM 4876 C C . ASN A 1 590 ? -35.011 13.474 9.528 1.00 66.56 590 ASN A C 1
ATOM 4878 O O . ASN A 1 590 ? -35.774 13.574 8.567 1.00 66.56 590 ASN A O 1
ATOM 4882 N N . GLU A 1 591 ? -35.426 12.870 10.651 1.00 65.44 591 GLU A N 1
ATOM 4883 C CA . GLU A 1 591 ? -36.802 12.348 10.763 1.00 65.44 591 GLU A CA 1
ATOM 4884 C C . GLU A 1 591 ? -37.828 13.478 11.019 1.00 65.44 591 GLU A C 1
ATOM 4886 O O . GLU A 1 591 ? -38.109 13.850 12.165 1.00 65.44 591 GLU A O 1
ATOM 4891 N N . TRP A 1 592 ? -38.434 14.022 9.959 1.00 47.91 592 TRP A N 1
ATOM 4892 C CA . TRP A 1 592 ? -39.596 14.922 10.039 1.00 47.91 592 TRP A CA 1
ATOM 4893 C C . TRP A 1 592 ? -40.905 14.142 10.265 1.00 47.91 592 TRP A C 1
ATOM 4895 O O . TRP A 1 592 ? -41.661 13.876 9.333 1.00 47.91 592 TRP A O 1
ATOM 4905 N N . SER A 1 593 ? -41.207 13.786 11.518 1.00 49.97 593 SER A N 1
ATOM 4906 C CA . SER A 1 593 ? -42.537 13.285 11.906 1.00 49.97 593 SER A CA 1
ATOM 4907 C C . SER A 1 593 ? -43.062 13.954 13.181 1.00 49.97 593 SER A C 1
ATOM 4909 O O . SER A 1 593 ? -42.307 14.431 14.027 1.00 49.97 593 SER A O 1
ATOM 4911 N N . THR A 1 594 ? -44.388 14.041 13.292 1.00 43.00 594 THR A N 1
ATOM 4912 C CA . THR A 1 594 ? -45.117 15.076 14.050 1.00 43.00 594 THR A CA 1
ATOM 4913 C C . THR A 1 594 ? -45.153 14.919 15.578 1.00 43.00 594 THR A C 1
ATOM 4915 O O . THR A 1 594 ? -45.900 15.642 16.234 1.00 43.00 594 THR A O 1
ATOM 4918 N N . HIS A 1 595 ? -44.384 14.007 16.184 1.00 51.78 595 HIS A N 1
ATOM 4919 C CA . HIS A 1 595 ? -44.362 13.777 17.642 1.00 51.78 595 HIS A CA 1
ATOM 4920 C C . HIS A 1 595 ? -42.921 13.729 18.189 1.00 51.78 595 HIS A C 1
ATOM 4922 O O . HIS A 1 595 ? -42.283 12.672 18.229 1.00 51.78 595 HIS A O 1
ATOM 4928 N N . SER A 1 596 ? -42.419 14.871 18.677 1.00 57.59 596 SER A N 1
ATOM 4929 C CA . SER A 1 596 ? -41.033 15.030 19.165 1.00 57.59 596 SER A CA 1
ATOM 4930 C C . SER A 1 596 ? -40.644 14.058 20.290 1.00 57.59 596 SER A C 1
ATOM 4932 O O . SER A 1 596 ? -39.493 13.630 20.370 1.00 57.59 596 SER A O 1
ATOM 4934 N N . SER A 1 597 ? -41.601 13.642 21.125 1.00 61.38 597 SER A N 1
ATOM 4935 C CA . SER A 1 597 ? -41.361 12.766 22.279 1.00 61.38 597 SER A CA 1
ATOM 4936 C C . SER A 1 597 ? -40.974 11.325 21.913 1.00 61.38 597 SER A C 1
ATOM 4938 O O . SER A 1 597 ? -40.239 10.688 22.665 1.00 61.38 597 SER A O 1
ATOM 4940 N N . SER A 1 598 ? -41.427 10.800 20.768 1.00 67.44 598 SER A N 1
ATOM 4941 C CA . SER A 1 598 ? -41.049 9.456 20.293 1.00 67.44 598 SER A CA 1
ATOM 4942 C C . SER A 1 598 ? -39.670 9.466 19.622 1.00 67.44 598 SER A C 1
ATOM 4944 O O . SER A 1 598 ? -38.833 8.596 19.874 1.00 67.44 598 SER A O 1
ATOM 4946 N N . LYS A 1 599 ? -39.404 10.522 18.843 1.00 70.00 599 LYS A N 1
ATOM 4947 C CA . LYS A 1 599 ? -38.118 10.805 18.192 1.00 70.00 599 LYS A CA 1
ATOM 4948 C C . LYS A 1 599 ? -36.987 10.922 19.219 1.00 70.00 599 LYS A C 1
ATOM 4950 O O . LYS A 1 599 ? -35.998 10.195 19.135 1.00 70.00 599 LYS A O 1
ATOM 4955 N N . ALA A 1 600 ? -37.192 11.746 20.251 1.00 69.00 600 ALA A N 1
ATOM 4956 C CA . ALA A 1 600 ? -36.252 11.904 21.358 1.00 69.00 600 ALA A CA 1
ATOM 4957 C C . ALA A 1 600 ? -35.971 10.573 22.074 1.00 69.00 600 ALA A C 1
ATOM 4959 O O . ALA A 1 600 ? -34.812 10.243 22.292 1.00 69.00 600 ALA A O 1
ATOM 4960 N N . LYS A 1 601 ? -36.997 9.759 22.372 1.00 77.75 601 LYS A N 1
ATOM 4961 C CA . LYS A 1 601 ? -36.815 8.438 23.011 1.00 77.75 601 LYS A CA 1
ATOM 4962 C C . LYS A 1 601 ? -35.971 7.471 22.174 1.00 77.75 601 LYS A C 1
ATOM 4964 O O . LYS A 1 601 ? -35.142 6.762 22.741 1.00 77.75 601 LYS A O 1
ATOM 4969 N N . ARG A 1 602 ? -36.152 7.441 20.846 1.00 78.81 602 ARG A N 1
ATOM 4970 C CA . ARG A 1 602 ? -35.345 6.596 19.944 1.00 78.81 602 ARG A CA 1
ATOM 4971 C C . ARG A 1 602 ? -33.886 7.053 19.886 1.00 78.81 602 ARG A C 1
ATOM 4973 O O . ARG A 1 602 ? -33.001 6.218 20.041 1.00 78.81 602 ARG A O 1
ATOM 4980 N N . ALA A 1 603 ? -33.633 8.354 19.732 1.00 78.38 603 ALA A N 1
ATOM 4981 C CA . ALA A 1 603 ? -32.271 8.893 19.738 1.00 78.38 603 ALA A CA 1
ATOM 4982 C C . ALA A 1 603 ? -31.570 8.685 21.095 1.00 78.38 603 ALA A C 1
ATOM 4984 O O . ALA A 1 603 ? -30.441 8.200 21.132 1.00 78.38 603 ALA A O 1
ATOM 4985 N N . LEU A 1 604 ? -32.267 8.950 22.209 1.00 79.44 604 LEU A N 1
ATOM 4986 C CA . LEU A 1 604 ? -31.764 8.733 23.570 1.00 79.44 604 LEU A CA 1
ATOM 4987 C C . LEU A 1 604 ? -31.352 7.269 23.792 1.00 79.44 604 LEU A C 1
ATOM 4989 O O . LEU A 1 604 ? -30.248 7.015 24.257 1.00 79.44 604 LEU A O 1
ATOM 4993 N N . SER A 1 605 ? -32.170 6.307 23.348 1.00 83.88 605 SER A N 1
ATOM 4994 C CA . SER A 1 605 ? -31.839 4.878 23.439 1.00 83.88 605 SER A CA 1
ATOM 4995 C C . SER A 1 605 ? -30.574 4.495 22.658 1.00 83.88 605 SER A C 1
ATOM 4997 O O . SER A 1 605 ? -29.860 3.585 23.078 1.00 83.88 605 SER A O 1
ATOM 4999 N N . HIS A 1 606 ? -30.268 5.176 21.549 1.00 80.69 606 HIS A N 1
ATOM 5000 C CA . HIS A 1 606 ? -29.001 4.983 20.845 1.00 80.69 606 HIS A CA 1
ATOM 5001 C C . HIS A 1 606 ? -27.826 5.620 21.603 1.00 80.69 606 HIS A C 1
ATOM 5003 O O . HIS A 1 606 ? -26.810 4.951 21.766 1.00 80.69 606 HIS A O 1
ATOM 5009 N N . PHE A 1 607 ? -27.961 6.841 22.134 1.00 78.25 607 PHE A N 1
ATOM 5010 C CA . PHE A 1 607 ? -26.915 7.440 22.978 1.00 78.25 607 PHE A CA 1
ATOM 5011 C C . PHE A 1 607 ? -26.631 6.615 24.241 1.00 78.25 607 PHE A C 1
ATOM 5013 O O . PHE A 1 607 ? -25.473 6.415 24.585 1.00 78.25 607 PHE A O 1
ATOM 5020 N N . GLU A 1 608 ? -27.655 6.062 24.893 1.00 78.00 608 GLU A N 1
ATOM 5021 C CA . GLU A 1 608 ? -27.493 5.163 26.043 1.00 78.00 608 GLU A CA 1
ATOM 5022 C C . GLU A 1 608 ? -26.689 3.910 25.687 1.00 78.00 608 GLU A C 1
ATOM 5024 O O . GLU A 1 608 ? -25.800 3.524 26.438 1.00 78.00 608 GLU A O 1
ATOM 5029 N N . LYS A 1 609 ? -26.947 3.303 24.520 1.00 78.88 609 LYS A N 1
ATOM 5030 C CA . LYS A 1 609 ? -26.138 2.179 24.025 1.00 78.88 609 LYS A CA 1
ATOM 5031 C C . LYS A 1 609 ? -24.701 2.597 23.705 1.00 78.88 609 LYS A C 1
ATOM 5033 O O . LYS A 1 609 ? -23.785 1.830 23.976 1.00 78.88 609 LYS A O 1
ATOM 5038 N N . ALA A 1 610 ? -24.490 3.797 23.158 1.00 72.12 610 ALA A N 1
ATOM 5039 C CA . ALA A 1 610 ? -23.147 4.329 22.922 1.00 72.12 610 ALA A CA 1
ATOM 5040 C C . ALA A 1 610 ? -22.366 4.484 24.240 1.00 72.12 610 ALA A C 1
ATOM 5042 O O . ALA A 1 610 ? -21.240 4.006 24.334 1.00 72.12 610 ALA A O 1
ATOM 5043 N N . VAL A 1 611 ? -22.998 5.070 25.262 1.00 68.00 611 VAL A N 1
ATOM 5044 C CA . VAL A 1 611 ? -22.431 5.230 26.611 1.00 68.00 611 VAL A CA 1
ATOM 5045 C C . VAL A 1 611 ? -22.136 3.869 27.248 1.00 68.00 611 VAL A C 1
ATOM 5047 O O . VAL A 1 611 ? -21.005 3.634 27.651 1.00 68.00 611 VAL A O 1
ATOM 5050 N N . GLN A 1 612 ? -23.080 2.922 27.231 1.00 69.12 612 GLN A N 1
ATOM 5051 C CA . GLN A 1 612 ? -22.872 1.570 27.775 1.00 69.12 612 GLN A CA 1
ATOM 5052 C C . GLN A 1 612 ? -21.691 0.826 27.128 1.00 69.12 612 GLN A C 1
ATOM 5054 O O . GLN A 1 612 ? -20.968 0.107 27.815 1.00 69.12 612 GLN A O 1
ATOM 5059 N N . LEU A 1 613 ? -21.482 0.983 25.816 1.00 66.44 613 LEU A N 1
ATOM 5060 C CA . LEU A 1 613 ? -20.358 0.367 25.101 1.00 66.44 613 LEU A CA 1
ATOM 5061 C C . LEU A 1 613 ? -19.001 1.002 25.471 1.00 66.44 613 LEU A C 1
ATOM 5063 O O . LEU A 1 613 ? -17.983 0.305 25.482 1.00 66.44 613 LEU A O 1
ATOM 5067 N N . ASP A 1 614 ? -18.977 2.294 25.803 1.00 61.56 614 ASP A N 1
ATOM 5068 C CA . ASP A 1 614 ? -17.772 3.017 26.235 1.00 61.56 614 ASP A CA 1
ATOM 5069 C C . ASP A 1 614 ? -17.456 2.778 27.733 1.00 61.56 614 ASP A C 1
ATOM 5071 O O . ASP A 1 614 ? -16.312 2.512 28.119 1.00 61.56 614 ASP A O 1
ATOM 5075 N N . GLU A 1 615 ? -18.489 2.732 28.580 1.00 52.44 615 GLU A N 1
ATOM 5076 C CA . GLU A 1 615 ? -18.407 2.379 30.005 1.00 52.44 615 GLU A CA 1
ATOM 5077 C C . GLU A 1 615 ? -17.951 0.925 30.205 1.00 52.44 615 GLU A C 1
ATOM 5079 O O . GLU A 1 615 ? -16.999 0.669 30.941 1.00 52.44 615 GLU A O 1
ATOM 5084 N N . ALA A 1 616 ? -18.529 -0.040 29.476 1.00 47.72 616 ALA A N 1
ATOM 5085 C CA . ALA A 1 616 ? -18.081 -1.439 29.510 1.00 47.72 616 ALA A CA 1
ATOM 5086 C C . ALA A 1 616 ? -16.623 -1.620 29.036 1.00 47.72 616 ALA A C 1
ATOM 5088 O O . ALA A 1 616 ? -15.984 -2.634 29.329 1.00 47.72 616 ALA A O 1
ATOM 5089 N N . SER A 1 617 ? -16.078 -0.632 28.319 1.00 43.94 617 SER A N 1
ATOM 5090 C CA . SER A 1 617 ? -14.692 -0.611 27.854 1.00 43.94 617 SER A CA 1
ATOM 5091 C C . SER A 1 617 ? -13.714 -0.025 28.877 1.00 43.94 617 SER A C 1
ATOM 5093 O O . SER A 1 617 ? -12.502 -0.094 28.649 1.00 43.94 617 SER A O 1
ATOM 5095 N N . SER A 1 618 ? -14.170 0.537 30.001 1.00 40.91 618 SER A N 1
ATOM 5096 C CA . SER A 1 618 ? -13.321 1.319 30.902 1.00 40.91 618 SER A CA 1
ATOM 5097 C C . SER A 1 618 ? -13.469 0.940 32.382 1.00 40.91 618 SER A C 1
ATOM 5099 O O . SER A 1 618 ? -14.498 1.126 33.018 1.00 40.91 618 SER A O 1
ATOM 5101 N N . GLY A 1 619 ? -12.364 0.474 32.979 1.00 45.56 619 GLY A N 1
ATOM 5102 C CA . GLY A 1 619 ? -12.193 0.499 34.433 1.00 45.56 619 GLY A CA 1
ATOM 5103 C C . GLY A 1 619 ? -12.061 1.953 34.875 1.00 45.56 619 GLY A C 1
ATOM 5104 O O . GLY A 1 619 ? -10.957 2.504 34.864 1.00 45.56 619 GLY A O 1
ATOM 5105 N N . LEU A 1 620 ? -13.198 2.594 35.139 1.00 49.84 620 LEU A N 1
ATOM 5106 C CA . LEU A 1 620 ? -13.285 4.020 35.421 1.00 49.84 620 LEU A CA 1
ATOM 5107 C C . LEU A 1 620 ? -12.697 4.336 36.800 1.00 49.84 620 LEU A C 1
ATOM 5109 O O . LEU A 1 620 ? -13.176 3.876 37.837 1.00 49.84 620 LEU A O 1
ATOM 5113 N N . ILE A 1 621 ? -11.651 5.161 36.780 1.00 55.47 621 ILE A N 1
ATOM 5114 C CA . ILE A 1 621 ? -11.233 5.957 37.929 1.00 55.47 621 ILE A CA 1
ATOM 5115 C C . ILE A 1 621 ? -12.089 7.220 37.871 1.00 55.47 621 ILE A C 1
ATOM 5117 O O . ILE A 1 621 ? -11.953 8.007 36.928 1.00 55.47 621 ILE A O 1
ATOM 5121 N N . TYR A 1 622 ? -12.965 7.417 38.850 1.00 64.50 622 TYR A N 1
ATOM 5122 C CA . TYR A 1 622 ? -13.712 8.660 38.973 1.00 64.50 622 TYR A CA 1
ATOM 5123 C C . TYR A 1 622 ? -12.751 9.789 39.316 1.00 64.50 622 TYR A C 1
ATOM 5125 O O . TYR A 1 622 ? -12.013 9.736 40.302 1.00 64.50 622 TYR A O 1
ATOM 5133 N N . SER A 1 623 ? -12.771 10.828 38.486 1.00 66.38 623 SER A N 1
ATOM 5134 C CA . SER A 1 623 ? -12.025 12.049 38.757 1.00 66.38 623 SER A CA 1
ATOM 5135 C C . SER A 1 623 ? -12.767 12.837 39.830 1.00 66.38 623 SER A C 1
ATOM 5137 O O . SER A 1 623 ? -13.758 13.505 39.548 1.00 66.38 623 SER A O 1
ATOM 5139 N N . VAL A 1 624 ? -12.293 12.731 41.070 1.00 79.88 624 VAL A N 1
ATOM 5140 C CA . VAL A 1 624 ? -12.694 13.637 42.146 1.00 79.88 624 VAL A CA 1
ATOM 5141 C C . VAL A 1 624 ? -12.003 14.973 41.892 1.00 79.88 624 VAL A C 1
ATOM 5143 O O . VAL A 1 624 ? -10.769 15.045 41.867 1.00 79.88 624 VAL A O 1
ATOM 5146 N N . TYR A 1 625 ? -12.786 16.030 41.714 1.00 86.31 625 TYR A N 1
ATOM 5147 C CA . TYR A 1 625 ? -12.293 17.400 41.628 1.00 86.31 625 TYR A CA 1
ATOM 5148 C C . TYR A 1 625 ? -12.528 18.114 42.955 1.00 86.31 625 TYR A C 1
ATOM 5150 O O . TYR A 1 625 ? -13.607 18.014 43.540 1.00 86.31 625 TYR A O 1
ATOM 5158 N N . VAL A 1 626 ? -11.536 18.866 43.426 1.00 88.44 626 VAL A N 1
ATOM 5159 C CA . VAL A 1 626 ? -11.756 19.834 44.507 1.00 88.44 626 VAL A CA 1
ATOM 5160 C C . VAL A 1 626 ? -12.237 21.134 43.877 1.00 88.44 626 VAL A C 1
ATOM 5162 O O . VAL A 1 626 ? -11.638 21.571 42.898 1.00 88.44 626 VAL A O 1
ATOM 5165 N N . ASN A 1 627 ? -13.315 21.735 44.384 1.00 87.69 627 ASN A N 1
ATOM 5166 C CA . ASN A 1 627 ? -13.859 22.974 43.830 1.00 87.69 627 ASN A CA 1
ATOM 5167 C C . ASN A 1 627 ? -13.525 24.163 44.739 1.00 87.69 627 ASN A C 1
ATOM 5169 O O . ASN A 1 627 ? -12.471 24.794 44.615 1.00 87.69 627 ASN A O 1
ATOM 5173 N N . LYS A 1 628 ? -14.402 24.445 45.701 1.00 87.56 628 LYS A N 1
ATOM 5174 C CA . LYS A 1 628 ? -14.373 25.681 46.481 1.00 87.56 628 LYS A CA 1
ATOM 5175 C C . LYS A 1 628 ? -14.578 25.450 47.973 1.00 87.56 628 LYS A C 1
ATOM 5177 O O . LYS A 1 628 ? -15.021 24.385 48.397 1.00 87.56 628 LYS A O 1
ATOM 5182 N N . VAL A 1 629 ? -14.196 26.448 48.758 1.00 88.19 629 VAL A N 1
ATOM 5183 C CA . VAL A 1 629 ? -14.340 26.502 50.214 1.00 88.19 629 VAL A CA 1
ATOM 5184 C C . VAL A 1 629 ? -14.758 27.915 50.625 1.00 88.19 629 VAL A C 1
ATOM 5186 O O . VAL A 1 629 ? -14.304 28.882 50.014 1.00 88.19 629 VAL A O 1
ATOM 5189 N N . GLY A 1 630 ? -15.610 28.059 51.635 1.00 86.25 630 GLY A N 1
ATOM 5190 C CA . GLY A 1 630 ? -16.006 29.369 52.157 1.00 86.25 630 GLY A CA 1
ATOM 5191 C C . GLY A 1 630 ? -16.876 29.276 53.412 1.00 86.25 630 GLY A C 1
ATOM 5192 O O . GLY A 1 630 ? -17.349 28.185 53.736 1.00 86.25 630 GLY A O 1
ATOM 5193 N N . PRO A 1 631 ? -17.105 30.391 54.123 1.00 82.38 631 PRO A N 1
ATOM 5194 C CA . PRO A 1 631 ? -17.977 30.430 55.295 1.00 82.38 631 PRO A CA 1
ATOM 5195 C C . PRO A 1 631 ? -19.423 30.074 54.922 1.00 82.38 631 PRO A C 1
ATOM 5197 O O . PRO A 1 631 ? -20.006 30.647 54.000 1.00 82.38 631 PRO A O 1
ATOM 5200 N N . TYR A 1 632 ? -20.048 29.159 55.669 1.00 77.62 632 TYR A N 1
ATOM 5201 C CA . TYR A 1 632 ? -21.450 28.774 55.442 1.00 77.62 632 TYR A CA 1
ATOM 5202 C C . TYR A 1 632 ? -22.432 29.949 55.614 1.00 77.62 632 TYR A C 1
ATOM 5204 O O . TYR A 1 632 ? -23.475 30.000 54.961 1.00 77.62 632 TYR A O 1
ATOM 5212 N N . SER A 1 633 ? -22.077 30.930 56.449 1.00 73.38 633 SER A N 1
ATOM 5213 C CA . SER A 1 633 ? -22.839 32.164 56.672 1.00 73.38 633 SER A CA 1
ATOM 5214 C C . SER A 1 633 ? -22.808 33.148 55.492 1.00 73.38 633 SER A C 1
ATOM 5216 O O . SER A 1 633 ? -23.711 33.979 55.388 1.00 73.38 633 SER A O 1
ATOM 5218 N N . ASN A 1 634 ? -21.822 33.052 54.589 1.00 75.81 634 ASN A N 1
ATOM 5219 C CA . ASN A 1 634 ? -21.698 33.907 53.405 1.00 75.81 634 ASN A CA 1
ATOM 5220 C C . ASN A 1 634 ? -21.334 33.090 52.143 1.00 75.81 634 ASN A C 1
ATOM 5222 O O . ASN A 1 634 ? -20.193 33.135 51.682 1.00 75.81 634 ASN A O 1
ATOM 5226 N N . PRO A 1 635 ? -22.296 32.377 51.519 1.00 69.75 635 PRO A N 1
ATOM 5227 C CA . PRO A 1 635 ? -22.014 31.480 50.391 1.00 69.75 635 PRO A CA 1
ATOM 5228 C C . PRO A 1 635 ? -21.474 32.152 49.116 1.00 69.75 635 PRO A C 1
ATOM 5230 O O . PRO A 1 635 ? -21.049 31.446 48.204 1.00 69.75 635 PRO A O 1
ATOM 5233 N N . GLN A 1 636 ? -21.500 33.490 49.020 1.00 70.62 636 GLN A N 1
ATOM 5234 C CA . GLN A 1 636 ? -20.907 34.235 47.900 1.00 70.62 636 GLN A CA 1
ATOM 5235 C C . GLN A 1 636 ? -19.382 34.377 48.025 1.00 70.62 636 GLN A C 1
ATOM 5237 O O . GLN A 1 636 ? -18.688 34.556 47.023 1.00 70.62 636 GLN A O 1
ATOM 5242 N N . GLU A 1 637 ? -18.845 34.279 49.239 1.00 80.56 637 GLU A N 1
ATOM 5243 C CA . GLU A 1 637 ? -17.417 34.371 49.514 1.00 80.56 637 GLU A CA 1
ATOM 5244 C C . GLU A 1 637 ? -16.779 32.988 49.380 1.00 80.56 637 GLU A C 1
ATOM 5246 O O . GLU A 1 637 ? -16.830 32.157 50.282 1.00 80.56 637 GLU A O 1
ATOM 5251 N N . THR A 1 638 ? -16.213 32.719 48.202 1.00 82.44 638 THR A N 1
ATOM 5252 C CA . THR A 1 638 ? -15.636 31.411 47.875 1.00 82.44 638 THR A CA 1
ATOM 5253 C C . THR A 1 638 ? -14.171 31.509 47.459 1.00 82.44 638 THR A C 1
ATOM 5255 O O . THR A 1 638 ? -13.757 32.289 46.591 1.00 82.44 638 THR A O 1
ATOM 5258 N N . TYR A 1 639 ? -13.364 30.661 48.084 1.00 86.50 639 TYR A N 1
ATOM 5259 C CA . TYR A 1 639 ? -11.946 30.447 47.835 1.00 86.50 639 TYR A CA 1
ATOM 5260 C C . TYR A 1 639 ? -11.738 29.096 47.141 1.00 86.50 639 TYR A C 1
ATOM 5262 O O . TYR A 1 639 ? -12.603 28.225 47.174 1.00 86.50 639 TYR A O 1
ATOM 5270 N N . HIS A 1 640 ? -10.603 28.911 46.467 1.00 88.50 640 HIS A N 1
ATOM 5271 C CA . HIS A 1 640 ? -10.250 27.609 45.890 1.00 88.50 640 HIS A CA 1
ATOM 5272 C C . HIS A 1 640 ? -9.880 26.650 47.033 1.00 88.50 640 HIS A C 1
ATOM 5274 O O . HIS A 1 640 ? -9.094 27.044 47.883 1.00 88.50 640 HIS A O 1
ATOM 5280 N N . TYR A 1 641 ? -10.337 25.391 47.039 1.00 88.25 641 TYR A N 1
ATOM 5281 C CA . TYR A 1 641 ? -10.111 24.446 48.158 1.00 88.25 641 TYR A CA 1
ATOM 5282 C C . TYR A 1 641 ? -8.660 24.398 48.702 1.00 88.25 641 TYR A C 1
ATOM 5284 O O . TYR A 1 641 ? -8.441 24.524 49.904 1.00 88.25 641 TYR A O 1
ATOM 5292 N N . TYR A 1 642 ? -7.655 24.307 47.818 1.00 88.81 642 TYR A N 1
ATOM 5293 C CA . TYR A 1 642 ? -6.219 24.392 48.156 1.00 88.81 642 TYR A CA 1
ATOM 5294 C C . TYR A 1 642 ? -5.711 25.730 48.748 1.00 88.81 642 TYR A C 1
ATOM 5296 O O . TYR A 1 642 ? -4.499 25.894 48.887 1.00 88.81 642 TYR A O 1
ATOM 5304 N N . SER A 1 643 ? -6.581 26.683 49.101 1.00 85.75 643 SER A N 1
ATOM 5305 C CA . SER A 1 643 ? -6.220 27.803 49.981 1.00 85.75 643 SER A CA 1
ATOM 5306 C C . SER A 1 643 ? -6.121 27.387 51.451 1.00 85.75 643 SER A C 1
ATOM 5308 O O . SER A 1 643 ? -5.457 28.075 52.219 1.00 85.75 643 SER A O 1
ATOM 5310 N N . LEU A 1 644 ? -6.763 26.280 51.846 1.00 83.62 644 LEU A N 1
ATOM 5311 C CA . LEU A 1 644 ? -6.563 25.662 53.157 1.00 83.62 644 LEU A CA 1
ATOM 5312 C C . LEU A 1 644 ? -5.228 24.889 53.210 1.00 83.62 644 LEU A C 1
ATOM 5314 O O . LEU A 1 644 ? -4.779 24.374 52.179 1.00 83.62 644 LEU A O 1
ATOM 5318 N N . PRO A 1 645 ? -4.619 24.716 54.399 1.00 82.88 645 PRO A N 1
ATOM 5319 C CA . PRO A 1 645 ? -3.447 23.862 54.588 1.00 82.88 645 PRO A CA 1
ATOM 5320 C C . PRO A 1 645 ? -3.854 22.374 54.618 1.00 82.88 645 PRO A C 1
ATOM 5322 O O . PRO A 1 645 ? -3.942 21.725 55.660 1.00 82.88 645 PRO A O 1
ATOM 5325 N N . VAL A 1 646 ? -4.134 21.839 53.429 1.00 83.88 646 VAL A N 1
ATOM 5326 C CA . VAL A 1 646 ? -4.582 20.457 53.172 1.00 83.88 646 VAL A CA 1
ATOM 5327 C C . VAL A 1 646 ? -3.651 19.745 52.181 1.00 83.88 646 VAL A C 1
ATOM 5329 O O . VAL A 1 646 ? -2.823 20.376 51.520 1.00 83.88 646 VAL A O 1
ATOM 5332 N N . CYS A 1 647 ? -3.793 18.421 52.037 1.00 84.19 647 CYS A N 1
ATOM 5333 C CA . CYS A 1 647 ? -3.050 17.643 51.039 1.00 84.19 647 CYS A CA 1
ATOM 5334 C C . CYS A 1 647 ? -3.237 18.209 49.619 1.00 84.19 647 CYS A C 1
ATOM 5336 O O . CYS A 1 647 ? -4.345 18.191 49.081 1.00 84.19 647 CYS A O 1
ATOM 5338 N N . ARG A 1 648 ? -2.144 18.654 48.988 1.00 85.19 648 ARG A N 1
ATOM 5339 C CA . ARG A 1 648 ? -2.132 19.253 47.643 1.00 85.19 648 ARG A CA 1
ATOM 5340 C C . ARG A 1 648 ? -1.110 18.572 46.719 1.00 85.19 648 ARG A C 1
ATOM 5342 O O . ARG A 1 648 ? -0.046 18.175 47.199 1.00 85.19 648 ARG A O 1
ATOM 5349 N N . PRO A 1 649 ? -1.385 18.443 45.408 1.00 82.69 649 PRO A N 1
ATOM 5350 C CA . PRO A 1 649 ? -0.407 17.951 44.440 1.00 82.69 649 PRO A CA 1
ATOM 5351 C C . PRO A 1 649 ? 0.751 18.946 44.256 1.00 82.69 649 PRO A C 1
ATOM 5353 O O . PRO A 1 649 ? 0.585 20.150 44.448 1.00 82.69 649 PRO A O 1
ATOM 5356 N N . GLN A 1 650 ? 1.917 18.456 43.817 1.00 77.00 650 GLN A N 1
ATOM 5357 C CA . GLN A 1 650 ? 3.097 19.299 43.541 1.00 77.00 650 GLN A CA 1
ATOM 5358 C C . GLN A 1 650 ? 2.853 20.344 42.435 1.00 77.00 650 GLN A C 1
ATOM 5360 O O . GLN A 1 650 ? 3.454 21.415 42.453 1.00 77.00 650 GLN A O 1
ATOM 5365 N N . LYS A 1 651 ? 1.959 20.043 41.486 1.00 80.75 651 LYS A N 1
ATOM 5366 C CA . LYS A 1 651 ? 1.449 20.975 40.477 1.00 80.75 651 LYS A CA 1
ATOM 5367 C C . LYS A 1 651 ? -0.075 20.882 40.476 1.00 80.75 651 LYS A C 1
ATOM 5369 O O . LYS A 1 651 ? -0.618 19.804 40.252 1.00 80.75 651 LYS A O 1
ATOM 5374 N N . ILE A 1 652 ? -0.753 21.997 40.732 1.00 82.75 652 ILE A N 1
ATOM 5375 C CA . ILE A 1 652 ? -2.216 22.077 40.656 1.00 82.75 652 ILE A CA 1
ATOM 5376 C C . ILE A 1 652 ? -2.609 22.159 39.176 1.00 82.75 652 ILE A C 1
ATOM 5378 O O . ILE A 1 652 ? -2.091 23.002 38.444 1.00 82.75 652 ILE A O 1
ATOM 5382 N N . VAL A 1 653 ? -3.507 21.273 38.743 1.00 81.31 653 VAL A N 1
ATOM 5383 C CA . VAL A 1 653 ? -4.069 21.247 37.385 1.00 81.31 653 VAL A CA 1
ATOM 5384 C C . VAL A 1 653 ? -5.555 21.580 37.489 1.00 81.31 653 VAL A C 1
ATOM 5386 O O . VAL A 1 653 ? -6.316 20.829 38.099 1.00 81.31 653 VAL A O 1
ATOM 5389 N N . SER A 1 654 ? -5.962 22.720 36.935 1.00 81.19 654 SER A N 1
ATOM 5390 C CA . SER A 1 654 ? -7.364 23.150 36.871 1.00 81.19 654 SER A CA 1
ATOM 5391 C C . SER A 1 654 ? -8.139 22.373 35.801 1.00 81.19 654 SER A C 1
ATOM 5393 O O . SER A 1 654 ? -7.614 22.139 34.713 1.00 81.19 654 SER A O 1
ATOM 5395 N N . LYS A 1 655 ? -9.397 22.019 36.086 1.00 78.38 655 LYS A N 1
ATOM 5396 C CA . LYS A 1 655 ? -10.375 21.557 35.085 1.00 78.38 655 LYS A CA 1
ATOM 5397 C C . LYS A 1 655 ? -10.722 22.746 34.178 1.00 78.38 655 LYS A C 1
ATOM 5399 O O . LYS A 1 655 ? -10.851 23.868 34.666 1.00 78.38 655 LYS A O 1
ATOM 5404 N N . GLU A 1 656 ? -10.899 22.517 32.879 1.00 75.25 656 GLU A N 1
ATOM 5405 C CA . GLU A 1 656 ? -11.559 23.509 32.023 1.00 75.25 656 GLU A CA 1
ATOM 5406 C C . GLU A 1 656 ? -13.038 23.600 32.417 1.00 75.25 656 GLU A C 1
ATOM 5408 O O . GLU A 1 656 ? -13.709 22.578 32.566 1.00 75.25 656 GLU A O 1
ATOM 5413 N N . LEU A 1 657 ? -13.525 24.823 32.624 1.00 72.25 657 LEU A N 1
ATOM 5414 C CA . LEU A 1 657 ? -14.875 25.097 33.108 1.00 72.25 657 LEU A CA 1
ATOM 5415 C C . LEU A 1 657 ? -15.754 25.638 31.980 1.00 72.25 657 LEU A C 1
ATOM 5417 O O . LEU A 1 657 ? -15.323 26.464 31.173 1.00 72.25 657 LEU A O 1
ATOM 5421 N N . THR A 1 658 ? -17.011 25.211 31.962 1.00 63.72 658 THR A N 1
ATOM 5422 C CA . THR A 1 658 ? -18.061 25.821 31.146 1.00 63.72 658 THR A CA 1
ATOM 5423 C C . THR A 1 658 ? -18.353 27.248 31.613 1.00 63.72 658 THR A C 1
ATOM 5425 O O . THR A 1 658 ? -18.092 27.617 32.758 1.00 63.72 658 THR A O 1
ATOM 5428 N N . LEU A 1 659 ? -18.959 28.065 30.744 1.00 53.00 659 LEU A N 1
ATOM 5429 C CA . LEU A 1 659 ? -19.339 29.438 31.095 1.00 53.00 659 LEU A CA 1
ATOM 5430 C C . LEU A 1 659 ? -20.248 29.496 32.343 1.00 53.00 659 LEU A C 1
ATOM 5432 O O . LEU A 1 659 ? -20.101 30.401 33.157 1.00 53.00 659 LEU A O 1
ATOM 5436 N N . GLY A 1 660 ? -21.136 28.511 32.523 1.00 61.97 660 GLY A N 1
ATOM 5437 C CA . GLY A 1 660 ? -22.010 28.401 33.698 1.00 61.97 660 GLY A CA 1
ATOM 5438 C C . GLY A 1 660 ? -21.257 28.109 35.001 1.00 61.97 660 GLY A C 1
ATOM 5439 O O . GLY A 1 660 ? -21.524 28.762 36.007 1.00 61.97 660 GLY A O 1
ATOM 5440 N N . GLU A 1 661 ? -20.282 27.195 34.983 1.00 74.50 661 GLU A N 1
ATOM 5441 C CA . GLU A 1 661 ? -19.392 26.921 36.128 1.00 74.50 661 GLU A CA 1
ATOM 5442 C C . GLU A 1 661 ? -18.541 28.166 36.475 1.00 74.50 661 GLU A C 1
ATOM 5444 O O . GLU A 1 661 ? -18.462 28.571 37.637 1.00 74.50 661 GLU A O 1
ATOM 5449 N N . VAL A 1 662 ? -17.980 28.859 35.471 1.00 70.25 662 VAL A N 1
ATOM 5450 C CA . VAL A 1 662 ? -17.214 30.110 35.676 1.00 70.25 662 VAL A CA 1
ATOM 5451 C C . VAL A 1 662 ? -18.073 31.205 36.322 1.00 70.25 662 VAL A C 1
ATOM 5453 O O . VAL A 1 662 ? -17.631 31.850 37.274 1.00 70.25 662 VAL A O 1
ATOM 5456 N N . LEU A 1 663 ? -19.307 31.403 35.845 1.00 64.44 663 LEU A N 1
ATOM 5457 C CA . LEU A 1 663 ? -20.255 32.367 36.423 1.00 64.44 663 LEU A CA 1
ATOM 5458 C C . LEU A 1 663 ? -20.736 31.956 37.827 1.00 64.44 663 LEU A C 1
ATOM 5460 O O . LEU A 1 663 ? -21.019 32.821 38.651 1.00 64.44 663 LEU A O 1
ATOM 5464 N N . SER A 1 664 ? -20.752 30.654 38.130 1.00 65.06 664 SER A N 1
ATOM 5465 C CA . SER A 1 664 ? -21.062 30.098 39.461 1.00 65.06 664 SER A CA 1
ATOM 5466 C C . SER A 1 664 ? -19.890 30.195 40.456 1.00 65.06 664 SER A C 1
ATOM 5468 O O . SER A 1 664 ? -19.979 29.704 41.589 1.00 65.06 664 SER A O 1
ATOM 5470 N N . GLY A 1 665 ? -18.782 30.824 40.043 1.00 71.75 665 GLY A N 1
ATOM 5471 C CA . GLY A 1 665 ? -17.577 31.003 40.849 1.00 71.75 665 GLY A CA 1
ATOM 5472 C C . GLY A 1 665 ? -16.765 29.723 41.051 1.00 71.75 665 GLY A C 1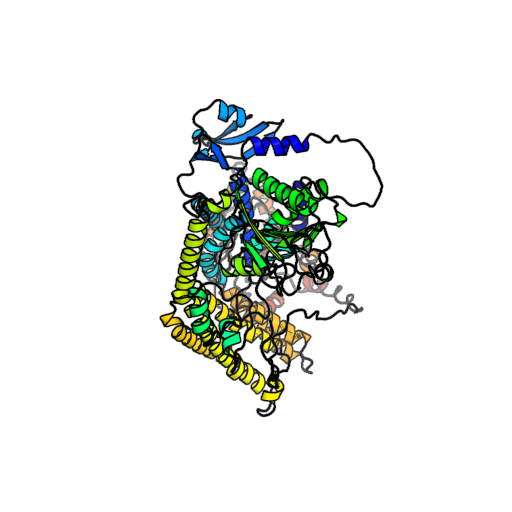
ATOM 5473 O O . GLY A 1 665 ? -15.965 29.664 41.986 1.00 71.75 665 GLY A O 1
ATOM 5474 N N . ASP A 1 666 ? -16.968 28.700 40.217 1.00 79.94 666 ASP A N 1
ATOM 5475 C CA . ASP A 1 666 ? -16.256 27.431 40.334 1.00 79.94 666 ASP A CA 1
ATOM 5476 C C . ASP A 1 666 ? -14.769 27.575 39.993 1.00 79.94 666 ASP A C 1
ATOM 5478 O O . ASP A 1 666 ? -14.344 28.405 39.186 1.00 79.94 666 ASP A O 1
ATOM 5482 N N . ARG A 1 667 ? -13.954 26.762 40.665 1.00 83.25 667 ARG A N 1
ATOM 5483 C CA . ARG A 1 667 ? -12.488 26.756 40.603 1.00 83.25 667 ARG A CA 1
ATOM 5484 C C . ARG A 1 667 ? -11.973 25.320 40.690 1.00 83.25 667 ARG A C 1
ATOM 5486 O O . ARG A 1 667 ? -11.098 25.014 41.492 1.00 83.25 667 ARG A O 1
ATOM 5493 N N . MET A 1 668 ? -12.562 24.427 39.895 1.00 86.75 668 MET A N 1
ATOM 5494 C CA . MET A 1 668 ? -12.285 22.993 39.982 1.00 86.75 668 MET A CA 1
ATOM 5495 C C . MET A 1 668 ? -10.832 22.659 39.617 1.00 86.75 668 MET A C 1
ATOM 5497 O O . MET A 1 668 ? -10.339 23.043 38.555 1.00 86.75 668 MET A O 1
ATOM 5501 N N . ALA A 1 669 ? -10.171 21.868 40.458 1.00 86.81 669 ALA A N 1
ATOM 5502 C CA . ALA A 1 669 ? -8.841 21.320 40.216 1.00 86.81 669 ALA A CA 1
ATOM 5503 C C . ALA A 1 669 ? -8.784 19.816 40.505 1.00 86.81 669 ALA A C 1
ATOM 5505 O O . ALA A 1 669 ? -9.555 19.282 41.306 1.00 86.81 669 ALA A O 1
ATOM 5506 N N . GLN A 1 670 ? -7.865 19.121 39.835 1.00 84.31 670 GLN A N 1
ATOM 5507 C CA . GLN A 1 670 ? -7.652 17.688 40.019 1.00 84.31 670 GLN A CA 1
ATOM 5508 C C . GLN A 1 670 ? -7.208 17.385 41.456 1.00 84.31 670 GLN A C 1
ATOM 5510 O O . GLN A 1 670 ? -6.248 17.979 41.950 1.00 84.31 670 GLN A O 1
ATOM 5515 N N . SER A 1 671 ? -7.897 16.448 42.113 1.00 85.69 671 SER A N 1
ATOM 5516 C CA . SER A 1 671 ? -7.570 16.030 43.477 1.00 85.69 671 SER A CA 1
ATOM 5517 C C . SER A 1 671 ? -6.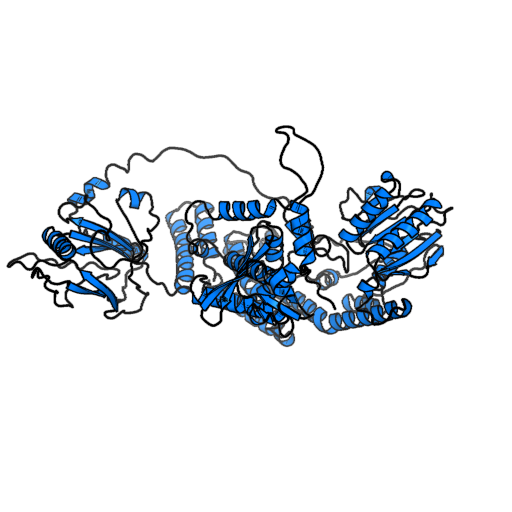519 14.911 43.545 1.00 85.69 671 SER A C 1
ATOM 5519 O O . SER A 1 671 ? -6.099 14.356 42.530 1.00 85.69 671 SER A O 1
ATOM 5521 N N . LEU A 1 672 ? -6.124 14.556 44.773 1.00 84.00 672 LEU A N 1
ATOM 5522 C CA . LEU A 1 672 ? -5.291 13.386 45.081 1.00 84.00 672 LEU A CA 1
ATOM 5523 C C . LEU A 1 672 ? -6.114 12.107 45.357 1.00 84.00 672 LEU A C 1
ATOM 5525 O O . LEU A 1 672 ? -5.534 11.060 45.645 1.00 84.00 672 LEU A O 1
ATOM 5529 N N . TYR A 1 673 ? -7.450 12.173 45.322 1.00 84.81 673 TYR A N 1
ATOM 5530 C CA . TYR A 1 673 ? -8.309 11.023 45.604 1.00 84.81 673 TYR A CA 1
ATOM 5531 C C . TYR A 1 673 ? -8.436 10.133 44.360 1.00 84.81 673 TYR A C 1
ATOM 5533 O O . TYR A 1 673 ? -8.865 10.582 43.299 1.00 84.81 673 TYR A O 1
ATOM 5541 N N . GLU A 1 674 ? -8.108 8.850 44.504 1.00 80.00 674 GLU A N 1
ATOM 5542 C CA . GLU A 1 674 ? -8.249 7.837 43.456 1.00 80.00 674 GLU A CA 1
ATOM 5543 C C . GLU A 1 674 ? -9.398 6.903 43.843 1.00 80.00 674 GLU A C 1
ATOM 5545 O O . GLU A 1 674 ? -9.206 5.984 44.640 1.00 80.00 674 GLU A O 1
ATOM 5550 N N . ILE A 1 675 ? -10.594 7.149 43.305 1.00 77.62 675 ILE A N 1
ATOM 5551 C CA . ILE A 1 675 ? -11.774 6.311 43.546 1.00 77.62 675 ILE A CA 1
ATOM 5552 C C . ILE A 1 675 ? -12.071 5.501 42.283 1.00 77.62 675 ILE A C 1
ATOM 5554 O O . ILE A 1 675 ? -12.331 6.065 41.222 1.00 77.62 675 ILE A O 1
ATOM 5558 N N . THR A 1 676 ? -12.042 4.178 42.390 1.00 74.62 676 THR A N 1
ATOM 5559 C CA . THR A 1 676 ? -12.376 3.232 41.318 1.00 74.62 676 THR A CA 1
ATOM 5560 C C . THR A 1 676 ? -13.826 2.761 41.433 1.00 74.62 676 THR A C 1
ATOM 5562 O O . THR A 1 676 ? -14.343 2.554 42.534 1.00 74.62 676 THR A O 1
ATOM 5565 N N . PHE A 1 677 ? -14.515 2.616 40.295 1.00 70.00 677 PHE A N 1
ATOM 5566 C CA . PHE A 1 677 ? -15.900 2.138 40.283 1.00 70.00 677 PHE A CA 1
ATOM 5567 C C . PHE A 1 677 ? -16.016 0.702 40.807 1.00 70.00 677 PHE A C 1
ATOM 5569 O O . PHE A 1 677 ? -15.233 -0.165 40.422 1.00 70.00 677 PHE A O 1
ATOM 5576 N N . ASN A 1 678 ? -17.033 0.450 41.638 1.00 67.88 678 ASN A N 1
ATOM 5577 C CA . ASN A 1 678 ? -17.366 -0.867 42.192 1.00 67.88 678 ASN A CA 1
ATOM 5578 C C . ASN A 1 678 ? -16.229 -1.538 43.002 1.00 67.88 678 ASN A C 1
ATOM 5580 O O . ASN A 1 678 ? -16.247 -2.745 43.241 1.00 67.88 678 ASN A O 1
ATOM 5584 N N . GLU A 1 679 ? -15.245 -0.758 43.454 1.00 77.69 679 GLU A N 1
ATOM 5585 C CA . GLU A 1 679 ? -14.152 -1.204 44.316 1.00 77.69 679 GLU A CA 1
ATOM 5586 C C . GLU A 1 679 ? -14.235 -0.472 45.661 1.00 77.69 679 GLU A C 1
ATOM 5588 O O . GLU A 1 679 ? -14.153 0.755 45.736 1.00 77.69 679 GLU A O 1
ATOM 5593 N N . ASN A 1 680 ? -14.436 -1.228 46.742 1.00 79.75 680 ASN A N 1
ATOM 5594 C CA . ASN A 1 680 ? -14.469 -0.672 48.092 1.00 79.75 680 ASN A CA 1
ATOM 5595 C C . ASN A 1 680 ? -13.039 -0.393 48.565 1.00 79.75 680 ASN A C 1
ATOM 5597 O O . ASN A 1 680 ? -12.232 -1.314 48.668 1.00 79.75 680 ASN A O 1
ATOM 5601 N N . ILE A 1 681 ? -12.747 0.863 48.905 1.00 79.69 681 ILE A N 1
ATOM 5602 C CA . ILE A 1 681 ? -11.427 1.315 49.358 1.00 79.69 681 ILE A CA 1
ATOM 5603 C C . ILE A 1 681 ? -11.469 1.497 50.884 1.00 79.69 681 ILE A C 1
ATOM 5605 O O . ILE A 1 681 ? -12.021 2.495 51.357 1.00 79.69 681 ILE A O 1
ATOM 5609 N N . PRO A 1 682 ? -10.905 0.573 51.685 1.00 79.00 682 PRO A N 1
ATOM 5610 C CA . PRO A 1 682 ? -10.829 0.728 53.134 1.00 79.00 682 PRO A CA 1
ATOM 5611 C C . PRO A 1 682 ? -9.668 1.656 53.530 1.00 79.00 682 PRO A C 1
ATOM 5613 O O . PRO A 1 682 ? -8.510 1.330 53.296 1.00 79.00 682 PRO A O 1
ATOM 5616 N N . ASN A 1 683 ? -9.994 2.790 54.162 1.00 75.25 683 ASN A N 1
ATOM 5617 C CA . ASN A 1 683 ? -9.079 3.705 54.870 1.00 75.25 683 ASN A CA 1
ATOM 5618 C C . ASN A 1 683 ? -7.677 3.880 54.232 1.00 75.25 683 ASN A C 1
ATOM 5620 O O . ASN A 1 683 ? -6.651 3.622 54.863 1.00 75.25 683 ASN A O 1
ATOM 5624 N N . LYS A 1 684 ? -7.632 4.313 52.968 1.00 83.12 684 LYS A N 1
ATOM 5625 C CA . LYS A 1 684 ? -6.398 4.576 52.215 1.00 83.12 684 LYS A CA 1
ATOM 5626 C C . LYS A 1 684 ? -5.786 5.905 52.668 1.00 83.12 684 LYS A C 1
ATOM 5628 O O . LYS A 1 684 ? -6.466 6.932 52.683 1.00 83.12 684 LYS A O 1
ATOM 5633 N N . LEU A 1 685 ? -4.502 5.891 53.029 1.00 82.25 685 LEU A N 1
ATOM 5634 C CA . LEU A 1 685 ? -3.736 7.102 53.342 1.00 82.25 685 LEU A CA 1
ATOM 5635 C C . LEU A 1 685 ? -3.642 7.991 52.087 1.00 82.25 685 LEU A C 1
ATOM 5637 O O . LEU A 1 685 ? -3.324 7.502 51.003 1.00 82.25 685 LEU A O 1
ATOM 5641 N N . LEU A 1 686 ? -3.942 9.281 52.238 1.00 83.31 686 LEU A N 1
ATOM 5642 C CA . LEU A 1 686 ? -3.908 10.286 51.172 1.00 83.31 686 LEU A CA 1
ATOM 5643 C C . LEU A 1 686 ? -2.575 11.040 51.172 1.00 83.31 686 LEU A C 1
ATOM 5645 O O . LEU A 1 686 ? -1.885 11.082 50.158 1.00 83.31 686 LEU A O 1
ATOM 5649 N N . CYS A 1 687 ? -2.220 11.637 52.312 1.00 83.75 687 CYS A N 1
ATOM 5650 C CA . CYS A 1 687 ? -0.907 12.220 52.557 1.00 83.75 687 CYS A CA 1
ATOM 5651 C C . CYS A 1 687 ? -0.642 12.374 54.062 1.00 83.75 687 CYS A C 1
ATOM 5653 O O . CYS A 1 687 ? -1.569 12.419 54.876 1.00 83.75 687 CYS A O 1
ATOM 5655 N N . GLU A 1 688 ? 0.634 12.501 54.414 1.00 82.56 688 GLU A N 1
ATOM 5656 C CA . GLU A 1 688 ? 1.067 13.005 55.715 1.00 82.56 688 GLU A CA 1
ATOM 5657 C C . GLU A 1 688 ? 1.412 14.490 55.562 1.00 82.56 688 GLU A C 1
ATOM 5659 O O . GLU A 1 688 ? 2.181 14.852 54.669 1.00 82.56 688 GLU A O 1
ATOM 5664 N N . LEU A 1 689 ? 0.850 15.347 56.413 1.00 80.31 689 LEU A N 1
ATOM 5665 C CA . LEU A 1 689 ? 1.108 16.785 56.402 1.00 80.31 689 LEU A CA 1
ATOM 5666 C C . LEU A 1 689 ? 1.750 17.211 57.724 1.00 80.31 689 LEU A C 1
ATOM 5668 O O . LEU A 1 689 ? 1.314 16.800 58.797 1.00 80.31 689 LEU A O 1
ATOM 5672 N N . LEU A 1 690 ? 2.787 18.039 57.637 1.00 80.50 690 LEU A N 1
ATOM 5673 C CA . LEU A 1 690 ? 3.393 18.720 58.776 1.00 80.50 690 LEU A CA 1
ATOM 5674 C C . LEU A 1 690 ? 2.817 20.137 58.818 1.00 80.50 690 LEU A C 1
ATOM 5676 O O . LEU A 1 690 ? 3.035 20.898 57.880 1.00 80.50 690 LEU A O 1
ATOM 5680 N N . LEU A 1 691 ? 2.049 20.451 59.861 1.00 75.12 691 LEU A N 1
ATOM 5681 C CA . LEU A 1 691 ? 1.400 21.751 60.038 1.00 75.12 691 LEU A CA 1
ATOM 5682 C C . LEU A 1 691 ? 2.277 22.681 60.883 1.00 75.12 691 LEU A C 1
ATOM 5684 O O . LEU A 1 691 ? 2.703 22.308 61.982 1.00 75.12 691 LEU A O 1
ATOM 5688 N N . GLU A 1 692 ? 2.508 23.897 60.388 1.00 80.00 692 GLU A N 1
ATOM 5689 C CA . GLU A 1 692 ? 3.090 24.990 61.172 1.00 80.00 692 GLU A CA 1
ATOM 5690 C C . GLU A 1 692 ? 2.015 25.654 62.055 1.00 80.00 692 GLU A C 1
ATOM 5692 O O . GLU A 1 692 ? 0.815 25.517 61.812 1.00 80.00 692 GLU A O 1
ATOM 5697 N N . THR A 1 693 ? 2.416 26.427 63.072 1.00 75.69 693 THR A N 1
ATOM 5698 C CA . THR A 1 693 ? 1.473 27.125 63.977 1.00 75.69 693 THR A CA 1
ATOM 5699 C C . THR A 1 693 ? 0.494 28.032 63.224 1.00 75.69 693 THR A C 1
ATOM 5701 O O . THR A 1 693 ? -0.690 28.086 63.546 1.00 75.69 693 THR A O 1
ATOM 5704 N N . LYS A 1 694 ? 0.959 28.677 62.147 1.00 79.69 694 LYS A N 1
ATOM 5705 C CA . LYS A 1 694 ? 0.125 29.485 61.247 1.00 79.69 694 LYS A CA 1
ATOM 5706 C C . LYS A 1 694 ? -0.941 28.660 60.512 1.00 79.69 694 LYS A C 1
ATOM 5708 O O . LYS A 1 694 ? -2.045 29.154 60.290 1.00 79.69 694 LYS A O 1
ATOM 5713 N N . ASP A 1 695 ? -0.624 27.424 60.131 1.00 77.81 695 ASP A N 1
ATOM 5714 C CA . ASP A 1 695 ? -1.565 26.531 59.449 1.00 77.81 695 ASP A CA 1
ATOM 5715 C C . ASP A 1 695 ? -2.643 26.033 60.416 1.00 77.81 695 ASP A C 1
ATOM 5717 O O . ASP A 1 695 ? -3.822 25.994 60.062 1.00 77.81 695 ASP A O 1
ATOM 5721 N N . VAL A 1 696 ? -2.249 25.715 61.656 1.00 75.38 696 VAL A N 1
ATOM 5722 C CA . VAL A 1 696 ? -3.170 25.332 62.738 1.00 75.38 696 VAL A CA 1
ATOM 5723 C C . VAL A 1 696 ? -4.162 26.462 63.022 1.00 75.38 696 VAL A C 1
ATOM 5725 O O . VAL A 1 696 ? -5.364 26.228 62.948 1.00 75.38 696 VAL A O 1
ATOM 5728 N N . GLN A 1 697 ? -3.681 27.694 63.219 1.00 77.25 697 GLN A N 1
ATOM 5729 C CA . GLN A 1 697 ? -4.533 28.875 63.434 1.00 77.25 697 GLN A CA 1
ATOM 5730 C C . GLN A 1 697 ? -5.457 29.163 62.236 1.00 77.25 697 GLN A C 1
ATOM 5732 O O . GLN A 1 697 ? -6.602 29.582 62.408 1.00 77.25 697 GLN A O 1
ATOM 5737 N N . SER A 1 698 ? -4.999 28.907 61.003 1.00 79.81 698 SER A N 1
ATOM 5738 C CA . SER A 1 698 ? -5.839 29.047 59.807 1.00 79.81 698 SER A CA 1
ATOM 5739 C C . SER A 1 698 ? -6.946 27.991 59.728 1.00 79.81 698 SER A C 1
ATOM 5741 O O . SER A 1 698 ? -8.025 28.294 59.212 1.00 79.81 698 SER A O 1
ATOM 5743 N N . LEU A 1 699 ? -6.697 26.762 60.192 1.00 77.25 699 LEU A N 1
ATOM 5744 C CA . LEU A 1 699 ? -7.713 25.708 60.265 1.00 77.25 699 LEU A CA 1
ATOM 5745 C C . LEU A 1 699 ? -8.701 25.973 61.396 1.00 77.25 699 LEU A C 1
ATOM 5747 O O . LEU A 1 699 ? -9.897 25.928 61.144 1.00 77.25 699 LEU A O 1
ATOM 5751 N N . GLU A 1 700 ? -8.212 26.297 62.592 1.00 75.25 700 GLU A N 1
ATOM 5752 C CA . GLU A 1 700 ? -9.022 26.640 63.767 1.00 75.25 700 GLU A CA 1
ATOM 5753 C C . GLU A 1 700 ? -10.035 27.737 63.430 1.00 75.25 700 GLU A C 1
ATOM 5755 O O . GLU A 1 700 ? -11.240 27.504 63.509 1.00 75.25 700 GLU A O 1
ATOM 5760 N N . LYS A 1 701 ? -9.567 28.858 62.868 1.00 78.62 701 LYS A N 1
ATOM 5761 C CA . LYS A 1 701 ? -10.443 29.934 62.395 1.00 78.62 701 LYS A CA 1
ATOM 5762 C C . LYS A 1 701 ? -11.470 29.465 61.346 1.00 78.62 701 LYS A C 1
ATOM 5764 O O . LYS A 1 701 ? -12.627 29.872 61.387 1.00 78.62 701 LYS A O 1
ATOM 5769 N N . SER A 1 702 ? -11.069 28.608 60.402 1.00 77.44 702 SER A N 1
ATOM 5770 C CA . SER A 1 702 ? -11.988 28.081 59.374 1.00 77.44 702 SER A CA 1
ATOM 5771 C C . SER A 1 702 ? -13.069 27.165 59.972 1.00 77.44 702 SER A C 1
ATOM 5773 O O . SER A 1 702 ? -14.185 27.109 59.455 1.00 77.44 702 SER A O 1
ATOM 5775 N N . ILE A 1 703 ? -12.743 26.449 61.052 1.00 77.12 703 ILE A N 1
ATOM 5776 C CA . ILE A 1 703 ? -13.668 25.592 61.802 1.00 77.12 703 ILE A CA 1
ATOM 5777 C C . ILE A 1 703 ? -14.655 26.463 62.601 1.00 77.12 703 ILE A C 1
ATOM 5779 O O . ILE A 1 703 ? -15.861 26.231 62.523 1.00 77.12 703 ILE A O 1
ATOM 5783 N N . GLU A 1 704 ? -14.167 27.493 63.304 1.00 75.88 704 GLU A N 1
ATOM 5784 C CA . GLU A 1 704 ? -14.987 28.463 64.055 1.00 75.88 704 GLU A CA 1
ATOM 5785 C C . GLU A 1 704 ? -15.971 29.234 63.159 1.00 75.88 704 GLU A C 1
ATOM 5787 O O . GLU A 1 704 ? -17.134 29.420 63.515 1.00 75.88 704 GLU A O 1
ATOM 5792 N N . GLU A 1 705 ? -15.539 29.650 61.964 1.00 76.88 705 GLU A N 1
ATOM 5793 C CA . GLU A 1 705 ? -16.379 30.353 60.981 1.00 76.88 705 GLU A CA 1
ATOM 5794 C C . GLU A 1 705 ? -17.289 29.400 60.163 1.00 76.88 705 GLU A C 1
ATOM 5796 O O . GLU A 1 705 ? -17.921 29.821 59.188 1.00 76.88 705 GLU A O 1
ATOM 5801 N N . PHE A 1 706 ? -17.386 28.118 60.553 1.00 77.56 706 PHE A N 1
ATOM 5802 C CA . PHE A 1 706 ? -18.179 27.067 59.898 1.00 77.56 706 PHE A CA 1
ATOM 5803 C C . PHE A 1 706 ? -17.948 26.998 58.380 1.00 77.56 706 PHE A C 1
ATOM 5805 O O . PHE A 1 706 ? -18.893 27.029 57.582 1.00 77.56 706 PHE A O 1
ATOM 5812 N N . TYR A 1 707 ? -16.686 26.916 57.949 1.00 81.62 707 TYR A N 1
ATOM 5813 C CA . TYR A 1 707 ? -16.380 26.802 56.525 1.00 81.62 707 TYR A CA 1
ATOM 5814 C C . TYR A 1 707 ? -16.928 25.487 55.963 1.00 81.62 707 TYR A C 1
ATOM 5816 O O . TYR A 1 707 ? -16.703 24.409 56.515 1.00 81.62 707 TYR A O 1
ATOM 5824 N N . TYR A 1 708 ? -17.615 25.566 54.826 1.00 84.44 708 TYR A N 1
ATOM 5825 C CA . TYR A 1 708 ? -17.951 24.404 54.013 1.00 84.44 708 TYR A CA 1
ATOM 5826 C C . TYR A 1 708 ? -16.933 24.254 52.883 1.00 84.44 708 TYR A C 1
ATOM 5828 O O . TYR A 1 708 ? -16.382 25.239 52.390 1.00 84.44 708 TYR A O 1
ATOM 5836 N N . PHE A 1 709 ? -16.709 23.021 52.444 1.00 85.25 709 PHE A N 1
ATOM 5837 C CA . PHE A 1 709 ? -16.013 22.706 51.205 1.00 85.25 709 PHE A CA 1
ATOM 5838 C C . PHE A 1 709 ? -16.961 22.009 50.229 1.00 85.25 709 PHE A C 1
ATOM 5840 O O . PHE A 1 709 ? -17.917 21.342 50.631 1.00 85.25 709 PHE A O 1
ATOM 5847 N N . GLU A 1 710 ? -16.674 22.146 48.939 1.00 85.00 710 GLU A N 1
ATOM 5848 C CA . GLU A 1 710 ? -17.367 21.463 47.855 1.00 85.00 710 GLU A CA 1
ATOM 5849 C C . GLU A 1 710 ? -16.356 20.711 46.982 1.00 85.00 710 GLU A C 1
ATOM 5851 O O . GLU A 1 710 ? -15.405 21.290 46.445 1.00 85.00 710 GLU A O 1
ATOM 5856 N N . PHE A 1 711 ? -16.577 19.409 46.839 1.00 85.19 711 PHE A N 1
ATOM 5857 C CA . PHE A 1 711 ? -15.935 18.554 45.845 1.00 85.19 711 PHE A CA 1
ATOM 5858 C C . PHE A 1 711 ? -16.936 18.223 44.741 1.00 85.19 711 PHE A C 1
ATOM 5860 O O . PHE A 1 711 ? -18.142 18.272 44.961 1.00 85.19 711 PHE A O 1
ATOM 5867 N N . VAL A 1 712 ? -16.445 17.844 43.567 1.00 80.75 712 VAL A N 1
ATOM 5868 C CA . VAL A 1 712 ? -17.275 17.346 42.467 1.00 80.75 712 VAL A CA 1
ATOM 5869 C C . VAL A 1 712 ? -16.816 15.934 42.128 1.00 80.75 712 VAL A C 1
ATOM 5871 O O . VAL A 1 712 ? -15.655 15.718 41.774 1.00 80.75 712 VAL A O 1
ATOM 5874 N N . VAL A 1 713 ? -17.722 14.968 42.271 1.00 76.62 713 VAL A N 1
ATOM 5875 C CA . VAL A 1 713 ? -17.488 13.546 41.996 1.00 76.62 713 VAL A CA 1
ATOM 5876 C C . VAL A 1 713 ? -18.496 13.113 40.939 1.00 76.62 713 VAL A C 1
ATOM 5878 O O . VAL A 1 713 ? -19.693 13.154 41.191 1.00 76.62 713 VAL A O 1
ATOM 5881 N N . ASP A 1 714 ? -18.025 12.728 39.751 1.00 71.69 714 ASP A N 1
ATOM 5882 C CA . ASP A 1 714 ? -18.891 12.339 38.618 1.00 71.69 714 ASP A CA 1
ATOM 5883 C C . ASP A 1 714 ? -19.955 13.401 38.242 1.00 71.69 714 ASP A C 1
ATOM 5885 O O . ASP A 1 714 ? -21.130 13.101 38.013 1.00 71.69 714 ASP A O 1
ATOM 5889 N N . ASP A 1 715 ? -19.525 14.670 38.242 1.00 68.44 715 ASP A N 1
ATOM 5890 C CA . ASP A 1 715 ? -20.343 15.884 38.073 1.00 68.44 715 ASP A CA 1
ATOM 5891 C C . ASP A 1 715 ? -21.456 16.082 39.131 1.00 68.44 715 ASP A C 1
ATOM 5893 O O . ASP A 1 715 ? -22.336 16.930 38.976 1.00 68.44 715 ASP A O 1
ATOM 5897 N N . ILE A 1 716 ? -21.394 15.358 40.256 1.00 72.44 716 ILE A N 1
ATOM 5898 C CA . ILE A 1 716 ? -22.248 15.565 41.433 1.00 72.44 716 ILE A CA 1
ATOM 5899 C C . ILE A 1 716 ? -21.484 16.399 42.479 1.00 72.44 716 ILE A C 1
ATOM 5901 O O . ILE A 1 716 ? -20.409 15.979 42.919 1.00 72.44 716 ILE A O 1
ATOM 5905 N N . PRO A 1 717 ? -22.009 17.562 42.917 1.00 73.06 717 PRO A N 1
ATOM 5906 C CA . PRO A 1 717 ? -21.399 18.346 43.985 1.00 73.06 717 PRO A CA 1
ATOM 5907 C C . PRO A 1 717 ? -21.622 17.677 45.350 1.00 73.06 717 PRO A C 1
ATOM 5909 O O . PRO A 1 717 ? -22.752 17.466 45.791 1.00 73.06 717 PRO A O 1
ATOM 5912 N N . CYS A 1 718 ? -20.530 17.376 46.046 1.00 75.50 718 CYS A N 1
ATOM 5913 C CA . CYS A 1 718 ? -20.501 16.816 47.393 1.00 75.50 718 CYS A CA 1
ATOM 5914 C C . CYS A 1 718 ? -20.002 17.890 48.367 1.00 75.50 718 CYS A C 1
ATOM 5916 O O . CYS A 1 718 ? -18.873 18.366 48.238 1.00 75.50 718 CYS A O 1
ATOM 5918 N N . ARG A 1 719 ? -20.834 18.272 49.342 1.00 77.88 719 ARG A N 1
ATOM 5919 C CA . ARG A 1 719 ? -20.537 19.337 50.315 1.00 77.88 719 ARG A CA 1
ATOM 5920 C C . ARG A 1 719 ? -20.334 18.773 51.719 1.00 77.88 719 ARG A C 1
ATOM 5922 O O . ARG A 1 719 ? -21.024 17.835 52.114 1.00 77.88 719 ARG A O 1
ATOM 5929 N N . GLY A 1 720 ? -19.416 19.365 52.477 1.00 76.25 720 GLY A N 1
ATOM 5930 C CA . GLY A 1 720 ? -19.147 19.019 53.875 1.00 76.25 720 GLY A CA 1
ATOM 5931 C C . GLY A 1 720 ? -18.545 20.195 54.641 1.00 76.25 720 GLY A C 1
ATOM 5932 O O . GLY A 1 720 ? -18.119 21.171 54.031 1.00 76.25 720 GLY A O 1
ATOM 5933 N N . PHE A 1 721 ? -18.510 20.114 55.971 1.00 77.62 721 PHE A N 1
ATOM 5934 C CA . PHE A 1 721 ? -17.869 21.129 56.812 1.00 77.62 721 PHE A CA 1
ATOM 5935 C C . PHE A 1 721 ? -16.382 20.832 57.023 1.00 77.62 721 PHE A C 1
ATOM 5937 O O . PHE A 1 721 ? -15.962 19.677 57.123 1.00 77.62 721 PHE A O 1
ATOM 5944 N N . VAL A 1 722 ? -15.582 21.892 57.093 1.00 73.88 722 VAL A N 1
ATOM 5945 C CA . VAL A 1 722 ? -14.171 21.844 57.468 1.00 73.88 722 VAL A CA 1
ATOM 5946 C C . VAL A 1 722 ? -14.113 21.680 58.988 1.00 73.88 722 VAL A C 1
ATOM 5948 O O . VAL A 1 722 ? -14.205 22.652 59.723 1.00 73.88 722 VAL A O 1
ATOM 5951 N N . GLY A 1 723 ? -14.002 20.432 59.451 1.00 67.88 723 GLY A N 1
ATOM 5952 C CA . GLY A 1 723 ? -13.934 20.081 60.875 1.00 67.88 723 GLY A CA 1
ATOM 5953 C C . GLY A 1 723 ? -15.285 20.063 61.603 1.00 67.88 723 GLY A C 1
ATOM 5954 O O . GLY A 1 723 ? -16.350 20.051 60.988 1.00 67.88 723 GLY A O 1
ATOM 5955 N N . GLN A 1 724 ? -15.226 19.980 62.935 1.00 63.66 724 GLN A N 1
ATOM 5956 C CA . GLN A 1 724 ? -16.385 19.886 63.825 1.00 63.66 724 GLN A CA 1
ATOM 5957 C C . GLN A 1 724 ? -16.081 20.621 65.136 1.00 63.66 724 GLN A C 1
ATOM 5959 O O . GLN A 1 724 ? -15.044 20.375 65.747 1.00 63.66 724 GLN A O 1
ATOM 5964 N N . VAL A 1 725 ? -17.006 21.476 65.578 1.00 58.28 725 VAL A N 1
ATOM 5965 C CA . VAL A 1 725 ? -16.966 22.144 66.888 1.00 58.28 725 VAL A CA 1
ATOM 5966 C C . VAL A 1 725 ? -17.778 21.318 67.891 1.00 58.28 725 VAL A C 1
ATOM 5968 O O . VAL A 1 725 ? -18.937 20.994 67.629 1.00 58.28 725 VAL A O 1
ATOM 5971 N N . GLU A 1 726 ? -17.191 20.979 69.041 1.00 52.84 726 GLU A N 1
ATOM 5972 C CA . GLU A 1 726 ? -17.911 20.394 70.181 1.00 52.84 726 GLU A CA 1
ATOM 5973 C C . GLU A 1 726 ? -18.180 21.465 71.249 1.00 52.84 726 GLU A C 1
ATOM 5975 O O . GLU A 1 726 ? -17.435 21.597 72.216 1.00 52.84 726 GLU A O 1
ATOM 5980 N N . GLU A 1 727 ? -19.281 22.206 71.100 1.00 41.47 727 GLU A N 1
ATOM 5981 C CA . GLU A 1 727 ? -19.855 22.991 72.198 1.00 41.47 727 GLU A CA 1
ATOM 5982 C C . GLU A 1 727 ? -21.081 22.293 72.797 1.00 41.47 727 GLU A C 1
ATOM 5984 O O . GLU A 1 727 ? -21.880 21.638 72.119 1.00 41.47 727 GLU A O 1
ATOM 5989 N N . THR A 1 728 ? -21.243 22.425 74.113 1.00 38.19 728 THR A N 1
ATOM 5990 C CA . THR A 1 728 ? -22.329 21.783 74.851 1.00 38.19 728 THR A CA 1
ATOM 5991 C C . THR A 1 728 ? -23.682 22.433 74.556 1.00 38.19 728 THR A C 1
ATOM 5993 O O . THR A 1 728 ? -24.043 23.408 75.215 1.00 38.19 728 THR A O 1
ATOM 5996 N N . SER A 1 729 ? -24.462 21.784 73.682 1.00 33.41 729 SER A N 1
ATOM 5997 C CA . SER A 1 729 ? -25.940 21.804 73.545 1.00 33.41 729 SER A CA 1
ATOM 5998 C C . SER A 1 729 ? -26.480 22.280 72.183 1.00 33.41 729 SER A C 1
ATOM 6000 O O . SER A 1 729 ? -26.641 23.467 71.940 1.00 33.41 729 SER A O 1
ATOM 6002 N N . ILE A 1 730 ? -26.966 21.299 71.406 1.00 36.81 730 ILE A N 1
ATOM 6003 C CA . ILE A 1 730 ? -28.045 21.395 70.397 1.00 36.81 730 ILE A CA 1
ATOM 6004 C C . ILE A 1 730 ? -27.734 22.146 69.082 1.00 36.81 730 ILE A C 1
ATOM 6006 O O . ILE A 1 730 ? -28.094 23.307 68.930 1.00 36.81 730 ILE A O 1
ATOM 6010 N N . ILE A 1 731 ? -27.332 21.388 68.047 1.00 29.95 731 ILE A N 1
ATOM 6011 C CA . ILE A 1 731 ? -27.969 21.429 66.708 1.00 29.95 731 ILE A CA 1
ATOM 6012 C C . ILE A 1 731 ? -28.052 19.987 66.149 1.00 29.95 731 ILE A C 1
ATOM 6014 O O . ILE A 1 731 ? -27.062 19.258 66.222 1.00 29.95 731 ILE A O 1
ATOM 6018 N N . PRO A 1 732 ? -29.191 19.531 65.585 1.00 35.94 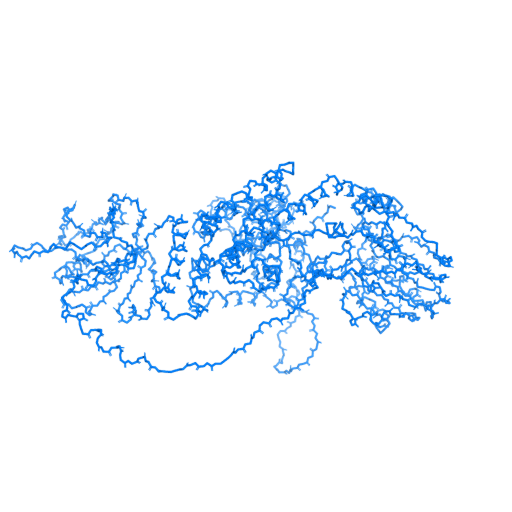732 PRO A N 1
ATOM 6019 C CA . PRO A 1 732 ? -29.289 18.237 64.913 1.00 35.94 732 PRO A CA 1
ATOM 6020 C C . PRO A 1 732 ? -29.034 18.357 63.400 1.00 35.94 732 PRO A C 1
ATOM 6022 O O . PRO A 1 732 ? -29.854 18.906 62.664 1.00 35.94 732 PRO A O 1
ATOM 6025 N N . HIS A 1 733 ? -27.945 17.765 62.901 1.00 32.97 733 HIS A N 1
ATOM 6026 C CA . HIS A 1 733 ? -27.704 17.623 61.460 1.00 32.97 733 HIS A CA 1
ATOM 6027 C C . HIS A 1 733 ? -27.505 16.156 61.058 1.00 32.97 733 HIS A C 1
ATOM 6029 O O . HIS A 1 733 ? -26.405 15.607 61.070 1.00 32.97 733 HIS A O 1
ATOM 6035 N N . THR A 1 734 ? -28.607 15.526 60.651 1.00 25.64 734 THR A N 1
ATOM 6036 C CA . THR A 1 734 ? -28.624 14.272 59.886 1.00 25.64 734 THR A CA 1
ATOM 6037 C C . THR A 1 734 ? -29.168 14.555 58.490 1.00 25.64 734 THR A C 1
ATOM 6039 O O . THR A 1 734 ? -30.376 14.710 58.322 1.00 25.64 734 THR A O 1
ATOM 6042 N N . HIS A 1 735 ? -28.285 14.605 57.492 1.00 33.44 735 HIS A N 1
ATOM 6043 C CA . HIS A 1 735 ? -28.656 14.675 56.077 1.00 33.44 735 HIS A CA 1
ATOM 6044 C C . HIS A 1 735 ? -28.683 13.248 55.496 1.00 33.44 735 HIS A C 1
ATOM 6046 O O . HIS A 1 735 ? -27.670 12.557 55.540 1.00 33.44 735 HIS A O 1
ATOM 6052 N N . ASN A 1 736 ? -29.833 12.798 54.974 1.00 28.75 736 ASN A N 1
ATOM 6053 C CA . ASN A 1 736 ? -30.085 11.413 54.516 1.00 28.75 736 ASN A CA 1
ATOM 6054 C C . ASN A 1 736 ? -30.479 11.340 53.017 1.00 28.75 736 ASN A C 1
ATOM 6056 O O . ASN A 1 736 ? -31.519 10.792 52.657 1.00 28.75 736 ASN A O 1
ATOM 6060 N N . ILE A 1 737 ? -29.692 11.991 52.156 1.00 33.91 737 ILE A N 1
ATOM 6061 C CA . ILE A 1 737 ? -29.893 12.167 50.701 1.00 33.91 737 ILE A CA 1
ATOM 6062 C C . ILE A 1 737 ? -29.405 10.975 49.816 1.00 33.91 737 ILE A C 1
ATOM 6064 O O . ILE A 1 737 ? -28.195 10.786 49.733 1.00 33.91 737 ILE A O 1
ATOM 6068 N N . TYR A 1 738 ? -30.253 10.175 49.156 1.00 29.09 738 TYR A N 1
ATOM 6069 C CA . TYR A 1 738 ? -29.890 9.218 48.074 1.00 29.09 738 TYR A CA 1
ATOM 6070 C C . TYR A 1 738 ? -29.912 9.943 46.696 1.00 29.09 738 TYR A C 1
ATOM 6072 O O . TYR A 1 738 ? -30.706 10.868 46.552 1.00 29.09 738 TYR A O 1
ATOM 6080 N N . ILE A 1 739 ? -29.147 9.649 45.626 1.00 32.25 739 ILE A N 1
ATOM 6081 C CA . ILE A 1 739 ? -28.413 8.459 45.123 1.00 32.25 739 ILE A CA 1
ATOM 6082 C C . ILE A 1 739 ? -26.943 8.820 44.777 1.00 32.25 739 ILE A C 1
ATOM 6084 O O . ILE A 1 739 ? -26.648 9.972 44.486 1.00 32.25 739 ILE A O 1
ATOM 6088 N N . ILE A 1 740 ? -26.051 7.815 44.748 1.00 32.94 740 ILE A N 1
ATOM 6089 C CA . ILE A 1 740 ? -24.579 7.911 44.876 1.00 32.94 740 ILE A CA 1
ATOM 6090 C C . ILE A 1 740 ? -24.207 8.455 46.262 1.00 32.94 740 ILE A C 1
ATOM 6092 O O . ILE A 1 740 ? -24.117 9.652 46.515 1.00 32.94 740 ILE A O 1
ATOM 6096 N N . TYR A 1 741 ? -24.023 7.518 47.191 1.00 36.88 741 TYR A N 1
ATOM 6097 C CA . TYR A 1 741 ? -23.820 7.776 48.614 1.00 36.88 741 TYR A CA 1
ATOM 6098 C C . TYR A 1 741 ? -22.385 8.241 48.913 1.00 36.88 741 TYR A C 1
ATOM 6100 O O . TYR A 1 741 ? -21.546 7.463 49.364 1.00 36.88 741 TYR A O 1
ATOM 6108 N N . VAL A 1 742 ? -22.094 9.526 48.698 1.00 40.22 742 VAL A N 1
ATOM 6109 C CA . VAL A 1 742 ? -20.854 10.156 49.190 1.00 40.22 742 VAL A CA 1
ATOM 6110 C C . VAL A 1 742 ? -21.087 10.682 50.609 1.00 40.22 742 VAL A C 1
ATOM 6112 O O . VAL A 1 742 ? -21.226 11.881 50.845 1.00 40.22 742 VAL A O 1
ATOM 6115 N N . ASN A 1 743 ? -21.164 9.769 51.581 1.00 39.31 743 ASN A N 1
ATOM 6116 C CA . ASN A 1 743 ? -21.236 10.145 52.993 1.00 39.31 743 ASN A CA 1
ATOM 6117 C C . ASN A 1 743 ? -19.852 10.578 53.497 1.00 39.31 743 ASN A C 1
ATOM 6119 O O . ASN A 1 743 ? -19.024 9.753 53.887 1.00 39.31 743 ASN A O 1
ATOM 6123 N N . ILE A 1 744 ? -19.623 11.889 53.510 1.00 46.97 744 ILE A N 1
ATOM 6124 C CA . ILE A 1 744 ? -18.459 12.515 54.137 1.00 46.97 744 ILE A CA 1
ATOM 6125 C C . ILE A 1 744 ? -18.660 12.481 55.660 1.00 46.97 744 ILE A C 1
ATOM 6127 O O . ILE A 1 744 ? -19.109 13.449 56.272 1.00 46.97 744 ILE A O 1
ATOM 6131 N N . SER A 1 745 ? -18.362 11.335 56.278 1.00 48.53 745 SER A N 1
ATOM 6132 C CA . SER A 1 745 ? -18.505 11.140 57.723 1.00 48.53 745 SER A CA 1
ATOM 6133 C C . SER A 1 745 ? -17.165 11.125 58.445 1.00 48.53 745 SER A C 1
ATOM 6135 O O . SER A 1 745 ? -16.294 10.314 58.143 1.00 48.53 745 SER A O 1
ATOM 6137 N N . THR A 1 746 ? -17.046 11.945 59.486 1.00 52.81 746 THR A N 1
ATOM 6138 C CA . THR A 1 746 ? -15.970 11.863 60.486 1.00 52.81 746 THR A CA 1
ATOM 6139 C C . THR A 1 746 ? -16.236 10.795 61.556 1.00 52.81 746 THR A C 1
ATOM 6141 O O . THR A 1 746 ? -15.320 10.424 62.281 1.00 52.81 746 THR A O 1
ATOM 6144 N N . LYS A 1 747 ? -17.460 10.244 61.637 1.00 49.88 747 LYS A N 1
ATOM 6145 C CA . LYS A 1 747 ? -17.938 9.379 62.740 1.00 49.88 747 LYS A CA 1
ATOM 6146 C C . LYS A 1 747 ? -17.117 8.112 63.008 1.00 49.88 747 LYS A C 1
ATOM 6148 O O . LYS A 1 747 ? -17.165 7.602 64.121 1.00 49.88 747 LYS A O 1
ATOM 6153 N N . GLU A 1 748 ? -16.407 7.579 62.011 1.00 50.56 748 GLU A N 1
ATOM 6154 C CA . GLU A 1 748 ? -15.592 6.357 62.153 1.00 50.56 748 GLU A CA 1
ATOM 6155 C C . GLU A 1 748 ? -14.168 6.637 62.702 1.00 50.56 748 GLU A C 1
ATOM 6157 O O . GLU A 1 748 ? -13.391 5.697 62.869 1.00 50.56 748 GLU A O 1
ATOM 6162 N N . ARG A 1 749 ? -13.804 7.896 63.016 1.00 56.06 749 ARG A N 1
ATOM 6163 C CA . ARG A 1 749 ? -12.486 8.277 63.565 1.00 56.06 749 ARG A CA 1
ATOM 6164 C C . ARG A 1 749 ? -12.633 9.263 64.732 1.00 56.06 749 ARG A C 1
ATOM 6166 O O . ARG A 1 749 ? -13.398 10.216 64.654 1.00 56.06 749 ARG A O 1
ATOM 6173 N N . THR A 1 750 ? -11.871 9.069 65.808 1.00 55.22 750 THR A N 1
ATOM 6174 C CA . THR A 1 750 ? -11.780 10.056 66.899 1.00 55.22 750 THR A CA 1
ATOM 6175 C C . THR A 1 750 ? -11.109 11.337 66.388 1.00 55.22 750 THR A C 1
ATOM 6177 O O . THR A 1 750 ? -10.039 11.220 65.778 1.00 55.22 750 THR A O 1
ATOM 6180 N N . PRO A 1 751 ? -11.671 12.537 66.626 1.00 60.53 751 PRO A N 1
ATOM 6181 C CA . PRO A 1 751 ? -11.072 13.783 66.160 1.00 60.53 751 PRO A CA 1
ATOM 6182 C C . PRO A 1 751 ? -9.696 14.007 66.801 1.00 60.53 751 PRO A C 1
ATOM 6184 O O . PRO A 1 751 ? -9.504 13.798 68.000 1.00 60.53 751 PRO A O 1
ATOM 6187 N N . THR A 1 752 ? -8.724 14.435 65.996 1.00 61.00 752 THR A N 1
ATOM 6188 C CA . THR A 1 752 ? -7.411 14.855 66.494 1.00 61.00 752 THR A CA 1
ATOM 6189 C C . THR A 1 752 ? -7.536 16.265 67.060 1.00 61.00 752 THR A C 1
ATOM 6191 O O . THR A 1 752 ? -7.787 17.205 66.312 1.00 61.00 752 THR A O 1
ATOM 6194 N N . LEU A 1 753 ? -7.358 16.411 68.374 1.00 58.97 753 LEU A N 1
ATOM 6195 C CA . LEU A 1 753 ? -7.283 17.717 69.026 1.00 58.97 753 LEU A CA 1
ATOM 6196 C C . LEU A 1 753 ? -6.081 18.501 68.489 1.00 58.97 753 LEU A C 1
ATOM 6198 O O . LEU A 1 753 ? -4.934 18.109 68.705 1.00 58.97 753 LEU A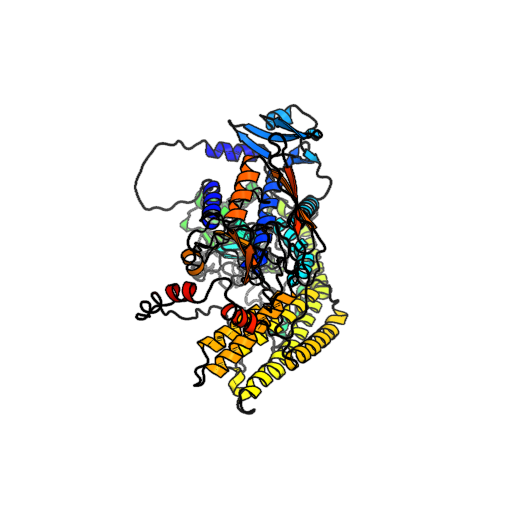 O 1
ATOM 6202 N N . LEU A 1 754 ? -6.361 19.621 67.827 1.00 61.03 754 LEU A N 1
ATOM 6203 C CA . LEU A 1 754 ? -5.376 20.661 67.564 1.00 61.03 754 LEU A CA 1
ATOM 6204 C C . LEU A 1 754 ? -5.120 21.386 68.894 1.00 61.03 754 LEU A C 1
ATOM 6206 O O . LEU A 1 754 ? -6.046 21.927 69.491 1.00 61.03 754 LEU A O 1
ATOM 6210 N N . LYS A 1 755 ? -3.881 21.342 69.389 1.00 54.91 755 LYS A N 1
ATOM 6211 C CA . LYS A 1 755 ? -3.443 22.097 70.570 1.00 54.91 755 LYS A CA 1
ATOM 6212 C C . LYS A 1 755 ? -2.256 22.967 70.196 1.00 54.91 755 LYS A C 1
ATOM 6214 O O . LYS A 1 755 ? -1.214 22.439 69.807 1.00 54.91 755 LYS A O 1
ATOM 6219 N N . ASP A 1 756 ? -2.403 24.279 70.343 1.00 52.16 756 ASP A N 1
ATOM 6220 C CA . ASP A 1 756 ? -1.298 25.222 70.174 1.00 52.16 756 ASP A CA 1
ATOM 6221 C C . ASP A 1 756 ? -0.462 25.297 71.465 1.00 52.16 756 ASP A C 1
ATOM 6223 O O . ASP A 1 756 ? -0.521 26.255 72.233 1.00 52.16 756 ASP A O 1
ATOM 6227 N N . ASP A 1 757 ? 0.341 24.255 71.714 1.00 51.25 757 ASP A N 1
ATOM 6228 C CA . ASP A 1 757 ? 1.315 24.215 72.820 1.00 51.25 757 ASP A CA 1
ATOM 6229 C C . ASP A 1 757 ? 2.592 25.048 72.491 1.00 51.25 757 ASP A C 1
ATOM 6231 O O . ASP A 1 757 ? 3.662 24.868 73.083 1.00 51.25 757 ASP A O 1
ATOM 6235 N N . GLY A 1 758 ? 2.517 25.951 71.500 1.00 52.72 758 GLY A N 1
ATOM 6236 C CA . GLY A 1 758 ? 3.504 26.992 71.184 1.00 52.72 758 GLY A CA 1
ATOM 6237 C C . GLY A 1 758 ? 4.865 26.536 70.638 1.00 52.72 758 GLY A C 1
ATOM 6238 O O . GLY A 1 758 ? 5.673 27.381 70.255 1.00 52.72 758 GLY A O 1
ATOM 6239 N N . THR A 1 759 ? 5.163 25.230 70.609 1.00 50.31 759 THR A N 1
ATOM 6240 C CA . THR A 1 759 ? 6.505 24.700 70.271 1.00 50.31 759 THR A CA 1
ATOM 6241 C C . THR A 1 759 ? 6.512 23.348 69.533 1.00 50.31 759 THR A C 1
ATOM 6243 O O . THR A 1 759 ? 7.485 22.603 69.629 1.00 50.31 759 THR A O 1
ATOM 6246 N N . SER A 1 760 ? 5.466 22.981 68.779 1.00 50.88 760 SER A N 1
ATOM 6247 C CA . SER A 1 760 ? 5.434 21.694 68.047 1.00 50.88 760 SER A CA 1
ATOM 6248 C C . SER A 1 760 ? 4.807 21.766 66.652 1.00 50.88 760 SER A C 1
ATOM 6250 O O . SER A 1 760 ? 3.662 22.178 66.492 1.00 50.88 760 SER A O 1
ATOM 6252 N N . VAL A 1 761 ? 5.543 21.271 65.650 1.00 56.12 761 VAL A N 1
ATOM 6253 C CA . VAL A 1 761 ? 5.006 20.939 64.320 1.00 56.12 761 VAL A CA 1
ATOM 6254 C C . VAL A 1 761 ? 4.068 19.745 64.468 1.00 56.12 761 VAL A C 1
ATOM 6256 O O . VAL A 1 761 ? 4.495 18.666 64.886 1.00 56.12 761 VAL A O 1
ATOM 6259 N N . SER A 1 762 ? 2.797 19.919 64.118 1.00 60.91 762 SER A N 1
ATOM 6260 C CA . SER A 1 762 ? 1.794 18.858 64.251 1.00 60.91 762 SER A CA 1
ATOM 6261 C C . SER A 1 762 ? 1.763 17.984 62.994 1.00 60.91 762 SER A C 1
ATOM 6263 O O . SER A 1 762 ? 1.428 18.465 61.912 1.00 60.91 762 SER A O 1
ATOM 6265 N N . LYS A 1 763 ? 2.098 16.691 63.122 1.00 70.50 763 LYS A N 1
ATOM 6266 C CA . LYS A 1 763 ? 1.953 15.708 62.034 1.00 70.50 763 LYS A CA 1
ATOM 6267 C C . LYS A 1 763 ? 0.501 15.231 61.959 1.00 70.50 763 LYS A C 1
ATOM 6269 O O . LYS A 1 763 ? 0.005 14.627 62.908 1.00 70.50 763 LYS A O 1
ATOM 6274 N N . LEU A 1 764 ? -0.155 15.455 60.822 1.00 71.12 764 LEU A N 1
ATOM 6275 C CA . LEU A 1 764 ? -1.538 15.057 60.560 1.00 71.12 764 LEU A CA 1
ATOM 6276 C C . LEU A 1 764 ? -1.619 14.070 59.384 1.00 71.12 764 LEU A C 1
ATOM 6278 O O . LEU A 1 764 ? -1.094 14.322 58.299 1.00 71.12 764 LEU A O 1
ATOM 6282 N N . GLU A 1 765 ? -2.299 12.943 59.598 1.00 75.69 765 GLU A N 1
ATOM 6283 C CA . GLU A 1 765 ? -2.482 11.880 58.601 1.00 75.69 765 GLU A CA 1
ATOM 6284 C C . GLU A 1 765 ? -3.879 11.940 57.977 1.00 75.69 765 GLU A C 1
ATOM 6286 O O . GLU A 1 765 ? -4.871 11.484 58.564 1.00 75.69 765 GLU A O 1
ATOM 6291 N N . TYR A 1 766 ? -3.951 12.467 56.756 1.00 77.75 766 TYR A N 1
ATOM 6292 C CA . TYR A 1 766 ? -5.174 12.482 55.963 1.00 77.75 766 TYR A CA 1
ATOM 6293 C C . TYR A 1 766 ? -5.394 11.114 55.317 1.00 77.75 766 TYR A C 1
ATOM 6295 O O . TYR A 1 766 ? -4.511 10.588 54.640 1.00 77.75 766 TYR A O 1
ATOM 6303 N N . SER A 1 767 ? -6.593 10.556 55.466 1.00 79.25 767 SER A N 1
ATOM 6304 C CA . SER A 1 767 ? -7.015 9.314 54.815 1.00 79.25 767 SER A CA 1
ATOM 6305 C C . SER A 1 767 ? -8.428 9.443 54.246 1.00 79.25 767 SER A C 1
ATOM 6307 O O . SER A 1 767 ? -9.162 10.373 54.581 1.00 79.25 767 SER A O 1
ATOM 6309 N N . TYR A 1 768 ? -8.805 8.524 53.359 1.00 82.69 768 TYR A N 1
ATOM 6310 C CA . TYR A 1 768 ? -10.151 8.430 52.794 1.00 82.69 768 TYR A CA 1
ATOM 6311 C C . TYR A 1 768 ? -10.611 6.980 52.687 1.00 82.69 768 TYR A C 1
ATOM 6313 O O . TYR A 1 768 ? -9.813 6.044 52.697 1.00 82.69 768 TYR A O 1
ATOM 6321 N N . SER A 1 769 ? -11.920 6.787 52.562 1.00 79.12 769 SER A N 1
ATOM 6322 C CA . SER A 1 769 ? -12.501 5.489 52.232 1.00 79.12 769 SER A CA 1
ATOM 6323 C C . SER A 1 769 ? -13.631 5.659 51.225 1.00 79.12 769 SER A C 1
ATOM 6325 O O . SER A 1 769 ? -14.239 6.726 51.153 1.00 79.12 769 SER A O 1
ATOM 6327 N N . ALA A 1 770 ? -13.897 4.613 50.449 1.00 80.00 770 ALA A N 1
ATOM 6328 C CA . ALA A 1 770 ? -15.017 4.548 49.519 1.00 80.00 770 ALA A CA 1
ATOM 6329 C C . ALA A 1 770 ? -15.771 3.233 49.748 1.00 80.00 770 ALA A C 1
ATOM 6331 O O . ALA A 1 770 ? -15.158 2.164 49.779 1.00 80.00 770 ALA A O 1
ATOM 6332 N N . LYS A 1 771 ? -17.092 3.316 49.933 1.00 77.50 771 LYS A N 1
ATOM 6333 C CA . LYS A 1 771 ? -17.999 2.172 50.096 1.00 77.50 771 LYS A CA 1
ATOM 6334 C C . LYS A 1 771 ? -19.102 2.304 49.040 1.00 77.50 771 LYS A C 1
ATOM 6336 O O . LYS A 1 771 ? -19.812 3.306 49.024 1.00 77.50 771 LYS A O 1
ATOM 6341 N N . TRP A 1 772 ? -19.220 1.321 48.153 1.00 73.94 772 TRP A N 1
ATOM 6342 C CA . TRP A 1 772 ? -20.230 1.268 47.098 1.00 73.94 772 TRP A CA 1
ATOM 6343 C C . TRP A 1 772 ? -21.472 0.508 47.568 1.00 73.94 772 TRP A C 1
ATOM 6345 O O . TRP A 1 772 ? -21.378 -0.526 48.232 1.00 73.94 772 TRP A O 1
ATOM 6355 N N . HIS A 1 773 ? -22.640 1.020 47.187 1.00 74.31 773 HIS A N 1
ATOM 6356 C CA . HIS A 1 773 ? -23.943 0.427 47.464 1.00 74.31 773 HIS A CA 1
ATOM 6357 C C . HIS A 1 773 ? -24.787 0.457 46.187 1.00 74.31 773 HIS A C 1
ATOM 6359 O O . HIS A 1 773 ? -24.819 1.472 45.491 1.00 74.31 773 HIS A O 1
ATOM 6365 N N . GLU A 1 774 ? -25.451 -0.655 45.878 1.00 68.62 774 GLU A N 1
ATOM 6366 C CA . GLU A 1 774 ? -26.357 -0.767 44.733 1.00 68.62 774 GLU A CA 1
ATOM 6367 C C . GLU A 1 774 ? -27.651 0.027 44.984 1.00 68.62 774 GLU A C 1
ATOM 6369 O O . GLU A 1 774 ? -28.101 0.156 46.126 1.00 68.62 774 GLU A O 1
ATOM 6374 N N . THR A 1 775 ? -28.243 0.592 43.927 1.00 70.19 775 THR A N 1
ATOM 6375 C CA . THR A 1 775 ? -29.468 1.400 44.026 1.00 70.19 775 THR A CA 1
ATOM 6376 C C . THR A 1 775 ? -30.410 1.130 42.859 1.00 70.19 775 THR A C 1
ATOM 6378 O O . THR A 1 775 ? -29.992 1.237 41.708 1.00 70.19 775 THR A O 1
ATOM 6381 N N . ASP A 1 776 ? -31.699 0.932 43.137 1.00 67.94 776 ASP A N 1
ATOM 6382 C CA . ASP A 1 776 ? -32.732 0.658 42.118 1.00 67.94 776 ASP A CA 1
ATOM 6383 C C . ASP A 1 776 ? -33.060 1.853 41.196 1.00 67.94 776 ASP A C 1
ATOM 6385 O O . ASP A 1 776 ? -33.893 1.749 40.293 1.00 67.94 776 ASP A O 1
ATOM 6389 N N . THR A 1 777 ? -32.469 3.030 41.433 1.00 59.53 777 THR A N 1
ATOM 6390 C CA . THR A 1 777 ? -32.829 4.250 40.696 1.00 59.53 777 THR A CA 1
ATOM 6391 C C . THR A 1 777 ? -32.069 4.345 39.370 1.00 59.53 777 THR A C 1
ATOM 6393 O O . THR A 1 777 ? -30.839 4.377 39.380 1.00 59.53 777 THR A O 1
ATOM 6396 N N . PRO A 1 778 ? -32.758 4.484 38.219 1.00 58.28 778 PRO A N 1
ATOM 6397 C CA . PRO A 1 778 ? -32.096 4.659 36.931 1.00 58.28 778 PRO A CA 1
ATOM 6398 C C . PRO A 1 778 ? -31.209 5.909 36.899 1.00 58.28 778 PRO A C 1
ATOM 6400 O O . PRO A 1 778 ? -31.663 6.996 37.261 1.00 58.28 778 PRO A O 1
ATOM 6403 N N . TYR A 1 779 ? -29.995 5.777 36.355 1.00 59.16 779 TYR A N 1
ATOM 6404 C CA . TYR A 1 779 ? -28.981 6.840 36.233 1.00 59.16 779 TYR A CA 1
ATOM 6405 C C . TYR A 1 779 ? -29.546 8.196 35.764 1.00 59.16 779 TYR A C 1
ATOM 6407 O O . TYR A 1 779 ? -29.236 9.238 36.334 1.00 59.16 779 TYR A O 1
ATOM 6415 N N . LYS A 1 780 ? -30.470 8.190 34.791 1.00 51.81 780 LYS A N 1
ATOM 6416 C CA . LYS A 1 780 ? -31.153 9.391 34.262 1.00 51.81 780 LYS A CA 1
ATOM 6417 C C . LYS A 1 780 ? -31.861 10.249 35.318 1.00 51.81 780 LYS A C 1
ATOM 6419 O O . LYS A 1 780 ? -32.063 11.436 35.094 1.00 51.81 780 LYS A O 1
ATOM 6424 N N . LEU A 1 781 ? -32.291 9.655 36.431 1.00 60.56 781 LEU A N 1
ATOM 6425 C CA . LEU A 1 781 ? -33.011 10.348 37.498 1.00 60.56 781 LEU A CA 1
ATOM 6426 C C . LEU A 1 781 ? -32.086 10.864 38.609 1.00 60.56 781 LEU A C 1
ATOM 6428 O O . LEU A 1 781 ? -32.578 11.565 39.489 1.00 60.56 781 LEU A O 1
ATOM 6432 N N . ARG A 1 782 ? -30.767 10.605 38.551 1.00 61.00 782 ARG A N 1
ATOM 6433 C CA . ARG A 1 782 ? -29.793 11.026 39.580 1.00 61.00 782 ARG A CA 1
ATOM 6434 C C . ARG A 1 782 ? -29.867 12.524 39.898 1.00 61.00 782 ARG A C 1
ATOM 6436 O O . ARG A 1 782 ? -29.941 12.911 41.059 1.00 61.00 782 ARG A O 1
ATOM 6443 N N . ALA A 1 783 ? -29.982 13.361 38.864 1.00 50.28 783 ALA A N 1
ATOM 6444 C CA . ALA A 1 783 ? -30.050 14.815 39.006 1.00 50.28 783 ALA A CA 1
ATOM 6445 C C . ALA A 1 783 ? -31.358 15.327 39.640 1.00 50.28 783 ALA A C 1
ATOM 6447 O O . ALA A 1 783 ? -31.389 16.428 40.180 1.00 50.28 783 ALA A O 1
ATOM 6448 N N . LYS A 1 784 ? -32.441 14.536 39.621 1.00 52.81 784 LYS A N 1
ATOM 6449 C CA . LYS A 1 784 ? -33.744 14.946 40.171 1.00 52.81 784 LYS A CA 1
ATOM 6450 C C . LYS A 1 784 ? -33.746 15.006 41.704 1.00 52.81 784 LYS A C 1
ATOM 6452 O O . LYS A 1 784 ? -34.546 15.737 42.279 1.00 52.81 784 LYS A O 1
ATOM 6457 N N . TYR A 1 785 ? -32.863 14.249 42.354 1.00 51.22 785 TYR A N 1
ATOM 6458 C CA . TYR A 1 785 ? -32.752 14.223 43.813 1.00 51.22 785 TYR A CA 1
ATOM 6459 C C . TYR A 1 785 ? -31.914 15.391 44.357 1.00 51.22 785 TYR A C 1
ATOM 6461 O O . TYR A 1 785 ? -32.204 15.877 45.447 1.00 51.22 785 TYR A O 1
ATOM 6469 N N . LEU A 1 786 ? -30.971 15.922 43.562 1.00 49.41 786 LEU A N 1
ATOM 6470 C CA . LEU A 1 786 ? -30.178 17.112 43.909 1.00 49.41 786 LEU A CA 1
ATOM 6471 C C . LEU A 1 786 ? -31.051 18.359 44.137 1.00 49.41 786 LEU A C 1
ATOM 6473 O O . LEU A 1 786 ? -30.802 19.116 45.069 1.00 49.41 786 LEU A O 1
ATOM 6477 N N . SER A 1 787 ? -32.106 18.557 43.337 1.00 44.16 787 SER A N 1
ATOM 6478 C CA . SER A 1 787 ? -32.985 19.736 43.439 1.00 44.16 787 SER A CA 1
ATOM 6479 C C . SER A 1 787 ? -33.959 19.718 44.622 1.00 44.16 787 SER A C 1
ATOM 6481 O O . SER A 1 787 ? -34.626 20.714 44.872 1.00 44.16 787 SER A O 1
ATOM 6483 N N . THR A 1 788 ? -34.107 18.588 45.318 1.00 40.19 788 THR A N 1
ATOM 6484 C CA . THR A 1 788 ? -35.064 18.438 46.434 1.00 40.19 788 THR A CA 1
ATOM 6485 C C . THR A 1 788 ? -34.431 18.601 47.815 1.00 40.19 788 THR A C 1
ATOM 6487 O O . THR A 1 788 ? -35.121 18.461 48.822 1.00 40.19 788 THR A O 1
ATOM 6490 N N . THR A 1 789 ? -33.112 18.807 47.882 1.00 48.09 789 THR A N 1
ATOM 6491 C CA . THR A 1 789 ? -32.334 18.628 49.115 1.00 48.09 789 THR A CA 1
ATOM 6492 C C . THR A 1 789 ? -31.181 19.631 49.197 1.00 48.09 789 THR A C 1
ATOM 6494 O O . THR A 1 789 ? -30.006 19.254 49.199 1.00 48.09 789 THR A O 1
ATOM 6497 N N . GLY A 1 790 ? -31.513 20.922 49.219 1.00 51.84 790 GLY A N 1
ATOM 6498 C CA . GLY A 1 790 ? -30.528 21.999 49.302 1.00 51.84 790 GLY A CA 1
ATOM 6499 C C . GLY A 1 790 ? -29.676 21.918 50.574 1.00 51.84 790 GLY A C 1
ATOM 6500 O O . GLY A 1 790 ? -30.201 21.901 51.684 1.00 51.84 790 GLY A O 1
ATOM 6501 N N . PHE A 1 791 ? -28.349 21.905 50.409 1.00 61.97 791 PHE A N 1
ATOM 6502 C CA . PHE A 1 791 ? -27.390 22.126 51.507 1.00 61.97 791 PHE A CA 1
ATOM 6503 C C . PHE A 1 791 ? -27.473 23.568 52.045 1.00 61.97 791 PHE A C 1
ATOM 6505 O O . PHE A 1 791 ? -27.122 23.822 53.191 1.00 61.97 791 PHE A O 1
ATOM 6512 N N . PHE A 1 792 ? -27.962 24.501 51.221 1.00 58.62 792 PHE A N 1
ATOM 6513 C CA . PHE A 1 792 ? -28.332 25.856 51.620 1.00 58.62 792 PHE A CA 1
ATOM 6514 C C . PHE A 1 792 ? -29.865 26.000 51.641 1.00 58.62 792 PHE A C 1
ATOM 6516 O O . PHE A 1 792 ? -30.543 25.333 50.857 1.00 58.62 792 PHE A O 1
ATOM 6523 N N . PRO A 1 793 ? -30.436 26.880 52.485 1.00 53.53 793 PRO A N 1
ATOM 6524 C CA . PRO A 1 793 ? -31.873 27.159 52.486 1.00 53.53 793 PRO A CA 1
ATOM 6525 C C . PRO A 1 793 ? -32.393 27.677 51.131 1.00 53.53 793 PRO A C 1
ATOM 6527 O O . PRO A 1 793 ? -31.784 28.563 50.530 1.00 53.53 793 PRO A O 1
ATOM 6530 N N . GLU A 1 794 ? -33.572 27.211 50.697 1.00 44.00 794 GLU A N 1
ATOM 6531 C CA . GLU A 1 794 ? -34.203 27.534 49.392 1.00 44.00 794 GLU A CA 1
ATOM 6532 C C . GLU A 1 794 ? -34.363 29.049 49.106 1.00 44.00 794 GLU A C 1
ATOM 6534 O O . GLU A 1 794 ? -34.471 29.488 47.954 1.00 44.00 794 GLU A O 1
ATOM 6539 N N . THR A 1 795 ? -34.361 29.878 50.154 1.00 43.56 795 THR A N 1
ATOM 6540 C CA . THR A 1 795 ? -34.449 31.343 50.068 1.00 43.56 795 THR A CA 1
ATOM 6541 C C . THR A 1 795 ? -33.192 32.008 49.494 1.00 43.56 795 THR A C 1
ATOM 6543 O O . THR A 1 795 ? -33.290 33.136 49.006 1.00 43.56 795 THR A O 1
ATOM 6546 N N . LEU A 1 796 ? -32.035 31.333 49.510 1.00 41.19 796 LEU A N 1
ATOM 6547 C CA . LEU A 1 796 ? -30.779 31.818 48.919 1.00 41.19 796 LEU A CA 1
ATOM 6548 C C . LEU A 1 796 ? -30.692 31.522 47.413 1.00 41.19 796 LEU A C 1
ATOM 6550 O O . LEU A 1 796 ? -30.368 32.417 46.631 1.00 41.19 796 LEU A O 1
ATOM 6554 N N . GLU A 1 797 ? -31.041 30.306 46.988 1.00 39.25 797 GLU A N 1
ATOM 6555 C CA . GLU A 1 797 ? -30.934 29.871 45.582 1.00 39.25 797 GLU A CA 1
ATOM 6556 C C . GLU A 1 797 ? -31.938 30.601 44.664 1.00 39.25 797 GLU A C 1
ATOM 6558 O O . GLU A 1 797 ? -31.638 30.931 43.513 1.00 39.25 797 GLU A O 1
ATOM 6563 N N . SER A 1 798 ? -33.105 30.969 45.206 1.00 32.25 798 SER A N 1
ATOM 6564 C CA . SER A 1 798 ? -34.198 31.636 44.479 1.00 32.25 798 SER A CA 1
ATOM 6565 C C . SER A 1 798 ? -33.860 33.020 43.890 1.00 32.25 798 SER A C 1
ATOM 6567 O O . SER A 1 798 ? -34.622 33.527 43.062 1.00 32.25 798 SER A O 1
ATOM 6569 N N . ARG A 1 799 ? -32.750 33.657 44.298 1.00 34.59 799 ARG A N 1
ATOM 6570 C CA . ARG A 1 799 ? -32.301 34.951 43.740 1.00 34.59 799 ARG A CA 1
ATOM 6571 C C . ARG A 1 799 ? -31.440 34.829 42.483 1.00 34.59 799 ARG A C 1
ATOM 6573 O O . ARG A 1 799 ? -31.368 35.799 41.738 1.00 34.59 799 ARG A O 1
ATOM 6580 N N . ILE A 1 800 ? -30.819 33.676 42.240 1.00 37.25 800 ILE A N 1
ATOM 6581 C CA . ILE A 1 800 ? -29.858 33.492 41.139 1.00 37.25 800 ILE A CA 1
ATOM 6582 C C . ILE A 1 800 ? -30.591 33.171 39.825 1.00 37.25 800 ILE A C 1
ATOM 6584 O O . ILE A 1 800 ? -30.277 33.719 38.776 1.00 37.25 800 ILE A O 1
ATOM 6588 N N . LEU A 1 801 ? -31.640 32.346 39.876 1.00 34.97 801 LEU A N 1
ATOM 6589 C CA . LEU A 1 801 ? -32.272 31.775 38.676 1.00 34.97 801 LEU A CA 1
ATOM 6590 C C . LEU A 1 801 ? -33.332 32.651 37.980 1.00 34.97 801 LEU A C 1
ATOM 6592 O O . LEU A 1 801 ? -33.894 32.232 36.970 1.00 34.97 801 LEU A O 1
ATOM 6596 N N . LYS A 1 802 ? -33.652 33.842 38.506 1.00 30.59 802 LYS A N 1
ATOM 6597 C CA . LYS A 1 802 ? -34.800 34.647 38.034 1.00 30.59 802 LYS A CA 1
ATOM 6598 C C . LYS A 1 802 ? -34.464 35.885 37.204 1.00 30.59 802 LYS A C 1
ATOM 6600 O O . LYS A 1 802 ? -35.391 36.506 36.692 1.00 30.59 802 LYS A O 1
ATOM 6605 N N . HIS A 1 803 ? -33.188 36.246 37.084 1.00 34.12 803 HIS A N 1
ATOM 6606 C CA . HIS A 1 803 ? -32.769 37.437 36.341 1.00 34.12 803 HIS A CA 1
ATOM 6607 C C . HIS A 1 803 ? -32.276 37.107 34.919 1.00 34.12 803 HIS A C 1
ATOM 6609 O O . HIS A 1 803 ? -32.596 37.826 33.976 1.00 34.12 803 HIS A O 1
ATOM 6615 N N . ASP A 1 804 ? -31.587 35.977 34.738 1.00 35.84 804 ASP A N 1
ATOM 6616 C CA . ASP A 1 804 ? -30.797 35.738 33.519 1.00 35.84 804 ASP A CA 1
ATOM 6617 C C . ASP A 1 804 ? -31.532 34.950 32.416 1.00 35.84 804 ASP A C 1
ATOM 6619 O O . ASP A 1 804 ? -31.033 34.813 31.303 1.00 35.84 804 ASP A O 1
ATOM 6623 N N . PHE A 1 805 ? -32.756 34.476 32.677 1.00 33.19 805 PHE A N 1
ATOM 6624 C CA . PHE A 1 805 ? -33.535 33.668 31.722 1.00 33.19 805 PHE A CA 1
ATOM 6625 C C . PHE A 1 805 ? -34.311 34.466 30.653 1.00 33.19 805 PHE A C 1
ATOM 6627 O O . PHE A 1 805 ? -34.967 33.862 29.808 1.00 33.19 805 PHE A O 1
ATOM 6634 N N . ASN A 1 806 ? -34.250 35.803 30.672 1.00 30.73 806 ASN A N 1
ATOM 6635 C CA . ASN A 1 806 ? -35.086 36.677 29.831 1.00 30.73 806 ASN A CA 1
ATOM 6636 C C . ASN A 1 806 ? -34.335 37.428 28.708 1.00 30.73 806 ASN A C 1
ATOM 6638 O O . ASN A 1 806 ? -34.919 38.327 28.109 1.00 30.73 806 ASN A O 1
ATOM 6642 N N . HIS A 1 807 ? -33.071 37.096 28.410 1.00 34.84 807 HIS A N 1
ATOM 6643 C CA . HIS A 1 807 ? -32.261 37.868 27.447 1.00 34.84 807 HIS A CA 1
ATOM 6644 C C . HIS A 1 807 ? -31.459 37.059 26.406 1.00 34.84 807 HIS A C 1
ATOM 6646 O O . HIS A 1 807 ? -30.483 37.571 25.864 1.00 34.84 807 HIS A O 1
ATOM 6652 N N . VAL A 1 808 ? -31.885 35.834 26.066 1.00 30.89 808 VAL A N 1
ATOM 6653 C CA . VAL A 1 808 ? -31.343 35.091 24.905 1.00 30.89 808 VAL A CA 1
ATOM 6654 C C . VAL A 1 808 ? -32.457 34.345 24.150 1.00 30.89 808 VAL A C 1
ATOM 6656 O O . VAL A 1 808 ? -32.651 33.147 24.330 1.00 30.89 808 VAL A O 1
ATOM 6659 N N . ASN A 1 809 ? -33.199 35.078 23.321 1.00 30.75 809 ASN A N 1
ATOM 6660 C CA . ASN A 1 809 ? -33.994 34.594 22.183 1.00 30.75 809 ASN A CA 1
ATOM 6661 C C . ASN A 1 809 ? -33.970 35.705 21.115 1.00 30.75 809 ASN A C 1
ATOM 6663 O O . ASN A 1 809 ? -33.812 36.868 21.493 1.00 30.75 809 ASN A O 1
ATOM 6667 N N . ASP A 1 810 ? -34.131 35.323 19.841 1.00 26.59 810 ASP A N 1
ATOM 6668 C CA . ASP A 1 810 ? -33.934 36.142 18.623 1.00 26.59 810 ASP A CA 1
ATOM 6669 C C . ASP A 1 810 ? -32.428 36.480 18.394 1.00 26.59 810 ASP A C 1
ATOM 6671 O O . ASP A 1 810 ? -31.728 36.828 19.344 1.00 26.59 810 ASP A O 1
ATOM 6675 N N . ASP A 1 811 ? -31.763 36.419 17.229 1.00 27.41 811 ASP A N 1
ATOM 6676 C CA . ASP A 1 811 ? -31.950 35.877 15.858 1.00 27.41 811 ASP A CA 1
ATOM 6677 C C . ASP A 1 811 ? -30.502 35.722 15.258 1.00 27.41 811 ASP A C 1
ATOM 6679 O O . ASP A 1 811 ? -29.556 36.260 15.839 1.00 27.41 811 ASP A O 1
ATOM 6683 N N . ASP A 1 812 ? -30.138 35.034 14.159 1.00 26.92 812 ASP A N 1
ATOM 6684 C CA . ASP A 1 812 ? -30.845 34.288 13.096 1.00 26.92 812 ASP A CA 1
ATOM 6685 C C . ASP A 1 812 ? -29.921 33.179 12.479 1.00 26.92 812 ASP A C 1
ATOM 6687 O O . ASP A 1 812 ? -28.782 32.977 12.909 1.00 26.92 812 ASP A O 1
ATOM 6691 N N . ASN A 1 813 ? -30.375 32.505 11.415 1.00 27.12 813 ASN A N 1
ATOM 6692 C CA . ASN A 1 813 ? -29.627 31.712 10.408 1.00 27.12 813 ASN A CA 1
ATOM 6693 C C . ASN A 1 813 ? -30.250 32.047 9.014 1.00 27.12 813 ASN A C 1
ATOM 6695 O O . ASN A 1 813 ? -31.318 32.648 9.007 1.00 27.12 813 ASN A O 1
ATOM 6699 N N . PRO A 1 814 ? -29.765 31.616 7.824 1.00 40.06 814 PRO A N 1
ATOM 6700 C CA . PRO A 1 814 ? -28.505 30.965 7.443 1.00 40.06 814 PRO A CA 1
ATOM 6701 C C . PRO A 1 814 ? -27.839 31.611 6.186 1.00 40.06 814 PRO A C 1
ATOM 6703 O O . PRO A 1 814 ? -28.353 32.563 5.615 1.00 40.06 814 PRO A O 1
ATOM 6706 N N . GLU A 1 815 ? -26.718 31.056 5.707 1.00 24.83 815 GLU A N 1
ATOM 6707 C CA . GLU A 1 815 ? -26.518 30.562 4.316 1.00 24.83 815 GLU A CA 1
ATOM 6708 C C . GLU A 1 815 ? -25.036 30.221 4.057 1.00 24.83 815 GLU A C 1
ATOM 6710 O O . GLU A 1 815 ? -24.124 30.906 4.517 1.00 24.83 815 GLU A O 1
ATOM 6715 N N . GLY A 1 816 ? -24.779 29.133 3.324 1.00 24.34 816 GLY A N 1
ATOM 6716 C CA . GLY A 1 816 ? -23.416 28.642 3.072 1.00 24.34 816 GLY A CA 1
ATOM 6717 C C . GLY A 1 816 ? -23.356 27.224 2.504 1.00 24.34 816 GLY A C 1
ATOM 6718 O O . GLY A 1 816 ? -22.461 26.454 2.848 1.00 24.34 816 GLY A O 1
ATOM 6719 N N . ASP A 1 817 ? -24.339 26.861 1.682 1.00 24.80 817 ASP A N 1
ATOM 6720 C CA . ASP A 1 817 ? -24.470 25.527 1.100 1.00 24.80 817 ASP A CA 1
ATOM 6721 C C . ASP A 1 817 ? -23.393 25.274 0.027 1.00 24.80 817 ASP A C 1
ATOM 6723 O O . ASP A 1 817 ? -23.092 26.158 -0.776 1.00 24.80 817 ASP A O 1
ATOM 6727 N N . ASN A 1 818 ? -22.828 24.063 -0.021 1.00 26.92 818 ASN A N 1
ATOM 6728 C CA . ASN A 1 818 ? -22.159 23.525 -1.214 1.00 26.92 818 ASN A CA 1
ATOM 6729 C C . ASN A 1 818 ? -21.963 22.007 -1.083 1.00 26.92 818 ASN A C 1
ATOM 6731 O O . ASN A 1 818 ? -21.071 21.517 -0.387 1.00 26.92 818 ASN A O 1
ATOM 6735 N N . GLY A 1 819 ? -22.822 21.251 -1.765 1.00 24.98 819 GLY A N 1
ATOM 6736 C CA . GLY A 1 819 ? -22.856 19.795 -1.697 1.00 24.98 819 GLY A CA 1
ATOM 6737 C C . GLY A 1 819 ? -21.944 19.067 -2.695 1.00 24.98 819 GLY A C 1
ATOM 6738 O O . GLY A 1 819 ? -21.752 19.496 -3.823 1.00 24.98 819 GLY A O 1
ATOM 6739 N N . TRP A 1 820 ? -21.475 17.895 -2.256 1.00 24.50 820 TRP A N 1
ATOM 6740 C CA . TRP A 1 820 ? -21.323 16.627 -2.992 1.00 24.50 820 TRP A CA 1
ATOM 6741 C C . TRP A 1 820 ? -20.780 16.564 -4.444 1.00 24.50 820 TRP A C 1
ATOM 6743 O O . TRP A 1 820 ? -21.350 17.091 -5.390 1.00 24.50 820 TRP A O 1
ATOM 6753 N N . LYS A 1 821 ? -19.858 15.596 -4.612 1.00 24.61 821 LYS A N 1
ATOM 6754 C CA . LYS A 1 821 ? -19.447 14.877 -5.844 1.00 24.61 821 LYS A CA 1
ATOM 6755 C C . LYS A 1 821 ? -18.574 15.617 -6.867 1.00 24.61 821 LYS A C 1
ATOM 6757 O O . LYS A 1 821 ? -19.062 16.254 -7.792 1.00 24.61 821 LYS A O 1
ATOM 6762 N N . ILE A 1 822 ? -17.300 15.220 -6.877 1.00 25.25 822 ILE A N 1
ATOM 6763 C CA . ILE A 1 822 ? -16.591 14.916 -8.128 1.00 25.25 822 ILE A CA 1
ATOM 6764 C C . ILE A 1 822 ? -16.335 13.406 -8.151 1.00 25.25 822 ILE A C 1
ATOM 6766 O O . ILE A 1 822 ? -15.683 12.860 -7.263 1.00 25.25 822 ILE A O 1
ATOM 6770 N N . ILE A 1 823 ? -16.901 12.722 -9.147 1.00 26.92 823 ILE A N 1
ATOM 6771 C CA . ILE A 1 823 ? -16.685 11.293 -9.388 1.00 26.92 823 ILE A CA 1
ATOM 6772 C C . ILE A 1 823 ? -15.551 11.170 -10.404 1.00 26.92 823 ILE A C 1
ATOM 6774 O O . ILE A 1 823 ? -15.769 11.394 -11.588 1.00 26.92 823 ILE A O 1
ATOM 6778 N N . HIS A 1 824 ? -14.368 10.769 -9.942 1.00 25.83 824 HIS A N 1
ATOM 6779 C CA . HIS A 1 824 ? -13.343 10.159 -10.791 1.00 25.83 824 HIS A CA 1
ATOM 6780 C C . HIS A 1 824 ? -12.801 8.891 -10.130 1.00 25.83 824 HIS A C 1
ATOM 6782 O O . HIS A 1 824 ? -11.641 8.771 -9.751 1.00 25.83 824 HIS A O 1
ATOM 6788 N N . THR A 1 825 ? -13.695 7.918 -10.017 1.00 28.28 825 THR A N 1
ATOM 6789 C CA . THR A 1 825 ? -13.341 6.510 -10.161 1.00 28.28 825 THR A CA 1
ATOM 6790 C C . THR A 1 825 ? -13.961 6.032 -11.465 1.00 28.28 825 THR A C 1
ATOM 6792 O O . THR A 1 825 ? -15.099 6.399 -11.772 1.00 28.28 825 THR A O 1
ATOM 6795 N N . ASP A 1 826 ? -13.244 5.202 -12.224 1.00 28.83 826 ASP A N 1
ATOM 6796 C CA . ASP A 1 826 ? -13.886 4.360 -13.232 1.00 28.83 826 ASP A CA 1
ATOM 6797 C C . ASP A 1 826 ? -14.802 3.393 -12.485 1.00 28.83 826 ASP A C 1
ATOM 6799 O O . ASP A 1 826 ? -14.392 2.352 -11.966 1.00 28.83 826 ASP A O 1
ATOM 6803 N N . VAL A 1 827 ? -16.064 3.798 -12.339 1.00 29.69 827 VAL A N 1
ATOM 6804 C CA . VAL A 1 827 ? -17.073 2.984 -11.678 1.00 29.69 827 VAL A CA 1
ATOM 6805 C C . VAL A 1 827 ? -17.343 1.802 -12.596 1.00 29.69 827 VAL A C 1
ATOM 6807 O O . VAL A 1 827 ? -18.081 1.936 -13.573 1.00 29.69 827 VAL A O 1
ATOM 6810 N N . PHE A 1 828 ? -16.768 0.646 -12.257 1.00 38.34 828 PHE A N 1
ATOM 6811 C CA . PHE A 1 828 ? -17.075 -0.654 -12.850 1.00 38.34 828 PHE A CA 1
ATOM 6812 C C . PHE A 1 828 ? -18.565 -0.983 -12.672 1.00 38.34 828 PHE A C 1
ATOM 6814 O O . PHE A 1 828 ? -18.972 -1.730 -11.782 1.00 38.34 828 PHE A O 1
ATOM 6821 N N . ARG A 1 829 ? -19.410 -0.402 -13.525 1.00 34.38 829 ARG A N 1
ATOM 6822 C CA . ARG A 1 829 ? -20.819 -0.756 -13.654 1.00 34.38 829 ARG A CA 1
ATOM 6823 C C . ARG A 1 829 ? -20.929 -1.886 -14.659 1.00 34.38 829 ARG A C 1
ATOM 6825 O O . ARG A 1 829 ? -20.495 -1.751 -15.800 1.00 34.38 829 ARG A O 1
ATOM 6832 N N . PHE A 1 830 ? -21.567 -2.976 -14.249 1.00 37.94 830 PHE A N 1
ATOM 6833 C CA . PHE A 1 830 ? -22.028 -3.987 -15.190 1.00 37.94 830 PHE A CA 1
ATOM 6834 C C . PHE A 1 830 ? -22.994 -3.338 -16.199 1.00 37.94 830 PHE A C 1
ATOM 6836 O O . PHE A 1 830 ? -23.991 -2.745 -15.776 1.00 37.94 830 PHE A O 1
ATOM 6843 N N . PRO A 1 831 ? -22.750 -3.433 -17.517 1.00 33.69 831 PRO A N 1
ATOM 6844 C CA . PRO A 1 831 ? -23.750 -3.045 -18.497 1.00 33.69 831 PRO A CA 1
ATOM 6845 C C . PRO A 1 831 ? -24.888 -4.076 -18.489 1.00 33.69 831 PRO A C 1
ATOM 6847 O O . PRO A 1 831 ? -24.660 -5.274 -18.648 1.00 33.69 831 PRO A O 1
ATOM 6850 N N . ASN A 1 832 ? -26.133 -3.608 -18.353 1.00 41.06 832 ASN A N 1
ATOM 6851 C CA . ASN A 1 832 ? -27.331 -4.466 -18.357 1.00 41.06 832 ASN A CA 1
ATOM 6852 C C . ASN A 1 832 ? -27.575 -5.185 -19.699 1.00 41.06 832 ASN A C 1
ATOM 6854 O O . ASN A 1 832 ? -28.416 -6.078 -19.781 1.00 41.06 832 ASN A O 1
ATOM 6858 N N . GLN A 1 833 ? -26.864 -4.797 -20.758 1.00 36.66 833 GLN A N 1
ATOM 6859 C CA . GLN A 1 833 ? -26.908 -5.438 -22.066 1.00 36.66 833 GLN A CA 1
ATOM 6860 C C . GLN A 1 833 ? -25.524 -5.993 -22.401 1.00 36.66 833 GLN A C 1
ATOM 6862 O O . GLN A 1 833 ? -24.509 -5.321 -22.211 1.00 36.66 833 GLN A O 1
ATOM 6867 N N . ARG A 1 834 ? -25.481 -7.233 -22.905 1.00 37.53 834 ARG A N 1
ATOM 6868 C CA . ARG A 1 834 ? -24.238 -7.887 -23.332 1.00 37.53 834 ARG A CA 1
ATOM 6869 C C . ARG A 1 834 ? -23.646 -7.115 -24.508 1.00 37.53 834 ARG A C 1
ATOM 6871 O O . ARG A 1 834 ? -24.136 -7.246 -25.627 1.00 37.53 834 ARG A O 1
ATOM 6878 N N . ALA A 1 835 ? -22.592 -6.343 -24.257 1.00 35.44 835 ALA A N 1
ATOM 6879 C CA . ALA A 1 835 ? -21.822 -5.711 -25.315 1.00 35.44 835 ALA A CA 1
ATOM 6880 C C . ALA A 1 835 ? -21.217 -6.799 -26.217 1.00 35.44 835 ALA A C 1
ATOM 6882 O O . ALA A 1 835 ? -20.350 -7.567 -25.797 1.00 35.44 835 ALA A O 1
ATOM 6883 N N . LEU A 1 836 ? -21.705 -6.872 -27.454 1.00 34.41 836 LEU A N 1
ATOM 6884 C CA . LEU A 1 836 ? -21.151 -7.708 -28.514 1.00 34.41 836 LEU A CA 1
ATOM 6885 C C . LEU A 1 836 ? -19.860 -7.049 -29.015 1.00 34.41 836 LEU A C 1
ATOM 6887 O O . LEU A 1 836 ? -19.854 -6.341 -30.018 1.00 34.41 836 LEU A O 1
ATOM 6891 N N . PHE A 1 837 ? -18.769 -7.241 -28.275 1.00 30.92 837 PHE A N 1
ATOM 6892 C CA . PHE A 1 837 ? -17.448 -6.812 -28.722 1.00 30.92 837 PHE A CA 1
ATOM 6893 C C . PHE A 1 837 ? -16.931 -7.804 -29.771 1.00 30.92 837 PHE A C 1
ATOM 6895 O O . PHE A 1 837 ? -16.809 -8.998 -29.495 1.00 30.92 837 PHE A O 1
ATOM 6902 N N . CYS A 1 838 ? -16.678 -7.314 -30.984 1.00 30.05 838 CYS A N 1
ATOM 6903 C CA . CYS A 1 838 ? -16.256 -8.114 -32.128 1.00 30.05 838 CYS A CA 1
ATOM 6904 C C . CYS A 1 838 ? -15.049 -7.473 -32.825 1.00 30.05 838 CYS A C 1
ATOM 6906 O O . CYS A 1 838 ? -15.143 -6.362 -33.339 1.00 30.05 838 CYS A O 1
ATOM 6908 N N . SER A 1 839 ? -13.946 -8.216 -32.867 1.00 33.75 839 SER A N 1
ATOM 6909 C CA . SER A 1 839 ? -12.800 -8.092 -33.780 1.00 33.75 839 SER A CA 1
ATOM 6910 C C . SER A 1 839 ? -11.999 -9.399 -33.611 1.00 33.75 839 SER A C 1
ATOM 6912 O O . SER A 1 839 ? -11.877 -9.895 -32.495 1.00 33.75 839 SER A O 1
ATOM 6914 N N . VAL A 1 840 ? -11.625 -10.171 -34.637 1.00 34.50 840 VAL A N 1
ATOM 6915 C CA . VAL A 1 840 ? -10.883 -9.869 -35.878 1.00 34.50 840 VAL A CA 1
ATOM 6916 C C . VAL A 1 840 ? -9.465 -9.376 -35.582 1.00 34.50 840 VAL A C 1
ATOM 6918 O O . VAL A 1 840 ? -9.267 -8.378 -34.898 1.00 34.50 840 VAL A O 1
ATOM 6921 N N . LEU A 1 841 ? -8.488 -10.125 -36.097 1.00 28.45 841 LEU A N 1
ATOM 6922 C CA . LEU A 1 841 ? -7.054 -9.910 -35.913 1.00 28.45 841 LEU A CA 1
ATOM 6923 C C . LEU A 1 841 ? -6.524 -8.751 -36.764 1.00 28.45 841 LEU A C 1
ATOM 6925 O O . LEU A 1 841 ? -6.895 -8.620 -37.930 1.00 28.45 841 LEU A O 1
ATOM 6929 N N . GLY A 1 842 ? -5.590 -7.986 -36.198 1.00 28.48 842 GLY A N 1
ATOM 6930 C CA . GLY A 1 842 ? -4.760 -7.015 -36.909 1.00 28.48 842 GLY A CA 1
ATOM 6931 C C . GLY A 1 842 ? -3.489 -6.690 -36.117 1.00 28.48 842 GLY A C 1
ATOM 6932 O O . GLY A 1 842 ? -3.583 -6.375 -34.931 1.00 28.48 842 GLY A O 1
ATOM 6933 N N . GLU A 1 843 ? -2.336 -6.778 -36.788 1.00 34.19 843 GLU A N 1
ATOM 6934 C CA . GLU A 1 843 ? -1.007 -6.286 -36.362 1.00 34.19 843 GLU A CA 1
ATOM 6935 C C . GLU A 1 843 ? -0.519 -5.158 -37.291 1.00 34.19 843 GLU A C 1
ATOM 6937 O O . GLU A 1 843 ? -0.748 -5.268 -38.520 1.00 34.19 843 GLU A O 1
#

Organism: NCBI:txid1234261

Radius of gyration: 37.21 Å; chains: 1; bounding box: 88×69×119 Å